Protein 4C8H (pdb70)

InterPro domains:
  IPR015943 WD40/YVTN repeat-like-containing domain superfamily [G3DSA:2.130.10.10] (7-188)
  IPR015943 WD40/YVTN repeat-like-containing domain superfamily [G3DSA:2.130.10.10] (211-361)
  IPR022100 WDHD1/CFT4, second beta-propeller [PF12341] (478-780)
  IPR036322 WD40-repeat-containing domain superfamily [SSF50978] (16-347)
  IPR048591 WDHD1/CFT4, helical bundle [PF20946] (821-924)

B-factor: mean 73.45, std 23.68, range [26.35, 170.52]

Foldseek 3Di:
DDAADEALWDFCQPHQKTWLYFQFFTWMWGDDPQWIKIWTDGPPVVQAPIDIDIGNQDWNAWEDDPFWIKTADFPFQKIKIGGRDVVDPIDIDRDDADVPKTWQYWEDEQFKTWTFIQQQWIWMDTSVRHTDDIDGAAHWNYWYDYHFKIKTWHDDPVLHTFIWIAGPHDTLGHRHHDDDFDDPDPVCVASQVSGCVVRCWWSRWYAAPLGWTWTATPQRWIWTWAPSVPSVPIDIDRFARPCLVCLCVNDRDQFWEWRFHHHYLFKTWTFIGGGRYRRADPPGDDIDMGTWPDDDSVVQNVVQVVVVVVNRDDDLCVLVGQLVNLVRSLRRLVVSCVPPNDVPCSVVVSVVSLVSNLVSLLSPLLVCLLVVNLVSNLVSLLVRDDLVSLVVSLVSCVVSPNVVSNVSSVVSSVVVVVVD/DDAADEALWDFCQPHQKTWLYFQFFTWMWGHDPQWIKIKTDGPPCPQAPIDIDIGNQDWSAWEDDPFWIKTADFPQQKIKIGTRDVVDPIDIDHDDADVPKTFQYWEDEQFKTWTFIQQQWIWMATNNRHTDDIDGAAHWNYWYDYHFKIKTWHDDPVLHTFIWIAGPHDTLDHRHHDDDQDDASQPSVCVVPVWWSRWYAAPLGWTWTATNQRWIWTWPPSVPSVPIDIDGFARPCVVCCCVNDDDQFWEWRFHHHYLFKTWTFTGGGRYNRDDPPGDDIDMGTWPPDDSVVLCVVCVPHNRDDDLLVLVGLLVNLVRSLRRLVVSCVPVNDVPCSVVVSVVSLVSNLVSLLSPLLVCLVVVNLVVNLVSLLVRDDPVSLVVSLVSCVVSPNVVSNVSSVVVVVVVVD/DDAADEFLWDFCQPHQKTWLYFQFFTWMWGHDPQWIKIWTDGPCVPQAPIDIDIGNQDWSAWEDDPFWIKTADFPQQKIKTGGRDVVQPIDIDRDDADVPKTWQYWYDAQFWTWTFIQQQWIWIATSNRHTDDIDGHAGWNYWEDDHQKIKTWHDDPVLHTFIWIWGDHPPDTDTQGDGDHDDDQDDAPQPSVCVVPCWWSRWYAAPLGWTWTATNQRWIWTWPPSVPNVPIDIDRFARPCLVCCCVNDNDQFWEWRFHHHYLFKTWTATGGGRYNRDDPPGDDIDMGTWPPDDSVVQNVVQVVPVGDDDLCSLVGQLVNLVRSLRRLVVSCVPVNDVPCSVVVNVVSLVSNLVSLLSPLLVCLVVVNLVVNLVSLVPRDDLVSLVVSLVSCVVSVNVVSNVSSVVVSVVVVVVD

Solvent-accessible surface area: 53730 Å² total

Nearest PDB structures (foldseek):
  4c93-assembly1_A  TM=9.615E-01  e=9.319E-72  Saccharomyces cerevisiae
  5hog-assembly1_A  TM=9.640E-01  e=2.823E-71  Saccharomyces cerevisiae
  8kg8-assembly1_G  TM=9.527E-01  e=2.607E-59  Saccharomyces cerevisiae S288C
  8kg8-assembly1_H  TM=9.425E-01  e=2.225E-59  Saccharomyces cerevisiae S288C
  5nxq-assembly1_C  TM=9.713E-01  e=2.555E-52  Saccharomyces cerevisiae

Radius of gyration: 33.62 Å; Cα contacts (8 Å, |Δi|>4): 2725; chains: 3; bounding box: 98×76×91 Å

Structure (mmCIF, N/CA/C/O backbone):
data_4C8H
#
_entry.id   4C8H
#
_cell.length_a   107.294
_cell.length_b   118.428
_cell.length_c   155.697
_cell.angle_alpha   90.00
_cell.angle_beta   90.00
_cell.angle_gamma   90.00
#
_symmetry.space_group_name_H-M   'P 2 21 21'
#
loop_
_entity.id
_entity.type
_entity.pdbx_description
1 polymer CTF4
2 water water
#
loop_
_atom_site.group_PDB
_atom_site.id
_atom_site.type_symbol
_atom_site.label_atom_id
_atom_site.label_alt_id
_atom_site.label_comp_id
_atom_site.label_asym_id
_atom_site.label_entity_id
_atom_site.label_seq_id
_atom_site.pdbx_PDB_ins_code
_atom_site.Cartn_x
_atom_site.Cartn_y
_atom_site.Cartn_z
_atom_site.occupancy
_atom_site.B_iso_or_equiv
_atom_site.auth_seq_id
_atom_site.auth_comp_id
_atom_site.auth_asym_id
_atom_site.auth_atom_id
_atom_site.pdbx_PDB_model_num
ATOM 1 N N . PHE A 1 25 ? 87.860 46.667 37.661 1.00 94.07 474 PHE A N 1
ATOM 2 C CA . PHE A 1 25 ? 88.500 45.494 37.073 1.00 100.77 474 PHE A CA 1
ATOM 3 C C . PHE A 1 25 ? 87.901 45.154 35.713 1.00 94.02 474 PHE A C 1
ATOM 4 O O . PHE A 1 25 ? 86.680 45.141 35.552 1.00 103.18 474 PHE A O 1
ATOM 12 N N . ARG A 1 26 ? 88.763 44.871 34.740 1.00 79.19 475 ARG A N 1
ATOM 13 C CA . ARG A 1 26 ? 88.308 44.538 33.394 1.00 80.58 475 ARG A CA 1
ATOM 14 C C . ARG A 1 26 ? 88.432 43.043 33.121 1.00 74.13 475 ARG A C 1
ATOM 15 O O . ARG A 1 26 ? 89.516 42.470 33.229 1.00 65.27 475 ARG A O 1
ATOM 23 N N . TYR A 1 27 ? 87.314 42.414 32.776 1.00 68.69 476 TYR A N 1
ATOM 24 C CA . TYR A 1 27 ? 87.325 41.019 32.357 1.00 50.60 476 TYR A CA 1
ATOM 25 C C . TYR A 1 27 ? 87.806 40.926 30.915 1.00 55.06 476 TYR A C 1
ATOM 26 O O . TYR A 1 27 ? 87.202 41.500 30.009 1.00 71.75 476 TYR A O 1
ATOM 43 N N . PRO A 1 29 ? 89.074 38.568 27.508 1.00 45.81 478 PRO A N 1
ATOM 44 C CA . PRO A 1 29 ? 88.891 37.261 26.872 1.00 50.74 478 PRO A CA 1
ATOM 45 C C . PRO A 1 29 ? 90.098 36.358 27.098 1.00 46.18 478 PRO A C 1
ATOM 46 O O . PRO A 1 29 ? 91.226 36.745 26.787 1.00 46.08 478 PRO A O 1
ATOM 50 N N . PHE A 1 30 ? 89.860 35.169 27.640 1.00 38.89 479 PHE A N 1
ATOM 51 C CA . PHE A 1 30 ? 90.943 34.241 27.930 1.00 37.69 479 PHE A CA 1
ATOM 52 C C . PHE A 1 30 ? 90.934 33.030 27.005 1.00 39.38 479 PHE A C 1
ATOM 53 O O . PHE A 1 30 ? 89.878 32.521 26.630 1.00 49.60 479 PHE A O 1
ATOM 61 N N . SER A 1 31 ? 92.129 32.574 26.651 1.00 30.48 480 SER A N 1
ATOM 62 C CA . SER A 1 31 ? 92.313 31.323 25.930 1.00 38.76 480 SER A CA 1
ATOM 63 C C . SER A 1 31 ? 93.620 30.697 26.391 1.00 43.49 480 SER A C 1
ATOM 64 O O . SER A 1 31 ? 94.571 31.416 26.700 1.00 41.59 480 SER A O 1
ATOM 67 N N . PRO A 1 32 ? 93.666 29.357 26.462 1.00 36.30 481 PRO A N 1
ATOM 68 C CA . PRO A 1 32 ? 94.853 28.660 26.969 1.00 38.91 481 PRO A CA 1
ATOM 69 C C . PRO A 1 32 ? 96.123 29.004 26.193 1.00 47.07 481 PRO A C 1
ATOM 70 O O . PRO A 1 32 ? 96.148 28.875 24.970 1.00 51.22 481 PRO A O 1
ATOM 74 N N . ALA A 1 33 ? 97.147 29.458 26.912 1.00 40.58 482 ALA A N 1
ATOM 75 C CA . ALA A 1 33 ? 98.457 29.774 26.344 1.00 41.02 482 ALA A CA 1
ATOM 76 C C . ALA A 1 33 ? 98.404 30.857 25.268 1.00 43.57 482 ALA A C 1
ATOM 77 O O . ALA A 1 33 ? 99.335 30.995 24.477 1.00 46.74 482 ALA A O 1
ATOM 79 N N . GLY A 1 34 ? 97.332 31.640 25.262 1.00 34.27 483 GLY A N 1
ATOM 80 C CA . GLY A 1 34 ? 97.198 32.743 24.328 1.00 43.87 483 GLY A CA 1
ATOM 81 C C . GLY A 1 34 ? 98.206 33.848 24.592 1.00 58.21 483 GLY A C 1
ATOM 82 O O . GLY A 1 34 ? 98.658 34.034 25.725 1.00 55.60 483 GLY A O 1
ATOM 83 N N . THR A 1 35 ? 98.574 34.572 23.539 1.00 41.76 484 THR A N 1
ATOM 84 C CA . THR A 1 35 ? 99.553 35.648 23.649 1.00 44.09 484 THR A CA 1
ATOM 85 C C . THR A 1 35 ? 98.940 36.981 23.220 1.00 49.74 484 THR A C 1
ATOM 86 O O . THR A 1 35 ? 97.970 37.001 22.463 1.00 45.25 484 THR A O 1
ATOM 90 N N . PRO A 1 36 ? 99.483 38.100 23.730 1.00 44.22 485 PRO A N 1
ATOM 91 C CA . PRO A 1 36 ? 98.982 39.420 23.333 1.00 45.25 485 PRO A CA 1
ATOM 92 C C . PRO A 1 36 ? 99.600 39.917 22.029 1.00 48.06 485 PRO A C 1
ATOM 93 O O . PRO A 1 36 ? 100.659 39.437 21.628 1.00 52.13 485 PRO A O 1
ATOM 97 N N . PHE A 1 37 ? 98.945 40.878 21.386 1.00 44.08 486 PHE A N 1
ATOM 98 C CA . PHE A 1 37 ? 99.489 41.510 20.188 1.00 43.22 486 PHE A CA 1
ATOM 99 C C . PHE A 1 37 ? 100.768 42.280 20.496 1.00 49.28 486 PHE A C 1
ATOM 100 O O . PHE A 1 37 ? 101.752 42.190 19.763 1.00 46.29 486 PHE A O 1
ATOM 108 N N . GLY A 1 38 ? 100.749 43.024 21.598 1.00 52.98 487 GLY A N 1
ATOM 109 C CA . GLY A 1 38 ? 101.858 43.889 21.951 1.00 41.60 487 GLY A CA 1
ATOM 110 C C . GLY A 1 38 ? 101.924 45.034 20.961 1.00 51.49 487 GLY A C 1
ATOM 111 O O . GLY A 1 38 ? 100.910 45.673 20.680 1.00 45.98 487 GLY A O 1
ATOM 112 N N . PHE A 1 39 ? 103.112 45.295 20.425 1.00 41.23 488 PHE A N 1
ATOM 113 C CA . PHE A 1 39 ? 103.252 46.313 19.393 1.00 51.33 488 PHE A CA 1
ATOM 114 C C . PHE A 1 39 ? 103.341 45.693 18.001 1.00 52.70 488 PHE A C 1
ATOM 115 O O . PHE A 1 39 ? 103.612 46.390 17.023 1.00 53.69 488 PHE A O 1
ATOM 123 N N . THR A 1 40 ? 103.106 44.387 17.915 1.00 52.16 489 THR A N 1
ATOM 124 C CA . THR A 1 40 ? 103.140 43.689 16.632 1.00 52.49 489 THR A CA 1
ATOM 125 C C . THR A 1 40 ? 101.740 43.549 16.040 1.00 49.57 489 THR A C 1
ATOM 126 O O . THR A 1 40 ? 100.761 44.032 16.610 1.00 60.36 489 THR A O 1
ATOM 130 N N . ASP A 1 41 ? 101.651 42.878 14.897 1.00 57.06 490 ASP A N 1
ATOM 131 C CA . ASP A 1 41 ? 100.381 42.718 14.199 1.00 59.16 490 ASP A CA 1
ATOM 132 C C . ASP A 1 41 ? 99.879 41.284 14.274 1.00 58.59 490 ASP A C 1
ATOM 133 O O . ASP A 1 41 ? 98.890 40.928 13.631 1.00 58.97 490 ASP A O 1
ATOM 138 N N . ARG A 1 42 ? 100.553 40.464 15.072 1.00 50.18 491 ARG A N 1
ATOM 139 C CA . ARG A 1 42 ? 100.196 39.058 15.168 1.00 56.97 491 ARG A CA 1
ATOM 140 C C . ARG A 1 42 ? 100.329 38.514 16.590 1.00 52.79 491 ARG A C 1
ATOM 141 O O . ARG A 1 42 ? 101.136 39.002 17.384 1.00 49.86 491 ARG A O 1
ATOM 149 N N . ARG A 1 43 ? 99.535 37.495 16.899 1.00 50.96 492 ARG A N 1
ATOM 150 C CA . ARG A 1 43 ? 99.583 36.849 18.206 1.00 51.04 492 ARG A CA 1
ATOM 151 C C . ARG A 1 43 ? 99.007 35.445 18.106 1.00 54.91 492 ARG A C 1
ATOM 152 O O . ARG A 1 43 ? 98.395 35.087 17.099 1.00 59.63 492 ARG A O 1
ATOM 160 N N . TYR A 1 44 ? 99.199 34.653 19.153 1.00 59.20 493 TYR A N 1
ATOM 161 C CA . TYR A 1 44 ? 98.628 33.316 19.198 1.00 46.19 493 TYR A CA 1
ATOM 162 C C . TYR A 1 44 ? 97.315 33.339 19.969 1.00 37.93 493 TYR A C 1
ATOM 163 O O . TYR A 1 44 ? 97.275 33.779 21.117 1.00 53.18 493 TYR A O 1
ATOM 172 N N . LEU A 1 45 ? 96.241 32.886 19.332 1.00 44.82 494 LEU A N 1
ATOM 173 C CA . LEU A 1 45 ? 94.942 32.814 19.991 1.00 42.88 494 LEU A CA 1
ATOM 174 C C . LEU A 1 45 ? 94.966 31.783 21.118 1.00 50.88 494 LEU A C 1
ATOM 175 O O . LEU A 1 45 ? 94.485 32.050 22.218 1.00 53.26 494 LEU A O 1
ATOM 180 N N . THR A 1 46 ? 95.527 30.609 20.839 1.00 45.84 495 THR A N 1
ATOM 181 C CA . THR A 1 46 ? 95.661 29.566 21.851 1.00 45.40 495 THR A CA 1
ATOM 182 C C . THR A 1 46 ? 96.678 28.507 21.428 1.00 44.87 495 THR A C 1
ATOM 183 O O . THR A 1 46 ? 96.987 28.365 20.246 1.00 51.82 495 THR A O 1
ATOM 195 N N . ASN A 1 48 ? 98.257 24.332 22.629 1.00 53.41 497 ASN A N 1
ATOM 196 C CA . ASN A 1 48 ? 98.343 23.146 23.477 1.00 54.52 497 ASN A CA 1
ATOM 197 C C . ASN A 1 48 ? 99.150 22.056 22.778 1.00 59.88 497 ASN A C 1
ATOM 198 O O . ASN A 1 48 ? 99.897 22.340 21.841 1.00 49.59 497 ASN A O 1
ATOM 203 N N . GLU A 1 49 ? 99.011 20.815 23.238 1.00 62.45 498 GLU A N 1
ATOM 204 C CA . GLU A 1 49 ? 99.805 19.711 22.700 1.00 66.11 498 GLU A CA 1
ATOM 205 C C . GLU A 1 49 ? 99.411 19.378 21.259 1.00 55.73 498 GLU A C 1
ATOM 206 O O . GLU A 1 49 ? 100.197 18.794 20.514 1.00 57.40 498 GLU A O 1
ATOM 212 N N . VAL A 1 50 ? 98.203 19.774 20.871 1.00 43.38 499 VAL A N 1
ATOM 213 C CA . VAL A 1 50 ? 97.681 19.496 19.537 1.00 46.77 499 VAL A CA 1
ATOM 214 C C . VAL A 1 50 ? 98.306 20.421 18.497 1.00 63.33 499 VAL A C 1
ATOM 215 O O . VAL A 1 50 ? 98.771 19.976 17.445 1.00 60.87 499 VAL A O 1
ATOM 219 N N . GLY A 1 51 ? 98.309 21.714 18.794 1.00 68.25 500 GLY A N 1
ATOM 220 C CA . GLY A 1 51 ? 98.869 22.692 17.886 1.00 55.61 500 GLY A CA 1
ATOM 221 C C . GLY A 1 51 ? 98.763 24.100 18.425 1.00 58.28 500 GLY A C 1
ATOM 222 O O . GLY A 1 51 ? 98.753 24.316 19.637 1.00 60.72 500 GLY A O 1
ATOM 223 N N . TYR A 1 52 ? 98.672 25.061 17.515 1.00 62.98 501 TYR A N 1
ATOM 224 C CA . TYR A 1 52 ? 98.565 26.464 17.886 1.00 62.32 501 TYR A CA 1
ATOM 225 C C . TYR A 1 52 ? 97.782 27.241 16.841 1.00 46.33 501 TYR A C 1
ATOM 226 O O . TYR A 1 52 ? 97.847 26.937 15.654 1.00 54.47 501 TYR A O 1
ATOM 235 N N . VAL A 1 53 ? 97.043 28.246 17.293 1.00 42.14 502 VAL A N 1
ATOM 236 C CA . VAL A 1 53 ? 96.228 29.062 16.403 1.00 40.08 502 VAL A CA 1
ATOM 237 C C . VAL A 1 53 ? 96.691 30.513 16.449 1.00 51.69 502 VAL A C 1
ATOM 238 O O . VAL A 1 53 ? 96.769 31.119 17.518 1.00 59.01 502 VAL A O 1
ATOM 242 N N . SER A 1 54 ? 96.991 31.073 15.283 1.00 51.45 503 SER A N 1
ATOM 243 C CA . SER A 1 54 ? 97.491 32.437 15.215 1.00 49.04 503 SER A CA 1
ATOM 244 C C . SER A 1 54 ? 96.569 33.312 14.391 1.00 49.79 503 SER A C 1
ATOM 245 O O . SER A 1 54 ? 95.904 32.836 13.476 1.00 54.06 503 SER A O 1
ATOM 248 N N . THR A 1 55 ? 96.516 34.593 14.738 1.00 53.99 504 THR A N 1
ATOM 249 C CA . THR A 1 55 ? 95.745 35.558 13.969 1.00 42.73 504 THR A CA 1
ATOM 250 C C . THR A 1 55 ? 96.618 36.767 13.656 1.00 52.26 504 THR A C 1
ATOM 251 O O . THR A 1 55 ? 97.401 37.214 14.495 1.00 60.66 504 THR A O 1
ATOM 255 N N . VAL A 1 56 ? 96.498 37.282 12.439 1.00 64.28 505 VAL A N 1
ATOM 256 C CA . VAL A 1 56 ? 97.303 38.417 12.013 1.00 56.00 505 VAL A CA 1
ATOM 257 C C . VAL A 1 56 ? 96.395 39.543 11.542 1.00 63.09 505 VAL A C 1
ATOM 258 O O . VAL A 1 56 ? 95.464 39.308 10.769 1.00 56.20 505 VAL A O 1
ATOM 262 N N . LYS A 1 57 ? 96.660 40.757 12.021 1.00 60.51 506 LYS A N 1
ATOM 263 C CA . LYS A 1 57 ? 95.879 41.927 11.631 1.00 62.44 506 LYS A CA 1
ATOM 264 C C . LYS A 1 57 ? 96.009 42.202 10.140 1.00 61.16 506 LYS A C 1
ATOM 265 O O . LYS A 1 57 ? 97.103 42.463 9.642 1.00 60.02 506 LYS A O 1
ATOM 271 N N . ASN A 1 58 ? 94.886 42.144 9.433 1.00 60.85 507 ASN A N 1
ATOM 272 C CA . ASN A 1 58 ? 94.871 42.359 7.993 1.00 64.04 507 ASN A CA 1
ATOM 273 C C . ASN A 1 58 ? 93.886 43.454 7.612 1.00 72.66 507 ASN A C 1
ATOM 274 O O . ASN A 1 58 ? 92.754 43.170 7.217 1.00 60.19 507 ASN A O 1
ATOM 279 N N . SER A 1 59 ? 94.331 44.703 7.735 1.00 68.18 508 SER A N 1
ATOM 280 C CA . SER A 1 59 ? 93.471 45.867 7.544 1.00 71.96 508 SER A CA 1
ATOM 281 C C . SER A 1 59 ? 92.274 45.808 8.485 1.00 81.35 508 SER A C 1
ATOM 282 O O . SER A 1 59 ? 92.431 45.868 9.704 1.00 87.65 508 SER A O 1
ATOM 285 N N . GLU A 1 60 ? 91.079 45.676 7.917 1.00 82.39 509 GLU A N 1
ATOM 286 C CA . GLU A 1 60 ? 89.861 45.677 8.718 1.00 86.61 509 GLU A CA 1
ATOM 287 C C . GLU A 1 60 ? 89.433 44.261 9.098 1.00 82.84 509 GLU A C 1
ATOM 288 O O . GLU A 1 60 ? 88.402 44.065 9.743 1.00 75.06 509 GLU A O 1
ATOM 294 N N . GLN A 1 61 ? 90.233 43.276 8.698 1.00 65.84 510 GLN A N 1
ATOM 295 C CA . GLN A 1 61 ? 89.944 41.879 9.006 1.00 57.55 510 GLN A CA 1
ATOM 296 C C . GLN A 1 61 ? 91.174 41.180 9.586 1.00 53.72 510 GLN A C 1
ATOM 297 O O . GLN A 1 61 ? 92.203 41.813 9.814 1.00 61.15 510 GLN A O 1
ATOM 303 N N . TYR A 1 62 ? 91.065 39.879 9.835 1.00 49.44 511 TYR A N 1
ATOM 304 C CA . TYR A 1 62 ? 92.176 39.123 10.404 1.00 50.07 511 TYR A CA 1
ATOM 305 C C . TYR A 1 62 ? 92.447 37.845 9.613 1.00 58.90 511 TYR A C 1
ATOM 306 O O . TYR A 1 62 ? 91.547 37.306 8.966 1.00 58.13 511 TYR A O 1
ATOM 315 N N . SER A 1 63 ? 93.690 37.372 9.658 1.00 45.29 512 SER A N 1
ATOM 316 C CA . SER A 1 63 ? 94.064 36.138 8.972 1.00 55.54 512 SER A CA 1
ATOM 317 C C . SER A 1 63 ? 94.415 35.048 9.979 1.00 58.64 512 SER A C 1
ATOM 318 O O . SER A 1 63 ? 95.488 35.064 10.585 1.00 54.53 512 SER A O 1
ATOM 321 N N . ILE A 1 64 ? 93.507 34.094 10.144 1.00 53.89 513 ILE A N 1
ATOM 322 C CA . ILE A 1 64 ? 93.679 33.036 11.131 1.00 54.40 513 ILE A CA 1
ATOM 323 C C . ILE A 1 64 ? 94.307 31.791 10.514 1.00 44.39 513 ILE A C 1
ATOM 324 O O . ILE A 1 64 ? 93.889 31.333 9.452 1.00 52.68 513 ILE A O 1
ATOM 329 N N . THR A 1 65 ? 95.325 31.262 11.184 1.00 54.03 514 THR A N 1
ATOM 330 C CA . THR A 1 65 ? 96.002 30.047 10.751 1.00 51.91 514 THR A CA 1
ATOM 331 C C . THR A 1 65 ? 95.992 28.989 11.850 1.00 60.11 514 THR A C 1
ATOM 332 O O . THR A 1 65 ? 96.515 29.215 12.941 1.00 50.60 514 THR A O 1
ATOM 336 N N . VAL A 1 66 ? 95.402 27.835 11.558 1.00 53.93 515 VAL A N 1
ATOM 337 C CA . VAL A 1 66 ? 95.396 26.732 12.508 1.00 45.89 515 VAL A CA 1
ATOM 338 C C . VAL A 1 66 ? 96.483 25.729 12.152 1.00 45.40 515 VAL A C 1
ATOM 339 O O . VAL A 1 66 ? 96.441 25.110 11.092 1.00 59.00 515 VAL A O 1
ATOM 343 N N . SER A 1 67 ? 97.450 25.565 13.048 1.00 45.12 516 SER A N 1
ATOM 344 C CA . SER A 1 67 ? 98.597 24.699 12.795 1.00 52.38 516 SER A CA 1
ATOM 345 C C . SER A 1 67 ? 98.659 23.543 13.789 1.00 56.39 516 SER A C 1
ATOM 346 O O . SER A 1 67 ? 98.141 23.639 14.900 1.00 57.57 516 SER A O 1
ATOM 349 N N . PHE A 1 68 ? 99.296 22.451 13.380 1.00 57.13 517 PHE A N 1
ATOM 350 C CA . PHE A 1 68 ? 99.373 21.257 14.206 1.00 37.86 517 PHE A CA 1
ATOM 351 C C . PHE A 1 68 ? 100.812 20.776 14.334 1.00 49.19 517 PHE A C 1
ATOM 352 O O . PHE A 1 68 ? 101.633 21.022 13.452 1.00 68.24 517 PHE A O 1
ATOM 360 N N . PHE A 1 69 ? 101.111 20.082 15.428 1.00 62.89 518 PHE A N 1
ATOM 361 C CA . PHE A 1 69 ? 102.453 19.554 15.655 1.00 63.42 518 PHE A CA 1
ATOM 362 C C . PHE A 1 69 ? 102.654 18.203 14.978 1.00 62.38 518 PHE A C 1
ATOM 363 O O . PHE A 1 69 ? 103.765 17.861 14.577 1.00 73.92 518 PHE A O 1
ATOM 371 N N . ASP A 1 70 ? 101.577 17.434 14.870 1.00 68.04 519 ASP A N 1
ATOM 372 C CA . ASP A 1 70 ? 101.616 16.154 14.175 1.00 76.05 519 ASP A CA 1
ATOM 373 C C . ASP A 1 70 ? 101.103 16.361 12.751 1.00 72.16 519 ASP A C 1
ATOM 374 O O . ASP A 1 70 ? 99.913 16.193 12.481 1.00 66.89 519 ASP A O 1
ATOM 379 N N . VAL A 1 71 ? 102.007 16.738 11.849 1.00 82.01 520 VAL A N 1
ATOM 380 C CA . VAL A 1 71 ? 101.643 17.097 10.477 1.00 75.67 520 VAL A CA 1
ATOM 381 C C . VAL A 1 71 ? 101.115 15.928 9.647 1.00 70.94 520 VAL A C 1
ATOM 382 O O . VAL A 1 71 ? 100.467 16.132 8.621 1.00 72.18 520 VAL A O 1
ATOM 386 N N . GLY A 1 72 ? 101.386 14.708 10.098 1.00 65.28 521 GLY A N 1
ATOM 387 C CA . GLY A 1 72 ? 100.913 13.517 9.419 1.00 66.71 521 GLY A CA 1
ATOM 388 C C . GLY A 1 72 ? 99.435 13.259 9.647 1.00 69.57 521 GLY A C 1
ATOM 389 O O . GLY A 1 72 ? 98.744 12.715 8.786 1.00 81.03 521 GLY A O 1
ATOM 390 N N . ARG A 1 73 ? 98.950 13.655 10.818 1.00 66.12 522 ARG A N 1
ATOM 391 C CA . ARG A 1 73 ? 97.581 13.369 11.230 1.00 60.89 522 ARG A CA 1
ATOM 392 C C . ARG A 1 73 ? 96.608 14.492 10.885 1.00 65.92 522 ARG A C 1
ATOM 393 O O . ARG A 1 73 ? 95.454 14.238 10.537 1.00 74.69 522 ARG A O 1
ATOM 401 N N . PHE A 1 74 ? 97.074 15.732 10.986 1.00 67.77 523 PHE A N 1
ATOM 402 C CA . PHE A 1 74 ? 96.208 16.885 10.765 1.00 60.81 523 PHE A CA 1
ATOM 403 C C . PHE A 1 74 ? 96.714 17.790 9.649 1.00 66.89 523 PHE A C 1
ATOM 404 O O . PHE A 1 74 ? 97.901 17.797 9.321 1.00 61.88 523 PHE A O 1
ATOM 412 N N . ARG A 1 75 ? 95.798 18.576 9.093 1.00 62.80 524 ARG A N 1
ATOM 413 C CA . ARG A 1 75 ? 96.098 19.435 7.957 1.00 71.31 524 ARG A CA 1
ATOM 414 C C . ARG A 1 75 ? 95.973 20.912 8.309 1.00 63.29 524 ARG A C 1
ATOM 415 O O . ARG A 1 75 ? 94.868 21.419 8.507 1.00 59.66 524 ARG A O 1
ATOM 423 N N . GLU A 1 76 ? 97.113 21.593 8.382 1.00 44.31 525 GLU A N 1
ATOM 424 C CA . GLU A 1 76 ? 97.141 23.023 8.656 1.00 53.01 525 GLU A CA 1
ATOM 425 C C . GLU A 1 76 ? 96.315 23.782 7.623 1.00 56.66 525 GLU A C 1
ATOM 426 O O . GLU A 1 76 ? 96.416 23.514 6.427 1.00 74.10 525 GLU A O 1
ATOM 432 N N . TYR A 1 77 ? 95.498 24.725 8.079 1.00 50.48 526 TYR A N 1
ATOM 433 C CA . TYR A 1 77 ? 94.671 25.492 7.159 1.00 52.07 526 TYR A CA 1
ATOM 434 C C . TYR A 1 77 ? 94.564 26.952 7.564 1.00 56.78 526 TYR A C 1
ATOM 435 O O . TYR A 1 77 ? 95.003 27.343 8.643 1.00 63.18 526 TYR A O 1
ATOM 444 N N . HIS A 1 78 ? 93.983 27.753 6.675 1.00 62.81 527 HIS A N 1
ATOM 445 C CA . HIS A 1 78 ? 93.854 29.188 6.887 1.00 49.08 527 HIS A CA 1
ATOM 446 C C . HIS A 1 78 ? 92.464 29.661 6.492 1.00 50.10 527 HIS A C 1
ATOM 447 O O . HIS A 1 78 ? 91.777 28.997 5.717 1.00 67.81 527 HIS A O 1
ATOM 454 N N . PHE A 1 79 ? 92.053 30.807 7.023 1.00 35.54 528 PHE A N 1
ATOM 455 C CA . PHE A 1 79 ? 90.846 31.472 6.548 1.00 41.06 528 PHE A CA 1
ATOM 456 C C . PHE A 1 79 ? 90.858 32.924 6.995 1.00 57.41 528 PHE A C 1
ATOM 457 O O . PHE A 1 79 ? 91.630 33.304 7.875 1.00 69.88 528 PHE A O 1
ATOM 465 N N . GLU A 1 80 ? 90.009 33.738 6.382 1.00 55.37 529 GLU A N 1
ATOM 466 C CA . GLU A 1 80 ? 89.963 35.149 6.719 1.00 54.29 529 GLU A CA 1
ATOM 467 C C . GLU A 1 80 ? 88.864 35.404 7.737 1.00 58.14 529 GLU A C 1
ATOM 468 O O . GLU A 1 80 ? 87.727 34.960 7.572 1.00 57.23 529 GLU A O 1
ATOM 474 N N . ASP A 1 81 ? 89.218 36.131 8.788 1.00 60.66 530 ASP A N 1
ATOM 475 C CA . ASP A 1 81 ? 88.298 36.423 9.875 1.00 54.99 530 ASP A CA 1
ATOM 476 C C . ASP A 1 81 ? 87.749 37.832 9.719 1.00 58.05 530 ASP A C 1
ATOM 477 O O . ASP A 1 81 ? 88.493 38.810 9.785 1.00 62.88 530 ASP A O 1
ATOM 482 N N . LEU A 1 82 ? 86.441 37.923 9.502 1.00 57.01 531 LEU A N 1
ATOM 483 C CA . LEU A 1 82 ? 85.781 39.207 9.301 1.00 53.89 531 LEU A CA 1
ATOM 484 C C . LEU A 1 82 ? 85.079 39.687 10.565 1.00 67.25 531 LEU A C 1
ATOM 485 O O . LEU A 1 82 ? 84.452 40.745 10.568 1.00 71.85 531 LEU A O 1
ATOM 490 N N . PHE A 1 83 ? 85.193 38.913 11.640 1.00 64.53 532 PHE A N 1
ATOM 491 C CA . PHE A 1 83 ? 84.468 39.211 12.870 1.00 55.30 532 PHE A CA 1
ATOM 492 C C . PHE A 1 83 ? 85.404 39.668 13.982 1.00 61.38 532 PHE A C 1
ATOM 493 O O . PHE A 1 83 ? 85.012 40.446 14.848 1.00 69.10 532 PHE A O 1
ATOM 501 N N . GLY A 1 84 ? 86.638 39.177 13.957 1.00 60.91 533 GLY A N 1
ATOM 502 C CA . GLY A 1 84 ? 87.629 39.564 14.945 1.00 49.37 533 GLY A CA 1
ATOM 503 C C . GLY A 1 84 ? 87.623 38.669 16.169 1.00 62.39 533 GLY A C 1
ATOM 504 O O . GLY A 1 84 ? 87.516 39.147 17.299 1.00 66.68 533 GLY A O 1
ATOM 505 N N . TYR A 1 85 ? 87.737 37.365 15.941 1.00 52.47 534 TYR A N 1
ATOM 506 C CA . TYR A 1 85 ? 87.756 36.387 17.022 1.00 48.87 534 TYR A CA 1
ATOM 507 C C . TYR A 1 85 ? 88.942 36.605 17.959 1.00 52.91 534 TYR A C 1
ATOM 508 O O . TYR A 1 85 ? 90.094 36.607 17.526 1.00 48.28 534 TYR A O 1
ATOM 517 N N . ASP A 1 86 ? 88.655 36.789 19.243 1.00 50.54 535 ASP A N 1
ATOM 518 C CA . ASP A 1 86 ? 89.707 36.931 20.244 1.00 51.62 535 ASP A CA 1
ATOM 519 C C . ASP A 1 86 ? 89.689 35.779 21.245 1.00 45.55 535 ASP A C 1
ATOM 520 O O . ASP A 1 86 ? 90.462 35.767 22.201 1.00 53.21 535 ASP A O 1
ATOM 525 N N . LEU A 1 87 ? 88.808 34.812 21.007 1.00 54.98 536 LEU A N 1
ATOM 526 C CA . LEU A 1 87 ? 88.691 33.629 21.855 1.00 46.49 536 LEU A CA 1
ATOM 527 C C . LEU A 1 87 ? 88.869 32.374 21.020 1.00 50.02 536 LEU A C 1
ATOM 528 O O . LEU A 1 87 ? 88.366 32.295 19.899 1.00 51.60 536 LEU A O 1
ATOM 533 N N . CYS A 1 88 ? 89.579 31.391 21.562 1.00 42.92 537 CYS A N 1
ATOM 534 C CA . CYS A 1 88 ? 89.812 30.159 20.825 1.00 43.46 537 CYS A CA 1
ATOM 535 C C . CYS A 1 88 ? 90.103 28.981 21.746 1.00 45.59 537 CYS A C 1
ATOM 536 O O . CYS A 1 88 ? 90.698 29.145 22.809 1.00 59.86 537 CYS A O 1
ATOM 539 N N . PHE A 1 89 ? 89.676 27.795 21.325 1.00 41.55 538 PHE A N 1
ATOM 540 C CA . PHE A 1 89 ? 90.010 26.559 22.022 1.00 43.35 538 PHE A CA 1
ATOM 541 C C . PHE A 1 89 ? 90.255 25.456 20.998 1.00 48.57 538 PHE A C 1
ATOM 542 O O . PHE A 1 89 ? 89.483 25.290 20.055 1.00 52.54 538 PHE A O 1
ATOM 550 N N . LEU A 1 90 ? 91.327 24.698 21.192 1.00 52.02 539 LEU A N 1
ATOM 551 C CA . LEU A 1 90 ? 91.756 23.714 20.207 1.00 50.10 539 LEU A CA 1
ATOM 552 C C . LEU A 1 90 ? 91.888 22.314 20.799 1.00 51.73 539 LEU A C 1
ATOM 553 O O . LEU A 1 90 ? 92.576 22.123 21.800 1.00 50.54 539 LEU A O 1
ATOM 558 N N . ASN A 1 91 ? 91.226 21.339 20.179 1.00 58.09 540 ASN A N 1
ATOM 559 C CA . ASN A 1 91 ? 91.389 19.939 20.566 1.00 64.62 540 ASN A CA 1
ATOM 560 C C . ASN A 1 91 ? 91.684 19.059 19.353 1.00 59.42 540 ASN A C 1
ATOM 561 O O . ASN A 1 91 ? 91.976 19.567 18.272 1.00 55.68 540 ASN A O 1
ATOM 566 N N . GLU A 1 92 ? 91.589 17.743 19.532 1.00 62.08 541 GLU A N 1
ATOM 567 C CA . GLU A 1 92 ? 91.935 16.797 18.470 1.00 59.50 541 GLU A CA 1
ATOM 568 C C . GLU A 1 92 ? 90.816 16.575 17.453 1.00 64.35 541 GLU A C 1
ATOM 569 O O . GLU A 1 92 ? 91.019 15.895 16.449 1.00 72.99 541 GLU A O 1
ATOM 575 N N . LYS A 1 93 ? 89.644 17.145 17.706 1.00 65.57 542 LYS A N 1
ATOM 576 C CA . LYS A 1 93 ? 88.499 16.932 16.824 1.00 51.88 542 LYS A CA 1
ATOM 577 C C . LYS A 1 93 ? 88.108 18.194 16.059 1.00 59.81 542 LYS A C 1
ATOM 578 O O . LYS A 1 93 ? 87.595 18.114 14.943 1.00 63.47 542 LYS A O 1
ATOM 584 N N . GLY A 1 94 ? 88.346 19.356 16.658 1.00 69.49 543 GLY A N 1
ATOM 585 C CA . GLY A 1 94 ? 87.977 20.610 16.028 1.00 63.00 543 GLY A CA 1
ATOM 586 C C . GLY A 1 94 ? 88.548 21.842 16.703 1.00 57.92 543 GLY A C 1
ATOM 587 O O . GLY A 1 94 ? 89.347 21.741 17.634 1.00 54.55 543 GLY A O 1
ATOM 588 N N . THR A 1 95 ? 88.135 23.009 16.218 1.00 47.48 544 THR A N 1
ATOM 589 C CA . THR A 1 95 ? 88.579 24.286 16.765 1.00 45.96 544 THR A CA 1
ATOM 590 C C . THR A 1 95 ? 87.387 25.194 17.025 1.00 52.31 544 THR A C 1
ATOM 591 O O . THR A 1 95 ? 86.496 25.320 16.186 1.00 47.27 544 THR A O 1
ATOM 595 N N . LEU A 1 96 ? 87.373 25.820 18.195 1.00 51.08 545 LEU A N 1
ATOM 596 C CA . LEU A 1 96 ? 86.274 26.691 18.578 1.00 42.48 545 LEU A CA 1
ATOM 597 C C . LEU A 1 96 ? 86.744 28.140 18.587 1.00 48.37 545 LEU A C 1
ATOM 598 O O . LEU A 1 96 ? 87.792 28.456 19.141 1.00 54.04 545 LEU A O 1
ATOM 603 N N . PHE A 1 97 ? 85.967 29.017 17.965 1.00 46.43 546 PHE A N 1
ATOM 604 C CA . PHE A 1 97 ? 86.326 30.425 17.889 1.00 45.91 546 PHE A CA 1
ATOM 605 C C . PHE A 1 97 ? 85.236 31.252 18.538 1.00 54.10 546 PHE A C 1
ATOM 606 O O . PHE A 1 97 ? 84.070 30.868 18.520 1.00 54.20 546 PHE A O 1
ATOM 614 N N . GLY A 1 98 ? 85.618 32.384 19.117 1.00 48.49 547 GLY A N 1
ATOM 615 C CA . GLY A 1 98 ? 84.663 33.233 19.798 1.00 28.75 547 GLY A CA 1
ATOM 616 C C . GLY A 1 98 ? 85.007 34.701 19.693 1.00 37.79 547 GLY A C 1
ATOM 617 O O . GLY A 1 98 ? 86.179 35.079 19.658 1.00 39.98 547 GLY A O 1
ATOM 618 N N . GLN A 1 99 ? 83.968 35.525 19.638 1.00 27.28 548 GLN A N 1
ATOM 619 C CA . GLN A 1 99 ? 84.112 36.971 19.614 1.00 41.12 548 GLN A CA 1
ATOM 620 C C . GLN A 1 99 ? 83.509 37.522 20.897 1.00 51.01 548 GLN A C 1
ATOM 621 O O . GLN A 1 99 ? 82.297 37.455 21.110 1.00 54.19 548 GLN A O 1
ATOM 627 N N . SER A 1 100 ? 84.370 38.068 21.748 1.00 48.73 549 SER A N 1
ATOM 628 C CA . SER A 1 100 ? 84.001 38.400 23.120 1.00 48.12 549 SER A CA 1
ATOM 629 C C . SER A 1 100 ? 82.953 39.502 23.234 1.00 50.68 549 SER A C 1
ATOM 630 O O . SER A 1 100 ? 82.259 39.590 24.245 1.00 54.80 549 SER A O 1
ATOM 633 N N . LYS A 1 101 ? 82.826 40.331 22.203 1.00 65.30 550 LYS A N 1
ATOM 634 C CA . LYS A 1 101 ? 81.923 41.477 22.276 1.00 64.09 550 LYS A CA 1
ATOM 635 C C . LYS A 1 101 ? 80.552 41.197 21.662 1.00 54.64 550 LYS A C 1
ATOM 636 O O . LYS A 1 101 ? 79.530 41.617 22.203 1.00 54.06 550 LYS A O 1
ATOM 642 N N . THR A 1 102 ? 80.525 40.483 20.542 1.00 57.66 551 THR A N 1
ATOM 643 C CA . THR A 1 102 ? 79.263 40.207 19.857 1.00 56.89 551 THR A CA 1
ATOM 644 C C . THR A 1 102 ? 78.604 38.924 20.344 1.00 57.64 551 THR A C 1
ATOM 645 O O . THR A 1 102 ? 77.396 38.740 20.189 1.00 58.33 551 THR A O 1
ATOM 649 N N . GLY A 1 103 ? 79.404 38.029 20.913 1.00 54.35 552 GLY A N 1
ATOM 650 C CA . GLY A 1 103 ? 78.886 36.778 21.431 1.00 45.39 552 GLY A CA 1
ATOM 651 C C . GLY A 1 103 ? 78.800 35.710 20.359 1.00 60.78 552 GLY A C 1
ATOM 652 O O . GLY A 1 103 ? 78.136 34.688 20.537 1.00 47.26 552 GLY A O 1
ATOM 653 N N . GLN A 1 104 ? 79.477 35.945 19.240 1.00 54.73 553 GLN A N 1
ATOM 654 C CA . GLN A 1 104 ? 79.463 34.988 18.145 1.00 52.90 553 GLN A CA 1
ATOM 655 C C . GLN A 1 104 ? 80.532 33.924 18.336 1.00 55.64 553 GLN A C 1
ATOM 656 O O . GLN A 1 104 ? 81.703 34.231 18.561 1.00 60.12 553 GLN A O 1
ATOM 662 N N . ILE A 1 105 ? 80.121 32.667 18.246 1.00 52.22 554 ILE A N 1
ATOM 663 C CA . ILE A 1 105 ? 81.066 31.565 18.280 1.00 44.99 554 ILE A CA 1
ATOM 664 C C . ILE A 1 105 ? 80.959 30.738 17.002 1.00 61.08 554 ILE A C 1
ATOM 665 O O . ILE A 1 105 ? 79.941 30.770 16.308 1.00 48.73 554 ILE A O 1
ATOM 670 N N . GLN A 1 106 ? 82.020 30.002 16.695 1.00 54.36 555 GLN A N 1
ATOM 671 C CA . GLN A 1 106 ? 82.031 29.125 15.534 1.00 49.41 555 GLN A CA 1
ATOM 672 C C . GLN A 1 106 ? 82.861 27.886 15.817 1.00 52.82 555 GLN A C 1
ATOM 673 O O . GLN A 1 106 ? 84.023 27.983 16.209 1.00 59.93 555 GLN A O 1
ATOM 679 N N . TYR A 1 107 ? 82.259 26.720 15.613 1.00 57.04 556 TYR A N 1
ATOM 680 C CA . TYR A 1 107 ? 82.973 25.464 15.773 1.00 53.81 556 TYR A CA 1
ATOM 681 C C . TYR A 1 107 ? 83.360 24.924 14.401 1.00 59.02 556 TYR A C 1
ATOM 682 O O . TYR A 1 107 ? 82.515 24.798 13.516 1.00 60.09 556 TYR A O 1
ATOM 691 N N . ARG A 1 108 ? 84.642 24.620 14.228 1.00 60.18 557 ARG A N 1
ATOM 692 C CA . ARG A 1 108 ? 85.150 24.124 12.953 1.00 51.80 557 ARG A CA 1
ATOM 693 C C . ARG A 1 108 ? 85.804 22.756 13.098 1.00 59.44 557 ARG A C 1
ATOM 694 O O . ARG A 1 108 ? 86.974 22.668 13.473 1.00 53.08 557 ARG A O 1
ATOM 702 N N . PRO A 1 109 ? 85.056 21.683 12.791 1.00 67.23 558 PRO A N 1
ATOM 703 C CA . PRO A 1 109 ? 85.621 20.330 12.814 1.00 52.45 558 PRO A CA 1
ATOM 704 C C . PRO A 1 109 ? 86.812 20.210 11.873 1.00 60.72 558 PRO A C 1
ATOM 705 O O . PRO A 1 109 ? 86.773 20.757 10.771 1.00 74.57 558 PRO A O 1
ATOM 709 N N . HIS A 1 110 ? 87.857 19.516 12.313 1.00 58.53 559 HIS A N 1
ATOM 710 C CA . HIS A 1 110 ? 89.054 19.326 11.501 1.00 71.43 559 HIS A CA 1
ATOM 711 C C . HIS A 1 110 ? 88.724 18.605 10.199 1.00 75.90 559 HIS A C 1
ATOM 712 O O . HIS A 1 110 ? 89.189 18.990 9.127 1.00 87.56 559 HIS A O 1
ATOM 719 N N . ASP A 1 111 ? 87.922 17.552 10.307 1.00 76.09 560 ASP A N 1
ATOM 720 C CA . ASP A 1 111 ? 87.467 16.806 9.142 1.00 97.08 560 ASP A CA 1
ATOM 721 C C . ASP A 1 111 ? 86.284 17.529 8.502 1.00 90.16 560 ASP A C 1
ATOM 722 O O . ASP A 1 111 ? 85.252 17.730 9.143 1.00 83.06 560 ASP A O 1
ATOM 727 N N . SER A 1 112 ? 86.439 17.920 7.240 1.00 95.41 561 SER A N 1
ATOM 728 C CA . SER A 1 112 ? 85.413 18.693 6.542 1.00 89.77 561 SER A CA 1
ATOM 729 C C . SER A 1 112 ? 84.131 17.892 6.289 1.00 90.04 561 SER A C 1
ATOM 730 O O . SER A 1 112 ? 83.129 18.451 5.841 1.00 82.60 561 SER A O 1
ATOM 733 N N . ILE A 1 113 ? 84.170 16.591 6.572 1.00 88.15 562 ILE A N 1
ATOM 734 C CA . ILE A 1 113 ? 82.979 15.745 6.502 1.00 90.62 562 ILE A CA 1
ATOM 735 C C . ILE A 1 113 ? 81.884 16.296 7.412 1.00 90.57 562 ILE A C 1
ATOM 736 O O . ILE A 1 113 ? 80.709 16.337 7.042 1.00 87.57 562 ILE A O 1
ATOM 741 N N . HIS A 1 114 ? 82.287 16.726 8.603 1.00 101.01 563 HIS A N 1
ATOM 742 C CA . HIS A 1 114 ? 81.378 17.372 9.539 1.00 90.37 563 HIS A CA 1
ATOM 743 C C . HIS A 1 114 ? 81.355 18.871 9.266 1.00 72.01 563 HIS A C 1
ATOM 744 O O . HIS A 1 114 ? 82.403 19.496 9.102 1.00 74.53 563 HIS A O 1
ATOM 751 N N . SER A 1 115 ? 80.159 19.444 9.216 1.00 58.39 564 SER A N 1
ATOM 752 C CA . SER A 1 115 ? 80.002 20.844 8.844 1.00 64.62 564 SER A CA 1
ATOM 753 C C . SER A 1 115 ? 80.257 21.797 10.012 1.00 73.40 564 SER A C 1
ATOM 754 O O . SER A 1 115 ? 80.037 21.453 11.174 1.00 71.39 564 SER A O 1
ATOM 757 N N . ASN A 1 116 ? 80.740 22.992 9.686 1.00 66.92 565 ASN A N 1
ATOM 758 C CA . ASN A 1 116 ? 80.915 24.052 10.667 1.00 56.54 565 ASN A CA 1
ATOM 759 C C . ASN A 1 116 ? 79.567 24.564 11.147 1.00 74.46 565 ASN A C 1
ATOM 760 O O . ASN A 1 116 ? 78.585 24.508 10.410 1.00 84.53 565 ASN A O 1
ATOM 765 N N . TRP A 1 117 ? 79.513 25.068 12.375 1.00 64.38 566 TRP A N 1
ATOM 766 C CA . TRP A 1 117 ? 78.319 25.776 12.815 1.00 68.25 566 TRP A CA 1
ATOM 767 C C . TRP A 1 117 ? 78.689 27.035 13.586 1.00 64.54 566 TRP A C 1
ATOM 768 O O . TRP A 1 117 ? 79.699 27.077 14.287 1.00 73.57 566 TRP A O 1
ATOM 779 N N . THR A 1 118 ? 77.864 28.065 13.431 1.00 50.65 567 THR A N 1
ATOM 780 C CA . THR A 1 118 ? 78.079 29.336 14.099 1.00 50.77 567 THR A CA 1
ATOM 781 C C . THR A 1 118 ? 76.837 29.678 14.900 1.00 65.36 567 THR A C 1
ATOM 782 O O . THR A 1 118 ? 75.715 29.474 14.437 1.00 63.36 567 THR A O 1
ATOM 786 N N . LYS A 1 119 ? 77.043 30.188 16.108 1.00 57.08 568 LYS A N 1
ATOM 787 C CA . LYS A 1 119 ? 75.940 30.555 16.980 1.00 44.25 568 LYS A CA 1
ATOM 788 C C . LYS A 1 119 ? 76.231 31.918 17.587 1.00 61.17 568 LYS A C 1
ATOM 789 O O . LYS A 1 119 ? 77.389 32.333 17.668 1.00 60.74 568 LYS A O 1
ATOM 795 N N . ILE A 1 120 ? 75.186 32.623 17.999 1.00 54.01 569 ILE A N 1
ATOM 796 C CA . ILE A 1 120 ? 75.377 33.890 18.688 1.00 54.60 569 ILE A CA 1
ATOM 797 C C . ILE A 1 120 ? 74.903 33.781 20.134 1.00 70.93 569 ILE A C 1
ATOM 798 O O . ILE A 1 120 ? 73.724 33.540 20.400 1.00 69.22 569 ILE A O 1
ATOM 803 N N . ILE A 1 121 ? 75.842 33.950 21.060 1.00 67.37 570 ILE A N 1
ATOM 804 C CA . ILE A 1 121 ? 75.560 33.867 22.487 1.00 52.15 570 ILE A CA 1
ATOM 805 C C . ILE A 1 121 ? 74.879 35.139 22.979 1.00 54.79 570 ILE A C 1
ATOM 806 O O . ILE A 1 121 ? 75.373 36.243 22.742 1.00 50.11 570 ILE A O 1
ATOM 811 N N . PRO A 1 122 ? 73.733 34.986 23.662 1.00 60.66 571 PRO A N 1
ATOM 812 C CA . PRO A 1 122 ? 73.006 36.130 24.226 1.00 47.40 571 PRO A CA 1
ATOM 813 C C . PRO A 1 122 ? 73.869 36.901 25.221 1.00 58.85 571 PRO A C 1
ATOM 814 O O . PRO A 1 122 ? 74.428 36.307 26.143 1.00 68.05 571 PRO A O 1
ATOM 818 N N . LEU A 1 123 ? 73.986 38.208 25.023 1.00 58.54 572 LEU A N 1
ATOM 819 C CA . LEU A 1 123 ? 74.795 39.040 25.901 1.00 55.69 572 LEU A CA 1
ATOM 820 C C . LEU A 1 123 ? 74.049 40.288 26.343 1.00 69.70 572 LEU A C 1
ATOM 821 O O . LEU A 1 123 ? 73.484 41.010 25.521 1.00 73.07 572 LEU A O 1
ATOM 826 N N . GLN A 1 124 ? 74.054 40.536 27.649 1.00 66.45 573 GLN A N 1
ATOM 827 C CA . GLN A 1 124 ? 73.494 41.763 28.198 1.00 64.87 573 GLN A CA 1
ATOM 828 C C . GLN A 1 124 ? 74.443 42.922 27.925 1.00 64.39 573 GLN A C 1
ATOM 829 O O . GLN A 1 124 ? 75.545 42.721 27.414 1.00 65.97 573 GLN A O 1
ATOM 835 N N . ALA A 1 125 ? 74.020 44.133 28.271 1.00 66.05 574 ALA A N 1
ATOM 836 C CA . ALA A 1 125 ? 74.865 45.306 28.091 1.00 62.89 574 ALA A CA 1
ATOM 837 C C . ALA A 1 125 ? 76.111 45.217 28.966 1.00 66.65 574 ALA A C 1
ATOM 838 O O . ALA A 1 125 ? 76.011 45.096 30.188 1.00 71.29 574 ALA A O 1
ATOM 840 N N . GLY A 1 126 ? 77.281 45.264 28.337 1.00 64.48 575 GLY A N 1
ATOM 841 C CA . GLY A 1 126 ? 78.538 45.224 29.063 1.00 65.85 575 GLY A CA 1
ATOM 842 C C . GLY A 1 126 ? 79.053 43.815 29.287 1.00 66.45 575 GLY A C 1
ATOM 843 O O . GLY A 1 126 ? 80.191 43.618 29.713 1.00 72.43 575 GLY A O 1
ATOM 844 N N . GLU A 1 127 ? 78.210 42.831 28.998 1.00 53.66 576 GLU A N 1
ATOM 845 C CA . GLU A 1 127 ? 78.576 41.432 29.174 1.00 51.08 576 GLU A CA 1
ATOM 846 C C . GLU A 1 127 ? 79.492 40.971 28.045 1.00 54.73 576 GLU A C 1
ATOM 847 O O . GLU A 1 127 ? 79.223 41.218 26.870 1.00 68.58 576 GLU A O 1
ATOM 853 N N . ARG A 1 128 ? 80.582 40.310 28.414 1.00 49.74 577 ARG A N 1
ATOM 854 C CA . ARG A 1 128 ? 81.543 39.806 27.446 1.00 45.34 577 ARG A CA 1
ATOM 855 C C . ARG A 1 128 ? 81.777 38.319 27.661 1.00 49.13 577 ARG A C 1
ATOM 856 O O . ARG A 1 128 ? 81.739 37.841 28.792 1.00 56.38 577 ARG A O 1
ATOM 864 N N . ILE A 1 129 ? 82.010 37.585 26.577 1.00 46.52 578 ILE A N 1
ATOM 865 C CA . ILE A 1 129 ? 82.475 36.212 26.697 1.00 40.36 578 ILE A CA 1
ATOM 866 C C . ILE A 1 129 ? 83.914 36.254 27.193 1.00 49.49 578 ILE A C 1
ATOM 867 O O . ILE A 1 129 ? 84.752 36.950 26.617 1.00 54.18 578 ILE A O 1
ATOM 872 N N . THR A 1 130 ? 84.203 35.525 28.265 1.00 41.22 579 THR A N 1
ATOM 873 C CA . THR A 1 130 ? 85.526 35.590 28.875 1.00 32.04 579 THR A CA 1
ATOM 874 C C . THR A 1 130 ? 86.365 34.364 28.543 1.00 37.35 579 THR A C 1
ATOM 875 O O . THR A 1 130 ? 87.596 34.420 28.571 1.00 45.50 579 THR A O 1
ATOM 879 N N . SER A 1 131 ? 85.697 33.263 28.214 1.00 34.65 580 SER A N 1
ATOM 880 C CA . SER A 1 131 ? 86.390 32.012 27.932 1.00 38.86 580 SER A CA 1
ATOM 881 C C . SER A 1 131 ? 85.471 30.993 27.263 1.00 50.24 580 SER A C 1
ATOM 882 O O . SER A 1 131 ? 84.278 30.924 27.564 1.00 43.48 580 SER A O 1
ATOM 885 N N . VAL A 1 132 ? 86.033 30.208 26.349 1.00 36.25 581 VAL A N 1
ATOM 886 C CA . VAL A 1 132 ? 85.296 29.118 25.718 1.00 36.94 581 VAL A CA 1
ATOM 887 C C . VAL A 1 132 ? 86.154 27.858 25.689 1.00 37.33 581 VAL A C 1
ATOM 888 O O . VAL A 1 132 ? 87.382 27.927 25.738 1.00 40.42 581 VAL A O 1
ATOM 892 N N . ALA A 1 133 ? 85.502 26.706 25.607 1.00 35.13 582 ALA A N 1
ATOM 893 C CA . ALA A 1 133 ? 86.216 25.443 25.494 1.00 46.66 582 ALA A CA 1
ATOM 894 C C . ALA A 1 133 ? 85.339 24.431 24.776 1.00 44.34 582 ALA A C 1
ATOM 895 O O . ALA A 1 133 ? 84.132 24.641 24.631 1.00 44.19 582 ALA A O 1
ATOM 897 N N . ALA A 1 134 ? 85.941 23.334 24.329 1.00 34.73 583 ALA A N 1
ATOM 898 C CA . ALA A 1 134 ? 85.196 22.334 23.573 1.00 43.48 583 ALA A CA 1
ATOM 899 C C . ALA A 1 134 ? 85.765 20.934 23.744 1.00 42.14 583 ALA A C 1
ATOM 900 O O . ALA A 1 134 ? 86.979 20.742 23.829 1.00 47.80 583 ALA A O 1
ATOM 902 N N . THR A 1 135 ? 84.866 19.961 23.799 1.00 50.36 584 THR A N 1
ATOM 903 C CA . THR A 1 135 ? 85.231 18.552 23.837 1.00 57.43 584 THR A CA 1
ATOM 904 C C . THR A 1 135 ? 84.577 17.854 22.652 1.00 63.21 584 THR A C 1
ATOM 905 O O . THR A 1 135 ? 83.783 18.474 21.944 1.00 56.09 584 THR A O 1
ATOM 909 N N . PRO A 1 136 ? 84.896 16.566 22.426 1.00 72.43 585 PRO A N 1
ATOM 910 C CA . PRO A 1 136 ? 84.170 15.857 21.366 1.00 61.62 585 PRO A CA 1
ATOM 911 C C . PRO A 1 136 ? 82.655 15.795 21.583 1.00 59.13 585 PRO A C 1
ATOM 912 O O . PRO A 1 136 ? 81.923 15.506 20.638 1.00 68.83 585 PRO A O 1
ATOM 916 N N . VAL A 1 137 ? 82.191 16.083 22.795 1.00 61.43 586 VAL A N 1
ATOM 917 C CA . VAL A 1 137 ? 80.768 15.978 23.096 1.00 52.66 586 VAL A CA 1
ATOM 918 C C . VAL A 1 137 ? 80.157 17.255 23.671 1.00 60.25 586 VAL A C 1
ATOM 919 O O . VAL A 1 137 ? 78.937 17.350 23.807 1.00 51.96 586 VAL A O 1
ATOM 923 N N . ARG A 1 138 ? 80.993 18.234 24.010 1.00 71.37 587 ARG A N 1
ATOM 924 C CA . ARG A 1 138 ? 80.493 19.455 24.639 1.00 52.77 587 ARG A CA 1
ATOM 925 C C . ARG A 1 138 ? 81.150 20.731 24.118 1.00 54.82 587 ARG A C 1
ATOM 926 O O . ARG A 1 138 ? 82.330 20.739 23.765 1.00 54.90 587 ARG A O 1
ATOM 934 N N . VAL A 1 139 ? 80.368 21.806 24.073 1.00 46.45 588 VAL A N 1
ATOM 935 C CA . VAL A 1 139 ? 80.884 23.143 23.795 1.00 52.28 588 VAL A CA 1
ATOM 936 C C . VAL A 1 139 ? 80.453 24.105 24.901 1.00 51.20 588 VAL A C 1
ATOM 937 O O . VAL A 1 139 ? 79.268 24.210 25.214 1.00 62.27 588 VAL A O 1
ATOM 941 N N . ILE A 1 140 ? 81.417 24.809 25.485 1.00 50.27 589 ILE A N 1
ATOM 942 C CA . ILE A 1 140 ? 81.178 25.573 26.706 1.00 50.25 589 ILE A CA 1
ATOM 943 C C . ILE A 1 140 ? 81.496 27.056 26.552 1.00 41.47 589 ILE A C 1
ATOM 944 O O . ILE A 1 140 ? 82.539 27.416 26.007 1.00 61.69 589 ILE A O 1
ATOM 949 N N . VAL A 1 141 ? 80.606 27.916 27.041 1.00 51.84 590 VAL A N 1
ATOM 950 C CA . VAL A 1 141 ? 80.827 29.359 26.981 1.00 47.58 590 VAL A CA 1
ATOM 951 C C . VAL A 1 141 ? 80.638 29.996 28.360 1.00 50.46 590 VAL A C 1
ATOM 952 O O . VAL A 1 141 ? 79.634 29.753 29.029 1.00 47.00 590 VAL A O 1
ATOM 956 N N . GLY A 1 142 ? 81.605 30.813 28.776 1.00 47.07 591 GLY A N 1
ATOM 957 C CA . GLY A 1 142 ? 81.524 31.532 30.038 1.00 32.22 591 GLY A CA 1
ATOM 958 C C . GLY A 1 142 ? 81.615 33.036 29.849 1.00 48.79 591 GLY A C 1
ATOM 959 O O . GLY A 1 142 ? 82.391 33.515 29.020 1.00 48.69 591 GLY A O 1
ATOM 960 N N . THR A 1 143 ? 80.830 33.785 30.621 1.00 42.18 592 THR A N 1
ATOM 961 C CA . THR A 1 143 ? 80.781 35.238 30.469 1.00 42.38 592 THR A CA 1
ATOM 962 C C . THR A 1 143 ? 81.218 35.998 31.723 1.00 48.25 592 THR A C 1
ATOM 963 O O . THR A 1 143 ? 81.382 35.418 32.796 1.00 57.34 592 THR A O 1
ATOM 967 N N . SER A 1 144 ? 81.391 37.307 31.570 1.00 48.41 593 SER A N 1
ATOM 968 C CA . SER A 1 144 ? 81.861 38.165 32.649 1.00 42.69 593 SER A CA 1
ATOM 969 C C . SER A 1 144 ? 80.779 38.422 33.697 1.00 50.27 593 SER A C 1
ATOM 970 O O . SER A 1 144 ? 81.064 38.940 34.776 1.00 50.06 593 SER A O 1
ATOM 973 N N . LEU A 1 145 ? 79.537 38.078 33.370 1.00 44.71 594 LEU A N 1
ATOM 974 C CA . LEU A 1 145 ? 78.434 38.230 34.312 1.00 42.35 594 LEU A CA 1
ATOM 975 C C . LEU A 1 145 ? 78.183 36.910 35.033 1.00 52.65 594 LEU A C 1
ATOM 976 O O . LEU A 1 145 ? 77.284 36.802 35.868 1.00 54.84 594 LEU A O 1
ATOM 981 N N . GLY A 1 146 ? 78.976 35.902 34.691 1.00 47.16 595 GLY A N 1
ATOM 982 C CA . GLY A 1 146 ? 78.896 34.620 35.358 1.00 52.02 595 GLY A CA 1
ATOM 983 C C . GLY A 1 146 ? 77.902 33.671 34.725 1.00 57.46 595 GLY A C 1
ATOM 984 O O . GLY A 1 146 ? 77.437 32.728 35.366 1.00 52.95 595 GLY A O 1
ATOM 985 N N . TYR A 1 147 ? 77.578 33.903 33.459 1.00 56.40 596 TYR A N 1
ATOM 986 C CA . TYR A 1 147 ? 76.683 32.993 32.767 1.00 44.83 596 TYR A CA 1
ATOM 987 C C . TYR A 1 147 ? 77.491 31.839 32.201 1.00 51.58 596 TYR A C 1
ATOM 988 O O . TYR A 1 147 ? 78.556 32.032 31.615 1.00 50.40 596 TYR A O 1
ATOM 997 N N . PHE A 1 148 ? 76.978 30.634 32.408 1.00 53.39 597 PHE A N 1
ATOM 998 C CA . PHE A 1 148 ? 77.657 29.421 31.994 1.00 47.58 597 PHE A CA 1
ATOM 999 C C . PHE A 1 148 ? 76.739 28.653 31.056 1.00 48.88 597 PHE A C 1
ATOM 1000 O O . PHE A 1 148 ? 75.723 28.102 31.481 1.00 56.08 597 PHE A O 1
ATOM 1008 N N . ARG A 1 149 ? 77.103 28.615 29.780 1.00 58.07 598 ARG A N 1
ATOM 1009 C CA . ARG A 1 149 ? 76.258 28.009 28.761 1.00 52.75 598 ARG A CA 1
ATOM 1010 C C . ARG A 1 149 ? 76.935 26.802 28.130 1.00 54.67 598 ARG A C 1
ATOM 1011 O O . ARG A 1 149 ? 78.052 26.900 27.619 1.00 51.78 598 ARG A O 1
ATOM 1019 N N . SER A 1 150 ? 76.246 25.667 28.149 1.00 54.58 599 SER A N 1
ATOM 1020 C CA . SER A 1 150 ? 76.802 24.440 27.598 1.00 67.29 599 SER A CA 1
ATOM 1021 C C . SER A 1 150 ? 75.995 23.947 26.401 1.00 64.31 599 SER A C 1
ATOM 1022 O O . SER A 1 150 ? 74.781 24.139 26.326 1.00 63.93 599 SER A O 1
ATOM 1025 N N . PHE A 1 151 ? 76.692 23.325 25.457 1.00 56.76 600 PHE A N 1
ATOM 1026 C CA . PHE A 1 151 ? 76.075 22.806 24.246 1.00 60.64 600 PHE A CA 1
ATOM 1027 C C . PHE A 1 151 ? 76.686 21.451 23.917 1.00 68.41 600 PHE A C 1
ATOM 1028 O O . PHE A 1 151 ? 77.741 21.107 24.448 1.00 64.61 600 PHE A O 1
ATOM 1036 N N . ASN A 1 152 ? 76.036 20.680 23.048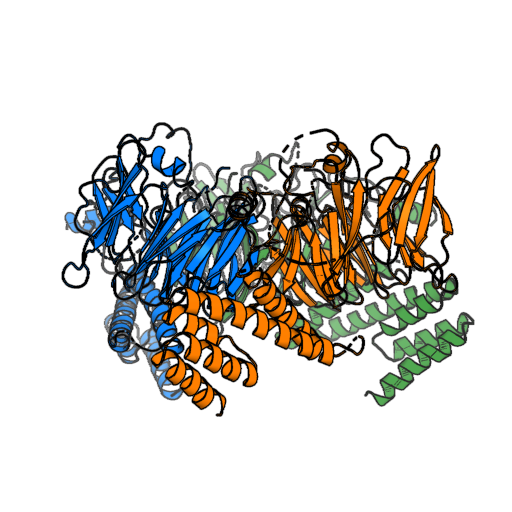 1.00 64.31 601 ASN A N 1
ATOM 1037 C CA . ASN A 1 152 ? 76.682 19.492 22.500 1.00 60.76 601 ASN A CA 1
ATOM 1038 C C . ASN A 1 152 ? 77.582 19.919 21.347 1.00 58.27 601 ASN A C 1
ATOM 1039 O O . ASN A 1 152 ? 77.661 21.107 21.031 1.00 57.84 601 ASN A O 1
ATOM 1044 N N . GLN A 1 153 ? 78.249 18.963 20.709 1.00 62.81 602 GLN A N 1
ATOM 1045 C CA . GLN A 1 153 ? 79.202 19.300 19.655 1.00 67.98 602 GLN A CA 1
ATOM 1046 C C . GLN A 1 153 ? 78.524 19.825 18.386 1.00 54.30 602 GLN A C 1
ATOM 1047 O O . GLN A 1 153 ? 79.203 20.176 17.423 1.00 66.26 60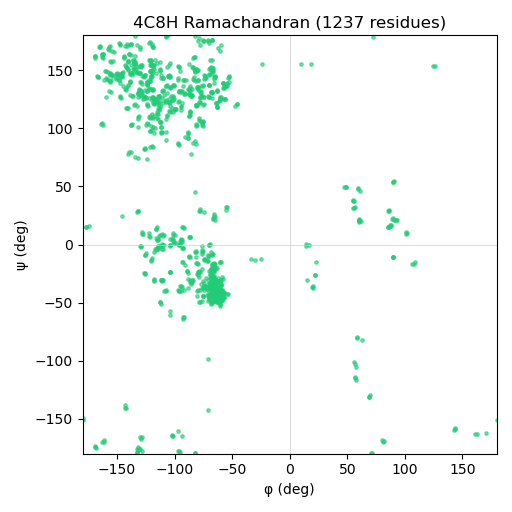2 GLN A O 1
ATOM 1053 N N . PHE A 1 154 ? 77.195 19.902 18.395 1.00 59.76 603 PHE A N 1
ATOM 1054 C CA . PHE A 1 154 ? 76.451 20.335 17.214 1.00 58.66 603 PHE A CA 1
ATOM 1055 C C . PHE A 1 154 ? 75.739 21.663 17.443 1.00 71.34 603 PHE A C 1
ATOM 1056 O O . PHE A 1 154 ? 75.112 22.204 16.531 1.00 69.11 603 PHE A O 1
ATOM 1064 N N . GLY A 1 155 ? 75.832 22.183 18.663 1.00 77.70 604 GLY A N 1
ATOM 1065 C CA . GLY A 1 155 ? 75.291 23.497 18.961 1.00 60.57 604 GLY A CA 1
ATOM 1066 C C . GLY A 1 155 ? 73.951 23.471 19.668 1.00 66.20 604 GLY A C 1
ATOM 1067 O O . GLY A 1 155 ? 73.292 24.503 19.803 1.00 71.95 604 GLY A O 1
ATOM 1068 N N . VAL A 1 156 ? 73.539 22.293 20.120 1.00 67.86 605 VAL A N 1
ATOM 1069 C CA . VAL A 1 156 ? 72.282 22.168 20.845 1.00 71.46 605 VAL A CA 1
ATOM 1070 C C . VAL A 1 156 ? 72.460 22.572 22.302 1.00 72.01 605 VAL A C 1
ATOM 1071 O O . VAL A 1 156 ? 73.253 21.966 23.019 1.00 76.68 605 VAL A O 1
ATOM 1075 N N . PRO A 1 157 ? 71.720 23.602 22.742 1.00 77.10 606 PRO A N 1
ATOM 1076 C CA . PRO A 1 157 ? 71.762 24.070 24.134 1.00 67.05 606 PRO A CA 1
ATOM 1077 C C . PRO A 1 157 ? 71.282 23.007 25.110 1.00 65.12 606 PRO A C 1
ATOM 1078 O O . PRO A 1 157 ? 70.241 22.393 24.883 1.00 71.00 606 PRO A O 1
ATOM 1082 N N . PHE A 1 158 ? 72.037 22.796 26.183 1.00 71.77 607 PHE A N 1
ATOM 1083 C CA . PHE A 1 158 ? 71.704 21.760 27.150 1.00 76.74 607 PHE A CA 1
ATOM 1084 C C . PHE A 1 158 ? 71.421 22.348 28.524 1.00 77.39 607 PHE A C 1
ATOM 1085 O O . PHE A 1 158 ? 70.601 21.820 29.275 1.00 88.05 607 PHE A O 1
ATOM 1093 N N . ALA A 1 159 ? 72.089 23.451 28.845 1.00 77.38 608 ALA A N 1
ATOM 1094 C CA . ALA A 1 159 ? 71.933 24.075 30.154 1.00 70.55 608 ALA A CA 1
ATOM 1095 C C . ALA A 1 159 ? 72.378 25.532 30.158 1.00 72.53 608 ALA A C 1
ATOM 1096 O O . ALA A 1 159 ? 73.285 25.923 29.421 1.00 68.47 608 ALA A O 1
ATOM 1098 N N . VAL A 1 160 ? 71.732 26.328 31.002 1.00 57.71 609 VAL A N 1
ATOM 1099 C CA . VAL A 1 160 ? 72.144 27.703 31.246 1.00 55.27 609 VAL A CA 1
ATOM 1100 C C . VAL A 1 160 ? 72.218 27.943 32.749 1.00 69.45 609 VAL A C 1
ATOM 1101 O O . VAL A 1 160 ? 71.198 27.952 33.441 1.00 65.34 609 VAL A O 1
ATOM 1105 N N . GLU A 1 161 ? 73.434 28.115 33.250 1.00 59.11 610 GLU A N 1
ATOM 1106 C CA . GLU A 1 161 ? 73.655 28.254 34.681 1.00 55.95 610 GLU A CA 1
ATOM 1107 C C . GLU A 1 161 ? 74.192 29.639 35.047 1.00 53.53 610 GLU A C 1
ATOM 1108 O O . GLU A 1 161 ? 74.807 30.319 34.226 1.00 56.68 610 GLU A O 1
ATOM 1114 N N . LYS A 1 162 ? 73.965 30.041 36.292 1.00 52.79 611 LYS A N 1
ATOM 1115 C CA . LYS A 1 162 ? 74.524 31.275 36.827 1.00 43.43 611 LYS A CA 1
ATOM 1116 C C . LYS A 1 162 ? 75.620 30.950 37.831 1.00 52.72 611 LYS A C 1
ATOM 1117 O O . LYS A 1 162 ? 75.398 30.209 38.788 1.00 58.06 611 LYS A O 1
ATOM 1123 N N . THR A 1 163 ? 76.813 31.482 37.593 1.00 55.87 612 THR A N 1
ATOM 1124 C CA . THR A 1 163 ? 77.939 31.255 38.491 1.00 56.09 612 THR A CA 1
ATOM 1125 C C . THR A 1 163 ? 78.651 32.567 38.803 1.00 44.83 612 THR A C 1
ATOM 1126 O O . THR A 1 163 ? 78.244 33.636 38.349 1.00 51.37 612 THR A O 1
ATOM 1130 N N . SER A 1 164 ? 79.708 32.476 39.596 1.00 50.65 613 SER A N 1
ATOM 1131 C CA . SER A 1 164 ? 80.612 33.596 39.801 1.00 51.98 613 SER A CA 1
ATOM 1132 C C . SER A 1 164 ? 81.290 33.913 38.470 1.00 60.83 613 SER A C 1
ATOM 1133 O O . SER A 1 164 ? 81.539 33.001 37.677 1.00 49.24 613 SER A O 1
ATOM 1136 N N . PRO A 1 165 ? 81.548 35.204 38.200 1.00 52.61 614 PRO A N 1
ATOM 1137 C CA . PRO A 1 165 ? 82.134 35.636 36.924 1.00 46.38 614 PRO A CA 1
ATOM 1138 C C . PRO A 1 165 ? 83.316 34.771 36.491 1.00 47.75 614 PRO A C 1
ATOM 1139 O O . PRO A 1 165 ? 84.305 34.645 37.212 1.00 51.11 614 PRO A O 1
ATOM 1143 N N . ILE A 1 166 ? 83.186 34.160 35.319 1.00 55.22 615 ILE A N 1
ATOM 1144 C CA . ILE A 1 166 ? 84.196 33.250 34.797 1.00 44.28 615 ILE A CA 1
ATOM 1145 C C . ILE A 1 166 ? 85.361 34.008 34.168 1.00 41.83 615 ILE A C 1
ATOM 1146 O O . ILE A 1 166 ? 85.153 34.992 33.461 1.00 39.79 615 ILE A O 1
ATOM 1151 N N . VAL A 1 167 ? 86.585 33.579 34.464 1.00 38.90 616 VAL A N 1
ATOM 1152 C CA . VAL A 1 167 ? 87.768 34.211 33.890 1.00 39.91 616 VAL A CA 1
ATOM 1153 C C . VAL A 1 167 ? 88.591 33.212 33.088 1.00 43.98 616 VAL A C 1
ATOM 1154 O O . VAL A 1 167 ? 89.476 33.602 32.330 1.00 52.15 616 VAL A O 1
ATOM 1158 N N . ALA A 1 168 ? 88.304 31.924 33.259 1.00 32.75 617 ALA A N 1
ATOM 1159 C CA . ALA A 1 168 ? 89.022 30.886 32.524 1.00 39.91 617 ALA A CA 1
ATOM 1160 C C . ALA A 1 168 ? 88.243 29.573 32.485 1.00 50.24 617 ALA A C 1
ATOM 1161 O O . ALA A 1 168 ? 87.585 29.201 33.455 1.00 57.56 617 ALA A O 1
ATOM 1163 N N . LEU A 1 169 ? 88.326 28.878 31.353 1.00 55.19 618 LEU A N 1
ATOM 1164 C CA . LEU A 1 169 ? 87.646 27.599 31.165 1.00 43.54 618 LEU A CA 1
ATOM 1165 C C . LEU A 1 169 ? 88.532 26.601 30.441 1.00 42.24 618 LEU A C 1
ATOM 1166 O O . LEU A 1 169 ? 89.263 26.960 29.521 1.00 51.04 618 LEU A O 1
ATOM 1171 N N . THR A 1 170 ? 88.474 25.346 30.865 1.00 44.11 619 THR A N 1
ATOM 1172 C CA . THR A 1 170 ? 89.036 24.262 30.076 1.00 37.01 619 THR A CA 1
ATOM 1173 C C . THR A 1 170 ? 88.142 23.046 30.247 1.00 46.46 619 THR A C 1
ATOM 1174 O O . THR A 1 170 ? 87.366 22.963 31.201 1.00 46.93 619 THR A O 1
ATOM 1178 N N . ALA A 1 171 ? 88.254 22.101 29.323 1.00 51.75 620 ALA A N 1
ATOM 1179 C CA . ALA A 1 171 ? 87.371 20.947 29.324 1.00 42.82 620 ALA A CA 1
ATOM 1180 C C . ALA A 1 171 ? 88.013 19.755 28.637 1.00 41.27 620 ALA A C 1
ATOM 1181 O O . ALA A 1 171 ? 88.785 19.907 27.693 1.00 48.58 620 ALA A O 1
ATOM 1183 N N . GLN A 1 172 ? 87.700 18.568 29.142 1.00 44.81 621 GLN A N 1
ATOM 1184 C CA . GLN A 1 172 ? 88.169 17.322 28.557 1.00 34.25 621 GLN A CA 1
ATOM 1185 C C . GLN A 1 172 ? 87.061 16.281 28.661 1.00 56.93 621 GLN A C 1
ATOM 1186 O O . GLN A 1 172 ? 86.632 15.936 29.764 1.00 55.07 621 GLN A O 1
ATOM 1192 N N . ASN A 1 173 ? 86.586 15.809 27.509 1.00 64.73 622 ASN A N 1
ATOM 1193 C CA . ASN A 1 173 ? 85.460 14.875 27.438 1.00 56.60 622 ASN A CA 1
ATOM 1194 C C . ASN A 1 173 ? 84.207 15.419 28.132 1.00 56.17 622 ASN A C 1
ATOM 1195 O O . ASN A 1 173 ? 83.507 16.259 27.571 1.00 60.76 622 ASN A O 1
ATOM 1200 N N . TYR A 1 174 ? 83.911 14.947 29.339 1.00 63.75 623 TYR A N 1
ATOM 1201 C CA . TYR A 1 174 ? 82.724 15.427 30.045 1.00 60.00 623 TYR A CA 1
ATOM 1202 C C . TYR A 1 174 ? 83.071 16.276 31.266 1.00 55.09 623 TYR A C 1
ATOM 1203 O O . TYR A 1 174 ? 82.183 16.824 31.920 1.00 54.17 623 TYR A O 1
ATOM 1212 N N . ARG A 1 175 ? 84.359 16.401 31.565 1.00 50.25 624 ARG A N 1
ATOM 1213 C CA . ARG A 1 175 ? 84.786 17.162 32.737 1.00 57.08 624 ARG A CA 1
ATOM 1214 C C . ARG A 1 175 ? 85.070 18.623 32.390 1.00 50.25 624 ARG A C 1
ATOM 1215 O O . ARG A 1 175 ? 85.612 18.932 31.326 1.00 51.25 624 ARG A O 1
ATOM 1223 N N . VAL A 1 176 ? 84.698 19.519 33.299 1.00 53.02 625 VAL A N 1
ATOM 1224 C CA . VAL A 1 176 ? 84.879 20.950 33.090 1.00 50.77 625 VAL A CA 1
ATOM 1225 C C . VAL A 1 176 ? 85.583 21.587 34.282 1.00 54.56 625 VAL A C 1
ATOM 1226 O O . VAL A 1 176 ? 85.178 21.398 35.429 1.00 53.61 625 VAL A O 1
ATOM 1230 N N . PHE A 1 177 ? 86.640 22.338 33.998 1.00 56.55 626 PHE A N 1
ATOM 1231 C CA . PHE A 1 177 ? 87.421 23.007 35.029 1.00 36.71 626 PHE A CA 1
ATOM 1232 C C . PHE A 1 177 ? 87.355 24.514 34.791 1.00 35.83 626 PHE A C 1
ATOM 1233 O O . PHE A 1 177 ? 87.935 25.026 33.833 1.00 50.52 626 PHE A O 1
ATOM 1241 N N . SER A 1 178 ? 86.641 25.220 35.662 1.00 40.74 627 SER A N 1
ATOM 1242 C CA . SER A 1 178 ? 86.459 26.661 35.511 1.00 43.80 627 SER A CA 1
ATOM 1243 C C . SER A 1 178 ? 87.150 27.449 36.621 1.00 50.94 627 SER A C 1
ATOM 1244 O O . SER A 1 178 ? 87.256 26.976 37.750 1.00 45.79 627 SER A O 1
ATOM 1247 N N . VAL A 1 179 ? 87.603 28.658 36.299 1.00 44.73 628 VAL A N 1
ATOM 1248 C CA . VAL A 1 179 ? 88.181 29.550 37.299 1.00 40.24 628 VAL A CA 1
ATOM 1249 C C . VAL A 1 179 ? 87.348 30.825 37.370 1.00 39.60 628 VAL A C 1
ATOM 1250 O O . VAL A 1 179 ? 86.994 31.399 36.345 1.00 38.31 628 VAL A O 1
ATOM 1254 N N . HIS A 1 180 ? 87.023 31.256 38.584 1.00 48.57 629 HIS A N 1
ATOM 1255 C CA . HIS A 1 180 ? 86.159 32.414 38.774 1.00 49.59 629 HIS A CA 1
ATOM 1256 C C . HIS A 1 180 ? 86.840 33.522 39.569 1.00 40.31 629 HIS A C 1
ATOM 1257 O O . HIS A 1 180 ? 87.637 33.254 40.467 1.00 47.05 629 HIS A O 1
ATOM 1264 N N . TYR A 1 181 ? 86.534 34.770 39.227 1.00 47.20 630 TYR A N 1
ATOM 1265 C CA . TYR A 1 181 ? 86.986 35.896 40.035 1.00 51.18 630 TYR A CA 1
ATOM 1266 C C . TYR A 1 181 ? 86.004 37.059 40.030 1.00 45.76 630 TYR A C 1
ATOM 1267 O O . TYR A 1 181 ? 85.435 37.422 39.002 1.00 50.32 630 TYR A O 1
ATOM 1276 N N . SER A 1 182 ? 85.839 37.646 41.207 1.00 58.87 631 SER A N 1
ATOM 1277 C CA . SER A 1 182 ? 85.054 38.850 41.406 1.00 49.80 631 SER A CA 1
ATOM 1278 C C . SER A 1 182 ? 85.583 39.518 42.665 1.00 54.38 631 SER A C 1
ATOM 1279 O O . SER A 1 182 ? 86.197 38.857 43.503 1.00 55.43 631 SER A O 1
ATOM 1282 N N . GLN A 1 183 ? 85.363 40.818 42.810 1.00 55.03 632 GLN A N 1
ATOM 1283 C CA . GLN A 1 183 ? 85.818 41.503 44.013 1.00 53.67 632 GLN A CA 1
ATOM 1284 C C . GLN A 1 183 ? 84.897 41.189 45.182 1.00 48.31 632 GLN A C 1
ATOM 1285 O O . GLN A 1 183 ? 85.178 41.558 46.319 1.00 57.39 632 GLN A O 1
ATOM 1291 N N . PHE A 1 184 ? 83.806 40.485 44.894 1.00 50.35 633 PHE A N 1
ATOM 1292 C CA . PHE A 1 184 ? 82.835 40.108 45.913 1.00 45.43 633 PHE A CA 1
ATOM 1293 C C . PHE A 1 184 ? 82.782 38.602 46.128 1.00 58.97 633 PHE A C 1
ATOM 1294 O O . PHE A 1 184 ? 82.038 38.117 46.980 1.00 63.79 633 PHE A O 1
ATOM 1302 N N . HIS A 1 185 ? 83.568 37.864 45.351 1.00 58.79 634 HIS A N 1
ATOM 1303 C CA . HIS A 1 185 ? 83.572 36.409 45.434 1.00 49.59 634 HIS A CA 1
ATOM 1304 C C . HIS A 1 185 ? 84.978 35.881 45.664 1.00 39.60 634 HIS A C 1
ATOM 1305 O O . HIS A 1 185 ? 85.162 34.774 46.168 1.00 64.53 634 HIS A O 1
ATOM 1312 N N . GLY A 1 186 ? 85.970 36.668 45.268 1.00 46.02 635 GLY A N 1
ATOM 1313 C CA . GLY A 1 186 ? 87.351 36.251 45.393 1.00 41.47 635 GLY A CA 1
ATOM 1314 C C . GLY A 1 186 ? 87.758 35.313 44.275 1.00 49.17 635 GLY A C 1
ATOM 1315 O O . GLY A 1 186 ? 87.041 35.154 43.286 1.00 48.82 635 GLY A O 1
ATOM 1316 N N . LEU A 1 187 ? 88.921 34.694 44.435 1.00 51.10 636 LEU A N 1
ATOM 1317 C CA . LEU A 1 187 ? 89.453 33.784 43.434 1.00 37.52 636 LEU A CA 1
ATOM 1318 C C . LEU A 1 187 ? 89.070 32.343 43.751 1.00 38.72 636 LEU A C 1
ATOM 1319 O O . LEU A 1 187 ? 89.492 31.789 44.764 1.00 46.23 636 LEU A O 1
ATOM 1324 N N . SER A 1 188 ? 88.282 31.735 42.869 1.00 44.67 637 SER A N 1
ATOM 1325 C CA . SER A 1 188 ? 87.799 30.376 43.092 1.00 38.49 637 SER A CA 1
ATOM 1326 C C . SER A 1 188 ? 87.832 29.532 41.824 1.00 41.29 637 SER A C 1
ATOM 1327 O O . SER A 1 188 ? 88.072 30.041 40.729 1.00 46.75 637 SER A O 1
ATOM 1330 N N . TYR A 1 189 ? 87.575 28.237 41.986 1.00 40.74 638 TYR A N 1
ATOM 1331 C CA . TYR A 1 189 ? 87.513 27.308 40.863 1.00 41.05 638 TYR A CA 1
ATOM 1332 C C . TYR A 1 189 ? 86.385 26.306 41.054 1.00 40.14 638 TYR A C 1
ATOM 1333 O O . TYR A 1 189 ? 85.951 26.053 42.176 1.00 46.82 638 TYR A O 1
ATOM 1342 N N . SER A 1 190 ? 85.928 25.722 39.954 1.00 40.86 639 SER A N 1
ATOM 1343 C CA . SER A 1 190 ? 84.925 24.671 40.018 1.00 38.96 639 SER A CA 1
ATOM 1344 C C . SER A 1 190 ? 85.339 23.497 39.146 1.00 47.34 639 SER A C 1
ATOM 1345 O O . SER A 1 190 ? 85.995 23.678 38.121 1.00 46.82 639 SER A O 1
ATOM 1348 N N . LEU A 1 191 ? 84.945 22.296 39.556 1.00 53.99 640 LEU A N 1
ATOM 1349 C CA . LEU A 1 191 ? 85.238 21.087 38.796 1.00 42.44 640 LEU A CA 1
ATOM 1350 C C . LEU A 1 191 ? 83.960 20.271 38.683 1.00 47.63 640 LEU A C 1
ATOM 1351 O O . LEU A 1 191 ? 83.387 19.855 39.688 1.00 56.20 640 LEU A O 1
ATOM 1356 N N . SER A 1 192 ? 83.521 20.044 37.450 1.00 58.13 641 SER A N 1
ATOM 1357 C CA . SER A 1 192 ? 82.252 19.373 37.198 1.00 54.09 641 SER A CA 1
ATOM 1358 C C . SER A 1 192 ? 82.368 18.326 36.109 1.00 46.43 641 SER A C 1
ATOM 1359 O O . SER A 1 192 ? 83.254 18.396 35.263 1.00 60.34 641 SER A O 1
ATOM 1362 N N . GLU A 1 193 ? 81.475 17.343 36.144 1.00 67.27 642 GLU A N 1
ATOM 1363 C CA . GLU A 1 193 ? 81.426 16.336 35.097 1.00 68.51 642 GLU A CA 1
ATOM 1364 C C . GLU A 1 193 ? 79.996 16.140 34.610 1.00 73.94 642 GLU A C 1
ATOM 1365 O O . GLU A 1 193 ? 79.088 15.900 35.405 1.00 77.57 642 GLU A O 1
ATOM 1371 N N . LEU A 1 194 ? 79.807 16.246 33.298 1.00 78.10 643 LEU A N 1
ATOM 1372 C CA . LEU A 1 194 ? 78.503 16.035 32.680 1.00 78.93 643 LEU A CA 1
ATOM 1373 C C . LEU A 1 194 ? 78.482 14.737 31.874 1.00 76.14 643 LEU A C 1
ATOM 1374 O O . LEU A 1 194 ? 77.506 13.986 31.908 1.00 80.49 643 LEU A O 1
ATOM 1379 N N . LYS A 1 199 ? 74.460 15.821 35.727 1.00 83.06 648 LYS A N 1
ATOM 1380 C CA . LYS A 1 199 ? 75.463 16.813 36.098 1.00 87.90 648 LYS A CA 1
ATOM 1381 C C . LYS A 1 199 ? 75.935 16.592 37.533 1.00 98.88 648 LYS A C 1
ATOM 1382 O O . LYS A 1 199 ? 75.168 16.149 38.387 1.00 102.60 648 LYS A O 1
ATOM 1388 N N . ARG A 1 200 ? 77.202 16.903 37.790 1.00 86.45 649 ARG A N 1
ATOM 1389 C CA . ARG A 1 200 ? 77.795 16.710 39.109 1.00 64.60 649 ARG A CA 1
ATOM 1390 C C . ARG A 1 200 ? 79.005 17.611 39.330 1.00 62.10 649 ARG A C 1
ATOM 1391 O O . ARG A 1 200 ? 79.894 17.690 38.487 1.00 69.14 649 ARG A O 1
ATOM 1399 N N . TYR A 1 201 ? 79.038 18.278 40.477 1.00 58.78 650 TYR A N 1
ATOM 1400 C CA . TYR A 1 201 ? 80.114 19.204 40.801 1.00 58.11 650 TYR A CA 1
ATOM 1401 C C . TYR A 1 201 ? 80.993 18.705 41.945 1.00 59.03 650 TYR A C 1
ATOM 1402 O O . TYR A 1 201 ? 80.624 18.806 43.114 1.00 62.94 650 TYR A O 1
ATOM 1411 N N . TYR A 1 202 ? 82.156 18.162 41.591 1.00 52.19 651 TYR A N 1
ATOM 1412 C CA . TYR A 1 202 ? 83.123 17.678 42.572 1.00 48.61 651 TYR A CA 1
ATOM 1413 C C . TYR A 1 202 ? 83.572 18.853 43.431 1.00 52.78 651 TYR A C 1
ATOM 1414 O O . TYR A 1 202 ? 83.793 18.717 44.633 1.00 54.42 651 TYR A O 1
ATOM 1423 N N . LYS A 1 203 ? 83.727 20.003 42.786 1.00 55.38 652 LYS A N 1
ATOM 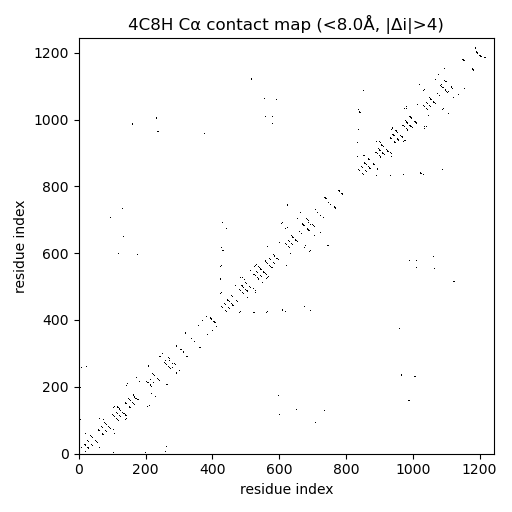1424 C CA . LYS A 1 203 ? 84.131 21.230 43.455 1.00 48.41 652 LYS A CA 1
ATOM 1425 C C . LYS A 1 203 ? 83.299 22.400 42.948 1.00 47.40 652 LYS A C 1
ATOM 1426 O O . LYS A 1 203 ? 83.185 22.619 41.744 1.00 59.06 652 LYS A O 1
ATOM 1432 N N . ARG A 1 204 ? 82.710 23.137 43.882 1.00 46.83 653 ARG A N 1
ATOM 1433 C CA . ARG A 1 204 ? 81.889 24.297 43.565 1.00 44.29 653 ARG A CA 1
ATOM 1434 C C . ARG A 1 204 ? 82.461 25.576 44.162 1.00 56.61 653 ARG A C 1
ATOM 1435 O O . ARG A 1 204 ? 82.317 25.832 45.359 1.00 53.65 653 ARG A O 1
ATOM 1443 N N . GLU A 1 205 ? 83.124 26.356 43.313 1.00 46.94 654 GLU A N 1
ATOM 1444 C CA . GLU A 1 205 ? 83.698 27.648 43.680 1.00 45.90 654 GLU A CA 1
ATOM 1445 C C . GLU A 1 205 ? 84.493 27.585 44.983 1.00 47.94 654 GLU A C 1
ATOM 1446 O O . GLU A 1 205 ? 84.310 28.400 45.887 1.00 50.04 654 GLU A O 1
ATOM 1452 N N . CYS A 1 206 ? 85.373 26.596 45.062 1.00 44.77 655 CYS A N 1
ATOM 1453 C CA . CYS A 1 206 ? 86.305 26.477 46.167 1.00 37.59 655 CYS A CA 1
ATOM 1454 C C . CYS A 1 206 ? 87.488 27.394 45.911 1.00 41.47 655 CYS A C 1
ATOM 1455 O O . CYS A 1 206 ? 87.807 27.672 44.760 1.00 53.23 655 CYS A O 1
ATOM 1458 N N . PRO A 1 207 ? 88.126 27.886 46.984 1.00 54.64 656 PRO A N 1
ATOM 1459 C CA . PRO A 1 207 ? 89.270 28.791 46.835 1.00 52.94 656 PRO A CA 1
ATOM 1460 C C . PRO A 1 207 ? 90.382 28.198 45.976 1.00 42.05 656 PRO A C 1
ATOM 1461 O O . PRO A 1 207 ? 90.723 27.027 46.131 1.00 47.42 656 PRO A O 1
ATOM 1465 N N . LEU A 1 208 ? 90.932 29.005 45.076 1.00 45.47 657 LEU A N 1
ATOM 1466 C CA . LEU A 1 208 ? 92.031 28.565 44.228 1.00 43.20 657 LEU A CA 1
ATOM 1467 C C . LEU A 1 208 ? 93.328 29.163 44.743 1.00 40.69 657 LEU A C 1
ATOM 1468 O O . LEU A 1 208 ? 93.516 30.376 44.692 1.00 50.42 657 LEU A O 1
ATOM 1473 N N . PRO A 1 209 ? 94.234 28.309 45.236 1.00 40.05 658 PRO A N 1
ATOM 1474 C CA . PRO A 1 209 ? 95.479 28.757 45.866 1.00 37.96 658 PRO A CA 1
ATOM 1475 C C . PRO A 1 209 ? 96.535 29.153 44.840 1.00 40.28 658 PRO A C 1
ATOM 1476 O O . PRO A 1 209 ? 97.666 28.671 44.894 1.00 39.80 658 PRO A O 1
ATOM 1488 N N . SER A 1 211 ? 98.739 32.241 43.006 1.00 42.66 660 SER A N 1
ATOM 1489 C CA . SER A 1 211 ? 99.197 33.618 43.116 1.00 51.14 660 SER A CA 1
ATOM 1490 C C . SER A 1 211 ? 98.671 34.459 41.955 1.00 45.10 660 SER A C 1
ATOM 1491 O O . SER A 1 211 ? 98.549 33.980 40.829 1.00 51.73 660 SER A O 1
ATOM 1494 N N . LEU A 1 212 ? 98.365 35.715 42.246 1.00 49.04 661 LEU A N 1
ATOM 1495 C CA . LEU A 1 212 ? 97.924 36.663 41.238 1.00 42.42 661 LEU A CA 1
ATOM 1496 C C . LEU A 1 212 ? 99.095 37.581 40.940 1.00 52.38 661 LEU A C 1
ATOM 1497 O O . LEU A 1 212 ? 99.999 37.710 41.767 1.00 50.65 661 LEU A O 1
ATOM 1502 N N . PRO A 1 213 ? 99.109 38.201 39.751 1.00 56.16 662 PRO A N 1
ATOM 1503 C CA . PRO A 1 213 ? 100.295 39.008 39.456 1.00 58.92 662 PRO A CA 1
ATOM 1504 C C . PRO A 1 213 ? 100.401 40.231 40.356 1.00 58.26 662 PRO A C 1
ATOM 1505 O O . PRO A 1 213 ? 99.390 40.749 40.836 1.00 60.36 662 PRO A O 1
ATOM 1509 N N . ASN A 1 214 ? 101.633 40.675 40.582 1.00 64.13 663 ASN A N 1
ATOM 1510 C CA . ASN A 1 214 ? 101.903 41.845 41.407 1.00 71.82 663 ASN A CA 1
ATOM 1511 C C . ASN A 1 214 ? 102.336 43.023 40.543 1.00 70.49 663 ASN A C 1
ATOM 1512 O O . ASN A 1 214 ? 103.525 43.202 40.282 1.00 78.22 663 ASN A O 1
ATOM 1517 N N . ILE A 1 215 ? 101.372 43.821 40.094 1.00 62.97 664 ILE A N 1
ATOM 1518 C CA . ILE A 1 215 ? 101.662 44.920 39.174 1.00 81.63 664 ILE A CA 1
ATOM 1519 C C . ILE A 1 215 ? 102.086 46.175 39.931 1.00 84.01 664 ILE A C 1
ATOM 1520 O O . ILE A 1 215 ? 101.300 47.107 40.110 1.00 69.47 664 ILE A O 1
ATOM 1525 N N . ASN A 1 216 ? 103.338 46.185 40.374 1.00 87.95 665 ASN A N 1
ATOM 1526 C CA . ASN A 1 216 ? 103.891 47.318 41.101 1.00 87.76 665 ASN A CA 1
ATOM 1527 C C . ASN A 1 216 ? 104.685 48.242 40.183 1.00 92.27 665 ASN A C 1
ATOM 1528 O O . ASN A 1 216 ? 104.518 48.209 38.964 1.00 89.51 665 ASN A O 1
ATOM 1533 N N . SER A 1 217 ? 105.552 49.059 40.773 1.00 93.47 666 SER A N 1
ATOM 1534 C CA . SER A 1 217 ? 106.332 50.032 40.016 1.00 84.44 666 SER A CA 1
ATOM 1535 C C . SER A 1 217 ? 107.310 49.373 39.044 1.00 85.84 666 SER A C 1
ATOM 1536 O O . SER A 1 217 ? 107.570 49.901 37.963 1.00 93.53 666 SER A O 1
ATOM 1539 N N . ASP A 1 218 ? 107.848 48.220 39.430 1.00 84.98 667 ASP A N 1
ATOM 1540 C CA . ASP A 1 218 ? 108.813 47.508 38.596 1.00 92.02 667 ASP A CA 1
ATOM 1541 C C . ASP A 1 218 ? 108.144 46.818 37.410 1.00 90.82 667 ASP A C 1
ATOM 1542 O O . ASP A 1 218 ? 108.736 46.697 36.337 1.00 90.11 667 ASP A O 1
ATOM 1555 N N . LYS A 1 220 ? 105.343 47.925 36.036 1.00 74.31 669 LYS A N 1
ATOM 1556 C CA . LYS A 1 220 ? 104.848 48.995 35.177 1.00 72.12 669 LYS A CA 1
ATOM 1557 C C . LYS A 1 220 ? 105.969 49.577 34.315 1.00 82.03 669 LYS A C 1
ATOM 1558 O O . LYS A 1 220 ? 105.711 50.278 33.335 1.00 73.77 669 LYS A O 1
ATOM 1564 N N . LYS A 1 221 ? 107.212 49.280 34.683 1.00 83.94 670 LYS A N 1
ATOM 1565 C CA . LYS A 1 221 ? 108.369 49.678 33.888 1.00 74.52 670 LYS A CA 1
ATOM 1566 C C . LYS A 1 221 ? 108.923 48.476 33.131 1.00 84.09 670 LYS A C 1
ATOM 1567 O O . LYS A 1 221 ? 109.954 48.568 32.465 1.00 91.01 670 LYS A O 1
ATOM 1573 N N . ASP A 1 222 ? 108.222 47.351 33.242 1.00 78.88 671 ASP A N 1
ATOM 1574 C CA . ASP A 1 222 ? 108.648 46.094 32.636 1.00 73.51 671 ASP A CA 1
ATOM 1575 C C . ASP A 1 222 ? 108.148 45.962 31.196 1.00 72.69 671 ASP A C 1
ATOM 1576 O O . ASP A 1 222 ? 107.141 46.563 30.817 1.00 69.47 671 ASP A O 1
ATOM 1581 N N . ALA A 1 223 ? 108.853 45.163 30.403 1.00 52.59 672 ALA A N 1
ATOM 1582 C CA . ALA A 1 223 ? 108.505 44.962 29.002 1.00 61.82 672 ALA A CA 1
ATOM 1583 C C . ALA A 1 223 ? 107.303 44.035 28.840 1.00 60.65 672 ALA A C 1
ATOM 1584 O O . ALA A 1 223 ? 106.647 44.039 27.799 1.00 53.11 672 ALA A O 1
ATOM 1586 N N . ASN A 1 224 ? 107.024 43.233 29.864 1.00 60.34 673 ASN A N 1
ATOM 1587 C CA . ASN A 1 224 ? 105.937 42.263 29.794 1.00 51.72 673 ASN A CA 1
ATOM 1588 C C . ASN A 1 224 ? 104.606 42.783 30.319 1.00 47.22 673 ASN A C 1
ATOM 1589 O O . ASN A 1 224 ? 103.684 42.004 30.552 1.00 63.85 673 ASN A O 1
ATOM 1594 N N . LEU A 1 225 ? 104.502 44.096 30.490 1.00 53.63 674 LEU A N 1
ATOM 1595 C CA . LEU A 1 225 ? 103.270 44.704 30.984 1.00 49.60 674 LEU A CA 1
ATOM 1596 C C . LEU A 1 225 ? 102.083 44.437 30.056 1.00 54.51 674 LEU A C 1
ATOM 1597 O O . LEU A 1 225 ? 100.945 44.331 30.518 1.00 57.49 674 LEU A O 1
ATOM 1602 N N . ASP A 1 226 ? 102.351 44.307 28.757 1.00 50.84 675 ASP A N 1
ATOM 1603 C CA . ASP A 1 226 ? 101.292 44.045 27.781 1.00 51.25 675 ASP A CA 1
ATOM 1604 C C . ASP A 1 226 ? 100.597 42.721 28.053 1.00 52.92 675 ASP A C 1
ATOM 1605 O O . ASP A 1 226 ? 99.413 42.564 27.756 1.00 54.59 675 ASP A O 1
ATOM 1610 N N . TYR A 1 227 ? 101.322 41.773 28.639 1.00 46.79 676 TYR A N 1
ATOM 1611 C CA . TYR A 1 227 ? 100.734 40.469 28.899 1.00 50.94 676 TYR A CA 1
ATOM 1612 C C . TYR A 1 227 ? 99.722 40.530 30.031 1.00 58.11 676 TYR A C 1
ATOM 1613 O O . TYR A 1 227 ? 98.676 39.883 29.972 1.00 51.93 676 TYR A O 1
ATOM 1622 N N . TYR A 1 228 ? 100.030 41.315 31.058 1.00 49.60 677 TYR A N 1
ATOM 1623 C CA . TYR A 1 228 ? 99.183 41.370 32.238 1.00 43.16 677 TYR A CA 1
ATOM 1624 C C . TYR A 1 228 ? 97.988 42.291 32.018 1.00 47.11 677 TYR A C 1
ATOM 1625 O O . TYR A 1 228 ? 97.002 42.224 32.751 1.00 54.65 677 TYR A O 1
ATOM 1634 N N . ASN A 1 229 ? 98.065 43.129 30.988 1.00 46.56 678 ASN A N 1
ATOM 1635 C CA . ASN A 1 229 ? 96.901 43.900 30.561 1.00 53.52 678 ASN A CA 1
ATOM 1636 C C . ASN A 1 229 ? 95.977 43.021 29.735 1.00 53.11 678 ASN A C 1
ATOM 1637 O O . ASN A 1 229 ? 94.764 43.226 29.702 1.00 54.65 678 ASN A O 1
ATOM 1642 N N . PHE A 1 230 ? 96.577 42.026 29.089 1.00 54.64 679 PHE A N 1
ATOM 1643 C CA . PHE A 1 230 ? 95.869 41.075 28.240 1.00 47.53 679 PHE A CA 1
ATOM 1644 C C . PHE A 1 230 ? 95.315 39.917 29.064 1.00 52.95 679 PHE A C 1
ATOM 1645 O O . PHE A 1 230 ? 94.269 39.354 28.739 1.00 60.09 679 PHE A O 1
ATOM 1653 N N . ASN A 1 231 ? 96.027 39.576 30.134 1.00 47.57 680 ASN A N 1
ATOM 1654 C CA . ASN A 1 231 ? 95.633 38.497 31.034 1.00 46.13 680 ASN A CA 1
ATOM 1655 C C . ASN A 1 231 ? 95.855 38.890 32.497 1.00 55.01 680 ASN A C 1
ATOM 1656 O O . ASN A 1 231 ? 96.844 38.487 33.112 1.00 45.66 680 ASN A O 1
ATOM 1661 N N . PRO A 1 232 ? 94.921 39.676 33.057 1.00 51.00 681 PRO A N 1
ATOM 1662 C CA . PRO A 1 232 ? 95.011 40.226 34.417 1.00 44.01 681 PRO A CA 1
ATOM 1663 C C . PRO A 1 232 ? 95.242 39.161 35.487 1.00 49.45 681 PRO A C 1
ATOM 1664 O O . PRO A 1 232 ? 95.995 39.397 36.433 1.00 51.45 681 PRO A O 1
ATOM 1676 N N . GLY A 1 234 ? 96.845 36.520 35.135 1.00 41.19 683 GLY A N 1
ATOM 1677 C CA . GLY A 1 234 ? 98.161 35.938 34.942 1.00 37.50 683 GLY A CA 1
ATOM 1678 C C . GLY A 1 234 ? 98.136 34.437 34.714 1.00 42.22 683 GLY A C 1
ATOM 1679 O O . GLY A 1 234 ? 99.163 33.768 34.824 1.00 47.90 683 GLY A O 1
ATOM 1680 N N . ILE A 1 235 ? 96.962 33.902 34.396 1.00 32.46 684 ILE A N 1
ATOM 1681 C CA . ILE A 1 235 ? 96.837 32.485 34.088 1.00 45.77 684 ILE A CA 1
ATOM 1682 C C . ILE A 1 235 ? 97.386 32.210 32.694 1.00 51.56 684 ILE A C 1
ATOM 1683 O O . ILE A 1 235 ? 96.714 32.467 31.696 1.00 43.18 684 ILE A O 1
ATOM 1688 N N . LYS A 1 236 ? 98.601 31.674 32.627 1.00 39.59 685 LYS A N 1
ATOM 1689 C CA . LYS A 1 236 ? 99.239 31.437 31.337 1.00 42.62 685 LYS A CA 1
ATOM 1690 C C . LYS A 1 236 ? 98.525 30.320 30.587 1.00 49.59 685 LYS A C 1
ATOM 1691 O O . LYS A 1 236 ? 98.254 30.447 29.394 1.00 54.05 685 LYS A O 1
ATOM 1697 N N . SER A 1 237 ? 98.206 29.238 31.289 1.00 48.86 686 SER A N 1
ATOM 1698 C CA . SER A 1 237 ? 97.352 28.202 30.720 1.00 36.60 686 SER A CA 1
ATOM 1699 C C . SER A 1 237 ? 96.780 27.299 31.805 1.00 42.17 686 SER A C 1
ATOM 1700 O O . SER A 1 237 ? 97.307 27.228 32.913 1.00 41.55 686 SER A O 1
ATOM 1703 N N . LEU A 1 238 ? 95.703 26.601 31.469 1.00 50.49 687 LEU A N 1
ATOM 1704 C CA . LEU A 1 238 ? 95.126 25.604 32.360 1.00 52.28 687 LEU A CA 1
ATOM 1705 C C . LEU A 1 238 ? 94.582 24.470 31.507 1.00 56.52 687 LEU A C 1
ATOM 1706 O O . LEU A 1 238 ? 94.149 24.687 30.373 1.00 54.73 687 LEU A O 1
ATOM 1711 N N . PHE A 1 239 ? 94.617 23.260 32.048 1.00 50.32 688 PHE A N 1
ATOM 1712 C CA . PHE A 1 239 ? 94.238 22.086 31.282 1.00 41.77 688 PHE A CA 1
ATOM 1713 C C . PHE A 1 239 ? 94.087 20.849 32.146 1.00 51.73 688 PHE A C 1
ATOM 1714 O O . PHE A 1 239 ? 94.621 20.779 33.254 1.00 37.74 688 PHE A O 1
ATOM 1722 N N . PHE A 1 240 ? 93.378 19.860 31.617 1.00 49.26 689 PHE A N 1
ATOM 1723 C CA . PHE A 1 240 ? 93.380 18.543 32.221 1.00 40.80 689 PHE A CA 1
ATOM 1724 C C . PHE A 1 240 ? 94.624 17.827 31.720 1.00 49.37 689 PHE A C 1
ATOM 1725 O O . PHE A 1 240 ? 95.008 17.976 30.559 1.00 49.60 689 PHE A O 1
ATOM 1733 N N . SER A 1 241 ? 95.257 17.056 32.593 1.00 39.51 690 SER A N 1
ATOM 1734 C CA . SER A 1 241 ? 96.408 16.263 32.199 1.00 35.27 690 SER A CA 1
ATOM 1735 C C . SER A 1 241 ? 95.960 15.116 31.303 1.00 46.79 690 SER A C 1
ATOM 1736 O O . SER A 1 241 ? 94.764 14.917 31.084 1.00 47.62 690 SER A O 1
ATOM 1739 N N . SER A 1 242 ? 96.923 14.365 30.784 1.00 49.02 691 SER A N 1
ATOM 1740 C CA . SER A 1 242 ? 96.619 13.227 29.927 1.00 43.85 691 SER A CA 1
ATOM 1741 C C . SER A 1 242 ? 95.860 12.133 30.682 1.00 53.08 691 SER A C 1
ATOM 1742 O O . SER A 1 242 ? 95.193 11.301 30.068 1.00 66.00 691 SER A O 1
ATOM 1745 N N . TYR A 1 243 ? 95.949 12.140 32.011 1.00 48.32 692 TYR A N 1
ATOM 1746 C CA . TYR A 1 243 ? 95.233 11.154 32.817 1.00 38.11 692 TYR A CA 1
ATOM 1747 C C . TYR A 1 243 ? 93.964 11.747 33.430 1.00 44.10 692 TYR A C 1
ATOM 1748 O O . TYR A 1 243 ? 93.261 11.076 34.185 1.00 48.27 692 TYR A O 1
ATOM 1757 N N . GLY A 1 244 ? 93.671 13.001 33.097 1.00 43.66 693 GLY A N 1
ATOM 1758 C CA . GLY A 1 244 ? 92.415 13.620 33.486 1.00 51.20 693 GLY A CA 1
ATOM 1759 C C . GLY A 1 244 ? 92.401 14.404 34.791 1.00 54.35 693 GLY A C 1
ATOM 1760 O O . GLY A 1 244 ? 91.336 14.624 35.371 1.00 54.71 693 GLY A O 1
ATOM 1761 N N . ASP A 1 245 ? 93.570 14.834 35.255 1.00 43.84 694 ASP A N 1
ATOM 1762 C CA . ASP A 1 245 ? 93.651 15.640 36.470 1.00 40.84 694 ASP A CA 1
ATOM 1763 C C . ASP A 1 245 ? 93.825 17.123 36.136 1.00 46.83 694 ASP A C 1
ATOM 1764 O O . ASP A 1 245 ? 94.603 17.477 35.252 1.00 52.21 694 ASP A O 1
ATOM 1769 N N . PRO A 1 246 ? 93.099 17.996 36.850 1.00 51.81 695 PRO A N 1
ATOM 1770 C CA . PRO A 1 246 ? 93.096 19.439 36.575 1.00 42.42 695 PRO A CA 1
ATOM 1771 C C . PRO A 1 246 ? 94.432 20.115 36.874 1.00 38.31 695 PRO A C 1
ATOM 1772 O O . PRO A 1 246 ? 94.996 19.915 37.946 1.00 40.44 695 PRO A O 1
ATOM 1776 N N . CYS A 1 247 ? 94.922 20.911 35.929 1.00 46.43 696 CYS A N 1
ATOM 1777 C CA . CYS A 1 247 ? 96.170 21.644 36.107 1.00 34.43 696 CYS A CA 1
ATOM 1778 C C . CYS A 1 247 ? 95.998 23.112 35.752 1.00 38.95 696 CYS A C 1
ATOM 1779 O O . CYS A 1 247 ? 95.204 23.459 34.876 1.00 44.39 696 CYS A O 1
ATOM 1782 N N . ILE A 1 248 ? 96.736 23.972 36.444 1.00 36.05 697 ILE A N 1
ATOM 1783 C CA . ILE A 1 248 ? 96.757 25.390 36.116 1.00 33.74 697 ILE A CA 1
ATOM 1784 C C . ILE A 1 248 ? 98.178 25.928 36.293 1.00 31.80 697 ILE A C 1
ATOM 1785 O O . ILE A 1 248 ? 98.963 25.393 37.079 1.00 40.49 697 ILE A O 1
ATOM 1790 N N . PHE A 1 249 ? 98.507 26.963 35.525 1.00 33.05 698 PHE A N 1
ATOM 1791 C CA . PHE A 1 249 ? 99.860 27.508 35.459 1.00 36.16 698 PHE A CA 1
ATOM 1792 C C . PHE A 1 249 ? 99.811 29.033 35.457 1.00 47.05 698 PHE A C 1
ATOM 1793 O O . PHE A 1 249 ? 99.513 29.647 34.429 1.00 42.89 698 PHE A O 1
ATOM 1801 N N . GLY A 1 250 ? 100.117 29.644 36.600 1.00 41.14 699 GLY A N 1
ATOM 1802 C CA . GLY A 1 250 ? 99.960 31.082 36.755 1.00 33.94 699 GLY A CA 1
ATOM 1803 C C . GLY A 1 250 ? 101.239 31.893 36.648 1.00 46.04 699 GLY A C 1
ATOM 1804 O O . GLY A 1 250 ? 102.273 31.398 36.194 1.00 38.81 699 GLY A O 1
ATOM 1805 N N . SER A 1 251 ? 101.170 33.146 37.091 1.00 43.46 700 SER A N 1
ATOM 1806 C CA . SER A 1 251 ? 102.274 34.087 36.929 1.00 46.89 700 SER A CA 1
ATOM 1807 C C . SER A 1 251 ? 103.530 33.729 37.728 1.00 53.62 700 SER A C 1
ATOM 1808 O O . SER A 1 251 ? 104.609 34.253 37.449 1.00 53.45 700 SER A O 1
ATOM 1811 N N . ASP A 1 252 ? 103.405 32.845 38.716 1.00 46.21 701 ASP A N 1
ATOM 1812 C CA . ASP A 1 252 ? 104.577 32.430 39.485 1.00 48.76 701 ASP A CA 1
ATOM 1813 C C . ASP A 1 252 ? 105.286 31.264 38.801 1.00 54.28 701 ASP A C 1
ATOM 1814 O O . ASP A 1 252 ? 106.227 30.686 39.351 1.00 52.82 701 ASP A O 1
ATOM 1819 N N . ASN A 1 253 ? 104.820 30.932 37.599 1.00 51.80 702 ASN A N 1
ATOM 1820 C CA . ASN A 1 253 ? 105.423 29.891 36.769 1.00 42.33 702 ASN A CA 1
ATOM 1821 C C . ASN A 1 253 ? 105.509 28.537 37.468 1.00 47.75 702 ASN A C 1
ATOM 1822 O O . ASN A 1 253 ? 106.432 27.756 37.231 1.00 48.91 702 ASN A O 1
ATOM 1827 N N . THR A 1 254 ? 104.538 28.269 38.333 1.00 50.34 703 THR A N 1
ATOM 1828 C CA . THR A 1 254 ? 104.487 27.007 39.051 1.00 47.83 703 THR A CA 1
ATOM 1829 C C . THR A 1 254 ? 103.273 26.209 38.603 1.00 43.98 703 THR A C 1
ATOM 1830 O O . THR A 1 254 ? 102.151 26.712 38.604 1.00 50.51 703 THR A O 1
ATOM 1834 N N . LEU A 1 255 ? 103.505 24.962 38.214 1.00 50.02 704 LEU A N 1
ATOM 1835 C CA . LEU A 1 255 ? 102.421 24.092 37.792 1.00 45.49 704 LEU A CA 1
ATOM 1836 C C . LEU A 1 255 ? 101.681 23.560 39.012 1.00 39.97 704 LEU A C 1
ATOM 1837 O O . LEU A 1 255 ? 102.281 22.935 39.884 1.00 39.12 704 LEU A O 1
ATOM 1842 N N . LEU A 1 256 ? 100.380 23.824 39.076 1.00 40.98 705 LEU A N 1
ATOM 1843 C CA . LEU A 1 256 ? 99.559 23.344 40.181 1.00 36.63 705 LEU A CA 1
ATOM 1844 C C . LEU A 1 256 ? 98.647 22.222 39.712 1.00 42.97 705 LEU A C 1
ATOM 1845 O O . LEU A 1 256 ? 98.046 22.307 38.645 1.00 47.49 705 LEU A O 1
ATOM 1850 N N . LEU A 1 257 ? 98.544 21.175 40.520 1.00 49.50 706 LEU A N 1
ATOM 1851 C CA . LEU A 1 257 ? 97.750 20.008 40.163 1.00 44.28 706 LEU A CA 1
ATOM 1852 C C . LEU A 1 257 ? 96.804 19.618 41.300 1.00 44.08 706 LEU A C 1
ATOM 1853 O O . LEU A 1 257 ? 97.217 19.518 42.455 1.00 42.19 706 LEU A O 1
ATOM 1858 N N . LEU A 1 258 ? 95.530 19.423 40.970 1.00 38.78 707 LEU A N 1
ATOM 1859 C CA . LEU A 1 258 ? 94.533 19.044 41.964 1.00 36.46 707 LEU A CA 1
ATOM 1860 C C . LEU A 1 258 ? 94.480 17.528 42.141 1.00 48.96 707 LEU A C 1
ATOM 1861 O O . LEU A 1 258 ? 94.050 16.801 41.245 1.00 44.19 707 LEU A O 1
ATOM 1866 N N . SER A 1 259 ? 94.926 17.057 43.301 1.00 48.79 708 SER A N 1
ATOM 1867 C CA . SER A 1 259 ? 94.935 15.629 43.596 1.00 38.96 708 SER A CA 1
ATOM 1868 C C . SER A 1 259 ? 93.715 15.223 44.408 1.00 45.46 708 SER A C 1
ATOM 1869 O O . SER A 1 259 ? 93.156 16.037 45.145 1.00 55.37 708 SER A O 1
ATOM 1872 N N . LYS A 1 260 ? 93.319 13.959 44.276 1.00 36.32 709 LYS A N 1
ATOM 1873 C CA . LYS A 1 260 ? 92.182 13.404 45.011 1.00 51.40 709 LYS A CA 1
ATOM 1874 C C . LYS A 1 260 ? 90.902 14.203 44.787 1.00 55.34 709 LYS A C 1
ATOM 1875 O O . LYS A 1 260 ? 90.104 14.375 45.706 1.00 52.76 709 LYS A O 1
ATOM 1881 N N . TRP A 1 261 ? 90.705 14.689 43.566 1.00 47.99 710 TRP A N 1
ATOM 1882 C CA . TRP A 1 261 ? 89.537 15.510 43.263 1.00 49.78 710 TRP A CA 1
ATOM 1883 C C . TRP A 1 261 ? 88.248 14.686 43.231 1.00 62.08 710 TRP A C 1
ATOM 1884 O O . TRP A 1 261 ? 87.150 15.241 43.239 1.00 62.82 710 TRP A O 1
ATOM 1895 N N . ARG A 1 262 ? 88.386 13.364 43.198 1.00 67.06 711 ARG A N 1
ATOM 1896 C CA . ARG A 1 262 ? 87.228 12.475 43.215 1.00 63.42 711 ARG A CA 1
ATOM 1897 C C . ARG A 1 262 ? 86.669 12.344 44.625 1.00 58.65 711 ARG A C 1
ATOM 1898 O O . ARG A 1 262 ? 85.500 12.009 44.810 1.00 66.59 711 ARG A O 1
ATOM 1906 N N . SER A 1 263 ? 87.515 12.596 45.618 1.00 60.67 712 SER A N 1
ATOM 1907 C CA . SER A 1 263 ? 87.075 12.605 47.005 1.00 65.83 712 SER A CA 1
ATOM 1908 C C . SER A 1 263 ? 87.043 14.046 47.494 1.00 68.80 712 SER A C 1
ATOM 1909 O O . SER A 1 263 ? 88.090 14.649 47.719 1.00 74.39 712 SER A O 1
ATOM 1912 N N . PRO A 1 264 ? 85.834 14.597 47.677 1.00 74.84 713 PRO A N 1
ATOM 1913 C CA . PRO A 1 264 ? 85.634 16.010 48.017 1.00 73.96 713 PRO A CA 1
ATOM 1914 C C . PRO A 1 264 ? 86.327 16.408 49.317 1.00 76.82 713 PRO A C 1
ATOM 1915 O O . PRO A 1 264 ? 86.701 17.569 49.491 1.00 87.26 713 PRO A O 1
ATOM 1919 N N . GLU A 1 265 ? 86.500 15.447 50.216 1.00 72.82 714 GLU A N 1
ATOM 1920 C CA . GLU A 1 265 ? 87.098 15.723 51.512 1.00 75.58 714 GLU A CA 1
ATOM 1921 C C . GLU A 1 265 ? 88.614 15.540 51.511 1.00 70.72 714 GLU A C 1
ATOM 1922 O O . GLU A 1 265 ? 89.303 16.051 52.390 1.00 76.71 714 GLU A O 1
ATOM 1928 N N . GLU A 1 266 ? 89.137 14.842 50.509 1.00 66.42 715 GLU A N 1
ATOM 1929 C CA . GLU A 1 266 ? 90.563 14.532 50.475 1.00 57.53 715 GLU A CA 1
ATOM 1930 C C . GLU A 1 266 ? 91.340 15.391 49.480 1.00 50.56 715 GLU A C 1
ATOM 1931 O O . GLU A 1 266 ? 92.555 15.246 49.352 1.00 59.40 715 GLU A O 1
ATOM 1937 N N . SER A 1 267 ? 90.642 16.285 48.785 1.00 54.35 716 SER A N 1
ATOM 1938 C CA . SER A 1 267 ? 91.250 17.069 47.711 1.00 52.41 716 SER A CA 1
ATOM 1939 C C . SER A 1 267 ? 92.333 18.017 48.208 1.00 38.57 716 SER A C 1
ATOM 1940 O O . SER A 1 267 ? 92.237 18.578 49.295 1.00 67.38 716 SER A O 1
ATOM 1943 N N . LYS A 1 268 ? 93.361 18.192 47.386 1.00 54.11 717 LYS A N 1
ATOM 1944 C CA . LYS A 1 268 ? 94.506 19.019 47.733 1.00 49.68 717 LYS A CA 1
ATOM 1945 C C . LYS A 1 268 ? 95.202 19.525 46.468 1.00 47.41 717 LYS A C 1
ATOM 1946 O O . LYS A 1 268 ? 95.312 18.799 45.482 1.00 50.37 717 LYS A O 1
ATOM 1952 N N . TRP A 1 269 ? 95.659 20.772 46.493 1.00 45.70 718 TRP A N 1
ATOM 1953 C CA . TRP A 1 269 ? 96.426 21.320 45.378 1.00 39.88 718 TRP A CA 1
ATOM 1954 C C . TRP A 1 269 ? 97.920 21.093 45.568 1.00 42.81 718 TRP A C 1
ATOM 1955 O O . TRP A 1 269 ? 98.476 21.401 46.622 1.00 49.63 718 TRP A O 1
ATOM 1966 N N . LEU A 1 270 ? 98.569 20.559 44.539 1.00 36.63 719 LEU A N 1
ATOM 1967 C CA . LEU A 1 270 ? 99.982 20.218 44.630 1.00 35.99 719 LEU A CA 1
ATOM 1968 C C . LEU A 1 270 ? 100.846 21.028 43.676 1.00 42.94 719 LEU A C 1
ATOM 1969 O O . LEU A 1 270 ? 100.626 21.019 42.466 1.00 50.44 719 LEU A O 1
ATOM 1974 N N . PRO A 1 271 ? 101.841 21.735 44.225 1.00 42.52 720 PRO A N 1
ATOM 1975 C CA . PRO A 1 271 ? 102.865 22.371 43.394 1.00 33.20 720 PRO A CA 1
ATOM 1976 C C . PRO A 1 271 ? 103.845 21.317 42.892 1.00 43.54 720 PRO A C 1
ATOM 1977 O O . PRO A 1 271 ? 104.692 20.852 43.655 1.00 57.60 720 PRO A O 1
ATOM 1981 N N . ILE A 1 272 ? 103.747 20.950 41.621 1.00 41.57 721 ILE A N 1
ATOM 1982 C CA . ILE A 1 272 ? 104.525 19.824 41.125 1.00 38.74 721 ILE A CA 1
ATOM 1983 C C . ILE A 1 272 ? 105.642 20.257 40.184 1.00 48.03 721 ILE A C 1
ATOM 1984 O O . ILE A 1 272 ? 106.404 19.424 39.694 1.00 57.30 721 ILE A O 1
ATOM 1989 N N . LEU A 1 273 ? 105.749 21.558 39.945 1.00 47.98 722 LEU A N 1
ATOM 1990 C CA . LEU A 1 273 ? 106.827 22.080 39.116 1.00 46.86 722 LEU A CA 1
ATOM 1991 C C . LEU A 1 273 ? 107.005 23.582 39.291 1.00 49.46 722 LEU A C 1
ATOM 1992 O O . LEU A 1 273 ? 106.214 24.368 38.775 1.00 57.91 722 LEU A O 1
ATOM 1997 N N . ASP A 1 274 ? 108.040 23.975 40.028 1.00 44.68 723 ASP A N 1
ATOM 1998 C CA . ASP A 1 274 ? 108.446 25.375 40.080 1.00 54.75 723 ASP A CA 1
ATOM 1999 C C . ASP A 1 274 ? 109.437 25.616 38.948 1.00 48.14 723 ASP A C 1
ATOM 2000 O O . ASP A 1 274 ? 110.635 25.376 39.101 1.00 51.80 723 ASP A O 1
ATOM 2005 N N . SER A 1 275 ? 108.934 26.101 37.816 1.00 46.05 724 SER A N 1
ATOM 2006 C CA . SER A 1 275 ? 109.747 26.221 36.610 1.00 49.44 724 SER A CA 1
ATOM 2007 C C . SER A 1 275 ? 110.863 27.249 36.787 1.00 55.71 724 SER A C 1
ATOM 2008 O O . SER A 1 275 ? 111.910 27.152 36.150 1.00 57.71 724 SER A O 1
ATOM 2011 N N . ASN A 1 276 ? 110.642 28.225 37.661 1.00 46.64 725 ASN A N 1
ATOM 2012 C CA . ASN A 1 276 ? 111.685 29.191 37.975 1.00 43.26 725 ASN A CA 1
ATOM 2013 C C . ASN A 1 276 ? 112.851 28.494 38.660 1.00 52.57 725 ASN A C 1
ATOM 2014 O O . ASN A 1 276 ? 114.014 28.756 38.354 1.00 57.67 725 ASN A O 1
ATOM 2027 N N . GLU A 1 278 ? 113.662 25.209 38.563 1.00 55.37 727 GLU A N 1
ATOM 2028 C CA . GLU A 1 278 ? 114.305 24.171 37.768 1.00 65.19 727 GLU A CA 1
ATOM 2029 C C . GLU A 1 278 ? 115.234 24.780 36.723 1.00 68.04 727 GLU A C 1
ATOM 2030 O O . GLU A 1 278 ? 116.298 24.234 36.432 1.00 72.63 727 GLU A O 1
ATOM 2036 N N . ILE A 1 279 ? 114.825 25.916 36.168 1.00 72.56 728 ILE A N 1
ATOM 2037 C CA . ILE A 1 279 ? 115.659 26.661 35.233 1.00 66.57 728 ILE A CA 1
ATOM 2038 C C . ILE A 1 279 ? 116.896 27.171 35.968 1.00 65.14 728 ILE A C 1
ATOM 2039 O O . ILE A 1 279 ? 118.009 27.139 35.443 1.00 70.19 728 ILE A O 1
ATOM 2044 N N . TRP A 1 280 ? 116.683 27.627 37.198 1.00 58.58 729 TRP A N 1
ATOM 2045 C CA . TRP A 1 280 ? 117.761 28.074 38.072 1.00 67.09 729 TRP A CA 1
ATOM 2046 C C . TRP A 1 280 ? 118.773 26.961 38.332 1.00 72.17 729 TRP A C 1
ATOM 2047 O O . TRP A 1 280 ? 119.969 27.219 38.450 1.00 76.83 729 TRP A O 1
ATOM 2058 N N . LYS A 1 281 ? 118.290 25.725 38.418 1.00 75.00 730 LYS A N 1
ATOM 2059 C CA . LYS A 1 281 ? 119.171 24.583 38.641 1.00 73.40 730 LYS A CA 1
ATOM 2060 C C . LYS A 1 281 ? 119.876 24.178 37.352 1.00 73.24 730 LYS A C 1
ATOM 2061 O O . LYS A 1 281 ? 121.028 23.745 37.373 1.00 80.35 730 LYS A O 1
ATOM 2075 N N . SER A 1 283 ? 120.650 26.291 34.967 1.00 65.55 732 SER A N 1
ATOM 2076 C CA . SER A 1 283 ? 121.581 27.364 34.638 1.00 74.19 732 SER A CA 1
ATOM 2077 C C . SER A 1 283 ? 122.802 27.393 35.558 1.00 82.27 732 SER A C 1
ATOM 2078 O O . SER A 1 283 ? 123.683 28.239 35.403 1.00 91.38 732 SER A O 1
ATOM 2081 N N . GLY A 1 284 ? 122.851 26.473 36.515 1.00 78.25 733 GLY A N 1
ATOM 2082 C CA . GLY A 1 284 ? 124.002 26.363 37.391 1.00 83.44 733 GLY A CA 1
ATOM 2083 C C . GLY A 1 284 ? 123.937 27.271 38.603 1.00 88.95 733 GLY A C 1
ATOM 2084 O O . GLY A 1 284 ? 124.966 27.715 39.111 1.00 104.77 733 GLY A O 1
ATOM 2085 N N . GLY A 1 285 ? 122.725 27.553 39.068 1.00 86.96 734 GLY A N 1
ATOM 2086 C CA . GLY A 1 285 ? 122.540 28.328 40.282 1.00 79.83 734 GLY A CA 1
ATOM 2087 C C . GLY A 1 285 ? 122.502 29.827 40.052 1.00 88.79 734 GLY A C 1
ATOM 2088 O O . GLY A 1 285 ? 122.666 30.610 40.989 1.00 75.93 734 GLY A O 1
ATOM 2089 N N . LYS A 1 286 ? 122.292 30.228 38.802 1.00 84.19 735 LYS A N 1
ATOM 2090 C CA . LYS A 1 286 ? 122.245 31.642 38.445 1.00 85.73 735 LYS A CA 1
ATOM 2091 C C . LYS A 1 286 ? 120.816 32.110 38.160 1.00 87.29 735 LYS A C 1
ATOM 2092 O O . LYS A 1 286 ? 119.997 31.356 37.634 1.00 84.75 735 LYS A O 1
ATOM 2098 N N . GLU A 1 287 ? 120.522 33.353 38.527 1.00 90.76 736 GLU A N 1
ATOM 2099 C CA . GLU A 1 287 ? 119.197 33.933 38.319 1.00 91.04 736 GLU A CA 1
ATOM 2100 C C . GLU A 1 287 ? 119.026 34.514 36.913 1.00 98.64 736 GLU A C 1
ATOM 2101 O O . GLU A 1 287 ? 119.265 35.703 36.699 1.00 110.03 736 GLU A O 1
ATOM 2107 N N . THR A 1 288 ? 118.606 33.687 35.960 1.00 100.36 737 THR A N 1
ATOM 2108 C CA . THR A 1 288 ? 118.405 34.157 34.590 1.00 92.49 737 THR A CA 1
ATOM 2109 C C . THR A 1 288 ? 117.071 34.880 34.445 1.00 92.16 737 THR A C 1
ATOM 2110 O O . THR A 1 288 ? 116.107 34.567 35.144 1.00 113.01 737 THR A O 1
ATOM 2114 N N . THR A 1 289 ? 117.020 35.843 33.530 1.00 94.85 738 THR A N 1
ATOM 2115 C CA . THR A 1 289 ? 115.787 36.572 33.245 1.00 105.70 738 THR A CA 1
ATOM 2116 C C . THR A 1 289 ? 115.537 36.648 31.742 1.00 95.25 738 THR A C 1
ATOM 2117 O O . THR A 1 289 ? 114.912 37.589 31.250 1.00 86.96 738 THR A O 1
ATOM 2121 N N . ASP A 1 290 ? 116.029 35.648 31.018 1.00 85.35 739 ASP A N 1
ATOM 2122 C CA . ASP A 1 290 ? 115.892 35.610 29.568 1.00 84.45 739 ASP A CA 1
ATOM 2123 C C . ASP A 1 290 ? 115.325 34.275 29.084 1.00 82.05 739 ASP A C 1
ATOM 2124 O O . ASP A 1 290 ? 115.122 34.078 27.885 1.00 75.54 739 ASP A O 1
ATOM 2129 N N . ILE A 1 291 ? 115.067 33.367 30.022 1.00 87.75 740 ILE A N 1
ATOM 2130 C CA . ILE A 1 291 ? 114.472 32.071 29.703 1.00 70.58 740 ILE A CA 1
ATOM 2131 C C . ILE A 1 291 ? 113.125 31.922 30.398 1.00 65.92 740 ILE A C 1
ATOM 2132 O O . ILE A 1 291 ? 113.030 32.059 31.617 1.00 67.09 740 ILE A O 1
ATOM 2137 N N . HIS A 1 292 ? 112.087 31.629 29.623 1.00 57.65 741 HIS A N 1
ATOM 2138 C CA . HIS A 1 292 ? 110.736 31.569 30.165 1.00 53.23 741 HIS A CA 1
ATOM 2139 C C . HIS A 1 292 ? 109.998 30.334 29.671 1.00 60.85 741 HIS A C 1
ATOM 2140 O O . HIS A 1 292 ? 110.260 29.836 28.577 1.00 62.69 741 HIS A O 1
ATOM 2147 N N . VAL A 1 293 ? 109.075 29.845 30.490 1.00 60.02 742 VAL A N 1
ATOM 2148 C CA . VAL A 1 293 ? 108.315 28.648 30.167 1.00 45.10 742 VAL A CA 1
ATOM 2149 C C . VAL A 1 293 ? 106.899 29.003 29.732 1.00 43.18 742 VAL A C 1
ATOM 2150 O O . VAL A 1 293 ? 106.240 29.836 30.349 1.00 59.47 742 VAL A O 1
ATOM 2154 N N . TRP A 1 294 ? 106.441 28.371 28.658 1.00 50.26 743 TRP A N 1
ATOM 2155 C CA . TRP A 1 294 ? 105.079 28.557 28.179 1.00 44.51 743 TRP A CA 1
ATOM 2156 C C . TRP A 1 294 ? 104.393 27.197 28.109 1.00 48.05 743 TRP A C 1
ATOM 2157 O O . TRP A 1 294 ? 104.675 26.404 27.213 1.00 62.12 743 TRP A O 1
ATOM 2168 N N . PRO A 1 295 ? 103.499 26.919 29.071 1.00 54.57 744 PRO A N 1
ATOM 2169 C CA . PRO A 1 295 ? 102.900 25.591 29.261 1.00 48.92 744 PRO A CA 1
ATOM 2170 C C . PRO A 1 295 ? 101.927 25.182 28.157 1.00 47.26 744 PRO A C 1
ATOM 2171 O O . PRO A 1 295 ? 101.104 25.990 27.723 1.00 49.07 744 PRO A O 1
ATOM 2175 N N . LEU A 1 296 ? 102.017 23.928 27.721 1.00 46.40 745 LEU A N 1
ATOM 2176 C CA . LEU A 1 296 ? 101.102 23.403 26.714 1.00 51.56 745 LEU A CA 1
ATOM 2177 C C . LEU A 1 296 ? 100.188 22.342 27.307 1.00 52.31 745 LEU A C 1
ATOM 2178 O O . LEU A 1 296 ? 98.965 22.408 27.160 1.00 51.97 745 LEU A O 1
ATOM 2183 N N . ALA A 1 297 ? 100.791 21.372 27.986 1.00 49.06 746 ALA A N 1
ATOM 2184 C CA . ALA A 1 297 ? 100.046 20.267 28.572 1.00 50.35 746 ALA A CA 1
ATOM 2185 C C . ALA A 1 297 ? 100.901 19.496 29.565 1.00 46.16 746 ALA A C 1
ATOM 2186 O O . ALA A 1 297 ? 102.113 19.702 29.650 1.00 48.20 746 ALA A O 1
ATOM 2188 N N . LEU A 1 298 ? 100.264 18.598 30.310 1.00 44.19 747 LEU A N 1
ATOM 2189 C CA . LEU A 1 298 ? 100.989 17.698 31.196 1.00 43.28 747 LEU A CA 1
ATOM 2190 C C . LEU A 1 298 ? 100.756 16.257 30.768 1.00 42.50 747 LEU A C 1
ATOM 2191 O O . LEU A 1 298 ? 99.619 15.787 30.728 1.00 47.85 747 LEU A O 1
ATOM 2196 N N . ALA A 1 299 ? 101.835 15.558 30.440 1.00 48.48 748 ALA A N 1
ATOM 2197 C CA . ALA A 1 299 ? 101.736 14.151 30.090 1.00 51.06 748 ALA A CA 1
ATOM 2198 C C . ALA A 1 299 ? 102.406 13.318 31.172 1.00 51.69 748 ALA A C 1
ATOM 2199 O O . ALA A 1 299 ? 103.627 13.145 31.167 1.00 51.27 748 ALA A O 1
ATOM 2201 N N . TYR A 1 300 ? 101.591 12.829 32.103 1.00 46.71 749 TYR A N 1
ATOM 2202 C CA . TYR A 1 300 ? 102.050 11.992 33.206 1.00 57.06 749 TYR A CA 1
ATOM 2203 C C . TYR A 1 300 ? 103.034 12.722 34.124 1.00 45.89 749 TYR A C 1
ATOM 2204 O O . TYR A 1 300 ? 102.636 13.246 35.163 1.00 58.08 749 TYR A O 1
ATOM 2213 N N . ASP A 1 301 ? 104.307 12.767 33.748 1.00 53.29 750 ASP A N 1
ATOM 2214 C CA . ASP A 1 301 ? 105.321 13.368 34.611 1.00 50.51 750 ASP A CA 1
ATOM 2215 C C . ASP A 1 301 ? 106.146 14.418 33.883 1.00 53.41 750 ASP A C 1
ATOM 2216 O O . ASP A 1 301 ? 107.148 14.908 34.406 1.00 45.59 750 ASP A O 1
ATOM 2221 N N . THR A 1 302 ? 105.718 14.757 32.674 1.00 59.25 751 THR A N 1
ATOM 2222 C CA . THR A 1 302 ? 106.483 15.651 31.820 1.00 49.45 751 THR A CA 1
ATOM 2223 C C . THR A 1 302 ? 105.626 16.808 31.333 1.00 47.24 751 THR A C 1
ATOM 2224 O O . THR A 1 302 ? 104.566 16.597 30.744 1.00 50.37 751 THR A O 1
ATOM 2228 N N . LEU A 1 303 ? 106.091 18.029 31.572 1.00 53.17 752 LEU A N 1
ATOM 2229 C CA . LEU A 1 303 ? 105.379 19.213 31.106 1.00 53.71 752 LEU A CA 1
ATOM 2230 C C . LEU A 1 303 ? 105.772 19.570 29.681 1.00 47.79 752 LEU A C 1
ATOM 2231 O O . LEU A 1 303 ? 106.922 19.914 29.415 1.00 48.49 752 LEU A O 1
ATOM 2236 N N . ASN A 1 304 ? 104.818 19.469 28.763 1.00 46.31 753 ASN A N 1
ATOM 2237 C CA A ASN A 1 304 ? 105.030 19.896 27.388 0.52 52.97 753 ASN A CA 1
ATOM 2238 C CA B ASN A 1 304 ? 105.043 19.895 27.388 0.48 53.47 753 ASN A CA 1
ATOM 2239 C C . ASN A 1 304 ? 104.978 21.415 27.308 1.00 54.54 753 ASN A C 1
ATOM 2240 O O . ASN A 1 304 ? 103.969 22.021 27.664 1.00 61.06 753 ASN A O 1
ATOM 2249 N N . CYS A 1 305 ? 106.062 22.034 26.854 1.00 55.42 754 CYS A N 1
ATOM 2250 C CA . CYS A 1 305 ? 106.126 23.492 26.855 1.00 51.73 754 CYS A CA 1
ATOM 2251 C C . CYS A 1 305 ? 106.942 24.101 25.719 1.00 55.70 754 CYS A C 1
ATOM 2252 O O . CYS A 1 305 ? 107.589 23.397 24.944 1.00 58.09 754 CYS A O 1
ATOM 2255 N N . ILE A 1 306 ? 106.892 25.428 25.645 1.00 57.36 755 ILE A N 1
ATOM 2256 C CA . ILE A 1 306 ? 107.715 26.209 24.731 1.00 52.69 755 ILE A CA 1
ATOM 2257 C C . ILE A 1 306 ? 108.725 27.033 25.526 1.00 60.82 755 ILE A C 1
ATOM 2258 O O . ILE A 1 306 ? 108.346 27.872 26.342 1.00 54.83 755 ILE A O 1
ATOM 2263 N N . LEU A 1 307 ? 110.010 26.787 25.294 1.00 55.91 756 LEU A N 1
ATOM 2264 C CA . LEU A 1 307 ? 111.057 27.561 25.949 1.00 50.48 756 LEU A CA 1
ATOM 2265 C C . LEU A 1 307 ? 111.286 28.881 25.218 1.00 51.54 756 LEU A C 1
ATOM 2266 O O . LEU A 1 307 ? 111.891 28.915 24.148 1.00 60.49 756 LEU A O 1
ATOM 2271 N N . VAL A 1 308 ? 110.778 29.962 25.802 1.00 58.73 757 VAL A N 1
ATOM 2272 C CA . VAL A 1 308 ? 110.893 31.294 25.218 1.00 61.26 757 VAL A CA 1
ATOM 2273 C C . VAL A 1 308 ? 112.211 31.969 25.588 1.00 62.65 757 VAL A C 1
ATOM 2274 O O . VAL A 1 308 ? 112.573 32.035 26.763 1.00 63.07 757 VAL A O 1
ATOM 2278 N N . LYS A 1 309 ? 112.921 32.470 24.582 1.00 59.99 758 LYS A N 1
ATOM 2279 C CA . LYS A 1 309 ? 114.184 33.167 24.805 1.00 58.14 758 LYS A CA 1
ATOM 2280 C C . LYS A 1 309 ? 114.051 34.642 24.452 1.00 55.81 758 LYS A C 1
ATOM 2281 O O . LYS A 1 309 ? 113.685 34.988 23.330 1.00 77.04 758 LYS A O 1
ATOM 2287 N N . GLY A 1 310 ? 114.338 35.510 25.416 1.00 61.75 759 GLY A N 1
ATOM 2288 C CA . GLY A 1 310 ? 114.274 36.941 25.188 1.00 63.51 759 GLY A CA 1
ATOM 2289 C C . GLY A 1 310 ? 113.748 37.719 26.377 1.00 67.41 759 GLY A C 1
ATOM 2290 O O . GLY A 1 310 ? 113.769 37.235 27.508 1.00 64.10 759 GLY A O 1
ATOM 2291 N N . LYS A 1 311 ? 113.278 38.935 26.115 1.00 52.90 760 LYS A N 1
ATOM 2292 C CA . LYS A 1 311 ? 112.765 39.804 27.165 1.00 61.87 760 LYS A CA 1
ATOM 2293 C C . LYS A 1 311 ? 111.275 39.563 27.397 1.00 62.24 760 LYS A C 1
ATOM 2294 O O . LYS A 1 311 ? 110.774 39.747 28.507 1.00 75.85 760 LYS A O 1
ATOM 2300 N N . HIS A 1 312 ? 110.567 39.164 26.346 1.00 61.39 761 HIS A N 1
ATOM 2301 C CA . HIS A 1 312 ? 109.156 38.821 26.477 1.00 55.72 761 HIS A CA 1
ATOM 2302 C C . HIS A 1 312 ? 109.001 37.414 27.037 1.00 55.66 761 HIS A C 1
ATOM 2303 O O . HIS A 1 312 ? 109.765 36.510 26.696 1.00 63.91 761 HIS A O 1
ATOM 2310 N N . ILE A 1 313 ? 108.011 37.237 27.905 1.00 52.21 762 ILE A N 1
ATOM 2311 C CA . ILE A 1 313 ? 107.764 35.940 28.520 1.00 62.10 762 ILE A CA 1
ATOM 2312 C C . ILE A 1 313 ? 106.841 35.078 27.664 1.00 54.14 762 ILE A C 1
ATOM 2313 O O . ILE A 1 313 ? 106.689 33.884 27.917 1.00 59.15 762 ILE A O 1
ATOM 2318 N N . TRP A 1 314 ? 106.237 35.676 26.644 1.00 46.76 763 TRP A N 1
ATOM 2319 C CA . TRP A 1 314 ? 105.345 34.931 25.764 1.00 48.55 763 TRP A CA 1
ATOM 2320 C C . TRP A 1 314 ? 106.025 34.613 24.433 1.00 49.85 763 TRP A C 1
ATOM 2321 O O . TRP A 1 314 ? 106.829 35.400 23.935 1.00 44.08 763 TRP A O 1
ATOM 2332 N N . PRO A 1 315 ? 105.719 33.438 23.862 1.00 58.07 764 PRO A N 1
ATOM 2333 C CA . PRO A 1 315 ? 106.335 33.017 22.600 1.00 54.72 764 PRO A CA 1
ATOM 2334 C C . PRO A 1 315 ? 105.906 33.890 21.430 1.00 52.23 764 PRO A C 1
ATOM 2335 O O . PRO A 1 315 ? 104.784 34.398 21.406 1.00 50.40 764 PRO A O 1
ATOM 2339 N N . GLU A 1 316 ? 106.803 34.059 20.467 1.00 62.65 765 GLU A N 1
ATOM 2340 C CA . GLU A 1 316 ? 106.526 34.882 19.299 1.00 60.83 765 GLU A CA 1
ATOM 2341 C C . GLU A 1 316 ? 106.917 34.179 18.002 1.00 61.59 765 GLU A C 1
ATOM 2342 O O . GLU A 1 316 ? 107.519 33.109 18.019 1.00 60.95 765 GLU A O 1
ATOM 2348 N N . PHE A 1 317 ? 106.550 34.783 16.878 1.00 67.57 766 PHE A N 1
ATOM 2349 C CA . PHE A 1 317 ? 106.788 34.195 15.566 1.00 60.53 766 PHE A CA 1
ATOM 2350 C C . PHE A 1 317 ? 108.223 34.414 15.096 1.00 62.86 766 PHE A C 1
ATOM 2351 O O . PHE A 1 317 ? 108.752 35.520 15.202 1.00 74.69 766 PHE A O 1
ATOM 2359 N N . PRO A 1 318 ? 108.860 33.353 14.573 1.00 57.18 767 PRO A N 1
ATOM 2360 C CA . PRO A 1 318 ? 108.279 32.014 14.423 1.00 68.15 767 PRO A CA 1
ATOM 2361 C C . PRO A 1 318 ? 108.379 31.175 15.698 1.00 64.23 767 PRO A C 1
ATOM 2362 O O . PRO A 1 318 ? 109.312 31.341 16.485 1.00 47.49 767 PRO A O 1
ATOM 2366 N N . LEU A 1 319 ? 107.434 30.258 15.874 1.00 69.21 768 LEU A N 1
ATOM 2367 C CA . LEU A 1 319 ? 107.369 29.448 17.084 1.00 59.90 768 LEU A CA 1
ATOM 2368 C C . LEU A 1 319 ? 108.450 28.378 17.082 1.00 53.01 768 LEU A C 1
ATOM 2369 O O . LEU A 1 319 ? 108.566 27.609 16.128 1.00 67.42 768 LEU A O 1
ATOM 2374 N N . PRO A 1 320 ? 109.248 28.322 18.157 1.00 59.03 769 PRO A N 1
ATOM 2375 C CA . PRO A 1 320 ? 110.275 27.283 18.280 1.00 68.13 769 PRO A CA 1
ATOM 2376 C C . PRO A 1 320 ? 109.675 25.893 18.447 1.00 75.53 769 PRO A C 1
ATOM 2377 O O . PRO A 1 320 ? 108.456 25.746 18.536 1.00 80.75 769 PRO A O 1
ATOM 2381 N N . LEU A 1 321 ? 110.533 24.881 18.476 1.00 77.04 770 LEU A N 1
ATOM 2382 C CA . LEU A 1 321 ? 110.085 23.510 18.668 1.00 67.87 770 LEU A CA 1
ATOM 2383 C C . LEU A 1 321 ? 109.755 23.274 20.136 1.00 67.38 770 LEU A C 1
ATOM 2384 O O . LEU A 1 321 ? 110.494 23.715 21.016 1.00 71.02 770 LEU A O 1
ATOM 2389 N N . PRO A 1 322 ? 108.630 22.594 20.403 1.00 66.20 771 PRO A N 1
ATOM 2390 C CA . PRO A 1 322 ? 108.206 22.264 21.768 1.00 61.57 771 PRO A CA 1
ATOM 2391 C C . PRO A 1 322 ? 109.272 21.516 22.552 1.00 55.00 771 PRO A C 1
ATOM 2392 O O . PRO A 1 322 ? 109.944 20.642 22.003 1.00 59.28 771 PRO A O 1
ATOM 2396 N N . SER A 1 323 ? 109.434 21.876 23.819 1.00 48.94 772 SER A N 1
ATOM 2397 C CA . SER A 1 323 ? 110.386 21.199 24.685 1.00 51.31 772 SER A CA 1
ATOM 2398 C C . SER A 1 323 ? 109.640 20.339 25.696 1.00 59.13 772 SER A C 1
ATOM 2399 O O . SER A 1 323 ? 108.409 20.299 25.710 1.00 58.93 772 SER A O 1
ATOM 2402 N N . GLU A 1 324 ? 110.392 19.649 26.542 1.00 52.84 773 GLU A N 1
ATOM 2403 C CA . GLU A 1 324 ? 109.801 18.837 27.592 1.00 50.01 773 GLU A CA 1
ATOM 2404 C C . GLU A 1 324 ? 110.483 19.128 28.918 1.00 51.64 773 GLU A C 1
ATOM 2405 O O . GLU A 1 324 ? 111.707 19.064 29.022 1.00 53.53 773 GLU A O 1
ATOM 2419 N N . GLU A 1 326 ? 110.545 17.992 32.932 1.00 52.27 775 GLU A N 1
ATOM 2420 C CA . GLU A 1 326 ? 110.135 16.973 33.889 1.00 58.47 775 GLU A CA 1
ATOM 2421 C C . GLU A 1 326 ? 109.770 17.611 35.223 1.00 53.69 775 GLU A C 1
ATOM 2422 O O . GLU A 1 326 ? 110.478 18.491 35.711 1.00 61.42 775 GLU A O 1
ATOM 2428 N N . ILE A 1 327 ? 108.667 17.160 35.814 1.00 54.01 776 ILE A N 1
ATOM 2429 C CA . ILE A 1 327 ? 108.177 17.752 37.052 1.00 53.90 776 ILE A CA 1
ATOM 2430 C C . ILE A 1 327 ? 109.090 17.429 38.232 1.00 48.10 776 ILE A C 1
ATOM 2431 O O . ILE A 1 327 ? 109.706 16.366 38.288 1.00 52.80 776 ILE A O 1
ATOM 2436 N N . ARG A 1 328 ? 109.192 18.372 39.161 1.00 53.51 777 ARG A N 1
ATOM 2437 C CA . ARG A 1 328 ? 109.997 18.197 40.363 1.00 50.41 777 ARG A CA 1
ATOM 2438 C C . ARG A 1 328 ? 109.316 18.861 41.555 1.00 58.49 777 ARG A C 1
ATOM 2439 O O . ARG A 1 328 ? 108.750 19.948 41.434 1.00 59.98 777 ARG A O 1
ATOM 2455 N N . PRO A 1 330 ? 109.116 21.007 44.870 1.00 53.61 779 PRO A N 1
ATOM 2456 C CA . PRO A 1 330 ? 109.838 22.164 45.416 1.00 50.22 779 PRO A CA 1
ATOM 2457 C C . PRO A 1 330 ? 110.228 21.990 46.883 1.00 48.78 779 PRO A C 1
ATOM 2458 O O . PRO A 1 330 ? 109.604 22.594 47.755 1.00 46.27 779 PRO A O 1
ATOM 2462 N N . VAL A 1 331 ? 111.249 21.182 47.151 1.00 55.09 780 VAL A N 1
ATOM 2463 C CA . VAL A 1 331 ? 111.662 20.922 48.527 1.00 58.17 780 VAL A CA 1
ATOM 2464 C C . VAL A 1 331 ? 113.116 21.312 48.787 1.00 53.73 780 VAL A C 1
ATOM 2465 O O . VAL A 1 331 ? 113.655 21.062 49.866 1.00 56.50 780 VAL A O 1
ATOM 2469 N N . PHE A 1 332 ? 113.742 21.936 47.796 1.00 60.32 781 PHE A N 1
ATOM 2470 C CA . PHE A 1 332 ? 115.142 22.335 47.892 1.00 49.99 781 PHE A CA 1
ATOM 2471 C C . PHE A 1 332 ? 115.336 23.789 48.307 1.00 63.22 781 PHE A C 1
ATOM 2472 O O . PHE A 1 332 ? 114.561 24.673 47.935 1.00 59.72 781 PHE A O 1
ATOM 2480 N N . VAL A 1 333 ? 116.378 24.012 49.098 1.00 64.80 782 VAL A N 1
ATOM 2481 C CA . VAL A 1 333 ? 116.783 25.343 49.528 1.00 56.86 782 VAL A CA 1
ATOM 2482 C C . VAL A 1 333 ? 117.962 25.797 48.670 1.00 65.04 782 VAL A C 1
ATOM 2483 O O . VAL A 1 333 ? 118.966 25.090 48.568 1.00 69.68 782 VAL A O 1
ATOM 2487 N N . LYS A 1 334 ? 117.824 26.960 48.036 1.00 61.41 783 LYS A N 1
ATOM 2488 C CA . LYS A 1 334 ? 118.833 27.470 47.104 1.00 55.46 783 LYS A CA 1
ATOM 2489 C C . LYS A 1 334 ? 120.233 27.537 47.712 1.00 68.82 783 LYS A C 1
ATOM 2490 O O . LYS A 1 334 ? 121.216 27.181 47.060 1.00 55.48 783 LYS A O 1
ATOM 2496 N N . SER A 1 335 ? 120.319 28.000 48.956 1.00 70.77 784 SER A N 1
ATOM 2497 C CA . SER A 1 335 ? 121.600 28.113 49.646 1.00 62.19 784 SER A CA 1
ATOM 2498 C C . SER A 1 335 ? 122.239 26.739 49.847 1.00 69.09 784 SER A C 1
ATOM 2499 O O . SER A 1 335 ? 123.423 26.549 49.571 1.00 79.85 784 SER A O 1
ATOM 2502 N N . LYS A 1 336 ? 121.447 25.790 50.334 1.00 78.23 785 LYS A N 1
ATOM 2503 C CA . LYS A 1 336 ? 121.919 24.429 50.571 1.00 73.43 785 LYS A CA 1
ATOM 2504 C C . LYS A 1 336 ? 122.411 23.765 49.286 1.00 63.39 785 LYS A C 1
ATOM 2505 O O . LYS A 1 336 ? 123.394 23.027 49.299 1.00 74.28 785 LYS A O 1
ATOM 2511 N N . LEU A 1 337 ? 121.721 24.030 48.180 1.00 69.35 786 LEU A N 1
ATOM 2512 C CA . LEU A 1 337 ? 122.105 23.478 46.882 1.00 77.67 786 LEU A CA 1
ATOM 2513 C C . LEU A 1 337 ? 123.458 24.001 46.413 1.00 75.77 786 LEU A C 1
ATOM 2514 O O . LEU A 1 337 ? 124.224 23.280 45.775 1.00 79.12 786 LEU A O 1
ATOM 2519 N N . LEU A 1 338 ? 123.747 25.257 46.737 1.00 74.86 787 LEU A N 1
ATOM 2520 C CA . LEU A 1 338 ? 125.011 25.878 46.360 1.00 72.98 787 LEU A CA 1
ATOM 2521 C C . LEU A 1 338 ? 126.190 25.278 47.120 1.00 85.47 787 LEU A C 1
ATOM 2522 O O . LEU A 1 338 ? 127.229 24.976 46.529 1.00 88.95 787 LEU A O 1
ATOM 2527 N N . GLU A 1 339 ? 126.018 25.107 48.428 1.00 77.28 788 GLU A N 1
ATOM 2528 C CA . GLU A 1 339 ? 127.048 24.519 49.280 1.00 80.45 788 GLU A CA 1
ATOM 2529 C C . GLU A 1 339 ? 127.423 23.120 48.814 1.00 86.92 788 GLU A C 1
ATOM 2530 O O . GLU A 1 339 ? 128.601 22.790 48.677 1.00 102.19 788 GLU A O 1
ATOM 2536 N N . GLU A 1 340 ? 126.403 22.307 48.566 1.00 79.85 789 GLU A N 1
ATOM 2537 C CA . GLU A 1 340 ? 126.593 20.929 48.144 1.00 87.01 789 GLU A CA 1
ATOM 2538 C C . GLU A 1 340 ? 127.243 20.843 46.769 1.00 96.75 789 GLU A C 1
ATOM 2539 O O . GLU A 1 340 ? 128.146 20.033 46.560 1.00 100.15 789 GLU A O 1
ATOM 2545 N N . ASN A 1 341 ? 126.795 21.674 45.832 1.00 97.20 790 ASN A N 1
ATOM 2546 C CA . ASN A 1 341 ? 127.362 21.633 44.491 1.00 89.92 790 ASN A CA 1
ATOM 2547 C C . ASN A 1 341 ? 128.733 22.300 44.432 1.00 103.75 790 ASN A C 1
ATOM 2548 O O . ASN A 1 341 ? 129.383 22.309 43.389 1.00 113.12 790 ASN A O 1
ATOM 2553 N N . LYS A 1 342 ? 129.190 22.829 45.562 1.00 100.93 791 LYS A N 1
ATOM 2554 C CA . LYS A 1 342 ? 130.540 23.368 45.638 1.00 102.00 791 LYS A CA 1
ATOM 2555 C C . LYS A 1 342 ? 131.467 22.282 46.170 1.00 114.92 791 LYS A C 1
ATOM 2556 O O . LYS A 1 342 ? 132.593 22.121 45.703 1.00 130.38 791 LYS A O 1
ATOM 2562 N N . ALA A 1 343 ? 130.963 21.537 47.150 1.00 104.78 792 ALA A N 1
ATOM 2563 C CA . ALA A 1 343 ? 131.708 20.453 47.781 1.00 108.50 792 ALA A CA 1
ATOM 2564 C C . ALA A 1 343 ? 131.962 19.311 46.806 1.00 120.37 792 ALA A C 1
ATOM 2565 O O . ALA A 1 343 ? 133.019 18.681 46.834 1.00 134.09 792 ALA A O 1
ATOM 2567 N N . ILE A 1 344 ? 130.981 19.040 45.953 1.00 110.00 793 ILE A N 1
ATOM 2568 C CA . ILE A 1 344 ? 131.100 17.975 44.966 1.00 110.89 793 ILE A CA 1
ATOM 2569 C C . ILE A 1 344 ? 132.112 18.340 43.881 1.00 127.05 793 ILE A C 1
ATOM 2570 O O . ILE A 1 344 ? 132.893 17.495 43.440 1.00 138.43 793 ILE A O 1
ATOM 2575 N N . LEU A 1 345 ? 132.109 19.603 43.465 1.00 118.33 794 LEU A N 1
ATOM 2576 C CA . LEU A 1 345 ? 133.007 20.051 42.404 1.00 119.95 794 LEU A CA 1
ATOM 2577 C C . LEU A 1 345 ? 134.467 20.112 42.853 1.00 132.16 794 LEU A C 1
ATOM 2578 O O . LEU A 1 345 ? 135.368 19.793 42.077 1.00 144.14 794 LEU A O 1
ATOM 2583 N N . ASN A 1 346 ? 134.706 20.517 44.098 1.00 130.29 795 ASN A N 1
ATOM 2584 C CA . ASN A 1 346 ? 136.077 20.607 44.597 1.00 135.33 795 ASN A CA 1
ATOM 2585 C C . ASN A 1 346 ? 136.609 19.250 45.052 1.00 135.58 795 ASN A C 1
ATOM 2586 O O . ASN A 1 346 ? 137.803 19.096 45.312 1.00 139.48 795 ASN A O 1
ATOM 2591 N N . LYS A 1 347 ? 135.718 18.268 45.143 1.00 132.38 796 LYS A N 1
ATOM 2592 C CA . LYS A 1 347 ? 136.107 16.919 45.537 1.00 135.68 796 LYS A CA 1
ATOM 2593 C C . LYS A 1 347 ? 136.703 16.160 44.356 1.00 139.64 796 LYS A C 1
ATOM 2594 O O . LYS A 1 347 ? 137.860 15.742 44.395 1.00 143.51 796 LYS A O 1
ATOM 2600 N N . GLU A 1 365 ? 124.674 21.998 35.178 1.00 64.84 814 GLU A N 1
ATOM 2601 C CA . GLU A 1 365 ? 123.565 21.863 36.115 1.00 87.33 814 GLU A CA 1
ATOM 2602 C C . GLU A 1 365 ? 124.053 21.709 37.550 1.00 84.88 814 GLU A C 1
ATOM 2603 O O . GLU A 1 365 ? 125.176 21.266 37.789 1.00 94.24 814 GLU A O 1
ATOM 2609 N N . ILE A 1 366 ? 123.202 22.078 38.501 1.00 72.14 815 ILE A N 1
ATOM 2610 C CA . ILE A 1 366 ? 123.507 21.893 39.915 1.00 78.51 815 ILE A CA 1
ATOM 2611 C C . ILE A 1 366 ? 123.532 20.410 40.252 1.00 79.65 815 ILE A C 1
ATOM 2612 O O . ILE A 1 366 ? 122.570 19.694 39.982 1.00 87.81 815 ILE A O 1
ATOM 2617 N N . GLN A 1 367 ? 124.631 19.947 40.836 1.00 79.10 816 GLN A N 1
ATOM 2618 C CA . GLN A 1 367 ? 124.715 18.553 41.252 1.00 88.27 816 GLN A CA 1
ATOM 2619 C C . GLN A 1 367 ? 124.127 18.407 42.650 1.00 87.69 816 GLN A C 1
ATOM 2620 O O . GLN A 1 367 ? 124.491 19.142 43.569 1.00 86.96 816 GLN A O 1
ATOM 2626 N N . ILE A 1 368 ? 123.212 17.458 42.803 1.00 79.29 817 ILE A N 1
ATOM 2627 C CA . ILE A 1 368 ? 122.537 17.249 44.076 1.00 74.75 817 ILE A CA 1
ATOM 2628 C C . ILE A 1 368 ? 122.918 15.907 44.681 1.00 61.20 817 ILE A C 1
ATOM 2629 O O . ILE A 1 368 ? 122.807 14.876 44.018 1.00 69.64 817 ILE A O 1
ATOM 2634 N N . PRO A 1 369 ? 123.380 15.919 45.941 1.00 67.02 818 PRO A N 1
ATOM 2635 C CA . PRO A 1 369 ? 123.718 14.692 46.671 1.00 60.85 818 PRO A CA 1
ATOM 2636 C C . PRO A 1 369 ? 122.563 13.695 46.658 1.00 70.84 818 PRO A C 1
ATOM 2637 O O . PRO A 1 369 ? 121.403 14.105 46.721 1.00 78.83 818 PRO A O 1
ATOM 2641 N N . VAL A 1 370 ? 122.887 12.408 46.582 1.00 73.79 819 VAL A N 1
ATOM 2642 C CA . VAL A 1 370 ? 121.888 11.348 46.462 1.00 75.90 819 VAL A CA 1
ATOM 2643 C C . VAL A 1 370 ? 120.869 11.362 47.598 1.00 71.67 819 VAL A C 1
ATOM 2644 O O . VAL A 1 370 ? 119.663 11.253 47.362 1.00 75.89 819 VAL A O 1
ATOM 2648 N N . SER A 1 371 ? 121.355 11.510 48.825 1.00 62.00 820 SER A N 1
ATOM 2649 C CA . SER A 1 371 ? 120.487 11.501 49.996 1.00 70.19 820 SER A CA 1
ATOM 2650 C C . SER A 1 371 ? 119.529 12.692 50.004 1.00 70.80 820 SER A C 1
ATOM 2651 O O . SER A 1 371 ? 118.382 12.574 50.434 1.00 74.86 820 SER A O 1
ATOM 2662 N N . ALA A 1 373 ? 118.562 14.424 47.213 1.00 68.46 822 ALA A N 1
ATOM 2663 C CA . ALA A 1 373 ? 117.685 14.272 46.057 1.00 54.91 822 ALA A CA 1
ATOM 2664 C C . ALA A 1 373 ? 116.580 13.249 46.305 1.00 66.96 822 ALA A C 1
ATOM 2665 O O . ALA A 1 373 ? 115.507 13.325 45.706 1.00 64.04 822 ALA A O 1
ATOM 2667 N N . ALA A 1 374 ? 116.847 12.300 47.196 1.00 67.80 823 ALA A N 1
ATOM 2668 C CA . ALA A 1 374 ? 115.904 11.225 47.484 1.00 62.13 823 ALA A CA 1
ATOM 2669 C C . ALA A 1 374 ? 114.618 11.751 48.117 1.00 70.34 823 ALA A C 1
ATOM 2670 O O . ALA A 1 374 ? 113.548 11.172 47.923 1.00 64.34 823 ALA A O 1
ATOM 2672 N N . GLU A 1 375 ? 114.725 12.836 48.879 1.00 66.56 824 GLU A N 1
ATOM 2673 C CA . GLU A 1 375 ? 113.553 13.458 49.489 1.00 56.88 824 GLU A CA 1
ATOM 2674 C C . GLU A 1 375 ? 112.582 13.961 48.421 1.00 57.94 824 GLU A C 1
ATOM 2675 O O . GLU A 1 375 ? 111.370 13.780 48.537 1.00 62.03 824 GLU A O 1
ATOM 2681 N N . GLU A 1 376 ? 113.120 14.596 47.384 1.00 61.15 825 GLU A N 1
ATOM 2682 C CA . GLU A 1 376 ? 112.307 15.060 46.264 1.00 51.76 825 GLU A CA 1
ATOM 2683 C C . GLU A 1 376 ? 111.743 13.878 45.479 1.00 57.26 825 GLU A C 1
ATOM 2684 O O . GLU A 1 376 ? 110.574 13.879 45.089 1.00 64.78 825 GLU A O 1
ATOM 2690 N N . GLU A 1 377 ? 112.584 12.876 45.246 1.00 57.05 826 GLU A N 1
ATOM 2691 C CA . GLU A 1 377 ? 112.186 11.701 44.478 1.00 62.35 826 GLU A CA 1
ATOM 2692 C C . GLU A 1 377 ? 111.131 10.871 45.208 1.00 60.06 826 GLU A C 1
ATOM 2693 O O . GLU A 1 377 ? 110.226 10.316 44.586 1.00 54.05 826 GLU A O 1
ATOM 2699 N N . TYR A 1 378 ? 111.241 10.800 46.530 1.00 52.17 827 TYR A N 1
ATOM 2700 C CA . TYR A 1 378 ? 110.252 10.090 47.331 1.00 53.58 827 TYR A CA 1
ATOM 2701 C C . TYR A 1 378 ? 108.893 10.776 47.248 1.00 57.11 827 TYR A C 1
ATOM 2702 O O . TYR A 1 378 ? 107.878 10.122 47.003 1.00 53.54 827 TYR A O 1
ATOM 2711 N N . LEU A 1 379 ? 108.878 12.093 47.429 1.00 47.21 828 LEU A N 1
ATOM 2712 C CA . LEU A 1 379 ? 107.627 12.841 47.409 1.00 52.47 828 LEU A CA 1
ATOM 2713 C C . LEU A 1 379 ? 106.987 12.841 46.025 1.00 51.03 828 LEU A C 1
ATOM 2714 O O . LEU A 1 379 ? 105.770 12.711 45.904 1.00 57.56 828 LEU A O 1
ATOM 2719 N N . ARG A 1 380 ? 107.799 12.993 44.984 1.00 47.66 829 ARG A N 1
ATOM 2720 C CA . ARG A 1 380 ? 107.273 12.999 43.624 1.00 52.69 829 ARG A CA 1
ATOM 2721 C C . ARG A 1 380 ? 106.638 11.654 43.261 1.00 52.79 829 ARG A C 1
ATOM 2722 O O . ARG A 1 380 ? 105.552 11.613 42.679 1.00 44.56 829 ARG A O 1
ATOM 2730 N N . SER A 1 381 ? 107.308 10.560 43.617 1.00 54.11 830 SER A N 1
ATOM 2731 C CA . SER A 1 381 ? 106.780 9.220 43.357 1.00 51.71 830 SER A CA 1
ATOM 2732 C C . SER A 1 381 ? 105.532 8.959 44.192 1.00 55.81 830 SER A C 1
ATOM 2733 O O . SER A 1 381 ? 104.575 8.349 43.718 1.00 52.08 830 SER A O 1
ATOM 2736 N N . LYS A 1 382 ? 105.555 9.417 45.439 1.00 41.19 831 LYS A N 1
ATOM 2737 C CA . LYS A 1 382 ? 104.404 9.293 46.322 1.00 37.92 831 LYS A CA 1
ATOM 2738 C C . LYS A 1 382 ? 103.186 9.971 45.708 1.00 44.60 831 LYS A C 1
ATOM 2739 O O . LYS A 1 382 ? 102.089 9.414 45.694 1.00 53.01 831 LYS A O 1
ATOM 2745 N N . VAL A 1 383 ? 103.402 11.167 45.174 1.00 49.47 832 VAL A N 1
ATOM 2746 C CA . VAL A 1 383 ? 102.335 11.961 44.580 1.00 45.31 832 VAL A CA 1
ATOM 2747 C C . VAL A 1 383 ? 101.806 11.334 43.291 1.00 56.92 832 VAL A C 1
ATOM 2748 O O . VAL A 1 383 ? 100.595 11.181 43.120 1.00 56.07 832 VAL A O 1
ATOM 2752 N N . LEU A 1 384 ? 102.712 10.975 42.386 1.00 47.19 833 LEU A N 1
ATOM 2753 C CA . LEU A 1 384 ? 102.316 10.387 41.112 1.00 57.57 833 LEU A CA 1
ATOM 2754 C C . LEU A 1 384 ? 101.631 9.033 41.298 1.00 59.08 833 LEU A C 1
ATOM 2755 O O . LEU A 1 384 ? 100.677 8.710 40.587 1.00 50.32 833 LEU A O 1
ATOM 2760 N N . SER A 1 385 ? 102.105 8.253 42.264 1.00 54.00 834 SER A N 1
ATOM 2761 C CA . SER A 1 385 ? 101.518 6.946 42.538 1.00 46.49 834 SER A CA 1
ATOM 2762 C C . SER A 1 385 ? 100.071 7.079 42.999 1.00 53.32 834 SER A C 1
ATOM 2763 O O . SER A 1 385 ? 99.201 6.340 42.540 1.00 41.99 834 SER A O 1
ATOM 2766 N N . GLU A 1 386 ? 99.821 8.023 43.904 1.00 46.90 835 GLU A N 1
ATOM 2767 C CA . GLU A 1 386 ? 98.471 8.250 44.411 1.00 46.26 835 GLU A CA 1
ATOM 2768 C C . GLU A 1 386 ? 97.534 8.646 43.279 1.00 46.30 835 GLU A C 1
ATOM 2769 O O . GLU A 1 386 ? 96.423 8.128 43.171 1.00 49.43 835 GLU A O 1
ATOM 2775 N N . LEU A 1 387 ? 97.991 9.569 42.439 1.00 51.40 836 LEU A N 1
ATOM 2776 C CA . LEU A 1 387 ? 97.203 10.041 41.310 1.00 46.38 836 LEU A CA 1
ATOM 2777 C C . LEU A 1 387 ? 96.875 8.908 40.343 1.00 45.41 836 LEU A C 1
ATOM 2778 O O . LEU A 1 387 ? 95.712 8.685 40.006 1.00 46.10 836 LEU A O 1
ATOM 2783 N N . LEU A 1 388 ? 97.905 8.188 39.911 1.00 44.61 837 LEU A N 1
ATOM 2784 C CA . LEU A 1 388 ? 97.733 7.122 38.929 1.00 54.05 837 LEU A CA 1
ATOM 2785 C C . LEU A 1 388 ? 96.898 5.961 39.460 1.00 50.91 837 LEU A C 1
ATOM 2786 O O . LEU A 1 388 ? 96.060 5.417 38.736 1.00 51.78 837 LEU A O 1
ATOM 2791 N N . THR A 1 389 ? 97.124 5.588 40.718 1.00 52.82 838 THR A N 1
ATOM 2792 C CA . THR A 1 389 ? 96.340 4.534 41.362 1.00 45.09 838 THR A CA 1
ATOM 2793 C C . THR A 1 389 ? 94.859 4.898 41.386 1.00 44.05 838 THR A C 1
ATOM 2794 O O . THR A 1 389 ? 94.000 4.056 41.123 1.00 61.35 838 THR A O 1
ATOM 2798 N N . ASP A 1 390 ? 94.569 6.159 41.686 1.00 49.79 839 ASP A N 1
ATOM 2799 C CA . ASP A 1 390 ? 93.198 6.653 41.679 1.00 50.08 839 ASP A CA 1
ATOM 2800 C C . ASP A 1 390 ? 92.609 6.579 40.274 1.00 51.32 839 ASP A C 1
ATOM 2801 O O . ASP A 1 390 ? 91.464 6.165 40.094 1.00 57.12 839 ASP A O 1
ATOM 2806 N N . THR A 1 391 ? 93.405 6.972 39.284 1.00 51.87 840 THR A N 1
ATOM 2807 C CA . THR A 1 391 ? 92.966 6.976 37.892 1.00 59.48 840 THR A CA 1
ATOM 2808 C C . THR A 1 391 ? 92.601 5.571 37.419 1.00 62.99 840 THR A C 1
ATOM 2809 O O . THR A 1 391 ? 91.588 5.371 36.749 1.00 63.14 840 THR A O 1
ATOM 2813 N N . LEU A 1 392 ? 93.428 4.600 37.785 1.00 51.30 841 LEU A N 1
ATOM 2814 C CA . LEU A 1 392 ? 93.212 3.212 37.398 1.00 47.80 841 LEU A CA 1
ATOM 2815 C C . LEU A 1 392 ? 91.959 2.612 38.024 1.00 60.85 841 LEU A C 1
ATOM 2816 O O . LEU A 1 392 ? 91.165 1.967 37.344 1.00 68.54 841 LEU A O 1
ATOM 2821 N N . GLU A 1 393 ? 91.784 2.831 39.322 1.00 54.70 842 GLU A N 1
ATOM 2822 C CA . GLU A 1 393 ? 90.667 2.243 40.051 1.00 59.14 842 GLU A CA 1
ATOM 2823 C C . GLU A 1 393 ? 89.323 2.816 39.621 1.00 62.51 842 GLU A C 1
ATOM 2824 O O . GLU A 1 393 ? 88.283 2.193 39.828 1.00 75.69 842 GLU A O 1
ATOM 2830 N N . ASN A 1 394 ? 89.346 4.001 39.020 1.00 62.24 843 ASN A N 1
ATOM 2831 C CA . ASN A 1 394 ? 88.112 4.687 38.657 1.00 57.21 843 ASN A CA 1
ATOM 2832 C C . ASN A 1 394 ? 87.847 4.689 37.152 1.00 64.18 843 ASN A C 1
ATOM 2833 O O . 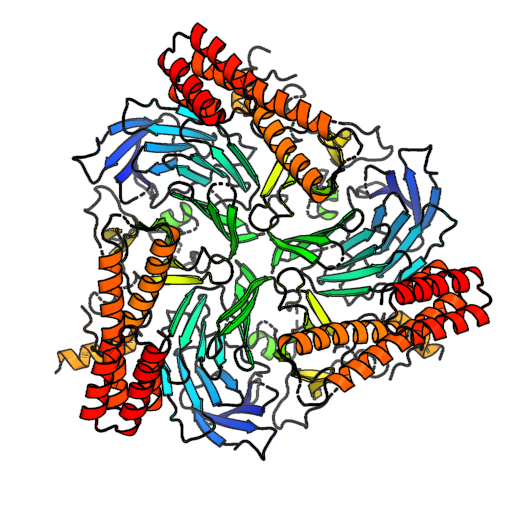ASN A 1 394 ? 86.704 4.544 36.718 1.00 77.12 843 ASN A O 1
ATOM 2838 N N . ASP A 1 395 ? 88.898 4.863 36.357 1.00 52.61 844 ASP A N 1
ATOM 2839 C CA . ASP A 1 395 ? 88.733 4.982 34.912 1.00 57.94 844 ASP A CA 1
ATOM 2840 C C . ASP A 1 395 ? 89.431 3.883 34.120 1.00 60.84 844 ASP A C 1
ATOM 2841 O O . ASP A 1 395 ? 89.274 3.799 32.902 1.00 72.14 844 ASP A O 1
ATOM 2846 N N . GLY A 1 396 ? 90.198 3.042 34.803 1.00 53.86 845 GLY A N 1
ATOM 2847 C CA . GLY A 1 396 ? 90.873 1.945 34.137 1.00 60.19 845 GLY A CA 1
ATOM 2848 C C . GLY A 1 396 ? 92.003 2.432 33.251 1.00 65.98 845 GLY A C 1
ATOM 2849 O O . GLY A 1 396 ? 92.275 3.633 33.181 1.00 74.18 845 GLY A O 1
ATOM 2850 N N . GLU A 1 397 ? 92.677 1.496 32.590 1.00 68.52 846 GLU A N 1
ATOM 2851 C CA . GLU A 1 397 ? 93.734 1.835 31.645 1.00 76.65 846 GLU A CA 1
ATOM 2852 C C . GLU A 1 397 ? 93.175 2.704 30.527 1.00 72.51 846 GLU A C 1
ATOM 2853 O O . GLU A 1 397 ? 92.120 2.408 29.966 1.00 82.03 846 GLU A O 1
ATOM 2867 N N . TYR A 1 399 ? 95.496 4.244 28.087 1.00 72.65 848 TYR A N 1
ATOM 2868 C CA . TYR A 1 399 ? 96.411 4.150 26.957 1.00 61.32 848 TYR A CA 1
ATOM 2869 C C . TYR A 1 399 ? 97.015 2.750 26.846 1.00 72.51 848 TYR A C 1
ATOM 2870 O O . TYR A 1 399 ? 97.627 2.412 25.835 1.00 86.93 848 TYR A O 1
ATOM 2879 N N . GLY A 1 400 ? 96.846 1.943 27.891 1.00 80.32 849 GLY A N 1
ATOM 2880 C CA . GLY A 1 400 ? 97.244 0.546 27.846 1.00 72.80 849 GLY A CA 1
ATOM 2881 C C . GLY A 1 400 ? 98.471 0.134 28.643 1.00 89.25 849 GLY A C 1
ATOM 2882 O O . GLY A 1 400 ? 98.674 -1.054 28.895 1.00 100.10 849 GLY A O 1
ATOM 2883 N N . ASN A 1 401 ? 99.291 1.099 29.044 1.00 82.84 850 ASN A N 1
ATOM 2884 C CA . ASN A 1 401 ? 100.531 0.786 29.752 1.00 78.01 850 ASN A CA 1
ATOM 2885 C C . ASN A 1 401 ? 100.547 1.250 31.205 1.00 79.34 850 ASN A C 1
ATOM 2886 O O . ASN A 1 401 ? 101.584 1.185 31.868 1.00 71.50 850 ASN A O 1
ATOM 2891 N N . GLU A 1 402 ? 99.402 1.715 31.695 1.00 77.38 851 GLU A N 1
ATOM 2892 C CA . GLU A 1 402 ? 99.325 2.339 33.014 1.00 76.05 851 GLU A CA 1
ATOM 2893 C C . GLU A 1 402 ? 99.779 1.433 34.158 1.00 68.11 851 GLU A C 1
ATOM 2894 O O . GLU A 1 402 ? 100.432 1.900 35.091 1.00 70.19 851 GLU A O 1
ATOM 2900 N N . ASN A 1 403 ? 99.434 0.150 34.095 1.00 62.29 852 ASN A N 1
ATOM 2901 C CA . ASN A 1 403 ? 99.841 -0.784 35.141 1.00 56.08 852 ASN A CA 1
ATOM 2902 C C . ASN A 1 403 ? 101.352 -0.977 35.193 1.00 62.29 852 ASN A C 1
ATOM 2903 O O . ASN A 1 403 ? 101.916 -1.213 36.261 1.00 73.88 852 ASN A O 1
ATOM 2908 N N . GLU A 1 404 ? 102.007 -0.867 34.043 1.00 64.21 853 GLU A N 1
ATOM 2909 C CA . GLU A 1 404 ? 103.457 -0.996 33.992 1.00 67.32 853 GLU A CA 1
ATOM 2910 C C . GLU A 1 404 ? 104.097 0.301 34.470 1.00 69.55 853 GLU A C 1
ATOM 2911 O O . GLU A 1 404 ? 105.110 0.284 35.173 1.00 64.57 853 GLU A O 1
ATOM 2917 N N . VAL A 1 405 ? 103.499 1.423 34.082 1.00 68.19 854 VAL A N 1
ATOM 2918 C CA . VAL A 1 405 ? 103.943 2.731 34.548 1.00 60.75 854 VAL A CA 1
ATOM 2919 C C . VAL A 1 405 ? 103.837 2.820 36.066 1.00 56.11 854 VAL A C 1
ATOM 2920 O O . VAL A 1 405 ? 104.779 3.239 36.738 1.00 60.92 854 VAL A O 1
ATOM 2924 N N . LEU A 1 406 ? 102.692 2.404 36.598 1.00 55.77 855 LEU A N 1
ATOM 2925 C CA . LEU A 1 406 ? 102.458 2.422 38.038 1.00 60.53 855 LEU A CA 1
ATOM 2926 C C . LEU A 1 406 ? 103.423 1.495 38.766 1.00 60.24 855 LEU A C 1
ATOM 2927 O O . LEU A 1 406 ? 103.891 1.809 39.862 1.00 63.10 855 LEU A O 1
ATOM 2932 N N . ALA A 1 407 ? 103.716 0.355 38.153 1.00 60.51 856 ALA A N 1
ATOM 2933 C CA . ALA A 1 407 ? 104.634 -0.611 38.740 1.00 63.55 856 ALA A CA 1
ATOM 2934 C C . ALA A 1 407 ? 106.034 -0.020 38.845 1.00 63.24 856 ALA A C 1
ATOM 2935 O O . ALA A 1 407 ? 106.681 -0.114 39.890 1.00 63.40 856 ALA A O 1
ATOM 2937 N N . ALA A 1 408 ? 106.495 0.592 37.758 1.00 53.99 857 ALA A N 1
ATOM 2938 C CA . ALA A 1 408 ? 107.804 1.232 37.740 1.00 65.52 857 ALA A CA 1
ATOM 2939 C C . ALA A 1 408 ? 107.840 2.401 38.718 1.00 61.26 857 ALA A C 1
ATOM 2940 O O . ALA A 1 408 ? 108.866 2.684 39.336 1.00 60.37 857 ALA A O 1
ATOM 2942 N N . LEU A 1 409 ? 106.695 3.058 38.861 1.00 60.00 858 LEU A N 1
ATOM 2943 C CA . LEU A 1 409 ? 106.553 4.206 39.746 1.00 54.65 858 LEU A CA 1
ATOM 2944 C C . LEU A 1 409 ? 106.722 3.818 41.208 1.00 64.51 858 LEU A C 1
ATOM 2945 O O . LEU A 1 409 ? 107.465 4.457 41.953 1.00 56.40 858 LEU A O 1
ATOM 2950 N N . ASN A 1 410 ? 106.026 2.761 41.610 1.00 64.42 859 ASN A N 1
ATOM 2951 C CA . ASN A 1 410 ? 106.107 2.273 42.977 1.00 60.24 859 ASN A CA 1
ATOM 2952 C C . ASN A 1 410 ? 107.487 1.703 43.286 1.00 59.37 859 ASN A C 1
ATOM 2953 O O . ASN A 1 410 ? 107.880 1.604 44.448 1.00 55.83 859 ASN A O 1
ATOM 2958 N N . GLY A 1 411 ? 108.225 1.346 42.239 1.00 51.71 860 GLY A N 1
ATOM 2959 C CA . GLY A 1 411 ? 109.582 0.857 42.400 1.00 38.24 860 GLY A CA 1
ATOM 2960 C C . GLY A 1 411 ? 110.537 1.989 42.722 1.00 57.40 860 GLY A C 1
ATOM 2961 O O . GLY A 1 411 ? 111.388 1.870 43.606 1.00 50.44 860 GLY A O 1
ATOM 2962 N N . ALA A 1 412 ? 110.394 3.098 42.005 1.00 53.42 861 ALA A N 1
ATOM 2963 C CA . ALA A 1 412 ? 111.202 4.281 42.270 1.00 57.68 861 ALA A CA 1
ATOM 2964 C C . ALA A 1 412 ? 110.861 4.862 43.642 1.00 55.04 861 ALA A C 1
ATOM 2965 O O . ALA A 1 412 ? 111.705 5.466 44.304 1.00 57.08 861 ALA A O 1
ATOM 2967 N N . TYR A 1 413 ? 109.615 4.667 44.059 1.00 48.74 862 TYR A N 1
ATOM 2968 C CA . TYR A 1 413 ? 109.144 5.108 45.365 1.00 44.61 862 TYR A CA 1
ATOM 2969 C C . TYR A 1 413 ? 109.877 4.386 46.498 1.00 61.27 862 TYR A C 1
ATOM 2970 O O . TYR A 1 413 ? 110.289 5.011 47.475 1.00 53.09 862 TYR A O 1
ATOM 2979 N N . ASP A 1 414 ? 110.052 3.073 46.355 1.00 61.61 863 ASP A N 1
ATOM 2980 C CA . ASP A 1 414 ? 110.710 2.275 47.388 1.00 54.53 863 ASP A CA 1
ATOM 2981 C C . ASP A 1 414 ? 112.216 2.524 47.414 1.00 50.48 863 ASP A C 1
ATOM 2982 O O . ASP A 1 414 ? 112.834 2.535 48.480 1.00 59.05 863 ASP A O 1
ATOM 2987 N N . LYS A 1 415 ? 112.799 2.728 46.237 1.00 55.21 864 LYS A N 1
ATOM 2988 C CA . LYS A 1 415 ? 114.231 2.982 46.113 1.00 48.33 864 LYS A CA 1
ATOM 2989 C C . LYS A 1 415 ? 114.623 4.278 46.814 1.00 60.05 864 LYS A C 1
ATOM 2990 O O . LYS A 1 415 ? 115.605 4.321 47.556 1.00 59.18 864 LYS A O 1
ATOM 2996 N N . ALA A 1 416 ? 113.848 5.332 46.570 1.00 56.94 865 ALA A N 1
ATOM 2997 C CA . ALA A 1 416 ? 114.094 6.630 47.186 1.00 46.75 865 ALA A CA 1
ATOM 2998 C C . ALA A 1 416 ? 113.983 6.535 48.703 1.00 57.15 865 ALA A C 1
ATOM 2999 O O . ALA A 1 416 ? 114.771 7.135 49.435 1.00 64.68 865 ALA A O 1
ATOM 3001 N N . LEU A 1 417 ? 112.999 5.771 49.164 1.00 56.90 866 LEU A N 1
ATOM 3002 C CA . LEU A 1 417 ? 112.792 5.552 50.589 1.00 49.31 866 LEU A CA 1
ATOM 3003 C C . LEU A 1 417 ? 113.970 4.813 51.209 1.00 57.14 866 LEU A C 1
ATOM 3004 O O . LEU A 1 417 ? 114.365 5.094 52.340 1.00 56.90 866 LEU A O 1
ATOM 3009 N N . LEU A 1 418 ? 114.527 3.863 50.465 1.00 48.37 867 LEU A N 1
ATOM 3010 C CA . LEU A 1 418 ? 115.669 3.101 50.953 1.00 49.73 867 LEU A CA 1
ATOM 3011 C C . LEU A 1 418 ? 116.906 3.983 51.073 1.00 53.33 867 LEU A C 1
ATOM 3012 O O . LEU A 1 418 ? 117.692 3.832 52.010 1.00 60.50 867 LEU A O 1
ATOM 3017 N N . ARG A 1 419 ? 117.075 4.905 50.129 1.00 51.50 868 ARG A N 1
ATOM 3018 C CA . ARG A 1 419 ? 118.180 5.858 50.186 1.00 50.75 868 ARG A CA 1
ATOM 3019 C C . ARG A 1 419 ? 118.051 6.754 51.412 1.00 58.32 868 ARG A C 1
ATOM 3020 O O . ARG A 1 419 ? 119.043 7.059 52.075 1.00 66.63 868 ARG A O 1
ATOM 3028 N N . LEU A 1 420 ? 116.824 7.171 51.711 1.00 48.67 869 LEU A N 1
ATOM 3029 C CA . LEU A 1 420 ? 116.563 7.940 52.920 1.00 59.44 869 LEU A CA 1
ATOM 3030 C C . LEU A 1 420 ? 116.784 7.060 54.143 1.00 62.89 869 LEU A C 1
ATOM 3031 O O . LEU A 1 420 ? 117.256 7.524 55.179 1.00 68.15 869 LEU A O 1
ATOM 3036 N N . PHE A 1 421 ? 116.436 5.784 54.007 1.00 62.51 870 PHE A N 1
ATOM 3037 C CA . PHE A 1 421 ? 116.601 4.811 55.080 1.00 63.28 870 PHE A CA 1
ATOM 3038 C C . PHE A 1 421 ? 118.074 4.569 55.393 1.00 66.94 870 PHE A C 1
ATOM 3039 O O . PHE A 1 421 ? 118.456 4.407 56.553 1.00 55.24 870 PHE A O 1
ATOM 3047 N N . ALA A 1 422 ? 118.898 4.554 54.351 1.00 63.09 871 ALA A N 1
ATOM 3048 C CA . ALA A 1 422 ? 120.329 4.337 54.516 1.00 62.76 871 ALA A CA 1
ATOM 3049 C C . ALA A 1 422 ? 120.967 5.509 55.255 1.00 78.31 871 ALA A C 1
ATOM 3050 O O . ALA A 1 422 ? 121.797 5.314 56.144 1.00 75.61 871 ALA A O 1
ATOM 3052 N N . SER A 1 423 ? 120.576 6.725 54.880 1.00 71.51 872 SER A N 1
ATOM 3053 C CA . SER A 1 423 ? 121.076 7.930 55.534 1.00 67.48 872 SER A CA 1
ATOM 3054 C C . SER A 1 423 ? 120.696 7.957 57.008 1.00 68.25 872 SER A C 1
ATOM 3055 O O . SER A 1 423 ? 121.482 8.381 57.854 1.00 77.11 872 SER A O 1
ATOM 3058 N N . ALA A 1 424 ? 119.484 7.503 57.309 1.00 58.58 873 ALA A N 1
ATOM 3059 C CA . ALA A 1 424 ? 119.018 7.430 58.685 1.00 61.48 873 ALA A CA 1
ATOM 3060 C C . ALA A 1 424 ? 119.859 6.436 59.478 1.00 77.54 873 ALA A C 1
ATOM 3061 O O . ALA A 1 424 ? 120.290 6.727 60.594 1.00 70.36 873 ALA A O 1
ATOM 3063 N N . CYS A 1 425 ? 120.085 5.262 58.892 1.00 73.82 874 CYS A N 1
ATOM 3064 C CA . CYS A 1 425 ? 120.915 4.234 59.513 1.00 72.37 874 CYS A CA 1
ATOM 3065 C C . CYS A 1 425 ? 122.366 4.684 59.653 1.00 74.90 874 CYS A C 1
ATOM 3066 O O . CYS A 1 425 ? 123.043 4.336 60.619 1.00 78.17 874 CYS A O 1
ATOM 3069 N N . SER A 1 426 ? 122.837 5.461 58.684 1.00 78.21 875 SER A N 1
ATOM 3070 C CA . SER A 1 426 ? 124.211 5.949 58.694 1.00 78.32 875 SER A CA 1
ATOM 3071 C C . SER A 1 426 ? 124.435 7.000 59.780 1.00 86.80 875 SER A C 1
ATOM 3072 O O . SER A 1 426 ? 125.573 7.380 60.056 1.00 95.16 875 SER A O 1
ATOM 3075 N N . ASP A 1 427 ? 123.350 7.459 60.397 1.00 92.51 876 ASP A N 1
ATOM 3076 C CA . ASP A 1 427 ? 123.434 8.467 61.449 1.00 82.24 876 ASP A CA 1
ATOM 3077 C C . ASP A 1 427 ? 122.955 7.916 62.786 1.00 79.46 876 ASP A C 1
ATOM 3078 O O . ASP A 1 427 ? 122.714 8.676 63.726 1.00 90.87 876 ASP A O 1
ATOM 3083 N N . GLN A 1 428 ? 122.805 6.595 62.856 1.00 70.11 877 GLN A N 1
ATOM 3084 C CA . GLN A 1 428 ? 122.371 5.911 64.074 1.00 78.65 877 GLN A CA 1
ATOM 3085 C C . GLN A 1 428 ? 120.992 6.375 64.549 1.00 82.97 877 GLN A C 1
ATOM 3086 O O . GLN A 1 428 ? 120.653 6.242 65.725 1.00 86.60 877 GLN A O 1
ATOM 3092 N N . ASN A 1 429 ? 120.207 6.930 63.631 1.00 79.84 878 ASN A N 1
ATOM 3093 C CA . ASN A 1 429 ? 118.853 7.369 63.945 1.00 63.39 878 ASN A CA 1
ATOM 3094 C C . ASN A 1 429 ? 117.867 6.227 63.738 1.00 62.42 878 ASN A C 1
ATOM 3095 O O . ASN A 1 429 ? 117.337 6.044 62.644 1.00 62.66 878 ASN A O 1
ATOM 3100 N N . VAL A 1 430 ? 117.615 5.469 64.798 1.00 66.42 879 VAL A N 1
ATOM 3101 C CA . VAL A 1 430 ? 116.799 4.264 64.697 1.00 66.92 879 VAL A CA 1
ATOM 3102 C C . VAL A 1 430 ? 115.328 4.575 64.451 1.00 64.79 879 VAL A C 1
ATOM 3103 O O . VAL A 1 430 ? 114.702 3.976 63.575 1.00 64.93 879 VAL A O 1
ATOM 3107 N N . GLU A 1 431 ? 114.781 5.512 65.219 1.00 57.20 880 GLU A N 1
ATOM 3108 C CA . GLU A 1 431 ? 113.363 5.831 65.123 1.00 47.28 880 GLU A CA 1
ATOM 3109 C C . GLU A 1 431 ? 113.004 6.394 63.752 1.00 59.89 880 GLU A C 1
ATOM 3110 O O . GLU A 1 431 ? 111.977 6.033 63.175 1.00 53.89 880 GLU A O 1
ATOM 3116 N N . LYS A 1 432 ? 113.861 7.264 63.226 1.00 51.31 881 LYS A N 1
ATOM 3117 C CA . LYS A 1 432 ? 113.631 7.854 61.913 1.00 60.71 881 LYS A CA 1
ATOM 3118 C C . LYS A 1 432 ? 113.704 6.798 60.816 1.00 64.30 881 LYS A C 1
ATOM 3119 O O . LYS A 1 432 ? 112.943 6.843 59.847 1.00 66.98 881 LYS A O 1
ATOM 3125 N N . ALA A 1 433 ? 114.615 5.844 60.980 1.00 63.39 882 ALA A N 1
ATOM 3126 C CA . ALA A 1 433 ? 114.780 4.765 60.014 1.00 59.76 882 ALA A CA 1
ATOM 3127 C C . ALA A 1 433 ? 113.565 3.849 60.008 1.00 56.58 882 ALA A C 1
ATOM 3128 O O . ALA A 1 433 ? 113.074 3.464 58.946 1.00 58.94 882 ALA A O 1
ATOM 3130 N N . LEU A 1 434 ? 113.089 3.497 61.198 1.00 51.56 883 LEU A N 1
ATOM 3131 C CA . LEU A 1 434 ? 111.921 2.634 61.336 1.00 49.90 883 LEU A CA 1
ATOM 3132 C C . LEU A 1 434 ? 110.677 3.289 60.738 1.00 57.16 883 LEU A C 1
ATOM 3133 O O . LEU A 1 434 ? 109.844 2.616 60.131 1.00 65.36 883 LEU A O 1
ATOM 3138 N N . SER A 1 435 ? 110.558 4.604 60.906 1.00 56.05 884 SER A N 1
ATOM 3139 C CA . SER A 1 435 ? 109.430 5.348 60.350 1.00 58.65 884 SER A CA 1
ATOM 3140 C C . SER A 1 435 ? 109.428 5.292 58.827 1.00 51.42 884 SER A C 1
ATOM 3141 O O . SER A 1 435 ? 108.372 5.197 58.201 1.00 54.39 884 SER A O 1
ATOM 3144 N N . LEU A 1 436 ? 110.616 5.356 58.236 1.00 45.13 885 LEU A N 1
ATOM 3145 C CA . LEU A 1 436 ? 110.758 5.266 56.787 1.00 56.78 885 LEU A CA 1
ATOM 3146 C C . LEU A 1 436 ? 110.403 3.871 56.284 1.00 54.83 885 LEU A C 1
ATOM 3147 O O . LEU A 1 436 ? 109.857 3.714 55.191 1.00 54.39 885 LEU A O 1
ATOM 3152 N N . ALA A 1 437 ? 110.704 2.864 57.098 1.00 58.59 886 ALA A N 1
ATOM 3153 C CA . ALA A 1 437 ? 110.458 1.475 56.727 1.00 60.76 886 ALA A CA 1
ATOM 3154 C C . ALA A 1 437 ? 108.967 1.199 56.586 1.00 61.11 886 ALA A C 1
ATOM 3155 O O . ALA A 1 437 ? 108.547 0.464 55.690 1.00 51.20 886 ALA A O 1
ATOM 3157 N N . HIS A 1 438 ? 108.172 1.806 57.465 1.00 45.33 887 HIS A N 1
ATOM 3158 C CA . HIS A 1 438 ? 106.725 1.625 57.452 1.00 47.26 887 HIS A CA 1
ATOM 3159 C C . HIS A 1 438 ? 106.078 2.189 56.190 1.00 51.44 887 HIS A C 1
ATOM 3160 O O . HIS A 1 438 ? 104.931 1.868 55.882 1.00 51.46 887 HIS A O 1
ATOM 3167 N N . GLU A 1 439 ? 106.811 3.034 55.470 1.00 50.66 888 GLU A N 1
ATOM 3168 C CA . GLU A 1 439 ? 106.274 3.681 54.278 1.00 49.75 888 GLU A CA 1
ATOM 3169 C C . GLU A 1 439 ? 106.597 2.898 53.008 1.00 59.97 888 GLU A C 1
ATOM 3170 O O . GLU A 1 439 ? 106.164 3.266 51.916 1.00 57.46 888 GLU A O 1
ATOM 3176 N N . LEU A 1 440 ? 107.344 1.809 53.159 1.00 55.95 889 LEU A N 1
ATOM 3177 C CA . LEU A 1 440 ? 107.716 0.970 52.025 1.00 45.63 889 LEU A CA 1
ATOM 3178 C C . LEU A 1 440 ? 106.519 0.167 51.529 1.00 52.36 889 LEU A C 1
ATOM 3179 O O . LEU A 1 440 ? 105.688 -0.272 52.323 1.00 49.27 889 LEU A O 1
ATOM 3184 N N . LYS A 1 441 ? 106.429 -0.013 50.214 1.00 41.55 890 LYS A N 1
ATOM 3185 C CA . LYS A 1 441 ? 105.299 -0.717 49.615 1.00 39.49 890 LYS A CA 1
ATOM 3186 C C . LYS A 1 441 ? 105.578 -2.209 49.455 1.00 49.66 890 LYS A C 1
ATOM 3187 O O . LYS A 1 441 ? 104.892 -3.044 50.048 1.00 51.70 890 LYS A O 1
ATOM 3193 N N . GLN A 1 442 ? 106.585 -2.536 48.650 1.00 53.82 891 GLN A N 1
ATOM 3194 C CA . GLN A 1 442 ? 106.913 -3.925 48.340 1.00 58.42 891 GLN A CA 1
ATOM 3195 C C . GLN A 1 442 ? 107.590 -4.628 49.516 1.00 57.62 891 GLN A C 1
ATOM 3196 O O . GLN A 1 442 ? 108.362 -4.018 50.256 1.00 53.23 891 GLN A O 1
ATOM 3202 N N . ASP A 1 443 ? 107.310 -5.919 49.676 1.00 53.38 892 ASP A N 1
ATOM 3203 C CA . ASP A 1 443 ? 107.908 -6.694 50.757 1.00 56.51 892 ASP A CA 1
ATOM 3204 C C . ASP A 1 443 ? 109.405 -6.900 50.558 1.00 58.66 892 ASP A C 1
ATOM 3205 O O . ASP A 1 443 ? 110.155 -7.015 51.529 1.00 56.82 892 ASP A O 1
ATOM 3210 N N . ARG A 1 444 ? 109.840 -6.936 49.300 1.00 56.68 893 ARG A N 1
ATOM 3211 C CA . ARG A 1 444 ? 111.259 -7.086 48.992 1.00 49.85 893 ARG A CA 1
ATOM 3212 C C . ARG A 1 444 ? 112.057 -5.846 49.390 1.00 55.94 893 ARG A C 1
ATOM 3213 O O . ARG A 1 444 ? 113.260 -5.928 49.639 1.00 59.06 893 ARG A O 1
ATOM 3221 N N . ALA A 1 445 ? 111.384 -4.701 49.456 1.00 58.21 894 ALA A N 1
ATOM 3222 C CA . ALA A 1 445 ? 112.029 -3.464 49.883 1.00 45.95 894 ALA A CA 1
ATOM 3223 C C . ALA A 1 445 ? 112.273 -3.506 51.383 1.00 52.63 894 ALA A C 1
ATOM 3224 O O . ALA A 1 445 ? 113.291 -3.013 51.871 1.00 46.80 894 ALA A O 1
ATOM 3226 N N . LEU A 1 446 ? 111.336 -4.109 52.109 1.00 53.02 895 LEU A N 1
ATOM 3227 C CA . LEU A 1 446 ? 111.490 -4.297 53.543 1.00 54.00 895 LEU A CA 1
ATOM 3228 C C . LEU A 1 446 ? 112.670 -5.217 53.827 1.00 59.82 895 LEU A C 1
ATOM 3229 O O . LEU A 1 446 ? 113.416 -5.010 54.784 1.00 58.42 895 LEU A O 1
ATOM 3234 N N . THR A 1 447 ? 112.837 -6.224 52.974 1.00 58.57 896 THR A N 1
ATOM 3235 C CA . THR A 1 447 ? 113.955 -7.152 53.083 1.00 56.39 896 THR A CA 1
ATOM 3236 C C . THR A 1 447 ? 115.284 -6.431 52.876 1.00 60.69 896 THR A C 1
ATOM 3237 O O . THR A 1 447 ? 116.241 -6.647 53.621 1.00 56.73 896 THR A O 1
ATOM 3241 N N . ALA A 1 448 ? 115.337 -5.577 51.857 1.00 45.61 897 ALA A N 1
ATOM 3242 C CA . ALA A 1 448 ? 116.538 -4.798 51.575 1.00 53.21 897 ALA A CA 1
ATOM 3243 C C . ALA A 1 448 ? 116.853 -3.844 52.725 1.00 60.92 897 ALA A C 1
ATOM 3244 O O . ALA A 1 448 ? 118.016 -3.545 52.997 1.00 61.46 897 ALA A O 1
ATOM 3246 N N . ALA A 1 449 ? 115.809 -3.373 53.399 1.00 50.41 898 ALA A N 1
ATOM 3247 C CA . ALA A 1 449 ? 115.977 -2.482 54.538 1.00 64.57 898 ALA A CA 1
ATOM 3248 C C . ALA A 1 449 ? 116.666 -3.220 55.681 1.00 71.06 898 ALA A C 1
ATOM 3249 O O . ALA A 1 449 ? 117.472 -2.641 56.409 1.00 68.31 898 ALA A O 1
ATOM 3251 N N . VAL A 1 450 ? 116.349 -4.504 55.823 1.00 61.51 899 VAL A N 1
ATOM 3252 C CA . VAL A 1 450 ? 116.970 -5.337 56.845 1.00 63.13 899 VAL A CA 1
ATOM 3253 C C . VAL A 1 450 ? 118.479 -5.429 56.639 1.00 68.97 899 VAL A C 1
ATOM 3254 O O . VAL A 1 450 ? 119.248 -5.249 57.585 1.00 78.21 899 VAL A O 1
ATOM 3258 N N . LYS A 1 451 ? 118.900 -5.695 55.404 1.00 60.05 900 LYS A N 1
ATOM 3259 C CA . LYS A 1 451 ? 120.324 -5.772 55.088 1.00 71.76 900 LYS A CA 1
ATOM 3260 C C . LYS A 1 451 ? 121.041 -4.466 55.412 1.00 80.20 900 LYS A C 1
ATOM 3261 O O . LYS A 1 451 ? 122.147 -4.478 55.956 1.00 80.42 900 LYS A O 1
ATOM 3267 N N . ILE A 1 452 ? 120.405 -3.344 55.093 1.00 67.74 901 ILE A N 1
ATOM 3268 C CA . ILE A 1 452 ? 120.983 -2.043 55.397 1.00 66.79 901 ILE A CA 1
ATOM 3269 C C . ILE A 1 452 ? 121.085 -1.865 56.908 1.00 66.33 901 ILE A C 1
ATOM 3270 O O . ILE A 1 452 ? 122.033 -1.259 57.407 1.00 65.48 901 ILE A O 1
ATOM 3275 N N . SER A 1 453 ? 120.120 -2.415 57.635 1.00 62.29 902 SER A N 1
ATOM 3276 C CA . SER A 1 453 ? 120.137 -2.337 59.087 1.00 69.28 902 SER A CA 1
ATOM 3277 C C . SER A 1 453 ? 121.249 -3.214 59.658 1.00 81.96 902 SER A C 1
ATOM 3278 O O . SER A 1 453 ? 121.876 -2.863 60.658 1.00 81.15 902 SER A O 1
ATOM 3281 N N . GLU A 1 454 ? 121.495 -4.350 59.013 1.00 83.74 903 GLU A N 1
ATOM 3282 C CA . GLU A 1 454 ? 122.541 -5.269 59.451 1.00 76.24 903 GLU A CA 1
ATOM 3283 C C . GLU A 1 454 ? 123.935 -4.722 59.162 1.00 74.33 903 GLU A C 1
ATOM 3284 O O . GLU A 1 454 ? 124.827 -4.803 60.006 1.00 76.03 903 GLU A O 1
ATOM 3290 N N . ARG A 1 455 ? 124.119 -4.162 57.969 1.00 66.63 904 ARG A N 1
ATOM 3291 C CA . ARG A 1 455 ? 125.412 -3.607 57.583 1.00 66.83 904 ARG A CA 1
ATOM 3292 C C . ARG A 1 455 ? 125.752 -2.388 58.434 1.00 74.59 904 ARG A C 1
ATOM 3293 O O . ARG A 1 455 ? 126.917 -2.015 58.562 1.00 89.03 904 ARG A O 1
ATOM 3301 N N . ALA A 1 456 ? 124.727 -1.766 59.008 1.00 76.48 905 ALA A N 1
ATOM 3302 C CA . ALA A 1 456 ? 124.926 -0.609 59.870 1.00 79.82 905 ALA A CA 1
ATOM 3303 C C . ALA A 1 456 ? 124.964 -1.062 61.329 1.00 79.92 905 ALA A C 1
ATOM 3304 O O . ALA A 1 456 ? 125.057 -0.240 62.241 1.00 86.33 905 ALA A O 1
ATOM 3306 N N . GLU A 1 457 ? 124.877 -2.377 61.526 1.00 76.00 906 GLU A N 1
ATOM 3307 C CA . GLU A 1 457 ? 124.946 -3.008 62.848 1.00 82.50 906 GLU A CA 1
ATOM 3308 C C . GLU A 1 457 ? 123.856 -2.529 63.805 1.00 77.32 906 GLU A C 1
ATOM 3309 O O . GLU A 1 457 ? 124.137 -2.180 64.951 1.00 82.73 906 GLU A O 1
ATOM 3315 N N . LEU A 1 458 ? 122.614 -2.521 63.332 1.00 74.52 907 LEU A N 1
ATOM 3316 C CA . LEU A 1 458 ? 121.480 -2.124 64.160 1.00 70.09 907 LEU A CA 1
ATOM 3317 C C . LEU A 1 458 ? 120.488 -3.277 64.298 1.00 67.71 907 LEU A C 1
ATOM 3318 O O . LEU A 1 458 ? 119.501 -3.340 63.567 1.00 75.32 907 LEU A O 1
ATOM 3323 N N . PRO A 1 459 ? 120.745 -4.186 65.253 1.00 71.63 908 PRO A N 1
ATOM 3324 C CA . PRO A 1 459 ? 119.983 -5.428 65.445 1.00 67.51 908 PRO A CA 1
ATOM 3325 C C . PRO A 1 459 ? 118.538 -5.212 65.896 1.00 61.88 908 PRO A C 1
ATOM 3326 O O . PRO A 1 459 ? 117.651 -5.935 65.442 1.00 71.72 908 PRO A O 1
ATOM 3330 N N . SER A 1 460 ? 118.309 -4.256 66.790 1.00 71.95 909 SER A N 1
ATOM 3331 C CA . SER A 1 460 ? 116.957 -3.952 67.253 1.00 77.43 909 SER A CA 1
ATOM 3332 C C . SER A 1 460 ? 116.082 -3.503 66.086 1.00 67.95 909 SER A C 1
ATOM 3333 O O . SER A 1 460 ? 114.902 -3.846 66.006 1.00 59.97 909 SER A O 1
ATOM 3336 N N . LEU A 1 461 ? 116.682 -2.737 65.183 1.00 55.96 910 LEU A N 1
ATOM 3337 C CA . LEU A 1 461 ? 116.012 -2.271 63.976 1.00 54.15 910 LEU A CA 1
ATOM 3338 C C . LEU A 1 461 ? 115.611 -3.452 63.092 1.00 69.75 910 LEU A C 1
ATOM 3339 O O . LEU A 1 461 ? 114.521 -3.473 62.517 1.00 56.46 910 LEU A O 1
ATOM 3344 N N . VAL A 1 462 ? 116.506 -4.431 62.989 1.00 61.95 911 VAL A N 1
ATOM 3345 C CA . VAL A 1 462 ? 116.263 -5.630 62.195 1.00 55.46 911 VAL A CA 1
ATOM 3346 C C . VAL A 1 462 ? 115.030 -6.394 62.675 1.00 61.70 911 VAL A C 1
ATOM 3347 O O . VAL A 1 462 ? 114.207 -6.831 61.867 1.00 57.78 911 VAL A O 1
ATOM 3351 N N . LYS A 1 463 ? 114.899 -6.543 63.991 1.00 51.76 912 LYS A N 1
ATOM 3352 C CA . LYS A 1 463 ? 113.763 -7.255 64.566 1.00 60.72 912 LYS A CA 1
ATOM 3353 C C . LYS A 1 463 ? 112.441 -6.573 64.225 1.00 59.46 912 LYS A C 1
ATOM 3354 O O . LYS A 1 463 ? 111.490 -7.224 63.793 1.00 54.53 912 LYS A O 1
ATOM 3360 N N . LYS A 1 464 ? 112.391 -5.260 64.414 1.00 67.15 913 LYS A N 1
ATOM 3361 C CA . LYS A 1 464 ? 111.164 -4.503 64.193 1.00 71.22 913 LYS A CA 1
ATOM 3362 C C . LYS A 1 464 ? 110.750 -4.506 62.723 1.00 57.95 913 LYS A C 1
ATOM 3363 O O . LYS A 1 464 ? 109.567 -4.631 62.406 1.00 51.59 913 LYS A O 1
ATOM 3369 N N . ILE A 1 465 ? 111.725 -4.374 61.829 1.00 48.06 914 ILE A N 1
ATOM 3370 C CA . ILE A 1 465 ? 111.443 -4.400 60.398 1.00 52.92 914 ILE A CA 1
ATOM 3371 C C . ILE A 1 465 ? 110.933 -5.778 59.960 1.00 52.11 914 ILE A C 1
ATOM 3372 O O . ILE A 1 465 ? 110.051 -5.875 59.106 1.00 58.07 914 ILE A O 1
ATOM 3377 N N . ASN A 1 466 ? 111.470 -6.839 60.556 1.00 48.61 915 ASN A N 1
ATOM 3378 C CA . ASN A 1 466 ? 110.972 -8.185 60.278 1.00 49.56 915 ASN A CA 1
ATOM 3379 C C . ASN A 1 466 ? 109.557 -8.393 60.808 1.00 50.62 915 ASN A C 1
ATOM 3380 O O . ASN A 1 466 ? 108.768 -9.129 60.215 1.00 60.91 915 ASN A O 1
ATOM 3385 N N . ASN A 1 467 ? 109.236 -7.746 61.923 1.00 50.22 916 ASN A N 1
ATOM 3386 C CA . ASN A 1 467 ? 107.885 -7.818 62.464 1.00 51.18 916 ASN A CA 1
ATOM 3387 C C . ASN A 1 467 ? 106.886 -7.148 61.529 1.00 51.10 916 ASN A C 1
ATOM 3388 O O . ASN A 1 467 ? 105.725 -7.554 61.452 1.00 49.53 916 ASN A O 1
ATOM 3393 N N . ILE A 1 468 ? 107.345 -6.127 60.810 1.00 49.98 917 ILE A N 1
ATOM 3394 C CA . ILE A 1 468 ? 106.509 -5.486 59.805 1.00 41.93 917 ILE A CA 1
ATOM 3395 C C . ILE A 1 468 ? 106.188 -6.477 58.695 1.00 46.15 917 ILE A C 1
ATOM 3396 O O . ILE A 1 468 ? 105.030 -6.611 58.293 1.00 50.03 917 ILE A O 1
ATOM 3401 N N . ARG A 1 469 ? 107.209 -7.185 58.215 1.00 45.36 918 ARG A N 1
ATOM 3402 C CA . ARG A 1 469 ? 107.002 -8.183 57.169 1.00 53.77 918 ARG A CA 1
ATOM 3403 C C . ARG A 1 469 ? 106.086 -9.306 57.626 1.00 53.07 918 ARG A C 1
ATOM 3404 O O . ARG A 1 469 ? 105.234 -9.772 56.867 1.00 53.94 918 ARG A O 1
ATOM 3412 N N . GLU A 1 470 ? 106.266 -9.730 58.872 1.00 49.14 919 GLU A N 1
ATOM 3413 C CA . GLU A 1 470 ? 105.447 -10.789 59.447 1.00 53.88 919 GLU A CA 1
ATOM 3414 C C . GLU A 1 470 ? 104.003 -10.329 59.552 1.00 53.01 919 GLU A C 1
ATOM 3415 O O . GLU A 1 470 ? 103.078 -11.068 59.212 1.00 59.56 919 GLU A O 1
ATOM 3421 N N . ALA A 1 471 ? 103.820 -9.097 60.013 1.00 51.09 920 ALA A N 1
ATOM 3422 C CA . ALA A 1 471 ? 102.487 -8.534 60.169 1.00 50.15 920 ALA A CA 1
ATOM 3423 C C . ALA A 1 471 ? 101.782 -8.396 58.823 1.00 53.33 920 ALA A C 1
ATOM 3424 O O . ALA A 1 471 ? 100.606 -8.730 58.705 1.00 64.36 920 ALA A O 1
ATOM 3426 N N . ARG A 1 472 ? 102.498 -7.915 57.809 1.00 52.45 921 ARG A N 1
ATOM 3427 C CA . ARG A 1 472 ? 101.897 -7.741 56.487 1.00 64.07 921 ARG A CA 1
ATOM 3428 C C . ARG A 1 472 ? 101.635 -9.078 55.803 1.00 60.80 921 ARG A C 1
ATOM 3429 O O . ARG A 1 472 ? 100.693 -9.209 55.023 1.00 66.44 921 ARG A O 1
ATOM 3437 N N . TYR A 1 473 ? 102.470 -10.068 56.105 1.00 56.78 922 TYR A N 1
ATOM 3438 C CA . TYR A 1 473 ? 102.284 -11.414 55.578 1.00 54.36 922 TYR A CA 1
ATOM 3439 C C . TYR A 1 473 ? 101.016 -12.031 56.150 1.00 61.25 922 TYR A C 1
ATOM 3440 O O . TYR A 1 473 ? 100.239 -12.664 55.436 1.00 68.63 922 TYR A O 1
ATOM 3449 N N . GLU A 1 474 ? 100.811 -11.822 57.445 1.00 69.47 923 GLU A N 1
ATOM 3450 C CA . GLU A 1 474 ? 99.649 -12.357 58.141 1.00 66.25 923 GLU A CA 1
ATOM 3451 C C . GLU A 1 474 ? 98.349 -11.688 57.705 1.00 70.91 923 GLU A C 1
ATOM 3452 O O . GLU A 1 474 ? 97.306 -12.338 57.662 1.00 75.10 923 GLU A O 1
ATOM 3458 N N . GLN A 1 475 ? 98.401 -10.398 57.382 1.00 72.21 924 GLN A N 1
ATOM 3459 C CA . GLN A 1 475 ? 97.181 -9.686 57.013 1.00 74.07 924 GLN A CA 1
ATOM 3460 C C . GLN A 1 475 ? 96.604 -10.182 55.692 1.00 87.92 924 GLN A C 1
ATOM 3461 O O . GLN A 1 475 ? 95.419 -9.993 55.416 1.00 101.16 924 GLN A O 1
ATOM 3467 N N . GLN A 1 476 ? 97.439 -10.822 54.880 1.00 84.43 925 GLN A N 1
ATOM 3468 C CA . GLN A 1 476 ? 96.980 -11.393 53.618 1.00 96.11 925 GLN A CA 1
ATOM 3469 C C . GLN A 1 476 ? 96.216 -12.696 53.841 1.00 95.33 925 GLN A C 1
ATOM 3470 O O . GLN A 1 476 ? 95.200 -12.950 53.195 1.00 106.58 925 GLN A O 1
ATOM 3476 N N . PHE B 1 25 ? 82.090 49.911 54.841 1.00 115.91 474 PHE B N 1
ATOM 3477 C CA . PHE B 1 25 ? 80.827 49.457 54.266 1.00 127.32 474 PHE B CA 1
ATOM 3478 C C . PHE B 1 25 ? 79.704 49.545 55.290 1.00 122.27 474 PHE B C 1
ATOM 3479 O O . PHE B 1 25 ? 79.890 49.175 56.446 1.00 123.87 474 PHE B O 1
ATOM 3487 N N . ARG B 1 26 ? 78.544 50.038 54.863 1.00 114.23 475 ARG B N 1
ATOM 3488 C CA . ARG B 1 26 ? 77.406 50.178 55.768 1.00 109.54 475 ARG B CA 1
ATOM 3489 C C . ARG B 1 26 ? 76.346 49.105 55.549 1.00 92.99 475 ARG B C 1
ATOM 3490 O O . ARG B 1 26 ? 75.808 48.949 54.453 1.00 81.66 475 ARG B O 1
ATOM 3498 N N . TYR B 1 27 ? 76.060 48.366 56.614 1.00 78.14 476 TYR B N 1
ATOM 3499 C CA . TYR B 1 27 ? 74.967 47.408 56.624 1.00 64.63 476 TYR B CA 1
ATOM 3500 C C . TYR B 1 27 ? 73.645 48.134 56.848 1.00 65.38 476 TYR B C 1
ATOM 3501 O O . TYR B 1 27 ? 73.464 48.818 57.854 1.00 80.68 476 TYR B O 1
ATOM 3518 N N . PRO B 1 29 ? 69.332 47.975 57.107 1.00 65.48 478 PRO B N 1
ATOM 3519 C CA . PRO B 1 29 ? 68.235 47.060 57.432 1.00 68.55 478 PRO B CA 1
ATOM 3520 C C . PRO B 1 29 ? 67.478 46.637 56.180 1.00 60.34 478 PRO B C 1
ATOM 3521 O O . PRO B 1 29 ? 66.988 47.487 55.436 1.00 68.60 478 PRO B O 1
ATOM 3525 N N . PHE B 1 30 ? 67.383 45.330 55.964 1.00 63.78 479 PHE B N 1
ATOM 3526 C CA . PHE B 1 30 ? 66.723 44.784 54.786 1.00 50.39 479 PHE B CA 1
ATOM 3527 C C . PHE B 1 30 ? 65.413 44.088 55.132 1.00 70.69 479 PHE B C 1
ATOM 3528 O O . PHE B 1 30 ? 65.293 43.422 56.161 1.00 76.43 479 PHE B O 1
ATOM 3536 N N . SER B 1 31 ? 64.439 44.244 54.243 1.00 70.87 480 SER B N 1
ATOM 3537 C CA . SER B 1 31 ? 63.186 43.507 54.305 1.00 59.84 480 SER B CA 1
ATOM 3538 C C . SER B 1 31 ? 62.745 43.253 52.868 1.00 62.74 480 SER B C 1
ATOM 3539 O O . SER B 1 31 ? 62.975 44.091 51.996 1.00 67.50 480 SER B O 1
ATOM 3542 N N . PRO B 1 32 ? 62.123 42.091 52.612 1.00 65.44 481 PRO B N 1
ATOM 3543 C CA . PRO B 1 32 ? 61.753 41.703 51.245 1.00 67.43 481 PRO B CA 1
ATOM 3544 C C . PRO B 1 32 ? 60.862 42.727 50.543 1.00 72.08 481 PRO B C 1
ATOM 3545 O O . PRO B 1 32 ? 59.813 43.099 51.070 1.00 67.50 481 PRO B O 1
ATOM 3549 N N . ALA B 1 33 ? 61.304 43.180 49.372 1.00 78.96 482 ALA B N 1
ATOM 3550 C CA . ALA B 1 33 ? 60.555 44.115 48.533 1.00 67.64 482 ALA B CA 1
ATOM 3551 C C . ALA B 1 33 ? 60.260 45.448 49.224 1.00 70.64 482 ALA B C 1
ATOM 3552 O O . ALA B 1 33 ? 59.343 46.165 48.824 1.00 64.69 482 ALA B O 1
ATOM 3554 N N . GLY B 1 34 ? 61.035 45.778 50.254 1.00 68.34 483 GLY B N 1
ATOM 3555 C CA . GLY B 1 34 ? 60.879 47.046 50.948 1.00 55.71 483 GLY B CA 1
ATOM 3556 C C . GLY B 1 34 ? 61.262 48.230 50.079 1.00 72.57 483 GLY B C 1
ATOM 3557 O O . GLY B 1 34 ? 62.116 48.115 49.201 1.00 89.89 483 GLY B O 1
ATOM 3558 N N . THR B 1 35 ? 60.631 49.374 50.325 1.00 79.77 484 THR B N 1
ATOM 3559 C CA . THR B 1 35 ? 60.886 50.575 49.534 1.00 77.89 484 THR B CA 1
ATOM 3560 C C . THR B 1 35 ? 61.395 51.708 50.421 1.00 76.28 484 THR B C 1
ATOM 3561 O O . THR B 1 35 ? 61.122 51.723 51.620 1.00 79.22 484 THR B O 1
ATOM 3565 N N . PRO B 1 36 ? 62.144 52.658 49.838 1.00 70.07 485 PRO B N 1
ATOM 3566 C CA . PRO B 1 36 ? 62.646 53.796 50.615 1.00 73.72 485 PRO B CA 1
ATOM 3567 C C . PRO B 1 36 ? 61.617 54.909 50.763 1.00 88.15 485 PRO B C 1
ATOM 3568 O O . PRO B 1 36 ? 60.642 54.958 50.011 1.00 87.66 485 PRO B O 1
ATOM 3572 N N . PHE B 1 37 ? 61.834 55.785 51.738 1.00 89.49 486 PHE B N 1
ATOM 3573 C CA . PHE B 1 37 ? 60.984 56.953 51.918 1.00 92.79 486 PHE B CA 1
ATOM 3574 C C . PHE B 1 37 ? 61.094 57.880 50.715 1.00 102.46 486 PHE B C 1
ATOM 3575 O O . PHE B 1 37 ? 60.090 58.395 50.224 1.00 106.13 486 PHE B O 1
ATOM 3583 N N . GLY B 1 38 ? 62.319 58.081 50.239 1.00 99.26 487 GLY B N 1
ATOM 3584 C CA . GLY B 1 38 ? 62.563 59.015 49.158 1.00 100.27 487 GLY B CA 1
ATOM 3585 C C . GLY B 1 38 ? 62.346 60.440 49.625 1.00 112.91 487 GLY B C 1
ATOM 3586 O O . GLY B 1 38 ? 62.887 60.855 50.651 1.00 91.32 487 GLY B O 1
ATOM 3587 N N . PHE B 1 39 ? 61.552 61.192 48.870 1.00 122.79 488 PHE B N 1
ATOM 3588 C CA . PHE B 1 39 ? 61.202 62.551 49.261 1.00 121.54 488 PHE B CA 1
ATOM 3589 C C . PHE B 1 39 ? 59.816 62.585 49.901 1.00 110.40 488 PHE B C 1
ATOM 3590 O O . PHE B 1 39 ? 59.271 63.655 50.172 1.00 116.39 488 PHE B O 1
ATOM 3598 N N . THR B 1 40 ? 59.256 61.404 50.145 1.00 102.78 489 THR B N 1
ATOM 3599 C CA . THR B 1 40 ? 57.946 61.287 50.774 1.00 101.95 489 THR B CA 1
ATOM 3600 C C . THR B 1 40 ? 58.068 61.039 52.274 1.00 94.71 489 THR B C 1
ATOM 3601 O O . THR B 1 40 ? 59.169 61.005 52.824 1.00 90.70 489 THR B O 1
ATOM 3605 N N . ASP B 1 41 ? 56.923 60.876 52.930 1.00 100.62 490 ASP B N 1
ATOM 3606 C CA . ASP B 1 41 ? 56.879 60.627 54.367 1.00 102.51 490 ASP B CA 1
ATOM 3607 C C . ASP B 1 41 ? 56.402 59.209 54.641 1.00 98.31 490 ASP B C 1
ATOM 3608 O O . ASP B 1 41 ? 56.121 58.846 55.784 1.00 105.79 490 ASP B O 1
ATOM 3613 N N . ARG B 1 42 ? 56.294 58.420 53.577 1.00 91.09 491 ARG B N 1
ATOM 3614 C CA . ARG B 1 42 ? 55.828 57.041 53.676 1.00 101.99 491 ARG B CA 1
ATOM 3615 C C . ARG B 1 42 ? 56.567 56.093 52.734 1.00 95.15 491 ARG B C 1
ATOM 3616 O O . ARG B 1 42 ? 57.068 56.497 51.683 1.00 87.39 491 ARG B O 1
ATOM 3624 N N . ARG B 1 43 ? 56.617 54.823 53.128 1.00 89.98 492 ARG B N 1
ATOM 3625 C CA . ARG B 1 43 ? 57.276 53.779 52.350 1.00 85.88 492 ARG B CA 1
ATOM 3626 C C . ARG B 1 43 ? 56.727 52.394 52.701 1.00 83.80 492 ARG B C 1
ATOM 3627 O O . ARG B 1 43 ? 55.989 52.239 53.674 1.00 85.54 492 ARG B O 1
ATOM 3635 N N . TYR B 1 44 ? 57.102 51.393 51.906 1.00 76.57 493 TYR B N 1
ATOM 3636 C CA . TYR B 1 44 ? 56.709 50.005 52.153 1.00 80.19 493 TYR B CA 1
ATOM 3637 C C . TYR B 1 44 ? 57.772 49.266 52.959 1.00 81.71 493 TYR B C 1
ATOM 3638 O O . TYR B 1 44 ? 58.926 49.169 52.538 1.00 72.34 493 TYR B O 1
ATOM 3647 N N . LEU B 1 45 ? 57.377 48.748 54.119 1.00 75.58 494 LEU B N 1
ATOM 3648 C CA . LEU B 1 45 ? 58.281 47.966 54.953 1.00 64.03 494 LEU B CA 1
ATOM 3649 C C . LEU B 1 45 ? 58.621 46.634 54.288 1.00 72.02 494 LEU B C 1
ATOM 3650 O O . LEU B 1 45 ? 59.782 46.231 54.255 1.00 76.25 494 LEU B O 1
ATOM 3655 N N . THR B 1 46 ? 57.607 45.960 53.750 1.00 68.74 495 THR B N 1
ATOM 3656 C CA . THR B 1 46 ? 57.807 44.687 53.061 1.00 75.16 495 THR B CA 1
ATOM 3657 C C . THR B 1 46 ? 56.622 44.338 52.160 1.00 71.49 495 THR B C 1
ATOM 3658 O O . THR B 1 46 ? 55.516 44.839 52.357 1.00 80.26 495 THR B O 1
ATOM 3670 N N . ASN B 1 48 ? 54.896 40.901 49.637 1.00 66.02 497 ASN B N 1
ATOM 3671 C CA . ASN B 1 48 ? 54.911 39.559 49.061 1.00 70.15 497 ASN B CA 1
ATOM 3672 C C . ASN B 1 48 ? 53.524 39.110 48.610 1.00 75.97 497 ASN B C 1
ATOM 3673 O O . ASN B 1 48 ? 52.618 39.928 48.458 1.00 81.84 497 ASN B O 1
ATOM 3678 N N . GLU B 1 49 ? 53.363 37.806 48.401 1.00 76.49 498 GLU B N 1
ATOM 3679 C CA . GLU B 1 49 ? 52.110 37.258 47.886 1.00 76.89 498 GLU B CA 1
ATOM 3680 C C . GLU B 1 49 ? 50.979 37.375 48.906 1.00 88.06 498 GLU B C 1
ATOM 3681 O O . GLU B 1 49 ? 49.802 37.351 48.547 1.00 90.69 498 GLU B O 1
ATOM 3687 N N . VAL B 1 50 ? 51.344 37.503 50.177 1.00 87.02 499 VAL B N 1
ATOM 3688 C CA . VAL B 1 50 ? 50.361 37.604 51.249 1.00 79.27 499 VAL B CA 1
ATOM 3689 C C . VAL B 1 50 ? 49.761 39.005 51.309 1.00 87.23 499 VAL B C 1
ATOM 3690 O O . VAL B 1 50 ? 48.542 39.165 51.351 1.00 98.26 499 VAL B O 1
ATOM 3694 N N . GLY B 1 51 ? 50.624 40.016 51.304 1.00 86.20 500 GLY B N 1
ATOM 3695 C CA . GLY B 1 51 ? 50.181 41.397 51.362 1.00 78.74 500 GLY B CA 1
ATOM 3696 C C . GLY B 1 51 ? 51.335 42.379 51.335 1.00 81.83 500 GLY B C 1
ATOM 3697 O O . GLY B 1 51 ? 52.387 42.098 50.757 1.00 83.59 500 GLY B O 1
ATOM 3698 N N . TYR B 1 52 ? 51.136 43.538 51.953 1.00 81.67 501 TYR B N 1
ATOM 3699 C CA . TYR B 1 52 ? 52.176 44.560 52.015 1.00 80.90 501 TYR B CA 1
ATOM 3700 C C . TYR B 1 52 ? 52.037 45.411 53.273 1.00 90.57 501 TYR B C 1
ATOM 3701 O O . TYR B 1 52 ? 50.929 45.657 53.750 1.00 99.07 501 TYR B O 1
ATOM 3710 N N . VAL B 1 53 ? 53.169 45.861 53.803 1.00 81.04 502 VAL B N 1
ATOM 3711 C CA . VAL B 1 53 ? 53.178 46.664 55.019 1.00 79.29 502 VAL B CA 1
ATOM 3712 C C . VAL B 1 53 ? 53.782 48.037 54.764 1.00 79.29 502 VAL B C 1
ATOM 3713 O O . VAL B 1 53 ? 54.884 48.151 54.229 1.00 85.37 502 VAL B O 1
ATOM 3717 N N . SER B 1 54 ? 53.049 49.077 55.143 1.00 81.90 503 SER B N 1
ATOM 3718 C CA . SER B 1 54 ? 53.493 50.446 54.926 1.00 68.35 503 SER B CA 1
ATOM 3719 C C . SER B 1 54 ? 53.618 51.220 56.231 1.00 89.87 503 SER B C 1
ATOM 3720 O O . SER B 1 54 ? 52.886 50.970 57.187 1.00 91.43 503 SER B O 1
ATOM 3723 N N . THR B 1 55 ? 54.546 52.170 56.258 1.00 88.12 504 THR B N 1
ATOM 3724 C CA . THR B 1 55 ? 54.716 53.039 57.414 1.00 77.22 504 THR B CA 1
ATOM 3725 C C . THR B 1 55 ? 54.721 54.500 56.977 1.00 97.64 504 THR B C 1
ATOM 3726 O O . THR B 1 55 ? 55.283 54.842 55.937 1.00 97.63 504 THR B O 1
ATOM 3730 N N . VAL B 1 56 ? 54.080 55.355 57.768 1.00 103.41 505 VAL B N 1
ATOM 3731 C CA . VAL B 1 56 ? 53.971 56.772 57.438 1.00 93.94 505 VAL B CA 1
ATOM 3732 C C . VAL B 1 56 ? 54.522 57.637 58.565 1.00 97.49 505 VAL B C 1
ATOM 3733 O O . VAL B 1 56 ? 54.190 57.430 59.732 1.00 99.83 505 VAL B O 1
ATOM 3737 N N . LYS B 1 57 ? 55.365 58.604 58.211 1.00 95.16 506 LYS B N 1
ATOM 3738 C CA . LYS B 1 57 ? 55.940 59.515 59.196 1.00 100.62 506 LYS B CA 1
ATOM 3739 C C . LYS B 1 57 ? 54.858 60.354 59.871 1.00 116.94 506 LYS B C 1
ATOM 3740 O O . LYS B 1 57 ? 54.147 61.118 59.217 1.00 125.19 506 LYS B O 1
ATOM 3746 N N . ASN B 1 58 ? 54.739 60.198 61.186 1.00 115.42 507 ASN B N 1
ATOM 3747 C CA . ASN B 1 58 ? 53.737 60.916 61.965 1.00 112.65 507 ASN B CA 1
ATOM 3748 C C . ASN B 1 58 ? 54.355 61.675 63.136 1.00 110.93 507 ASN B C 1
ATOM 3749 O O . ASN B 1 58 ? 54.348 61.187 64.267 1.00 119.72 507 ASN B O 1
ATOM 3754 N N . SER B 1 59 ? 54.886 62.863 62.853 1.00 103.59 508 SER B N 1
ATOM 3755 C CA . SER B 1 59 ? 55.635 63.648 63.836 1.00 107.69 508 SER B CA 1
ATOM 3756 C C . SER B 1 59 ? 56.801 62.857 64.407 1.00 117.41 508 SER B C 1
ATOM 3757 O O . SER B 1 59 ? 57.750 62.518 63.700 1.00 124.26 508 SER B O 1
ATOM 3760 N N . GLU B 1 60 ? 56.713 62.569 65.700 1.00 124.79 509 GLU B N 1
ATOM 3761 C CA . GLU B 1 60 ? 57.764 61.863 66.414 1.00 120.48 509 GLU B CA 1
ATOM 3762 C C . GLU B 1 60 ? 57.477 60.366 66.425 1.00 113.21 509 GLU B C 1
ATOM 3763 O O . GLU B 1 60 ? 58.199 59.587 67.046 1.00 120.48 509 GLU B O 1
ATOM 3769 N N . GLN B 1 61 ? 56.412 59.973 65.731 1.00 112.98 510 GLN B N 1
ATOM 3770 C CA . GLN B 1 61 ? 56.018 58.571 65.643 1.00 101.66 510 GLN B CA 1
ATOM 3771 C C . GLN B 1 61 ? 55.816 58.148 64.192 1.00 100.83 510 GLN B C 1
ATOM 3772 O O . GLN B 1 61 ? 56.039 58.931 63.269 1.00 96.86 510 GLN B O 1
ATOM 3778 N N . TYR B 1 62 ? 55.401 56.900 64.000 1.00 83.44 511 TYR B N 1
ATOM 3779 C CA . TYR B 1 62 ? 55.145 56.373 62.664 1.00 101.24 511 TYR B CA 1
ATOM 3780 C C . TYR B 1 62 ? 53.787 55.678 62.629 1.00 102.84 511 TYR B C 1
ATOM 3781 O O . TYR B 1 62 ? 53.313 55.178 63.650 1.00 92.01 511 TYR B O 1
ATOM 3790 N N . SER B 1 63 ? 53.163 55.650 61.456 1.00 98.50 512 SER B N 1
ATOM 3791 C CA . SER B 1 63 ? 51.863 55.006 61.301 1.00 96.46 512 SER B CA 1
ATOM 3792 C C . SER B 1 63 ? 51.951 53.767 60.415 1.00 100.20 512 SER B C 1
ATOM 3793 O O . SER B 1 63 ? 52.073 53.874 59.194 1.00 108.41 512 SER B O 1
ATOM 3796 N N . ILE B 1 64 ? 51.883 52.594 61.035 1.00 85.87 513 ILE B N 1
ATOM 3797 C CA . ILE B 1 64 ? 52.025 51.334 60.312 1.00 92.16 513 ILE B CA 1
ATOM 3798 C C . ILE B 1 64 ? 50.671 50.753 59.911 1.00 93.64 513 ILE B C 1
ATOM 3799 O O . ILE B 1 64 ? 49.756 50.656 60.728 1.00 94.58 513 ILE B O 1
ATOM 3804 N N . THR B 1 65 ? 50.559 50.368 58.643 1.00 98.47 514 THR B N 1
ATOM 3805 C CA . THR B 1 65 ? 49.346 49.757 58.116 1.00 93.72 514 THR B CA 1
ATOM 3806 C C . THR B 1 65 ? 49.657 48.403 57.487 1.00 89.40 514 THR B C 1
ATOM 3807 O O . THR B 1 65 ? 50.457 48.314 56.556 1.00 94.38 514 THR B O 1
ATOM 3811 N N . VAL B 1 66 ? 49.029 47.352 58.001 1.00 85.56 515 VAL B N 1
ATOM 3812 C CA . VAL B 1 66 ? 49.202 46.012 57.446 1.00 95.65 515 VAL B CA 1
ATOM 3813 C C . VAL B 1 66 ? 48.041 45.639 56.527 1.00 106.78 515 VAL B C 1
ATOM 3814 O O . VAL B 1 66 ? 46.896 45.547 56.968 1.00 110.16 515 VAL B O 1
ATOM 3818 N N . SER B 1 67 ? 48.343 45.424 55.248 1.00 105.65 516 SER B N 1
ATOM 3819 C CA . SER B 1 67 ? 47.313 45.137 54.252 1.00 92.13 516 SER B CA 1
ATOM 3820 C C . SER B 1 67 ? 47.494 43.761 53.613 1.00 94.63 516 SER B C 1
ATOM 3821 O O . SER B 1 67 ? 48.602 43.231 53.561 1.00 106.19 516 SER B O 1
ATOM 3824 N N . PHE B 1 68 ? 46.395 43.191 53.126 1.00 99.19 517 PHE B N 1
ATOM 3825 C CA . PHE B 1 68 ? 46.413 41.865 52.513 1.00 100.87 517 PHE B CA 1
ATOM 3826 C C . PHE B 1 68 ? 45.733 41.879 51.144 1.00 105.12 517 PHE B C 1
ATOM 3827 O O . PHE B 1 68 ? 44.880 42.724 50.877 1.00 104.20 517 PHE B O 1
ATOM 3835 N N . PHE B 1 69 ? 46.122 40.946 50.279 1.00 103.93 518 PHE B N 1
ATOM 3836 C CA . PHE B 1 69 ? 45.521 40.835 48.951 1.00 108.95 518 PHE B CA 1
ATOM 3837 C C . PHE B 1 69 ? 44.249 39.988 48.962 1.00 108.95 518 PHE B C 1
ATOM 3838 O O . PHE B 1 69 ? 43.330 40.229 48.181 1.00 117.68 518 PHE B O 1
ATOM 3846 N N . ASP B 1 70 ? 44.200 38.997 49.846 1.00 106.83 519 ASP B N 1
ATOM 3847 C CA . ASP B 1 70 ? 43.011 38.163 49.987 1.00 110.23 519 ASP B CA 1
ATOM 3848 C C . ASP B 1 70 ? 42.148 38.654 51.145 1.00 120.62 519 ASP B C 1
ATOM 3849 O O . ASP B 1 70 ? 42.289 38.190 52.277 1.00 122.18 519 ASP B O 1
ATOM 3854 N N . VAL B 1 71 ? 41.257 39.595 50.851 1.00 116.41 520 VAL B N 1
ATOM 3855 C CA . VAL B 1 71 ? 40.435 40.241 51.871 1.00 116.67 520 VAL B CA 1
ATOM 3856 C C . VAL B 1 71 ? 39.442 39.288 52.538 1.00 121.04 520 VAL B C 1
ATOM 3857 O O . VAL B 1 71 ? 38.893 39.598 53.596 1.00 116.53 520 VAL B O 1
ATOM 3861 N N . GLY B 1 72 ? 39.212 38.134 51.920 1.00 122.37 521 GLY B N 1
ATOM 3862 C CA . GLY B 1 72 ? 38.297 37.155 52.477 1.00 117.98 521 GLY B CA 1
ATOM 3863 C C . GLY B 1 72 ? 38.874 36.416 53.670 1.00 122.62 521 GLY B C 1
ATOM 3864 O O . GLY B 1 72 ? 38.145 36.056 54.593 1.00 127.70 521 GLY B O 1
ATOM 3865 N N . ARG B 1 73 ? 40.184 36.189 53.655 1.00 120.25 522 ARG B N 1
ATOM 3866 C CA . ARG B 1 73 ? 40.830 35.421 54.714 1.00 118.14 522 ARG B CA 1
ATOM 3867 C C . ARG B 1 73 ? 41.414 36.324 55.801 1.00 110.76 522 ARG B C 1
ATOM 3868 O O . ARG B 1 73 ? 41.383 35.980 56.983 1.00 118.16 522 ARG B O 1
ATOM 3876 N N . PHE B 1 74 ? 41.936 37.481 55.403 1.00 111.44 523 PHE B N 1
ATOM 3877 C CA . PHE B 1 74 ? 42.609 38.368 56.348 1.00 106.30 523 PHE B CA 1
ATOM 3878 C C . PHE B 1 74 ? 41.943 39.739 56.415 1.00 101.37 523 PHE B C 1
ATOM 3879 O O . PHE B 1 74 ? 41.291 40.169 55.464 1.00 113.21 523 PHE B O 1
ATOM 3887 N N . ARG B 1 75 ? 42.112 40.424 57.543 1.00 86.76 524 ARG B N 1
ATOM 3888 C CA . ARG B 1 75 ? 41.493 41.732 57.740 1.00 94.39 524 ARG B CA 1
ATOM 3889 C C . ARG B 1 75 ? 42.548 42.812 57.984 1.00 91.40 524 ARG B C 1
ATOM 3890 O O . ARG B 1 75 ? 43.219 42.811 59.015 1.00 105.85 524 ARG B O 1
ATOM 3898 N N . GLU B 1 76 ? 42.689 43.725 57.027 1.00 90.46 525 GLU B N 1
ATOM 3899 C CA . GLU B 1 76 ? 43.640 44.832 57.122 1.00 89.41 525 GLU B CA 1
ATOM 3900 C C . GLU B 1 76 ? 43.454 45.665 58.392 1.00 99.98 525 GLU B C 1
ATOM 3901 O O . GLU B 1 76 ? 42.327 45.974 58.779 1.00 112.95 525 GLU B O 1
ATOM 3907 N N . TYR B 1 77 ? 44.564 46.015 59.040 1.00 97.04 526 TYR B N 1
ATOM 3908 C CA . TYR B 1 77 ? 44.516 46.797 60.274 1.00 101.43 526 TYR B CA 1
ATOM 3909 C C . TYR B 1 77 ? 45.633 47.838 60.357 1.00 101.64 526 TYR B C 1
ATOM 3910 O O . TYR B 1 77 ? 46.538 47.864 59.524 1.00 110.16 526 TYR B O 1
ATOM 3919 N N . HIS B 1 78 ? 45.558 48.693 61.375 1.00 102.86 527 HIS B N 1
ATOM 3920 C CA . HIS B 1 78 ? 46.529 49.765 61.573 1.00 99.33 527 HIS B CA 1
ATOM 3921 C C . HIS B 1 78 ? 46.959 49.833 63.036 1.00 109.77 527 HIS B C 1
ATOM 3922 O O . HIS B 1 78 ? 46.249 49.347 63.917 1.00 115.62 527 HIS B O 1
ATOM 3929 N N . PHE B 1 79 ? 48.122 50.429 63.288 1.00 101.55 528 PHE B N 1
ATOM 3930 C CA . PHE B 1 79 ? 48.543 50.765 64.649 1.00 98.86 528 PHE B CA 1
ATOM 3931 C C . PHE B 1 79 ? 49.673 51.794 64.631 1.00 97.50 528 PHE B C 1
ATOM 3932 O O . PHE B 1 79 ? 50.301 52.023 63.597 1.00 107.54 528 PHE B O 1
ATOM 3940 N N . GLU B 1 80 ? 49.921 52.415 65.780 1.00 87.62 529 GLU B N 1
ATOM 3941 C CA . GLU B 1 80 ? 50.952 53.443 65.892 1.00 98.77 529 GLU B CA 1
ATOM 3942 C C . GLU B 1 80 ? 52.272 52.875 66.404 1.00 101.17 529 GLU B C 1
ATOM 3943 O O . GLU B 1 80 ? 52.309 52.128 67.382 1.00 99.25 529 GLU B O 1
ATOM 3949 N N . ASP B 1 81 ? 53.353 53.233 65.719 1.00 90.44 530 ASP B N 1
ATOM 3950 C CA . ASP B 1 81 ? 54.688 52.756 66.050 1.00 82.67 530 ASP B CA 1
ATOM 3951 C C . ASP B 1 81 ? 55.464 53.841 66.797 1.00 85.00 530 ASP B C 1
ATOM 3952 O O . ASP B 1 81 ? 55.721 54.914 66.254 1.00 77.63 530 ASP B O 1
ATOM 3957 N N . LEU B 1 82 ? 55.835 53.557 68.042 1.00 93.48 531 LEU B N 1
ATOM 3958 C CA . LEU B 1 82 ? 56.534 54.535 68.871 1.00 90.00 531 LEU B CA 1
ATOM 3959 C C . LEU B 1 82 ? 58.042 54.313 68.882 1.00 92.74 531 LEU B C 1
ATOM 3960 O O . LEU B 1 82 ? 58.779 55.045 69.545 1.00 86.73 531 LEU B O 1
ATOM 3965 N N . PHE B 1 83 ? 58.499 53.306 68.145 1.00 99.91 532 PHE B N 1
ATOM 3966 C CA . PHE B 1 83 ? 59.911 52.936 68.157 1.00 93.67 532 PHE B CA 1
ATOM 3967 C C . PHE B 1 83 ? 60.601 53.228 66.827 1.00 84.52 532 PHE B C 1
ATOM 3968 O O . PHE B 1 83 ? 61.796 53.520 66.792 1.00 76.50 532 PHE B O 1
ATOM 3976 N N . GLY B 1 84 ? 59.842 53.156 65.738 1.00 75.58 533 GLY B N 1
ATOM 3977 C CA . GLY B 1 84 ? 60.385 53.420 64.418 1.00 71.14 533 GLY B CA 1
ATOM 3978 C C . GLY B 1 84 ? 60.911 52.170 63.738 1.00 70.38 533 GLY B C 1
ATOM 3979 O O . GLY B 1 84 ? 62.068 52.123 63.321 1.00 68.22 533 GLY B O 1
ATOM 3980 N N . TYR B 1 85 ? 60.059 51.154 63.629 1.00 64.63 534 TYR B N 1
ATOM 3981 C CA . TYR B 1 85 ? 60.432 49.892 62.998 1.00 69.66 534 TYR B CA 1
ATOM 3982 C C . TYR B 1 85 ? 60.831 50.084 61.537 1.00 72.29 534 TYR B C 1
ATOM 3983 O O . TYR B 1 85 ? 60.060 50.622 60.744 1.00 88.31 534 TYR B O 1
ATOM 3992 N N . ASP B 1 86 ? 62.034 49.639 61.186 1.00 73.89 535 ASP B N 1
ATOM 3993 C CA . ASP B 1 86 ? 62.492 49.693 59.801 1.00 72.70 535 ASP B CA 1
ATOM 3994 C C . ASP B 1 86 ? 62.685 48.289 59.234 1.00 71.44 535 ASP B C 1
ATOM 3995 O O . ASP B 1 86 ? 63.156 48.125 58.107 1.00 74.31 535 ASP B O 1
ATOM 4000 N N . LEU B 1 87 ? 62.322 47.283 60.023 1.00 52.28 536 LEU B N 1
ATOM 4001 C CA . LEU B 1 87 ? 62.410 45.891 59.593 1.00 58.07 536 LEU B CA 1
ATOM 4002 C C . LEU B 1 87 ? 61.055 45.207 59.711 1.00 64.00 536 LEU B C 1
ATOM 4003 O O . LEU B 1 87 ? 60.333 45.416 60.685 1.00 71.75 536 LEU B O 1
ATOM 4008 N N . CYS B 1 88 ? 60.714 44.385 58.724 1.00 66.10 537 CYS B N 1
ATOM 4009 C CA . CYS B 1 88 ? 59.430 43.697 58.735 1.00 54.65 537 CYS B CA 1
ATOM 4010 C C . CYS B 1 88 ? 59.435 42.417 57.902 1.00 63.91 537 CYS B C 1
ATOM 4011 O O . CYS B 1 88 ? 60.132 42.324 56.893 1.00 77.16 537 CYS B O 1
ATOM 4014 N N . PHE B 1 89 ? 58.663 41.427 58.343 1.00 56.22 538 PHE B N 1
ATOM 4015 C CA . PHE B 1 89 ? 58.447 40.211 57.566 1.00 61.54 538 PHE B CA 1
ATOM 4016 C C . PHE B 1 89 ? 57.008 39.724 57.737 1.00 66.44 538 PHE B C 1
ATOM 4017 O O . PHE B 1 89 ? 56.496 39.662 58.853 1.00 77.22 538 PHE B O 1
ATOM 4025 N N . LEU B 1 90 ? 56.366 39.369 56.629 1.00 74.87 539 LEU B N 1
ATOM 4026 C CA . LEU B 1 90 ? 54.950 39.013 56.639 1.00 69.85 539 LEU B CA 1
ATOM 4027 C C . LEU B 1 90 ? 54.667 37.645 56.028 1.00 73.29 539 LEU B C 1
ATOM 4028 O O . LEU B 1 90 ? 55.072 37.366 54.900 1.00 80.87 539 LEU B O 1
ATOM 4033 N N . ASN B 1 91 ? 53.959 36.801 56.773 1.00 75.15 540 ASN B N 1
ATOM 4034 C CA . ASN B 1 91 ? 53.514 35.512 56.255 1.00 71.98 540 ASN B CA 1
ATOM 4035 C C . ASN B 1 91 ? 52.016 35.306 56.466 1.00 83.33 540 ASN B C 1
ATOM 4036 O O . ASN B 1 91 ? 51.289 36.251 56.771 1.00 85.42 540 ASN B O 1
ATOM 4041 N N . GLU B 1 92 ? 51.559 34.069 56.302 1.00 91.31 541 GLU B N 1
ATOM 4042 C CA . GLU B 1 92 ? 50.134 33.765 56.377 1.00 95.13 541 GLU B CA 1
ATOM 4043 C C . GLU B 1 92 ? 49.624 33.616 57.810 1.00 103.49 541 GLU B C 1
ATOM 4044 O O . GLU B 1 92 ? 48.421 33.477 58.029 1.00 111.68 541 GLU B O 1
ATOM 4050 N N . LYS B 1 93 ? 50.532 33.645 58.780 1.00 102.00 542 LYS B N 1
ATOM 4051 C CA . LYS B 1 93 ? 50.152 33.444 60.177 1.00 91.61 542 LYS B CA 1
ATOM 4052 C C . LYS B 1 93 ? 50.313 34.691 61.042 1.00 91.46 542 LYS B C 1
ATOM 4053 O O . LYS B 1 93 ? 49.579 34.871 62.014 1.00 104.03 542 LYS B O 1
ATOM 4059 N N . GLY B 1 94 ? 51.272 35.545 60.700 1.00 90.20 543 GLY B N 1
ATOM 4060 C CA . GLY B 1 94 ? 51.519 36.743 61.484 1.00 86.90 543 GLY B CA 1
ATOM 4061 C C . GLY B 1 94 ? 52.448 37.742 60.822 1.00 82.09 543 GLY B C 1
ATOM 4062 O O . GLY B 1 94 ? 52.859 37.562 59.676 1.00 87.05 543 GLY B O 1
ATOM 4063 N N . THR B 1 95 ? 52.784 38.801 61.552 1.00 74.57 544 THR B N 1
ATOM 4064 C CA . THR B 1 95 ? 53.676 39.832 61.036 1.00 73.72 544 THR B CA 1
ATOM 4065 C C . THR B 1 95 ? 54.782 40.131 62.040 1.00 81.35 544 THR B C 1
ATOM 4066 O O . THR B 1 95 ? 54.519 40.318 63.227 1.00 86.09 544 THR B O 1
ATOM 4070 N N . LEU B 1 96 ? 56.018 40.190 61.557 1.00 75.64 545 LEU B N 1
ATOM 4071 C CA . LEU B 1 96 ? 57.164 40.417 62.429 1.00 78.38 545 LEU B CA 1
ATOM 4072 C C . LEU B 1 96 ? 57.765 41.798 62.199 1.00 74.30 545 LEU B C 1
ATOM 4073 O O . LEU B 1 96 ? 57.986 42.203 61.063 1.00 77.89 545 LEU B O 1
ATOM 4078 N N . PHE B 1 97 ? 58.023 42.519 63.284 1.00 82.02 546 PHE B N 1
ATOM 4079 C CA . PHE B 1 97 ? 58.570 43.868 63.194 1.00 74.51 546 PHE B CA 1
ATOM 4080 C C . PHE B 1 97 ? 59.895 43.966 63.940 1.00 74.89 546 PHE B C 1
ATOM 4081 O O . PHE B 1 97 ? 60.113 43.256 64.919 1.00 76.34 546 PHE B O 1
ATOM 4089 N N . GLY B 1 98 ? 60.782 44.837 63.469 1.00 63.02 547 GLY B N 1
ATOM 4090 C CA . GLY B 1 98 ? 62.082 45.003 64.092 1.00 53.84 547 GLY B CA 1
ATOM 4091 C C . GLY B 1 98 ? 62.641 46.407 63.980 1.00 59.59 547 GLY B C 1
ATOM 4092 O O . GLY B 1 98 ? 62.403 47.103 62.995 1.00 62.57 547 GLY B O 1
ATOM 4093 N N . GLN B 1 99 ? 63.383 46.826 64.999 1.00 72.25 548 GLN B N 1
ATOM 4094 C CA . GLN B 1 99 ? 64.064 48.117 64.980 1.00 75.24 548 GLN B CA 1
ATOM 4095 C C . GLN B 1 99 ? 65.574 47.892 65.003 1.00 78.73 548 GLN B C 1
ATOM 4096 O O . GLN B 1 99 ? 66.124 47.385 65.982 1.00 78.44 548 GLN B O 1
ATOM 4102 N N . SER B 1 100 ? 66.235 48.263 63.911 1.00 68.69 549 SER B N 1
ATOM 4103 C CA . SER B 1 100 ? 67.630 47.893 63.687 1.00 72.80 549 SER B CA 1
ATOM 4104 C C . SER B 1 100 ? 68.628 48.510 64.667 1.00 76.71 549 SER B C 1
ATOM 4105 O O . SER B 1 100 ? 69.715 47.967 64.863 1.00 76.22 549 SER B O 1
ATOM 4108 N N . LYS B 1 101 ? 68.272 49.633 65.285 1.00 80.65 550 LYS B N 1
ATOM 4109 C CA . LYS B 1 101 ? 69.216 50.331 66.158 1.00 83.06 550 LYS B CA 1
ATOM 4110 C C . LYS B 1 101 ? 69.036 49.997 67.636 1.00 77.07 550 LYS B C 1
ATOM 4111 O O . LYS B 1 101 ? 70.019 49.871 68.367 1.00 69.23 550 LYS B O 1
ATOM 4117 N N . THR B 1 102 ? 67.791 49.859 68.080 1.00 81.86 551 THR B N 1
ATOM 4118 C CA . THR B 1 102 ? 67.532 49.574 69.487 1.00 71.60 551 THR B CA 1
ATOM 4119 C C . THR B 1 102 ? 67.524 48.073 69.736 1.00 67.16 551 THR B C 1
ATOM 4120 O O . THR B 1 102 ? 67.769 47.615 70.851 1.00 77.74 551 THR B O 1
ATOM 4124 N N . GLY B 1 103 ? 67.247 47.311 68.685 1.00 73.30 552 GLY B N 1
ATOM 4125 C CA . GLY B 1 103 ? 67.240 45.864 68.777 1.00 75.44 552 GLY B CA 1
ATOM 4126 C C . GLY B 1 103 ? 65.918 45.300 69.253 1.00 68.10 552 GLY B C 1
ATOM 4127 O O . GLY B 1 103 ? 65.837 44.138 69.648 1.00 69.05 552 GLY B O 1
ATOM 4128 N N . GLN B 1 104 ? 64.876 46.122 69.225 1.00 72.64 553 GLN B N 1
ATOM 4129 C CA . GLN B 1 104 ? 63.561 45.672 69.655 1.00 73.84 553 GLN B CA 1
ATOM 4130 C C . GLN B 1 104 ? 62.800 45.027 68.504 1.00 65.44 553 GLN B C 1
ATOM 4131 O O . GLN B 1 104 ? 62.697 45.600 67.419 1.00 71.71 553 GLN B O 1
ATOM 4137 N N . ILE B 1 105 ? 62.274 43.831 68.741 1.00 63.44 554 ILE B N 1
ATOM 4138 C CA . ILE B 1 105 ? 61.428 43.172 67.756 1.00 73.70 554 ILE B CA 1
ATOM 4139 C C . ILE B 1 105 ? 60.047 42.903 68.344 1.00 83.25 554 ILE B C 1
ATOM 4140 O O . ILE B 1 105 ? 59.882 42.851 69.563 1.00 80.51 554 ILE B O 1
ATOM 4145 N N . GLN B 1 106 ? 59.057 42.735 67.473 1.00 79.31 555 GLN B N 1
ATOM 4146 C CA . GLN B 1 106 ? 57.699 42.435 67.911 1.00 77.26 555 GLN B CA 1
ATOM 4147 C C . GLN B 1 106 ? 56.982 41.542 66.909 1.00 80.58 555 GLN B C 1
ATOM 4148 O O . GLN B 1 106 ? 56.929 41.849 65.718 1.00 80.06 555 GLN B O 1
ATOM 4154 N N . TYR B 1 107 ? 56.443 40.427 67.393 1.00 77.51 556 TYR B N 1
ATOM 4155 C CA . TYR B 1 107 ? 55.667 39.529 66.547 1.00 71.43 556 TYR B CA 1
ATOM 4156 C C . TYR B 1 107 ? 54.172 39.695 66.794 1.00 86.55 556 TYR B C 1
ATOM 4157 O O . TYR B 1 107 ? 53.711 39.626 67.933 1.00 95.84 556 TYR B O 1
ATOM 4166 N N . ARG B 1 108 ? 53.423 39.914 65.719 1.00 89.17 557 ARG B N 1
ATOM 4167 C CA . ARG B 1 108 ? 51.980 40.105 65.808 1.00 79.97 557 ARG B CA 1
ATOM 4168 C C . ARG B 1 108 ? 51.232 39.060 64.988 1.00 82.64 557 ARG B C 1
ATOM 4169 O O . ARG B 1 108 ? 51.084 39.214 63.775 1.00 84.20 557 ARG B O 1
ATOM 4177 N N . PRO B 1 109 ? 50.760 37.991 65.649 1.00 93.17 558 PRO B N 1
ATOM 4178 C CA . PRO B 1 109 ? 49.938 36.968 64.993 1.00 89.68 558 PRO B CA 1
ATOM 4179 C C . PRO B 1 109 ? 48.673 37.564 64.383 1.00 98.19 558 PRO B C 1
ATOM 4180 O O . PRO B 1 109 ? 48.053 38.435 64.995 1.00 103.86 558 PRO B O 1
ATOM 4184 N N . HIS B 1 110 ? 48.307 37.106 63.190 1.00 103.05 559 HIS B N 1
ATOM 4185 C CA . HIS B 1 110 ? 47.114 37.598 62.508 1.00 104.74 559 HIS B CA 1
ATOM 4186 C C . HIS B 1 110 ? 45.855 37.352 63.334 1.00 112.44 559 HIS B C 1
ATOM 4187 O O . HIS B 1 110 ? 45.015 38.241 63.485 1.00 102.27 559 HIS B O 1
ATOM 4194 N N . ASP B 1 111 ? 45.737 36.144 63.876 1.00 119.00 560 ASP B N 1
ATOM 4195 C CA . ASP B 1 111 ? 44.610 35.794 64.732 1.00 126.79 560 ASP B CA 1
ATOM 4196 C C . ASP B 1 111 ? 44.836 36.301 66.153 1.00 128.73 560 ASP B C 1
ATOM 4197 O O . ASP B 1 111 ? 45.791 35.900 66.819 1.00 124.14 560 ASP B O 1
ATOM 4202 N N . SER B 1 112 ? 43.947 37.175 66.618 1.00 127.70 561 SER B N 1
ATOM 4203 C CA . SER B 1 112 ? 44.093 37.792 67.933 1.00 123.84 561 SER B CA 1
ATOM 4204 C C . SER B 1 112 ? 43.917 36.786 69.072 1.00 128.06 561 SER B C 1
ATOM 4205 O O . SER B 1 112 ? 44.159 37.113 70.235 1.00 105.78 561 SER B O 1
ATOM 4208 N N . ILE B 1 113 ? 43.487 35.571 68.736 1.00 131.43 562 ILE B N 1
ATOM 4209 C CA . ILE B 1 113 ? 43.418 34.481 69.705 1.00 127.52 562 ILE B CA 1
ATOM 4210 C C . ILE B 1 113 ? 44.805 34.240 70.293 1.00 134.74 562 ILE B C 1
ATOM 4211 O O . ILE B 1 113 ? 44.959 34.033 71.499 1.00 125.43 562 ILE B O 1
ATOM 4216 N N . HIS B 1 114 ? 45.813 34.285 69.427 1.00 132.56 563 HIS B N 1
ATOM 4217 C CA . HIS B 1 114 ? 47.203 34.182 69.851 1.00 121.67 563 HIS B CA 1
ATOM 4218 C C . HIS B 1 114 ? 47.725 35.575 70.197 1.00 112.39 563 HIS B C 1
ATOM 4219 O O . HIS B 1 114 ? 47.535 36.523 69.435 1.00 115.98 563 HIS B O 1
ATOM 4226 N N . SER B 1 115 ? 48.385 35.696 71.344 1.00 107.52 564 SER B N 1
ATOM 4227 C CA . SER B 1 115 ? 48.813 37.000 71.845 1.00 109.65 564 SER B CA 1
ATOM 4228 C C . SER B 1 115 ? 50.121 37.487 71.229 1.00 104.64 564 SER B C 1
ATOM 4229 O O . SER B 1 115 ? 50.993 36.690 70.882 1.00 101.10 564 SER B O 1
ATOM 4232 N N . ASN B 1 116 ? 50.247 38.806 71.103 1.00 104.86 565 ASN B N 1
ATOM 4233 C CA . ASN B 1 116 ? 51.484 39.429 70.645 1.00 90.54 565 ASN B CA 1
ATOM 4234 C C . ASN B 1 116 ? 52.589 39.312 71.685 1.00 81.41 565 ASN B C 1
ATOM 4235 O O . ASN B 1 116 ? 52.313 39.248 72.881 1.00 90.51 565 ASN B O 1
ATOM 4240 N N . TRP B 1 117 ? 53.839 39.283 71.232 1.00 87.04 566 TRP B N 1
ATOM 4241 C CA . TRP B 1 117 ? 54.970 39.387 72.148 1.00 85.78 566 TRP B CA 1
ATOM 4242 C C . TRP B 1 117 ? 56.066 40.293 71.594 1.00 82.42 566 TRP B C 1
ATOM 4243 O O . TRP B 1 117 ? 56.267 40.383 70.384 1.00 83.83 566 TRP B O 1
ATOM 4254 N N . THR B 1 118 ? 56.758 40.976 72.499 1.00 85.94 567 THR B N 1
ATOM 4255 C CA . THR B 1 118 ? 57.828 41.894 72.134 1.00 85.82 567 THR B CA 1
ATOM 4256 C C . THR B 1 118 ? 59.117 41.496 72.850 1.00 89.15 567 THR B C 1
ATOM 4257 O O . THR B 1 118 ? 59.097 41.152 74.031 1.00 100.72 567 THR B O 1
ATOM 4261 N N . LYS B 1 119 ? 60.234 41.535 72.130 1.00 81.18 568 LYS B N 1
ATOM 4262 C CA . LYS B 1 119 ? 61.524 41.160 72.696 1.00 67.96 568 LYS B CA 1
ATOM 4263 C C . LYS B 1 119 ? 62.600 42.163 72.300 1.00 68.85 568 LYS B C 1
ATOM 4264 O O . LYS B 1 119 ? 62.459 42.873 71.304 1.00 69.58 568 LYS B O 1
ATOM 4270 N N . ILE B 1 120 ? 63.667 42.236 73.089 1.00 67.22 569 ILE B N 1
ATOM 4271 C CA . ILE B 1 120 ? 64.794 43.101 72.755 1.00 71.50 569 ILE B CA 1
ATOM 4272 C C . ILE B 1 120 ? 66.057 42.295 72.458 1.00 76.84 569 ILE B C 1
ATOM 4273 O O . ILE B 1 120 ? 66.586 41.603 73.329 1.00 74.68 569 ILE B O 1
ATOM 4278 N N . ILE B 1 121 ? 66.533 42.392 71.220 1.00 77.08 570 ILE B N 1
ATOM 4279 C CA . ILE B 1 121 ? 67.728 41.676 70.788 1.00 63.60 570 ILE B CA 1
ATOM 4280 C C . ILE B 1 121 ? 68.994 42.366 71.287 1.00 61.03 570 ILE B C 1
ATOM 4281 O O . ILE B 1 121 ? 69.184 43.560 71.053 1.00 70.00 570 ILE B O 1
ATOM 4286 N N . PRO B 1 122 ? 69.867 41.612 71.975 1.00 53.17 571 PRO B N 1
ATOM 4287 C CA . PRO B 1 122 ? 71.140 42.140 72.483 1.00 60.95 571 PRO B CA 1
ATOM 4288 C C . PRO B 1 122 ? 72.038 42.654 71.363 1.00 61.94 571 PRO B C 1
ATOM 4289 O O . PRO B 1 122 ? 72.302 41.921 70.410 1.00 71.23 571 PRO B O 1
ATOM 4293 N N . LEU B 1 123 ? 72.499 43.896 71.475 1.00 49.62 572 LEU B N 1
ATOM 4294 C CA . LEU B 1 123 ? 73.358 44.477 70.449 1.00 59.02 572 LEU B CA 1
ATOM 4295 C C . LEU B 1 123 ? 74.587 45.154 71.045 1.00 59.22 572 LEU B C 1
ATOM 4296 O O . LEU B 1 123 ? 74.478 45.958 71.969 1.00 71.58 572 LEU B O 1
ATOM 4301 N N . GLN B 1 124 ? 75.757 44.822 70.511 1.00 67.69 573 GLN B N 1
ATOM 4302 C CA . GLN B 1 124 ? 76.989 45.503 70.891 1.00 62.27 573 GLN B CA 1
ATOM 4303 C C . GLN B 1 124 ? 77.033 46.878 70.238 1.00 64.32 573 GLN B C 1
ATOM 4304 O O . GLN B 1 124 ? 76.147 47.233 69.462 1.00 64.83 573 GLN B O 1
ATOM 4310 N N . ALA B 1 125 ? 78.062 47.654 70.558 1.00 69.70 574 ALA B N 1
ATOM 4311 C CA . ALA B 1 125 ? 78.228 48.974 69.962 1.00 70.25 574 ALA B CA 1
ATOM 4312 C C . ALA B 1 125 ? 78.444 48.861 68.455 1.00 77.92 574 ALA B C 1
ATOM 4313 O O . ALA B 1 125 ? 79.384 48.210 68.001 1.00 89.53 574 ALA B O 1
ATOM 4315 N N . GLY B 1 126 ? 77.566 49.497 67.685 1.00 85.23 575 GLY B N 1
ATOM 4316 C CA . GLY B 1 126 ? 77.670 49.492 66.236 1.00 78.83 575 GLY B CA 1
ATOM 4317 C C . GLY B 1 126 ? 76.935 48.340 65.575 1.00 75.62 575 GLY B C 1
ATOM 4318 O O . GLY B 1 126 ? 76.767 48.318 64.355 1.00 85.55 575 GLY B O 1
ATOM 4319 N N . GLU B 1 127 ? 76.493 47.380 66.380 1.00 67.94 576 GLU B N 1
ATOM 4320 C CA . GLU B 1 127 ? 75.766 46.226 65.866 1.00 68.21 576 GLU B CA 1
ATOM 4321 C C . GLU B 1 127 ? 74.320 46.594 65.546 1.00 74.64 576 GLU B C 1
ATOM 4322 O O . GLU B 1 127 ? 73.626 47.197 66.364 1.00 72.41 576 GLU B O 1
ATOM 4328 N N . ARG B 1 128 ? 73.873 46.225 64.350 1.00 77.86 577 ARG B N 1
ATOM 4329 C CA . ARG B 1 128 ? 72.510 46.507 63.913 1.00 71.53 577 ARG B CA 1
ATOM 4330 C C . ARG B 1 128 ? 71.817 45.237 63.452 1.00 62.39 577 ARG B C 1
ATOM 4331 O O . ARG B 1 128 ? 72.452 44.361 62.871 1.00 65.00 577 ARG B O 1
ATOM 4339 N N . ILE B 1 129 ? 70.514 45.137 63.695 1.00 67.59 578 ILE B N 1
ATOM 4340 C CA . ILE B 1 129 ? 69.739 44.071 63.079 1.00 58.65 578 ILE B CA 1
ATOM 4341 C C . ILE B 1 129 ? 69.645 44.394 61.598 1.00 64.18 578 ILE B C 1
ATOM 4342 O O . ILE B 1 129 ? 69.256 45.500 61.222 1.00 69.23 578 ILE B O 1
ATOM 4347 N N . THR B 1 130 ? 70.018 43.435 60.759 1.00 60.70 579 THR B N 1
ATOM 4348 C CA . THR B 1 130 ? 70.094 43.675 59.324 1.00 53.68 579 THR B CA 1
ATOM 4349 C C . THR B 1 130 ? 68.931 43.055 58.567 1.00 62.53 579 THR B C 1
ATOM 4350 O O . THR B 1 130 ? 68.592 43.498 57.470 1.00 63.35 579 THR B O 1
ATOM 4354 N N . SER B 1 131 ? 68.326 42.029 59.155 1.00 60.28 580 SER B N 1
ATOM 4355 C CA . SER B 1 131 ? 67.226 41.325 58.512 1.00 63.83 580 SER B CA 1
ATOM 4356 C C . SER B 1 131 ? 66.509 40.414 59.500 1.00 61.61 580 SER B C 1
ATOM 4357 O O . SER B 1 131 ? 67.132 39.836 60.389 1.00 52.59 580 SER B O 1
ATOM 4360 N N . VAL B 1 132 ? 65.194 40.300 59.342 1.00 61.96 581 VAL B N 1
ATOM 4361 C CA . VAL B 1 132 ? 64.393 39.394 60.156 1.00 61.01 581 VAL B CA 1
ATOM 4362 C C . VAL B 1 132 ? 63.419 38.606 59.287 1.00 66.76 581 VAL B C 1
ATOM 4363 O O . VAL B 1 132 ? 63.067 39.035 58.185 1.00 70.38 581 VAL B O 1
ATOM 4367 N N . ALA B 1 133 ? 62.990 37.452 59.788 1.00 55.10 582 ALA B N 1
ATOM 4368 C CA . ALA B 1 133 ? 62.009 36.627 59.093 1.00 64.67 582 ALA B CA 1
ATOM 4369 C C . ALA B 1 133 ? 61.249 35.773 60.096 1.00 77.39 582 ALA B C 1
ATOM 4370 O O . ALA B 1 133 ? 61.665 35.645 61.248 1.00 81.22 582 ALA B O 1
ATOM 4372 N N . ALA B 1 134 ? 60.143 35.178 59.658 1.00 70.33 583 ALA B N 1
ATOM 4373 C CA . ALA B 1 134 ? 59.312 34.389 60.561 1.00 73.50 583 ALA B CA 1
ATOM 4374 C C . ALA B 1 134 ? 58.567 33.258 59.859 1.00 71.06 583 ALA B C 1
ATOM 4375 O O . ALA B 1 134 ? 58.120 33.394 58.720 1.00 82.94 583 ALA B O 1
ATOM 4377 N N . THR B 1 135 ? 58.448 32.138 60.561 1.00 70.20 584 THR B N 1
ATOM 4378 C CA . THR B 1 135 ? 57.669 30.995 60.107 1.00 77.77 584 THR B CA 1
ATOM 4379 C C . THR B 1 135 ? 56.594 30.687 61.146 1.00 90.77 584 THR B C 1
ATOM 4380 O O . THR B 1 135 ? 56.560 31.321 62.200 1.00 85.64 584 THR B O 1
ATOM 4384 N N . PRO B 1 136 ? 55.692 29.736 60.848 1.00 91.33 585 PRO B N 1
ATOM 4385 C CA . PRO B 1 136 ? 54.757 29.326 61.902 1.00 94.90 585 PRO B CA 1
ATOM 4386 C C . PRO B 1 136 ? 55.432 28.737 63.147 1.00 90.03 585 PRO B C 1
ATOM 4387 O O . PRO B 1 136 ? 54.778 28.631 64.184 1.00 107.06 585 PRO B O 1
ATOM 4391 N N . VAL B 1 137 ? 56.708 28.366 63.053 1.00 73.54 586 VAL B N 1
ATOM 4392 C CA . VAL B 1 137 ? 57.393 27.733 64.179 1.00 74.93 586 VAL B CA 1
ATOM 4393 C C . VAL B 1 137 ? 58.689 28.428 64.597 1.00 79.98 586 VAL B C 1
ATOM 4394 O O . VAL B 1 137 ? 59.267 28.091 65.631 1.00 82.54 586 VAL B O 1
ATOM 4398 N N . ARG B 1 138 ? 59.149 29.387 63.799 1.00 78.14 587 ARG B N 1
ATOM 4399 C CA . ARG B 1 138 ? 60.421 30.053 64.077 1.00 64.19 587 ARG B CA 1
ATOM 4400 C C . ARG B 1 138 ? 60.395 31.560 63.847 1.00 60.28 587 ARG B C 1
ATOM 4401 O O . ARG B 1 138 ? 59.686 32.058 62.975 1.00 77.81 587 ARG B O 1
ATOM 4409 N N . VAL B 1 139 ? 61.171 32.276 64.652 1.00 59.15 588 VAL B N 1
ATOM 4410 C CA . VAL B 1 139 ? 61.421 33.695 64.438 1.00 62.55 588 VAL B CA 1
ATOM 4411 C C . VAL B 1 139 ? 62.929 33.926 64.379 1.00 61.37 588 VAL B C 1
ATOM 4412 O O . VAL B 1 139 ? 63.661 33.518 65.278 1.00 58.90 588 VAL B O 1
ATOM 4416 N N . ILE B 1 140 ? 63.390 34.569 63.311 1.00 65.98 589 ILE B N 1
ATOM 4417 C CA . ILE B 1 140 ? 64.819 34.646 63.022 1.00 59.51 589 ILE B CA 1
ATOM 4418 C C . ILE B 1 140 ? 65.342 36.074 62.912 1.00 64.77 589 ILE B C 1
ATOM 4419 O O . ILE B 1 140 ? 64.741 36.915 62.246 1.00 72.12 589 ILE B O 1
ATOM 4424 N N . VAL B 1 141 ? 66.476 36.335 63.556 1.00 59.80 590 VAL B N 1
ATOM 4425 C CA . VAL B 1 141 ? 67.108 37.650 63.514 1.00 64.50 590 VAL B CA 1
ATOM 4426 C C . VAL B 1 141 ? 68.585 37.541 63.135 1.00 63.54 590 VAL B C 1
ATOM 4427 O O . VAL B 1 141 ? 69.316 36.719 63.687 1.00 57.98 590 VAL B O 1
ATOM 4431 N N . GLY B 1 142 ? 69.013 38.362 62.180 1.00 67.46 591 GLY B N 1
ATOM 4432 C CA . GLY B 1 142 ? 70.407 38.417 61.778 1.00 49.36 591 GLY B CA 1
ATOM 4433 C C . GLY B 1 142 ? 70.971 39.815 61.944 1.00 53.53 591 GLY B C 1
ATOM 4434 O O . GLY B 1 142 ? 70.282 40.800 61.682 1.00 64.27 591 GLY B O 1
ATOM 4435 N N . THR B 1 143 ? 72.222 39.909 62.384 1.00 51.26 592 THR B N 1
ATOM 4436 C CA . THR B 1 143 ? 72.843 41.207 62.638 1.00 58.92 592 THR B CA 1
ATOM 4437 C C . THR B 1 143 ? 74.081 41.450 61.777 1.00 49.56 592 THR B C 1
ATOM 4438 O O . THR B 1 143 ? 74.578 40.541 61.114 1.00 49.00 592 THR B O 1
ATOM 4442 N N . SER B 1 144 ? 74.582 42.682 61.815 1.00 49.41 593 SER B N 1
ATOM 4443 C CA . SER B 1 144 ? 75.721 43.096 60.999 1.00 54.26 593 SER B CA 1
ATOM 4444 C C . SER B 1 144 ? 77.045 42.530 61.506 1.00 57.69 593 SER B C 1
ATOM 4445 O O . SER B 1 144 ? 78.066 42.610 60.819 1.00 57.66 593 SER B O 1
ATOM 4448 N N . LEU B 1 145 ? 77.032 41.976 62.713 1.00 53.86 594 LEU B N 1
ATOM 4449 C CA . LEU B 1 145 ? 78.232 41.370 63.276 1.00 51.43 594 LEU B CA 1
ATOM 4450 C C . LEU B 1 145 ? 78.242 39.868 63.035 1.00 52.84 594 LEU B C 1
ATOM 4451 O O . LEU B 1 145 ? 79.178 39.171 63.428 1.00 61.70 594 LEU B O 1
ATOM 4456 N N . GLY B 1 146 ? 77.193 39.374 62.387 1.00 44.64 595 GLY B N 1
ATOM 4457 C CA . GLY B 1 146 ? 77.113 37.968 62.043 1.00 52.83 595 GLY B CA 1
ATOM 4458 C C . GLY B 1 146 ? 76.469 37.104 63.108 1.00 57.75 595 GLY B C 1
ATOM 4459 O O . GLY B 1 146 ? 76.702 35.897 63.155 1.00 70.30 595 GLY B O 1
ATOM 4460 N N . TYR B 1 147 ? 75.666 37.711 63.974 1.00 48.30 596 TYR B N 1
ATOM 4461 C CA . TYR B 1 147 ? 74.948 36.940 64.980 1.00 57.77 596 TYR B CA 1
ATOM 4462 C C . TYR B 1 147 ? 73.627 36.423 64.419 1.00 56.22 596 TYR B C 1
ATOM 4463 O O . TYR B 1 147 ? 72.883 37.153 63.766 1.00 62.61 596 TYR B O 1
ATOM 4472 N N . PHE B 1 148 ? 73.347 35.152 64.677 1.00 58.63 597 PHE B N 1
ATOM 4473 C CA . PHE B 1 148 ? 72.148 34.511 64.161 1.00 60.30 597 PHE B CA 1
ATOM 4474 C C . PHE B 1 148 ? 71.323 33.989 65.326 1.00 55.20 597 PHE B C 1
ATOM 4475 O O . PHE B 1 148 ? 71.696 33.014 65.978 1.00 61.60 597 PHE B O 1
ATOM 4483 N N . ARG B 1 149 ? 70.193 34.639 65.576 1.00 54.44 598 ARG B N 1
ATOM 4484 C CA . ARG B 1 149 ? 69.367 34.315 66.728 1.00 56.74 598 ARG B CA 1
ATOM 4485 C C . ARG B 1 149 ? 67.999 33.808 66.302 1.00 61.35 598 ARG B C 1
ATOM 4486 O O . ARG B 1 149 ? 67.286 34.476 65.555 1.00 67.76 598 ARG B O 1
ATOM 4494 N N . SER B 1 150 ? 67.636 32.623 66.783 1.00 59.11 599 SER B N 1
ATOM 4495 C CA . SER B 1 150 ? 66.347 32.038 66.446 1.00 60.35 599 SER B CA 1
ATOM 4496 C C . SER B 1 150 ? 65.471 31.839 67.687 1.00 79.88 599 SER B C 1
ATOM 4497 O O . SER B 1 150 ? 65.970 31.653 68.799 1.00 70.07 599 SER B O 1
ATOM 4500 N N . PHE B 1 151 ? 64.160 31.894 67.474 1.00 79.42 600 PHE B N 1
ATOM 4501 C CA . PHE B 1 151 ? 63.167 31.720 68.529 1.00 65.53 600 PHE B CA 1
ATOM 4502 C C . PHE B 1 151 ? 62.024 30.881 67.982 1.00 69.39 600 PHE B C 1
ATOM 4503 O O . PHE B 1 151 ? 61.901 30.729 66.771 1.00 72.80 600 PHE B O 1
ATOM 4511 N N . ASN B 1 152 ? 61.183 30.342 68.857 1.00 72.50 601 ASN B N 1
ATOM 4512 C CA . ASN B 1 152 ? 59.942 29.737 68.389 1.00 69.96 601 ASN B CA 1
ATOM 4513 C C . ASN B 1 152 ? 58.894 30.824 68.169 1.00 70.49 601 ASN B C 1
ATOM 4514 O O . ASN B 1 152 ? 59.172 32.008 68.366 1.00 64.96 601 ASN B O 1
ATOM 4519 N N . GLN B 1 153 ? 57.696 30.425 67.757 1.00 69.98 602 GLN B N 1
ATOM 4520 C CA . GLN B 1 153 ? 56.647 31.386 67.429 1.00 68.41 602 GLN B CA 1
ATOM 4521 C C . GLN B 1 153 ? 56.082 32.113 68.654 1.00 78.76 602 GLN B C 1
ATOM 4522 O O . GLN B 1 153 ? 55.193 32.958 68.528 1.00 73.05 602 GLN B O 1
ATOM 4528 N N . PHE B 1 154 ? 56.597 31.788 69.836 1.00 78.69 603 PHE B N 1
ATOM 4529 C CA . PHE B 1 154 ? 56.112 32.398 71.067 1.00 71.29 603 PHE B CA 1
ATOM 4530 C C . PHE B 1 154 ? 57.183 33.239 71.760 1.00 74.35 603 PHE B C 1
ATOM 4531 O O . PHE B 1 154 ? 56.919 33.873 72.782 1.00 94.18 603 PHE B O 1
ATOM 4539 N N . GLY B 1 155 ? 58.390 33.245 71.203 1.00 69.06 604 GLY B N 1
ATOM 4540 C CA . GLY B 1 155 ? 59.455 34.091 71.711 1.00 69.02 604 GLY B CA 1
ATOM 4541 C C . GLY B 1 155 ? 60.488 33.386 72.572 1.00 74.25 604 GLY B C 1
ATOM 4542 O O . GLY B 1 155 ? 61.325 34.033 73.204 1.00 66.55 604 GLY B O 1
ATOM 4543 N N . VAL B 1 156 ? 60.437 32.059 72.599 1.00 65.90 605 VAL B N 1
ATOM 4544 C CA . VAL B 1 156 ? 61.410 31.277 73.352 1.00 66.24 605 VAL B CA 1
ATOM 4545 C C . VAL B 1 156 ? 62.706 31.115 72.565 1.00 76.29 605 VAL B C 1
ATOM 4546 O O . VAL B 1 156 ? 62.701 30.568 71.464 1.00 75.98 605 VAL B O 1
ATOM 4550 N N . PRO B 1 157 ? 63.823 31.597 73.129 1.00 74.16 606 PRO B N 1
ATOM 4551 C CA . PRO B 1 157 ? 65.133 31.468 72.482 1.00 69.77 606 PRO B CA 1
ATOM 4552 C C . PRO B 1 157 ? 65.556 30.013 72.319 1.00 74.99 606 PRO B C 1
ATOM 4553 O O . PRO B 1 157 ? 65.473 29.243 73.276 1.00 76.19 606 PRO B O 1
ATOM 4557 N N . PHE B 1 158 ? 66.009 29.652 71.120 1.00 82.50 607 PHE B N 1
ATOM 4558 C CA . PHE B 1 158 ? 66.389 28.274 70.821 1.00 78.90 607 PHE B CA 1
ATOM 4559 C C . PHE B 1 158 ? 67.861 28.128 70.450 1.00 69.06 607 PHE B C 1
ATOM 4560 O O . PHE B 1 158 ? 68.468 27.089 70.712 1.00 74.25 607 PHE B O 1
ATOM 4568 N N . ALA B 1 159 ? 68.431 29.163 69.843 1.00 72.40 608 ALA B N 1
ATOM 4569 C CA . ALA B 1 159 ? 69.819 29.098 69.398 1.00 70.51 608 ALA B CA 1
ATOM 4570 C C . ALA B 1 159 ? 70.433 30.474 69.184 1.00 73.74 608 ALA B C 1
ATOM 4571 O O . ALA B 1 159 ? 69.741 31.438 68.851 1.00 72.97 608 ALA B O 1
ATOM 4573 N N . VAL B 1 160 ? 71.741 30.554 69.400 1.00 64.21 609 VAL B N 1
ATOM 4574 C CA . VAL B 1 160 ? 72.515 31.739 69.064 1.00 64.27 609 VAL B CA 1
ATOM 4575 C C . VAL B 1 160 ? 73.764 31.321 68.297 1.00 63.18 609 VAL B C 1
ATOM 4576 O O . VAL B 1 160 ? 74.679 30.732 68.868 1.00 54.44 609 VAL B O 1
ATOM 4580 N N . GLU B 1 161 ? 73.809 31.632 67.005 1.00 66.69 610 GLU B N 1
ATOM 4581 C CA . GLU B 1 161 ? 74.928 31.199 66.178 1.00 55.36 610 GLU B CA 1
ATOM 4582 C C . GLU B 1 161 ? 75.761 32.376 65.717 1.00 52.73 610 GLU B C 1
ATOM 4583 O O . GLU B 1 161 ? 75.284 33.507 65.647 1.00 58.05 610 GLU B O 1
ATOM 4589 N N . LYS B 1 162 ? 77.012 32.091 65.386 1.00 50.82 611 LYS B N 1
ATOM 4590 C CA . LYS B 1 162 ? 77.877 33.084 64.779 1.00 58.59 611 LYS B CA 1
ATOM 4591 C C . LYS B 1 162 ? 78.064 32.709 63.317 1.00 56.84 611 LYS B C 1
ATOM 4592 O O . LYS B 1 162 ? 78.490 31.597 63.000 1.00 54.63 611 LYS B O 1
ATOM 4598 N N . THR B 1 163 ? 77.714 33.632 62.428 1.00 56.91 612 THR B N 1
ATOM 4599 C CA . THR B 1 163 ? 77.849 33.409 60.995 1.00 54.11 612 THR B CA 1
ATOM 4600 C C . THR B 1 163 ? 78.513 34.614 60.353 1.00 54.46 612 THR B C 1
ATOM 4601 O O . THR B 1 163 ? 78.879 35.571 61.034 1.00 63.02 612 THR B O 1
ATOM 4605 N N . SER B 1 164 ? 78.693 34.551 59.041 1.00 53.08 613 SER B N 1
ATOM 4606 C CA . SER B 1 164 ? 79.101 35.720 58.286 1.00 53.66 613 SER B CA 1
ATOM 4607 C C . SER B 1 164 ? 77.954 36.720 58.360 1.00 62.59 613 SER B C 1
ATOM 4608 O O . SER B 1 164 ? 76.792 36.312 58.355 1.00 60.84 613 SER B O 1
ATOM 4611 N N . PRO B 1 165 ? 78.274 38.024 58.457 1.00 46.55 614 PRO B N 1
ATOM 4612 C CA . PRO B 1 165 ? 77.261 39.076 58.598 1.00 50.41 614 PRO B CA 1
ATOM 4613 C C . PRO B 1 165 ? 76.099 38.908 57.625 1.00 57.20 614 PRO B C 1
ATOM 4614 O O . PRO B 1 165 ? 76.292 38.883 56.410 1.00 68.84 614 PRO B O 1
ATOM 4618 N N . ILE B 1 166 ? 74.901 38.772 58.179 1.00 58.89 615 ILE B N 1
ATOM 4619 C CA . ILE B 1 166 ? 73.691 38.548 57.399 1.00 61.96 615 ILE B CA 1
ATOM 4620 C C . ILE B 1 166 ? 73.176 39.850 56.802 1.00 63.04 615 ILE B C 1
ATOM 4621 O O . ILE B 1 166 ? 73.164 40.878 57.472 1.00 60.97 615 ILE B O 1
ATOM 4626 N N . VAL B 1 167 ? 72.786 39.815 55.532 1.00 57.95 616 VAL B N 1
ATOM 4627 C CA . VAL B 1 167 ? 72.262 41.007 54.875 1.00 56.38 616 VAL B CA 1
ATOM 4628 C C . VAL B 1 167 ? 70.836 40.808 54.365 1.00 50.57 616 VAL B C 1
ATOM 4629 O O . VAL B 1 167 ? 70.164 41.775 54.014 1.00 76.96 616 VAL B O 1
ATOM 4633 N N . ALA B 1 168 ? 70.375 39.561 54.329 1.00 41.46 617 ALA B N 1
ATOM 4634 C CA . ALA B 1 168 ? 69.029 39.263 53.848 1.00 45.98 617 ALA B CA 1
ATOM 4635 C C . ALA B 1 168 ? 68.537 37.915 54.361 1.00 55.53 617 ALA B C 1
ATOM 4636 O O . ALA B 1 168 ? 69.306 36.959 54.447 1.00 58.48 617 ALA B O 1
ATOM 4638 N N . LEU B 1 169 ? 67.249 37.846 54.690 1.00 60.51 618 LEU B N 1
ATOM 4639 C CA . LEU B 1 169 ? 66.640 36.628 55.216 1.00 53.47 618 LEU B CA 1
ATOM 4640 C C . LEU B 1 169 ? 65.254 36.370 54.634 1.00 57.22 618 LEU B C 1
ATOM 4641 O O . LEU B 1 169 ? 64.457 37.292 54.470 1.00 73.95 618 LEU B O 1
ATOM 4646 N N . THR B 1 170 ? 64.969 35.108 54.335 1.00 52.67 619 THR B N 1
ATOM 4647 C CA . THR B 1 170 ? 63.608 34.677 54.031 1.00 62.24 619 THR B CA 1
ATOM 4648 C C . THR B 1 170 ? 63.393 33.276 54.585 1.00 65.22 619 THR B C 1
ATOM 4649 O O . THR B 1 170 ? 64.352 32.557 54.869 1.00 59.79 619 THR B O 1
ATOM 4653 N N . ALA B 1 171 ? 62.133 32.891 54.746 1.00 75.51 620 ALA B N 1
ATOM 4654 C CA . ALA B 1 171 ? 61.822 31.608 55.357 1.00 79.34 620 ALA B CA 1
ATOM 4655 C C . ALA B 1 171 ? 60.452 31.092 54.935 1.00 72.43 620 ALA B C 1
ATOM 4656 O O . ALA B 1 171 ? 59.518 31.868 54.733 1.00 81.71 620 ALA B O 1
ATOM 4658 N N . GLN B 1 172 ? 60.342 29.774 54.806 1.00 66.98 621 GLN B N 1
ATOM 4659 C CA . GLN B 1 172 ? 59.076 29.138 54.475 1.00 75.36 621 GLN B CA 1
ATOM 4660 C C . GLN B 1 172 ? 58.919 27.835 55.244 1.00 91.73 621 GLN B C 1
ATOM 4661 O O . GLN B 1 172 ? 59.711 26.909 55.066 1.00 80.66 621 GLN B O 1
ATOM 4667 N N . ASN B 1 173 ? 57.899 27.777 56.098 1.00 92.74 622 ASN B N 1
ATOM 4668 C CA . ASN B 1 173 ? 57.665 26.619 56.956 1.00 82.89 622 ASN B CA 1
ATOM 4669 C C . ASN B 1 173 ? 58.883 26.290 57.818 1.00 85.22 622 ASN B C 1
ATOM 4670 O O . ASN B 1 173 ? 59.114 26.927 58.842 1.00 86.84 622 ASN B O 1
ATOM 4675 N N . TYR B 1 174 ? 59.658 25.290 57.419 1.00 82.88 623 TYR B N 1
ATOM 4676 C CA . TYR B 1 174 ? 60.816 24.904 58.217 1.00 95.48 623 TYR B CA 1
ATOM 4677 C C . TYR B 1 174 ? 62.136 25.251 57.530 1.00 96.03 623 TYR B C 1
ATOM 4678 O O . TYR B 1 174 ? 63.208 25.072 58.107 1.00 87.98 623 TYR B O 1
ATOM 4687 N N . ARG B 1 175 ? 62.048 25.766 56.307 1.00 92.88 624 ARG B N 1
ATOM 4688 C CA . ARG B 1 175 ? 63.234 26.122 55.530 1.00 79.27 624 ARG B CA 1
ATOM 4689 C C . ARG B 1 175 ? 63.638 27.583 55.724 1.00 75.56 624 ARG B C 1
ATOM 4690 O O . ARG B 1 175 ? 62.787 28.467 55.830 1.00 68.61 624 ARG B O 1
ATOM 4698 N N . VAL B 1 176 ? 64.945 27.823 55.783 1.00 77.75 625 VAL B N 1
ATOM 4699 C CA . VAL B 1 176 ? 65.482 29.167 55.973 1.00 58.41 625 VAL B CA 1
ATOM 4700 C C . VAL B 1 176 ? 66.559 29.480 54.935 1.00 64.43 625 VAL B C 1
ATOM 4701 O O . VAL B 1 176 ? 67.512 28.718 54.770 1.00 64.27 625 VAL B O 1
ATOM 4705 N N . PHE B 1 177 ? 66.410 30.608 54.249 1.00 62.25 626 PHE B N 1
ATOM 4706 C CA . PHE B 1 177 ? 67.353 31.012 53.211 1.00 57.44 626 PHE B CA 1
ATOM 4707 C C . PHE B 1 177 ? 67.995 32.351 53.567 1.00 50.69 626 PHE B C 1
ATOM 4708 O O . PHE B 1 177 ? 67.341 33.391 53.530 1.00 69.89 626 PHE B O 1
ATOM 4716 N N . SER B 1 178 ? 69.281 32.321 53.902 1.00 50.44 627 SER B N 1
ATOM 4717 C CA . SER B 1 178 ? 69.990 33.529 54.315 1.00 54.64 627 SER B CA 1
ATOM 4718 C C . SER B 1 178 ? 71.053 33.950 53.311 1.00 56.76 627 SER B C 1
ATOM 4719 O O . SER B 1 178 ? 71.634 33.115 52.622 1.00 57.30 627 SER B O 1
ATOM 4722 N N . VAL B 1 179 ? 71.299 35.253 53.234 1.00 54.09 628 VAL B N 1
ATOM 4723 C CA . VAL B 1 179 ? 72.367 35.788 52.402 1.00 56.20 628 VAL B CA 1
ATOM 4724 C C . VAL B 1 179 ? 73.370 36.540 53.268 1.00 55.64 628 VAL B C 1
ATOM 4725 O O . VAL B 1 179 ? 72.991 37.357 54.106 1.00 58.21 628 VAL B O 1
ATOM 4729 N N . HIS B 1 180 ? 74.651 36.260 53.057 1.00 51.16 629 HIS B N 1
ATOM 4730 C CA . HIS B 1 180 ? 75.704 36.855 53.865 1.00 52.08 629 HIS B CA 1
ATOM 4731 C C . HIS B 1 180 ? 76.672 37.652 53.003 1.00 63.10 629 HIS B C 1
ATOM 4732 O O . HIS B 1 180 ? 76.947 37.285 51.860 1.00 57.05 629 HIS B O 1
ATOM 4739 N N . TYR B 1 181 ? 77.177 38.750 53.549 1.00 55.00 630 TYR B N 1
ATOM 4740 C CA . TYR B 1 181 ? 78.268 39.471 52.911 1.00 48.91 630 TYR B CA 1
ATOM 4741 C C . TYR B 1 181 ? 79.181 40.146 53.920 1.00 52.97 630 TYR B C 1
ATOM 4742 O O . TYR B 1 181 ? 78.741 40.683 54.936 1.00 54.89 630 TYR B O 1
ATOM 4751 N N . SER B 1 182 ? 80.467 40.105 53.607 1.00 52.14 631 SER B N 1
ATOM 4752 C CA . SER B 1 182 ? 81.490 40.819 54.344 1.00 53.92 631 SER B CA 1
ATOM 4753 C C . SER B 1 182 ? 82.649 41.051 53.395 1.00 59.39 631 SER B C 1
ATOM 4754 O O . SER B 1 182 ? 82.800 40.324 52.414 1.00 57.14 631 SER B O 1
ATOM 4757 N N . GLN B 1 183 ? 83.475 42.049 53.676 1.00 55.47 632 GLN B N 1
ATOM 4758 C CA . GLN B 1 183 ? 84.638 42.289 52.832 1.00 58.38 632 GLN B CA 1
ATOM 4759 C C . GLN B 1 183 ? 85.726 41.254 53.136 1.00 60.51 632 GLN B C 1
ATOM 4760 O O . GLN B 1 183 ? 86.768 41.223 52.483 1.00 67.97 632 GLN B O 1
ATOM 4766 N N . PHE B 1 184 ? 85.473 40.412 54.136 1.00 51.97 633 PHE B N 1
ATOM 4767 C CA . PHE B 1 184 ? 86.406 39.355 54.510 1.00 58.79 633 PHE B CA 1
ATOM 4768 C C . PHE B 1 184 ? 85.829 37.966 54.254 1.00 59.25 633 PHE B C 1
ATOM 4769 O O . PHE B 1 184 ? 86.489 36.963 54.514 1.00 59.81 633 PHE B O 1
ATOM 4777 N N . HIS B 1 185 ? 84.590 37.905 53.774 1.00 57.44 634 HIS B N 1
ATOM 4778 C CA . HIS B 1 185 ? 83.943 36.620 53.518 1.00 64.07 634 HIS B CA 1
ATOM 4779 C C . HIS B 1 185 ? 83.404 36.516 52.091 1.00 61.51 634 HIS B C 1
ATOM 4780 O O . HIS B 1 185 ? 83.240 35.421 51.556 1.00 68.90 634 HIS B O 1
ATOM 4787 N N . GLY B 1 186 ? 83.127 37.661 51.482 1.00 51.29 635 GLY B N 1
ATOM 4788 C CA . GLY B 1 186 ? 82.547 37.690 50.155 1.00 63.67 635 GLY B CA 1
ATOM 4789 C C . GLY B 1 186 ? 81.049 37.475 50.205 1.00 67.87 635 GLY B C 1
ATOM 4790 O O . GLY B 1 186 ? 80.452 37.485 51.282 1.00 75.02 635 GLY B O 1
ATOM 4791 N N . LEU B 1 187 ? 80.441 37.277 49.040 1.00 65.14 636 LEU B N 1
ATOM 4792 C CA . LEU B 1 187 ? 78.995 37.108 48.947 1.00 57.59 636 LEU B CA 1
ATOM 4793 C C . LEU B 1 187 ? 78.611 35.633 48.960 1.00 52.11 636 LEU B C 1
ATOM 4794 O O . LEU B 1 187 ? 78.987 34.874 48.069 1.00 63.78 636 LEU B O 1
ATOM 4799 N N . SER B 1 188 ? 77.850 35.237 49.973 1.00 55.52 637 SER B N 1
ATOM 4800 C CA . SER B 1 188 ? 77.471 33.842 50.136 1.00 51.71 637 SER B CA 1
ATOM 4801 C C . SER B 1 188 ? 76.012 33.691 50.536 1.00 50.89 637 SER B C 1
ATOM 4802 O O . SER B 1 188 ? 75.325 34.672 50.817 1.00 50.88 637 SER B O 1
ATOM 4805 N N . TYR B 1 189 ? 75.542 32.451 50.548 1.00 43.40 638 TYR B N 1
ATOM 4806 C CA . TYR B 1 189 ? 74.187 32.159 50.983 1.00 50.50 638 TYR B CA 1
ATOM 4807 C C . TYR B 1 189 ? 74.166 30.874 51.796 1.00 53.25 638 TYR B C 1
ATOM 4808 O O . TYR B 1 189 ? 75.044 30.022 51.651 1.00 41.45 638 TYR B O 1
ATOM 4817 N N . SER B 1 190 ? 73.150 30.733 52.639 1.00 58.77 639 SER B N 1
ATOM 4818 C CA . SER B 1 190 ? 72.966 29.512 53.409 1.00 50.28 639 SER B CA 1
ATOM 4819 C C . SER B 1 190 ? 71.526 29.046 53.322 1.00 53.13 639 SER B C 1
ATOM 4820 O O . SER B 1 190 ? 70.605 29.855 53.201 1.00 57.69 639 SER B O 1
ATOM 4823 N N . LEU B 1 191 ? 71.338 27.734 53.376 1.00 42.37 640 LEU B N 1
ATOM 4824 C CA . LEU B 1 191 ? 70.009 27.151 53.317 1.00 57.42 640 LEU B CA 1
ATOM 4825 C C . LEU B 1 191 ? 69.867 26.081 54.393 1.00 65.12 640 LEU B C 1
ATOM 4826 O O . LEU B 1 191 ? 70.625 25.111 54.412 1.00 60.95 640 LEU B O 1
ATOM 4831 N N . SER B 1 192 ? 68.903 26.255 55.292 1.00 75.13 641 SER B N 1
ATOM 4832 C CA . SER B 1 192 ? 68.742 25.318 56.400 1.00 76.27 641 SER B CA 1
ATOM 4833 C C . SER B 1 192 ? 67.289 24.922 56.628 1.00 65.22 641 SER B C 1
ATOM 4834 O O . SER B 1 192 ? 66.372 25.686 56.332 1.00 77.51 641 SER B O 1
ATOM 4837 N N . GLU B 1 193 ? 67.094 23.718 57.158 1.00 88.11 642 GLU B N 1
ATOM 4838 C CA . GLU B 1 193 ? 65.767 23.220 57.502 1.00 90.04 642 GLU B CA 1
ATOM 4839 C C . GLU B 1 193 ? 65.799 22.590 58.894 1.00 89.78 642 GLU B C 1
ATOM 4840 O O . GLU B 1 193 ? 66.870 22.264 59.403 1.00 95.48 642 GLU B O 1
ATOM 4846 N N . LEU B 1 194 ? 64.631 22.425 59.510 1.00 106.62 643 LEU B N 1
ATOM 4847 C CA . LEU B 1 194 ? 64.538 21.791 60.822 1.00 103.92 643 LEU B CA 1
ATOM 4848 C C . LEU B 1 194 ? 63.951 20.386 60.717 1.00 97.72 643 LEU B C 1
ATOM 4849 O O . LEU B 1 194 ? 63.774 19.699 61.724 1.00 105.11 643 LEU B O 1
ATOM 4854 N N . LYS B 1 199 ? 68.417 20.939 63.450 1.00 90.42 648 LYS B N 1
ATOM 4855 C CA . LYS B 1 199 ? 68.922 21.815 62.398 1.00 108.98 648 LYS B CA 1
ATOM 4856 C C . LYS B 1 199 ? 69.769 21.051 61.387 1.00 106.81 648 LYS B C 1
ATOM 4857 O O . LYS B 1 199 ? 70.419 20.061 61.719 1.00 120.47 648 LYS B O 1
ATOM 4863 N N . ARG B 1 200 ? 69.744 21.526 60.147 1.00 90.31 649 ARG B N 1
ATOM 4864 C CA . ARG B 1 200 ? 70.492 20.922 59.053 1.00 90.47 649 ARG B CA 1
ATOM 4865 C C . ARG B 1 200 ? 70.761 21.953 57.971 1.00 85.02 649 ARG B C 1
ATOM 4866 O O . ARG B 1 200 ? 69.852 22.648 57.529 1.00 84.99 649 ARG B O 1
ATOM 4874 N N . TYR B 1 201 ? 72.010 22.035 57.535 1.00 70.64 650 TYR B N 1
ATOM 4875 C CA . TYR B 1 201 ? 72.401 23.007 56.523 1.00 83.07 650 TYR B CA 1
ATOM 4876 C C . TYR B 1 201 ? 72.779 22.372 55.193 1.00 78.71 650 TYR B C 1
ATOM 4877 O O . TYR B 1 201 ? 73.878 21.843 55.028 1.00 70.19 650 TYR B O 1
ATOM 4886 N N . TYR B 1 202 ? 71.839 22.430 54.251 1.00 73.52 651 TYR B N 1
ATOM 4887 C CA . TYR B 1 202 ? 72.052 21.921 52.905 1.00 63.99 651 TYR B CA 1
ATOM 4888 C C . TYR B 1 202 ? 73.195 22.704 52.291 1.00 54.23 651 TYR B C 1
ATOM 4889 O O . TYR B 1 202 ? 74.022 22.157 51.566 1.00 59.85 651 TYR B O 1
ATOM 4898 N N . LYS B 1 203 ? 73.226 23.997 52.589 1.00 55.11 652 LYS B N 1
ATOM 4899 C CA . LYS B 1 203 ? 74.273 24.870 52.088 1.00 58.30 652 LYS B CA 1
ATOM 4900 C C . LYS B 1 203 ? 74.744 25.782 53.218 1.00 63.79 652 LYS B C 1
ATOM 4901 O O . LYS B 1 203 ? 73.936 26.451 53.862 1.00 66.99 652 LYS B O 1
ATOM 4907 N N . ARG B 1 204 ? 76.051 25.806 53.452 1.00 58.25 653 ARG B N 1
ATOM 4908 C CA . ARG B 1 204 ? 76.638 26.642 54.495 1.00 48.30 653 ARG B CA 1
ATOM 4909 C C . ARG B 1 204 ? 77.581 27.674 53.901 1.00 50.93 653 ARG B C 1
ATOM 4910 O O . ARG B 1 204 ? 78.732 27.373 53.582 1.00 54.96 653 ARG B O 1
ATOM 4918 N N . GLU B 1 205 ? 77.075 28.898 53.775 1.00 49.48 654 GLU B N 1
ATOM 4919 C CA . GLU B 1 205 ? 77.836 30.021 53.242 1.00 61.75 654 GLU B CA 1
ATOM 4920 C C . GLU B 1 205 ? 78.539 29.650 51.938 1.00 58.46 654 GLU B C 1
ATOM 4921 O O . GLU B 1 205 ? 79.737 29.885 51.770 1.00 50.88 654 GLU B O 1
ATOM 4927 N N . CYS B 1 206 ? 77.778 29.059 51.022 1.00 55.12 655 CYS B N 1
ATOM 4928 C CA . CYS B 1 206 ? 78.274 28.788 49.681 1.00 58.27 655 CYS B CA 1
ATOM 4929 C C . CYS B 1 206 ? 78.167 30.068 48.868 1.00 55.64 655 CYS B C 1
ATOM 4930 O O . CYS B 1 206 ? 77.273 30.875 49.110 1.00 52.13 655 CYS B O 1
ATOM 4933 N N . PRO B 1 207 ? 79.079 30.261 47.902 1.00 67.34 656 PRO B N 1
ATOM 4934 C CA . PRO B 1 207 ? 79.063 31.481 47.089 1.00 69.59 656 PRO B CA 1
ATOM 4935 C C . PRO B 1 207 ? 77.725 31.694 46.384 1.00 64.02 656 PRO B C 1
ATOM 4936 O O . PRO B 1 207 ? 77.150 30.742 45.853 1.00 48.95 656 PRO B O 1
ATOM 4940 N N . LEU B 1 208 ? 77.238 32.932 46.410 1.00 59.04 657 LEU B N 1
ATOM 4941 C CA . LEU B 1 208 ? 75.985 33.305 45.760 1.00 53.81 657 LEU B CA 1
ATOM 4942 C C . LEU B 1 208 ? 76.268 34.069 44.470 1.00 49.69 657 LEU B C 1
ATOM 4943 O O . LEU B 1 208 ? 76.811 35.172 44.512 1.00 53.93 657 LEU B O 1
ATOM 4948 N N . PRO B 1 209 ? 75.893 33.485 43.320 1.00 55.02 658 PRO B N 1
ATOM 4949 C CA . PRO B 1 209 ? 76.188 34.017 41.982 1.00 50.64 658 PRO B CA 1
ATOM 4950 C C . PRO B 1 209 ? 75.287 35.173 41.560 1.00 53.90 658 PRO B C 1
ATOM 4951 O O . PRO B 1 209 ? 74.944 35.282 40.383 1.00 68.67 658 PRO B O 1
ATOM 4963 N N . SER B 1 211 ? 74.502 39.114 40.813 1.00 62.86 660 SER B N 1
ATOM 4964 C CA . SER B 1 211 ? 75.234 40.294 40.381 1.00 69.78 660 SER B CA 1
ATOM 4965 C C . SER B 1 211 ? 74.994 41.462 41.330 1.00 59.77 660 SER B C 1
ATOM 4966 O O . SER B 1 211 ? 73.904 41.616 41.878 1.00 69.78 660 SER B O 1
ATOM 4969 N N . LEU B 1 212 ? 76.023 42.277 41.528 1.00 55.97 661 LEU B N 1
ATOM 4970 C CA . LEU B 1 212 ? 75.903 43.468 42.358 1.00 72.35 661 LEU B CA 1
ATOM 4971 C C . LEU B 1 212 ? 75.843 44.724 41.488 1.00 82.36 661 LEU B C 1
ATOM 4972 O O . LEU B 1 212 ? 76.345 44.724 40.364 1.00 82.17 661 LEU B O 1
ATOM 4977 N N . PRO B 1 213 ? 75.227 45.800 42.007 1.00 85.93 662 PRO B N 1
ATOM 4978 C CA . PRO B 1 213 ? 75.031 47.029 41.227 1.00 81.70 662 PRO B CA 1
ATOM 4979 C C . PRO B 1 213 ? 76.331 47.759 40.901 1.00 97.05 662 PRO B C 1
ATOM 4980 O O . PRO B 1 213 ? 77.345 47.552 41.569 1.00 95.28 662 PRO B O 1
ATOM 4984 N N . ASN B 1 214 ? 76.293 48.591 39.864 1.00 116.97 663 ASN B N 1
ATOM 4985 C CA . ASN B 1 214 ? 77.457 49.363 39.443 1.00 120.15 663 ASN B CA 1
ATOM 4986 C C . ASN B 1 214 ? 77.357 50.825 39.868 1.00 105.00 663 ASN B C 1
ATOM 4987 O O . ASN B 1 214 ? 76.891 51.672 39.106 1.00 108.36 663 ASN B O 1
ATOM 4992 N N . ASP B 1 222 ? 71.509 60.246 39.456 1.00 113.15 671 ASP B N 1
ATOM 4993 C CA . ASP B 1 222 ? 70.378 59.364 39.196 1.00 115.29 671 ASP B CA 1
ATOM 4994 C C . ASP B 1 222 ? 69.259 59.634 40.200 1.00 114.14 671 ASP B C 1
ATOM 4995 O O . ASP B 1 222 ? 69.509 60.092 41.315 1.00 106.08 671 ASP B O 1
ATOM 5000 N N . ALA B 1 223 ? 68.026 59.347 39.795 1.00 110.88 672 ALA B N 1
ATOM 5001 C CA . ALA B 1 223 ? 66.865 59.557 40.653 1.00 114.64 672 ALA B CA 1
ATOM 5002 C C . ALA B 1 223 ? 66.736 58.431 41.673 1.00 112.17 672 ALA B C 1
ATOM 5003 O O . ALA B 1 223 ? 66.120 58.597 42.727 1.00 109.65 672 ALA B O 1
ATOM 5005 N N . ASN B 1 224 ? 67.329 57.286 41.350 1.00 109.23 673 ASN B N 1
ATOM 5006 C CA . ASN B 1 224 ? 67.238 56.102 42.194 1.00 105.52 673 ASN B CA 1
ATOM 5007 C C . ASN B 1 224 ? 68.395 56.004 43.182 1.00 105.94 673 ASN B C 1
ATOM 5008 O O . ASN B 1 224 ? 68.639 54.946 43.761 1.00 104.03 673 ASN B O 1
ATOM 5013 N N . LEU B 1 225 ? 69.108 57.112 43.362 1.00 108.05 674 LEU B N 1
ATOM 5014 C CA . LEU B 1 225 ? 70.221 57.171 44.302 1.00 105.13 674 LEU B CA 1
ATOM 5015 C C . LEU B 1 225 ? 69.733 56.870 45.715 1.00 98.48 674 LEU B C 1
ATOM 5016 O O . LEU B 1 225 ? 70.456 56.297 46.530 1.00 97.31 674 LEU B O 1
ATOM 5021 N N . ASP B 1 226 ? 68.495 57.265 45.992 1.00 99.74 675 ASP B N 1
ATOM 5022 C CA . ASP B 1 226 ? 67.885 57.041 47.294 1.00 97.62 675 ASP B CA 1
ATOM 5023 C C . ASP B 1 226 ? 67.701 55.551 47.576 1.00 87.09 675 ASP B C 1
ATOM 5024 O O . ASP B 1 226 ? 67.736 55.122 48.728 1.00 87.35 675 ASP B O 1
ATOM 5029 N N . TYR B 1 227 ? 67.504 54.765 46.522 1.00 82.58 676 TYR B N 1
ATOM 5030 C CA . TYR B 1 227 ? 67.295 53.331 46.683 1.00 79.45 676 TYR B CA 1
ATOM 5031 C C . TYR B 1 227 ? 68.588 52.593 47.016 1.00 75.10 676 TYR B C 1
ATOM 5032 O O . TYR B 1 227 ? 68.591 51.669 47.828 1.00 77.81 676 TYR B O 1
ATOM 5041 N N . TYR B 1 228 ? 69.684 52.997 46.385 1.00 74.33 677 TYR B N 1
ATOM 5042 C CA . TYR B 1 228 ? 70.951 52.304 46.575 1.00 79.61 677 TYR B CA 1
ATOM 5043 C C . TYR B 1 228 ? 71.658 52.729 47.859 1.00 81.38 677 TYR B C 1
ATOM 5044 O O . TYR B 1 228 ? 72.576 52.052 48.321 1.00 84.06 677 TYR B O 1
ATOM 5053 N N . ASN B 1 229 ? 71.232 53.847 48.436 1.00 81.88 678 ASN B N 1
ATOM 5054 C CA . ASN B 1 229 ? 71.666 54.200 49.782 1.00 76.17 678 ASN B CA 1
ATOM 5055 C C . ASN B 1 229 ? 70.847 53.401 50.786 1.00 70.46 678 ASN B C 1
ATOM 5056 O O . ASN B 1 229 ? 71.292 53.127 51.900 1.00 80.77 678 ASN B O 1
ATOM 5061 N N . PHE B 1 230 ? 69.645 53.023 50.362 1.00 73.90 679 PHE B N 1
ATOM 5062 C CA . PHE B 1 230 ? 68.711 52.265 51.184 1.00 63.28 679 PHE B CA 1
ATOM 5063 C C . PHE B 1 230 ? 68.966 50.761 51.089 1.00 70.20 679 PHE B C 1
ATOM 5064 O O . PHE B 1 230 ? 68.787 50.028 52.064 1.00 76.17 679 PHE B O 1
ATOM 5072 N N . ASN B 1 231 ? 69.389 50.311 49.911 1.00 68.27 680 ASN B N 1
ATOM 5073 C CA . ASN B 1 231 ? 69.692 48.901 49.679 1.00 60.42 680 ASN B CA 1
ATOM 5074 C C . ASN B 1 231 ? 70.938 48.732 48.811 1.00 71.30 680 ASN B C 1
ATOM 5075 O O . ASN B 1 231 ? 70.829 48.453 47.615 1.00 76.82 680 ASN B O 1
ATOM 5080 N N . PRO B 1 232 ? 72.126 48.895 49.414 1.00 69.29 681 PRO B N 1
ATOM 5081 C CA . PRO B 1 232 ? 73.413 48.845 48.706 1.00 65.74 681 PRO B CA 1
ATOM 5082 C C . PRO B 1 232 ? 73.623 47.550 47.926 1.00 70.85 681 PRO B C 1
ATOM 5083 O O . PRO B 1 232 ? 74.166 47.580 46.822 1.00 78.39 681 PRO B O 1
ATOM 5095 N N . GLY B 1 234 ? 71.429 45.769 46.528 1.00 65.82 683 GLY B N 1
ATOM 5096 C CA . GLY B 1 234 ? 70.554 45.749 45.371 1.00 65.17 683 GLY B CA 1
ATOM 5097 C C . GLY B 1 234 ? 69.645 44.535 45.327 1.00 69.16 683 GLY B C 1
ATOM 5098 O O . GLY B 1 234 ? 69.063 44.222 44.287 1.00 71.79 683 GLY B O 1
ATOM 5099 N N . ILE B 1 235 ? 69.526 43.840 46.453 1.00 69.48 684 ILE B N 1
ATOM 5100 C CA . ILE B 1 235 ? 68.610 42.712 46.543 1.00 64.43 684 ILE B CA 1
ATOM 5101 C C . ILE B 1 235 ? 67.183 43.224 46.679 1.00 58.43 684 ILE B C 1
ATOM 5102 O O . ILE B 1 235 ? 66.774 43.670 47.750 1.00 73.11 684 ILE B O 1
ATOM 5107 N N . LYS B 1 236 ? 66.432 43.170 45.587 1.00 62.49 685 LYS B N 1
ATOM 5108 C CA . LYS B 1 236 ? 65.072 43.687 45.590 1.00 60.58 685 LYS B CA 1
ATOM 5109 C C . LYS B 1 236 ? 64.162 42.807 46.435 1.00 63.95 685 LYS B C 1
ATOM 5110 O O . LYS B 1 236 ? 63.379 43.308 47.238 1.00 71.37 685 LYS B O 1
ATOM 5116 N N . SER B 1 237 ? 64.279 41.495 46.265 1.00 71.54 686 SER B N 1
ATOM 5117 C CA . SER B 1 237 ? 63.570 40.558 47.126 1.00 64.16 686 SER B CA 1
ATOM 5118 C C . SER B 1 237 ? 64.161 39.158 47.022 1.00 63.38 686 SER B C 1
ATOM 5119 O O . SER B 1 237 ? 64.880 38.845 46.075 1.00 68.54 686 SER B O 1
ATOM 5122 N N . LEU B 1 238 ? 63.865 38.329 48.016 1.00 69.55 687 LEU B N 1
ATOM 5123 C CA . LEU B 1 238 ? 64.230 36.920 47.982 1.00 64.49 687 LEU B CA 1
ATOM 5124 C C . LEU B 1 238 ? 63.141 36.129 48.692 1.00 68.52 687 LEU B C 1
ATOM 5125 O O . LEU B 1 238 ? 62.527 36.622 49.640 1.00 74.20 687 LEU B O 1
ATOM 5130 N N . PHE B 1 239 ? 62.901 34.906 48.235 1.00 67.44 688 PHE B N 1
ATOM 5131 C CA . PHE B 1 239 ? 61.794 34.113 48.750 1.00 58.12 688 PHE B CA 1
ATOM 5132 C C . PHE B 1 239 ? 61.860 32.666 48.279 1.00 74.45 688 PHE B C 1
ATOM 5133 O O . PHE B 1 239 ? 62.560 32.347 47.316 1.00 75.43 688 PHE B O 1
ATOM 5141 N N . PHE B 1 240 ? 61.132 31.792 48.964 1.00 53.37 689 PHE B N 1
ATOM 5142 C CA . PHE B 1 240 ? 60.918 30.445 48.462 1.00 58.47 689 PHE B CA 1
ATOM 5143 C C . PHE B 1 240 ? 59.755 30.461 47.481 1.00 71.65 689 PHE B C 1
ATOM 5144 O O . PHE B 1 240 ? 58.780 31.187 47.680 1.00 67.25 689 PHE B O 1
ATOM 5152 N N . SER B 1 241 ? 59.860 29.666 46.421 1.00 77.42 690 SER B N 1
ATOM 5153 C CA . SER B 1 241 ? 58.769 29.531 45.463 1.00 74.55 690 SER B CA 1
ATOM 5154 C C . SER B 1 241 ? 57.624 28.759 46.107 1.00 90.59 690 SER B C 1
ATOM 5155 O O . SER B 1 241 ? 57.740 28.288 47.240 1.00 88.34 690 SER B O 1
ATOM 5158 N N . SER B 1 242 ? 56.518 28.629 45.384 1.00 90.29 691 SER B N 1
ATOM 5159 C CA . SER B 1 242 ? 55.359 27.910 45.896 1.00 86.03 691 SER B CA 1
ATOM 5160 C C . SER B 1 242 ? 55.664 26.431 46.140 1.00 97.50 691 SER B C 1
ATOM 5161 O O . SER B 1 242 ? 54.967 25.766 46.908 1.00 107.86 691 SER B O 1
ATOM 5164 N N . TYR B 1 243 ? 56.710 25.921 45.496 1.00 80.34 692 TYR B N 1
ATOM 5165 C CA . TYR B 1 243 ? 57.108 24.529 45.678 1.00 77.28 692 TYR B CA 1
ATOM 5166 C C . TYR B 1 243 ? 58.312 24.366 46.605 1.00 70.29 692 TYR B C 1
ATOM 5167 O O . TYR B 1 243 ? 58.827 23.261 46.775 1.00 77.52 692 TYR B O 1
ATOM 5176 N N . GLY B 1 244 ? 58.765 25.470 47.191 1.00 81.99 693 GLY B N 1
ATOM 5177 C CA . GLY B 1 244 ? 59.782 25.413 48.227 1.00 78.85 693 GLY B CA 1
ATOM 5178 C C . GLY B 1 244 ? 61.209 25.536 47.737 1.00 78.28 693 GLY B C 1
ATOM 5179 O O . GLY B 1 244 ? 62.144 25.133 48.428 1.00 73.12 693 GLY B O 1
ATOM 5180 N N . ASP B 1 245 ? 61.382 26.099 46.546 1.00 76.30 694 ASP B N 1
ATOM 5181 C CA . ASP B 1 245 ? 62.713 26.304 45.992 1.00 63.39 694 ASP B CA 1
ATOM 5182 C C . ASP B 1 245 ? 63.154 27.753 46.185 1.00 67.74 694 ASP B C 1
ATOM 5183 O O . ASP B 1 245 ? 62.370 28.677 45.976 1.00 73.89 694 ASP B O 1
ATOM 5188 N N . PRO B 1 246 ? 64.417 27.954 46.589 1.00 56.83 695 PRO B N 1
ATOM 5189 C CA . PRO B 1 246 ? 64.940 29.293 46.886 1.00 62.88 695 PRO B CA 1
ATOM 5190 C C . PRO B 1 246 ? 65.062 30.180 45.648 1.00 60.54 695 PRO B C 1
ATOM 5191 O O . PRO B 1 246 ? 65.628 29.757 44.643 1.00 61.57 695 PRO B O 1
ATOM 5195 N N . CYS B 1 247 ? 64.544 31.403 45.731 1.00 66.02 696 CYS B N 1
ATOM 5196 C CA . CYS B 1 247 ? 64.631 32.352 44.624 1.00 62.91 696 CYS B CA 1
ATOM 5197 C C . CYS B 1 247 ? 65.144 33.701 45.105 1.00 69.43 696 CYS B C 1
ATOM 5198 O O . CYS B 1 247 ? 64.862 34.114 46.231 1.00 61.27 696 CYS B O 1
ATOM 5201 N N . ILE B 1 248 ? 65.884 34.393 44.245 1.00 63.68 697 ILE B N 1
ATOM 5202 C CA . ILE B 1 248 ? 66.348 35.736 44.562 1.00 62.04 697 ILE B CA 1
ATOM 5203 C C . ILE B 1 248 ? 66.277 36.632 43.323 1.00 64.34 697 ILE B C 1
ATOM 5204 O O . ILE B 1 248 ? 66.391 36.160 42.189 1.00 63.61 697 ILE B O 1
ATOM 5209 N N . PHE B 1 249 ? 66.075 37.926 43.555 1.00 54.40 698 PHE B N 1
ATOM 5210 C CA . PHE B 1 249 ? 65.859 38.891 42.486 1.00 57.34 698 PHE B CA 1
ATOM 5211 C C . PHE B 1 249 ? 66.650 40.160 42.784 1.00 57.85 698 PHE B C 1
ATOM 5212 O O . PHE B 1 249 ? 66.243 40.974 43.613 1.00 53.34 698 PHE B O 1
ATOM 5220 N N . GLY B 1 250 ? 67.777 40.329 42.100 1.00 58.32 699 GLY B N 1
ATOM 5221 C CA . GLY B 1 250 ? 68.686 41.420 42.399 1.00 64.60 699 GLY B CA 1
ATOM 5222 C C . GLY B 1 250 ? 68.621 42.597 41.446 1.00 69.33 699 GLY B C 1
ATOM 5223 O O . GLY B 1 250 ? 67.676 42.738 40.670 1.00 68.68 699 GLY B O 1
ATOM 5224 N N . SER B 1 251 ? 69.649 43.439 41.506 1.00 73.37 700 SER B N 1
ATOM 5225 C CA . SER B 1 251 ? 69.693 44.687 40.750 1.00 67.95 700 SER B CA 1
ATOM 5226 C C . SER B 1 251 ? 69.771 44.478 39.237 1.00 76.25 700 SER B C 1
ATOM 5227 O O . SER B 1 251 ? 69.525 45.408 38.469 1.00 65.01 700 SER B O 1
ATOM 5230 N N . ASP B 1 252 ? 70.123 43.270 38.806 1.00 71.36 701 ASP B N 1
ATOM 5231 C CA . ASP B 1 252 ? 70.172 42.971 37.378 1.00 63.74 701 ASP B CA 1
ATOM 5232 C C . ASP B 1 252 ? 68.797 42.534 36.887 1.00 75.53 701 ASP B C 1
ATOM 5233 O O . ASP B 1 252 ? 68.641 42.115 35.738 1.00 77.75 701 ASP B O 1
ATOM 5238 N N . ASN B 1 253 ? 67.813 42.625 37.779 1.00 74.05 702 ASN B N 1
ATOM 5239 C CA . ASN B 1 253 ? 66.424 42.315 37.460 1.00 69.83 702 ASN B CA 1
ATOM 5240 C C . ASN B 1 253 ? 66.245 40.908 36.892 1.00 70.16 702 ASN B C 1
ATOM 5241 O O . ASN B 1 253 ? 65.354 40.661 36.081 1.00 74.36 702 ASN B O 1
ATOM 5246 N N . THR B 1 254 ? 67.095 39.988 37.336 1.00 64.10 703 THR B N 1
ATOM 5247 C CA . THR B 1 254 ? 67.033 38.605 36.885 1.00 60.09 703 THR B CA 1
ATOM 5248 C C . THR B 1 254 ? 66.637 37.681 38.022 1.00 63.78 703 THR B C 1
ATOM 5249 O O . THR B 1 254 ? 67.243 37.704 39.094 1.00 69.62 703 THR B O 1
ATOM 5253 N N . LEU B 1 255 ? 65.613 36.868 37.788 1.00 63.44 704 LEU B N 1
ATOM 5254 C CA . LEU B 1 255 ? 65.171 35.917 38.793 1.00 58.77 704 LEU B CA 1
ATOM 5255 C C . LEU B 1 255 ? 66.107 34.717 38.801 1.00 61.08 704 LEU B C 1
ATOM 5256 O O . LEU B 1 255 ? 66.297 34.061 37.778 1.00 61.92 704 LEU B O 1
ATOM 5261 N N . LEU B 1 256 ? 66.705 34.445 39.956 1.00 63.45 705 LEU B N 1
ATOM 5262 C CA . LEU B 1 256 ? 67.597 33.302 40.101 1.00 50.03 705 LEU B CA 1
ATOM 5263 C C . LEU B 1 256 ? 66.931 32.218 40.934 1.00 60.70 705 LEU B C 1
ATOM 5264 O O . LEU B 1 256 ? 66.310 32.503 41.955 1.00 63.27 705 LEU B O 1
ATOM 5269 N N . LEU B 1 257 ? 67.067 30.973 40.494 1.00 63.79 706 LEU B N 1
ATOM 5270 C CA . LEU B 1 257 ? 66.436 29.850 41.173 1.00 51.84 706 LEU B CA 1
ATOM 5271 C C . LEU B 1 257 ? 67.446 28.735 41.424 1.00 62.57 706 LEU B C 1
ATOM 5272 O O . LEU B 1 257 ? 68.145 28.298 40.511 1.00 65.70 706 LEU B O 1
ATOM 5277 N N . LEU B 1 258 ? 67.507 28.271 42.668 1.00 62.12 707 LEU B N 1
ATOM 5278 C CA . LEU B 1 258 ? 68.443 27.220 43.042 1.00 61.97 707 LEU B CA 1
ATOM 5279 C C . LEU B 1 258 ? 67.848 25.846 42.782 1.00 55.14 707 LEU B C 1
ATOM 5280 O O . LEU B 1 258 ? 66.898 25.437 43.447 1.00 61.65 707 LEU B O 1
ATOM 5285 N N . SER B 1 259 ? 68.411 25.139 41.810 1.00 63.24 708 SER B N 1
ATOM 5286 C CA . SER B 1 259 ? 67.935 23.807 41.456 1.00 62.32 708 SER B CA 1
ATOM 5287 C C . SER B 1 259 ? 68.758 22.738 42.156 1.00 56.32 708 SER B C 1
ATOM 5288 O O . SER B 1 259 ? 69.925 22.963 42.474 1.00 57.64 708 SER B O 1
ATOM 5291 N N . LYS B 1 260 ? 68.141 21.582 42.393 1.00 56.78 709 LYS B N 1
ATOM 5292 C CA . LYS B 1 260 ? 68.818 20.453 43.023 1.00 55.87 709 LYS B CA 1
ATOM 5293 C C . LYS B 1 260 ? 69.456 20.815 44.361 1.00 65.69 709 LYS B C 1
ATOM 5294 O O . LYS B 1 260 ? 70.546 20.343 44.680 1.00 70.07 709 LYS B O 1
ATOM 5300 N N . TRP B 1 261 ? 68.778 21.648 45.144 1.00 53.73 710 TRP B N 1
ATOM 5301 C CA . TRP B 1 261 ? 69.338 22.106 46.411 1.00 61.73 710 TRP B CA 1
ATOM 5302 C C . TRP B 1 261 ? 69.375 20.980 47.444 1.00 79.96 710 TRP B C 1
ATOM 5303 O O . TRP B 1 261 ? 70.041 21.095 48.474 1.00 78.03 710 TRP B O 1
ATOM 5314 N N . ARG B 1 262 ? 68.660 19.894 47.162 1.00 66.99 711 ARG B N 1
ATOM 5315 C CA . ARG B 1 262 ? 68.670 18.723 48.032 1.00 82.46 711 ARG B CA 1
ATOM 5316 C C . ARG B 1 262 ? 69.921 17.880 47.798 1.00 74.38 711 ARG B C 1
ATOM 5317 O O . ARG B 1 262 ? 70.344 17.121 48.670 1.00 101.44 711 ARG B O 1
ATOM 5325 N N . SER B 1 263 ? 70.506 18.019 46.613 1.00 78.18 712 SER B N 1
ATOM 5326 C CA . SER B 1 263 ? 71.732 17.308 46.268 1.00 71.21 712 SER B CA 1
ATOM 5327 C C . SER B 1 263 ? 72.916 18.260 46.267 1.00 69.00 712 SER B C 1
ATOM 5328 O O . SER B 1 263 ? 73.017 19.125 45.399 1.00 73.08 712 SER B O 1
ATOM 5331 N N . PRO B 1 264 ? 73.817 18.104 47.248 1.00 77.02 713 PRO B N 1
ATOM 5332 C CA . PRO B 1 264 ? 74.941 19.028 47.448 1.00 83.95 713 PRO B CA 1
ATOM 5333 C C . PRO B 1 264 ? 75.877 19.130 46.241 1.00 80.78 713 PRO B C 1
ATOM 5334 O O . PRO B 1 264 ? 76.463 20.189 46.011 1.00 79.75 713 PRO B O 1
ATOM 5338 N N . GLU B 1 265 ? 76.010 18.050 45.478 1.00 65.93 714 GLU B N 1
ATOM 5339 C CA . GLU B 1 265 ? 76.905 18.047 44.326 1.00 59.95 714 GLU B CA 1
ATOM 5340 C C . GLU B 1 265 ? 76.195 18.407 43.020 1.00 66.11 714 GLU B C 1
ATOM 5341 O O . GLU B 1 265 ? 76.845 18.718 42.023 1.00 61.17 714 GLU B O 1
ATOM 5347 N N . GLU B 1 266 ? 74.867 18.367 43.026 1.00 68.53 715 GLU B N 1
ATOM 5348 C CA . GLU B 1 266 ? 74.096 18.607 41.809 1.00 53.79 715 GLU B CA 1
ATOM 5349 C C . GLU B 1 266 ? 73.466 19.996 41.779 1.00 60.95 715 GLU B C 1
ATOM 5350 O O . GLU B 1 266 ? 72.803 20.360 40.807 1.00 69.70 715 GLU B O 1
ATOM 5356 N N . SER B 1 267 ? 73.676 20.768 42.841 1.00 58.54 716 SER B N 1
ATOM 5357 C CA . SER B 1 267 ? 73.038 22.074 42.974 1.00 55.97 716 SER B CA 1
ATOM 5358 C C . SER B 1 267 ? 73.526 23.057 41.919 1.00 58.21 716 SER B C 1
ATOM 5359 O O . SER B 1 267 ? 74.695 23.050 41.540 1.00 68.01 716 SER B O 1
ATOM 5362 N N . LYS B 1 268 ? 72.618 23.904 41.451 1.00 62.59 717 LYS B N 1
ATOM 5363 C CA . LYS B 1 268 ? 72.934 24.876 40.414 1.00 58.44 717 LYS B CA 1
ATOM 5364 C C . LYS B 1 268 ? 71.965 26.049 40.474 1.00 52.47 717 LYS B C 1
ATOM 5365 O O . LYS B 1 268 ? 70.774 25.871 40.729 1.00 61.00 717 LYS B O 1
ATOM 5371 N N . TRP B 1 269 ? 72.484 27.252 40.258 1.00 48.15 718 TRP B N 1
ATOM 5372 C CA . TRP B 1 269 ? 71.637 28.433 40.186 1.00 53.42 718 TRP B CA 1
ATOM 5373 C C . TRP B 1 269 ? 71.206 28.676 38.744 1.00 60.38 718 TRP B C 1
ATOM 5374 O O . TRP B 1 269 ? 72.033 28.688 37.831 1.00 54.63 718 TRP B O 1
ATOM 5385 N N . LEU B 1 270 ? 69.905 28.865 38.545 1.00 65.67 719 LEU B N 1
ATOM 5386 C CA . LEU B 1 270 ? 69.350 29.028 37.208 1.00 51.41 719 LEU B CA 1
ATOM 5387 C C . LEU B 1 270 ? 68.729 30.404 37.007 1.00 54.94 719 LEU B C 1
ATOM 5388 O O . LEU B 1 270 ? 67.831 30.796 37.751 1.00 62.47 719 LEU B O 1
ATOM 5393 N N . PRO B 1 271 ? 69.203 31.141 35.993 1.00 57.97 720 PRO B N 1
ATOM 5394 C CA . PRO B 1 271 ? 68.528 32.375 35.578 1.00 66.09 720 PRO B CA 1
ATOM 5395 C C . PRO B 1 271 ? 67.261 32.043 34.792 1.00 63.47 720 PRO B C 1
ATOM 5396 O O . PRO B 1 271 ? 67.352 31.595 33.655 1.00 69.41 720 PRO B O 1
ATOM 5400 N N . ILE B 1 272 ? 66.094 32.226 35.399 1.00 60.23 721 ILE B N 1
ATOM 5401 C CA . ILE B 1 272 ? 64.858 31.773 34.771 1.00 59.34 721 ILE B CA 1
ATOM 5402 C C . ILE B 1 272 ? 63.961 32.916 34.311 1.00 62.68 721 ILE B C 1
ATOM 5403 O O . ILE B 1 272 ? 62.887 32.677 33.763 1.00 74.05 721 ILE B O 1
ATOM 5408 N N . LEU B 1 273 ? 64.401 34.153 34.524 1.00 62.44 722 LEU B N 1
ATOM 5409 C CA . LEU B 1 273 ? 63.638 35.311 34.066 1.00 66.94 722 LEU B CA 1
ATOM 5410 C C . LEU B 1 273 ? 64.462 36.593 34.016 1.00 69.19 722 LEU B C 1
ATOM 5411 O O . LEU B 1 273 ? 64.761 37.189 35.050 1.00 61.60 722 LEU B O 1
ATOM 5416 N N . ASP B 1 274 ? 64.830 37.004 32.807 1.00 60.21 723 ASP B N 1
ATOM 5417 C CA . ASP B 1 274 ? 65.421 38.319 32.592 1.00 69.13 723 ASP B CA 1
ATOM 5418 C C . ASP B 1 274 ? 64.293 39.316 32.356 1.00 74.56 723 ASP B C 1
ATOM 5419 O O . ASP B 1 274 ? 63.805 39.454 31.234 1.00 80.83 723 ASP B O 1
ATOM 5424 N N . SER B 1 275 ? 63.881 40.005 33.417 1.00 71.24 724 SER B N 1
ATOM 5425 C CA . SER B 1 275 ? 62.717 40.882 33.356 1.00 74.87 724 SER B CA 1
ATOM 5426 C C . SER B 1 275 ? 62.961 42.080 32.443 1.00 73.26 724 SER B C 1
ATOM 5427 O O . SER B 1 275 ? 62.024 42.634 31.870 1.00 82.07 724 SER B O 1
ATOM 5430 N N . ASN B 1 276 ? 64.221 42.481 32.318 1.00 63.03 725 ASN B N 1
ATOM 5431 C CA . ASN B 1 276 ? 64.584 43.567 31.417 1.00 66.57 725 ASN B CA 1
ATOM 5432 C C . ASN B 1 276 ? 64.363 43.195 29.952 1.00 70.72 725 ASN B C 1
ATOM 5433 O O . ASN B 1 276 ? 63.925 44.019 29.152 1.00 66.16 725 ASN B O 1
ATOM 5446 N N . GLU B 1 278 ? 62.249 40.744 28.709 1.00 74.90 727 GLU B N 1
ATOM 5447 C CA . GLU B 1 278 ? 60.832 40.543 28.417 1.00 85.73 727 GLU B CA 1
ATOM 5448 C C . GLU B 1 278 ? 60.084 41.866 28.273 1.00 85.38 727 GLU B C 1
ATOM 5449 O O . GLU B 1 278 ? 59.192 41.988 27.437 1.00 90.71 727 GLU B O 1
ATOM 5455 N N . ILE B 1 279 ? 60.453 42.852 29.086 1.00 77.30 728 ILE B N 1
ATOM 5456 C CA . ILE B 1 279 ? 59.880 44.189 28.970 1.00 79.89 728 ILE B CA 1
ATOM 5457 C C . ILE B 1 279 ? 60.291 44.831 27.648 1.00 74.16 728 ILE B C 1
ATOM 5458 O O . ILE B 1 279 ? 59.480 45.466 26.973 1.00 89.29 728 ILE B O 1
ATOM 5463 N N . TRP B 1 280 ? 61.553 44.644 27.280 1.00 69.95 729 TRP B N 1
ATOM 5464 C CA . TRP B 1 280 ? 62.074 45.144 26.013 1.00 79.84 729 TRP B CA 1
ATOM 5465 C C . TRP B 1 280 ? 61.313 44.551 24.830 1.00 86.31 729 TRP B C 1
ATOM 5466 O O . TRP B 1 280 ? 61.115 45.214 23.812 1.00 83.15 729 TRP B O 1
ATOM 5477 N N . LYS B 1 281 ? 60.888 43.300 24.977 1.00 86.63 730 LYS B N 1
ATOM 5478 C CA . LYS B 1 281 ? 60.128 42.615 23.938 1.00 78.65 730 LYS B CA 1
ATOM 5479 C C . LYS B 1 281 ? 58.668 43.060 23.938 1.00 92.34 730 LYS B C 1
ATOM 5480 O O . LYS B 1 281 ? 58.035 43.143 22.885 1.00 93.67 730 LYS B O 1
ATOM 5494 N N . SER B 1 283 ? 57.629 46.096 24.947 1.00 83.31 732 SER B N 1
ATOM 5495 C CA . SER B 1 283 ? 57.571 47.500 24.551 1.00 92.44 732 SER B CA 1
ATOM 5496 C C . SER B 1 283 ? 57.880 47.715 23.071 1.00 101.85 732 SER B C 1
ATOM 5497 O O . SER B 1 283 ? 57.851 48.844 22.583 1.00 114.21 732 SER B O 1
ATOM 5500 N N . GLY B 1 284 ? 58.180 46.633 22.362 1.00 93.01 733 GLY B N 1
ATOM 5501 C CA . GLY B 1 284 ? 58.410 46.706 20.931 1.00 95.52 733 GLY B CA 1
ATOM 5502 C C . GLY B 1 284 ? 59.831 47.062 20.541 1.00 101.87 733 GLY B C 1
ATOM 5503 O O . GLY B 1 284 ? 60.059 47.658 19.487 1.00 106.02 733 GLY B O 1
ATOM 5504 N N . GLY B 1 285 ? 60.790 46.706 21.390 1.00 95.85 734 GLY B N 1
ATOM 5505 C CA . GLY B 1 285 ? 62.194 46.876 21.063 1.00 85.67 734 GLY B CA 1
ATOM 5506 C C . GLY B 1 285 ? 62.794 48.229 21.395 1.00 84.61 734 GLY B C 1
ATOM 5507 O O . GLY B 1 285 ? 63.867 48.570 20.897 1.00 88.66 734 GLY B O 1
ATOM 5508 N N . LYS B 1 286 ? 62.117 49.001 22.239 1.00 85.85 735 LYS B N 1
ATOM 5509 C CA . LYS B 1 286 ? 62.607 50.327 22.603 1.00 108.38 735 LYS B CA 1
ATOM 5510 C C . LYS B 1 286 ? 63.193 50.348 24.011 1.00 110.23 735 LYS B C 1
ATOM 5511 O O . LYS B 1 286 ? 62.729 49.633 24.898 1.00 106.23 735 LYS B O 1
ATOM 5517 N N . GLU B 1 287 ? 64.222 51.168 24.203 1.00 116.84 736 GLU B N 1
ATOM 5518 C CA . GLU B 1 287 ? 64.902 51.253 25.489 1.00 115.08 736 GLU B CA 1
ATOM 5519 C C . GLU B 1 287 ? 64.130 52.161 26.440 1.00 121.91 736 GLU B C 1
ATOM 5520 O O . GLU B 1 287 ? 64.409 53.357 26.544 1.00 101.54 736 GLU B O 1
ATOM 5526 N N . THR B 1 288 ? 63.159 51.578 27.136 1.00 136.40 737 THR B N 1
ATOM 5527 C CA . THR B 1 288 ? 62.330 52.318 28.080 1.00 128.58 737 THR B CA 1
ATOM 5528 C C . THR B 1 288 ? 63.028 52.497 29.421 1.00 132.61 737 THR B C 1
ATOM 5529 O O . THR B 1 288 ? 63.840 51.665 29.827 1.00 133.12 737 THR B O 1
ATOM 5533 N N . THR B 1 289 ? 62.702 53.588 30.105 1.00 133.92 738 THR B N 1
ATOM 5534 C CA . THR B 1 289 ? 63.234 53.854 31.436 1.00 131.36 738 THR B CA 1
ATOM 5535 C C . THR B 1 289 ? 62.097 54.237 32.373 1.00 126.98 738 THR B C 1
ATOM 5536 O O . THR B 1 289 ? 62.295 54.979 33.336 1.00 113.00 738 THR B O 1
ATOM 5540 N N . ASP B 1 290 ? 60.904 53.723 32.085 1.00 124.13 739 ASP B N 1
ATOM 5541 C CA . ASP B 1 290 ? 59.727 54.056 32.875 1.00 109.68 739 ASP B CA 1
ATOM 5542 C C . ASP B 1 290 ? 58.961 52.823 33.347 1.00 105.34 739 ASP B C 1
ATOM 5543 O O . ASP B 1 290 ? 57.964 52.948 34.052 1.00 106.78 739 ASP B O 1
ATOM 5548 N N . ILE B 1 291 ? 59.419 51.637 32.959 1.00 101.32 740 ILE B N 1
ATOM 5549 C CA . ILE B 1 291 ? 58.779 50.406 33.414 1.00 95.99 740 ILE B CA 1
ATOM 5550 C C . ILE B 1 291 ? 59.744 49.524 34.201 1.00 88.83 740 ILE B C 1
ATOM 5551 O O . ILE B 1 291 ? 60.818 49.171 33.715 1.00 81.16 740 ILE B O 1
ATOM 5556 N N . HIS B 1 292 ? 59.355 49.174 35.422 1.00 87.45 741 HIS B N 1
ATOM 5557 C CA . HIS B 1 292 ? 60.216 48.393 36.301 1.00 82.98 741 HIS B CA 1
ATOM 5558 C C . HIS B 1 292 ? 59.441 47.289 37.011 1.00 82.18 741 HIS B C 1
ATOM 5559 O O . HIS B 1 292 ? 58.246 47.425 37.275 1.00 89.07 741 HIS B O 1
ATOM 5566 N N . VAL B 1 293 ? 60.135 46.201 37.325 1.00 75.82 742 VAL B N 1
ATOM 5567 C CA . VAL B 1 293 ? 59.517 45.055 37.980 1.00 76.51 742 VAL B CA 1
ATOM 5568 C C . VAL B 1 293 ? 59.873 45.013 39.462 1.00 72.21 742 VAL B C 1
ATOM 5569 O O . VAL B 1 293 ? 61.024 45.224 39.840 1.00 78.06 742 VAL B O 1
ATOM 5573 N N . TRP B 1 294 ? 58.870 44.753 40.294 1.00 78.41 743 TRP B N 1
ATOM 5574 C CA . TRP B 1 294 ? 59.070 44.609 41.730 1.00 68.90 743 TRP B CA 1
ATOM 5575 C C . TRP B 1 294 ? 58.545 43.248 42.172 1.00 76.23 743 TRP B C 1
ATOM 5576 O O . TRP B 1 294 ? 57.336 43.060 42.299 1.00 82.49 743 TRP B O 1
ATOM 5587 N N . PRO B 1 295 ? 59.459 42.295 42.416 1.00 81.67 744 PRO B N 1
ATOM 5588 C CA . PRO B 1 295 ? 59.107 40.888 42.646 1.00 67.52 744 PRO B CA 1
ATOM 5589 C C . PRO B 1 295 ? 58.394 40.648 43.972 1.00 78.03 744 PRO B C 1
ATOM 5590 O O . PRO B 1 295 ? 58.792 41.199 44.999 1.00 77.05 744 PRO B O 1
ATOM 5594 N N . LEU B 1 296 ? 57.352 39.823 43.944 1.00 75.63 745 LEU B N 1
ATOM 5595 C CA . LEU B 1 296 ? 56.619 39.480 45.155 1.00 80.08 745 LEU B CA 1
ATOM 5596 C C . LEU B 1 296 ? 56.802 38.013 45.518 1.00 71.72 745 LEU B C 1
ATOM 5597 O O . LEU B 1 296 ? 57.130 37.685 46.658 1.00 74.83 745 LEU B O 1
ATOM 5602 N N . ALA B 1 297 ? 56.594 37.138 44.540 1.00 69.43 746 ALA B N 1
ATOM 5603 C CA . ALA B 1 297 ? 56.698 35.701 44.758 1.00 62.39 746 ALA B CA 1
ATOM 5604 C C . ALA B 1 297 ? 56.779 34.949 43.434 1.00 72.70 746 ALA B C 1
ATOM 5605 O O . ALA B 1 297 ? 56.573 35.526 42.366 1.00 73.18 746 ALA B O 1
ATOM 5607 N N . LEU B 1 298 ? 57.080 33.657 43.512 1.00 70.76 747 LEU B N 1
ATOM 5608 C CA . LEU B 1 298 ? 57.067 32.797 42.337 1.00 75.61 747 LEU B CA 1
ATOM 5609 C C . LEU B 1 298 ? 56.040 31.682 42.495 1.00 87.57 747 LEU B C 1
ATOM 5610 O O . LEU B 1 298 ? 56.112 30.887 43.433 1.00 93.84 747 LEU B O 1
ATOM 5615 N N . ALA B 1 299 ? 55.090 31.626 41.568 1.00 90.63 748 ALA B N 1
ATOM 5616 C CA . ALA B 1 299 ? 54.075 30.582 41.573 1.00 80.73 748 ALA B CA 1
ATOM 5617 C C . ALA B 1 299 ? 54.280 29.640 40.395 1.00 81.61 748 ALA B C 1
ATOM 5618 O O . ALA B 1 299 ? 53.852 29.931 39.277 1.00 82.84 748 ALA B O 1
ATOM 5620 N N . TYR B 1 300 ? 54.952 28.521 40.660 1.00 85.90 749 TYR B N 1
ATOM 5621 C CA . TYR B 1 300 ? 55.239 27.500 39.652 1.00 87.55 749 TYR B CA 1
ATOM 5622 C C . TYR B 1 300 ? 56.039 28.065 38.475 1.00 91.48 749 TYR B C 1
ATOM 5623 O O . TYR B 1 300 ? 57.255 27.884 38.406 1.00 95.23 749 TYR B O 1
ATOM 5632 N N . ASP B 1 301 ? 55.362 28.745 37.553 1.00 84.61 750 ASP B N 1
ATOM 5633 C CA . ASP B 1 301 ? 56.025 29.264 36.360 1.00 78.08 750 ASP B CA 1
ATOM 5634 C C . ASP B 1 301 ? 55.743 30.747 36.157 1.00 76.86 750 ASP B C 1
ATOM 5635 O O . ASP B 1 301 ? 56.081 31.317 35.120 1.00 90.90 750 ASP B O 1
ATOM 5640 N N . THR B 1 302 ? 55.126 31.368 37.153 1.00 82.18 751 THR B N 1
ATOM 5641 C CA . THR B 1 302 ? 54.682 32.747 37.020 1.00 86.96 751 THR B CA 1
ATOM 5642 C C . THR B 1 302 ? 55.203 33.613 38.157 1.00 86.62 751 THR B C 1
ATOM 5643 O O . THR B 1 302 ? 55.025 33.287 39.331 1.00 86.25 751 THR B O 1
ATOM 5647 N N . LEU B 1 303 ? 55.855 34.715 37.803 1.00 79.39 752 LEU B N 1
ATOM 5648 C CA . LEU B 1 303 ? 56.351 35.652 38.800 1.00 84.60 752 LEU B CA 1
ATOM 5649 C C . LEU B 1 303 ? 55.277 36.659 39.188 1.00 87.03 752 LEU B C 1
ATOM 5650 O O . LEU B 1 303 ? 54.857 37.476 38.369 1.00 98.49 752 LEU B O 1
ATOM 5655 N N . ASN B 1 304 ? 54.833 36.598 40.438 1.00 73.96 753 ASN B N 1
ATOM 5656 C CA . ASN B 1 304 ? 53.939 37.619 40.960 1.00 78.41 753 ASN B CA 1
ATOM 5657 C C . ASN B 1 304 ? 54.745 38.880 41.228 1.00 81.78 753 ASN B C 1
ATOM 5658 O O . ASN B 1 304 ? 55.700 38.860 42.004 1.00 87.55 753 ASN B O 1
ATOM 5663 N N . CYS B 1 305 ? 54.372 39.973 40.575 1.00 78.55 754 CYS B N 1
ATOM 5664 C CA . CYS B 1 305 ? 55.163 41.191 40.658 1.00 79.38 754 CYS B CA 1
ATOM 5665 C C . CYS B 1 305 ? 54.315 42.452 40.578 1.00 85.36 754 CYS B C 1
ATOM 5666 O O . CYS B 1 305 ? 53.112 42.398 40.323 1.00 92.71 754 CYS B O 1
ATOM 5669 N N . ILE B 1 306 ? 54.959 43.589 40.813 1.00 81.64 755 ILE B N 1
ATOM 5670 C CA . ILE B 1 306 ? 54.331 44.890 40.651 1.00 68.72 755 ILE B CA 1
ATOM 5671 C C . ILE B 1 306 ? 54.994 45.663 39.520 1.00 85.59 755 ILE B C 1
ATOM 5672 O O . ILE B 1 306 ? 56.192 45.936 39.571 1.00 90.50 755 ILE B O 1
ATOM 5677 N N . LEU B 1 307 ? 54.224 46.012 38.496 1.00 96.70 756 LEU B N 1
ATOM 5678 C CA . LEU B 1 307 ? 54.765 46.810 37.404 1.00 83.58 756 LEU B CA 1
ATOM 5679 C C . LEU B 1 307 ? 54.792 48.283 37.788 1.00 87.08 756 LEU B C 1
ATOM 5680 O O . LEU B 1 307 ? 53.766 48.961 37.771 1.00 97.78 756 LEU B O 1
ATOM 5685 N N . VAL B 1 308 ? 55.977 48.771 38.137 1.00 80.01 757 VAL B N 1
ATOM 5686 C CA . VAL B 1 308 ? 56.137 50.160 38.540 1.00 77.91 757 VAL B CA 1
ATOM 5687 C C . VAL B 1 308 ? 56.322 51.036 37.311 1.00 88.96 757 VAL B C 1
ATOM 5688 O O . VAL B 1 308 ? 57.177 50.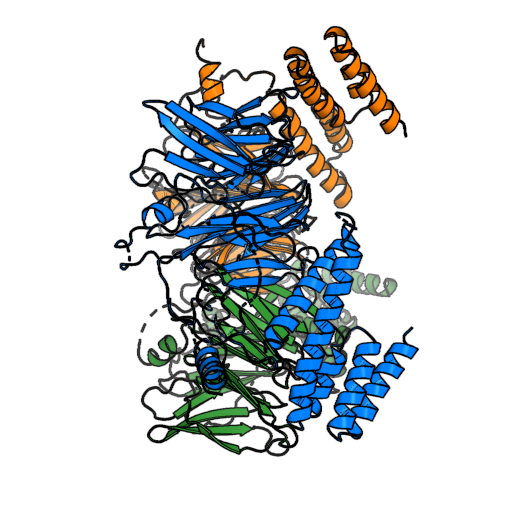766 36.466 1.00 90.15 757 VAL B O 1
ATOM 5692 N N . LYS B 1 309 ? 55.511 52.083 37.210 1.00 94.58 758 LYS B N 1
ATOM 5693 C CA . LYS B 1 309 ? 55.597 53.001 36.083 1.00 93.31 758 LYS B CA 1
ATOM 5694 C C . LYS B 1 309 ? 56.032 54.394 36.539 1.00 85.65 758 LYS B C 1
ATOM 5695 O O . LYS B 1 309 ? 55.379 55.017 37.376 1.00 94.60 758 LYS B O 1
ATOM 5701 N N . GLY B 1 310 ? 57.139 54.877 35.981 1.00 76.25 759 GLY B N 1
ATOM 5702 C CA . GLY B 1 310 ? 57.666 56.184 36.332 1.00 83.70 759 GLY B CA 1
ATOM 5703 C C . GLY B 1 310 ? 59.184 56.230 36.359 1.00 91.27 759 GLY B C 1
ATOM 5704 O O . GLY B 1 310 ? 59.848 55.387 35.757 1.00 87.35 759 GLY B O 1
ATOM 5705 N N . LYS B 1 311 ? 59.737 57.211 37.065 1.00 95.89 760 LYS B N 1
ATOM 5706 C CA . LYS B 1 311 ? 61.186 57.383 37.130 1.00 95.12 760 LYS B CA 1
ATOM 5707 C C . LYS B 1 311 ? 61.802 56.546 38.245 1.00 97.33 760 LYS B C 1
ATOM 5708 O O . LYS B 1 311 ? 62.948 56.109 38.145 1.00 92.35 760 LYS B O 1
ATOM 5714 N N . HIS B 1 312 ? 61.034 56.325 39.307 1.00 98.82 761 HIS B N 1
ATOM 5715 C CA . HIS B 1 312 ? 61.482 55.490 40.415 1.00 93.79 761 HIS B CA 1
ATOM 5716 C C . HIS B 1 312 ? 61.322 54.010 40.073 1.00 86.59 761 HIS B C 1
ATOM 5717 O O . HIS B 1 312 ? 60.340 53.615 39.446 1.00 87.76 761 HIS B O 1
ATOM 5724 N N . ILE B 1 313 ? 62.286 53.194 40.491 1.00 80.16 762 ILE B N 1
ATOM 5725 C CA . ILE B 1 313 ? 62.235 51.763 40.215 1.00 75.95 762 ILE B CA 1
ATOM 5726 C C . ILE B 1 313 ? 61.440 51.041 41.291 1.00 76.39 762 ILE B C 1
ATOM 5727 O O . ILE B 1 313 ? 61.106 49.865 41.148 1.00 79.16 762 ILE B O 1
ATOM 5732 N N . TRP B 1 314 ? 61.139 51.753 42.371 1.00 79.60 763 TRP B N 1
ATOM 5733 C CA . TRP B 1 314 ? 60.371 51.177 43.463 1.00 76.19 763 TRP B CA 1
ATOM 5734 C C . TRP B 1 314 ? 58.940 51.696 43.450 1.00 75.00 763 TRP B C 1
ATOM 5735 O O . TRP B 1 314 ? 58.702 52.860 43.126 1.00 88.15 763 TRP B O 1
ATOM 5746 N N . PRO B 1 315 ? 57.981 50.830 43.805 1.00 67.91 764 PRO B N 1
ATOM 5747 C CA . PRO B 1 315 ? 56.568 51.215 43.822 1.00 77.73 764 PRO B CA 1
ATOM 5748 C C . PRO B 1 315 ? 56.263 52.241 44.906 1.00 80.11 764 PRO B C 1
ATOM 5749 O O . PRO B 1 315 ? 56.911 52.249 45.954 1.00 86.26 764 PRO B O 1
ATOM 5753 N N . GLU B 1 316 ? 55.281 53.097 44.644 1.00 87.16 765 GLU B N 1
ATOM 5754 C CA . GLU B 1 316 ? 54.887 54.135 45.589 1.00 94.30 765 GLU B CA 1
ATOM 5755 C C . GLU B 1 316 ? 53.376 54.113 45.787 1.00 92.38 765 GLU B C 1
ATOM 5756 O O . GLU B 1 316 ? 52.662 53.422 45.062 1.00 99.06 765 GLU B O 1
ATOM 5762 N N . PHE B 1 317 ? 52.894 54.868 46.769 1.00 106.43 766 PHE B N 1
ATOM 5763 C CA . PHE B 1 317 ? 51.474 54.887 47.103 1.00 113.65 766 PHE B CA 1
ATOM 5764 C C . PHE B 1 317 ? 50.715 55.775 46.137 1.00 110.74 766 PHE B C 1
ATOM 5765 O O . PHE B 1 317 ? 51.145 56.894 45.851 1.00 102.21 766 PHE B O 1
ATOM 5773 N N . PRO B 1 318 ? 49.565 55.289 45.648 1.00 102.14 767 PRO B N 1
ATOM 5774 C CA . PRO B 1 318 ? 48.974 53.988 45.986 1.00 96.67 767 PRO B CA 1
ATOM 5775 C C . PRO B 1 318 ? 49.537 52.823 45.169 1.00 100.71 767 PRO B C 1
ATOM 5776 O O . PRO B 1 318 ? 49.992 53.020 44.042 1.00 104.19 767 PRO B O 1
ATOM 5780 N N . LEU B 1 319 ? 49.503 51.624 45.743 1.00 96.43 768 LEU B N 1
ATOM 5781 C CA . LEU B 1 319 ? 50.052 50.441 45.090 1.00 93.31 768 LEU B CA 1
ATOM 5782 C C . LEU B 1 319 ? 49.121 49.964 43.980 1.00 96.75 768 LEU B C 1
ATOM 5783 O O . LEU B 1 319 ? 47.931 49.753 44.213 1.00 94.27 768 LEU B O 1
ATOM 5788 N N . PRO B 1 320 ? 49.663 49.791 42.764 1.00 92.97 769 PRO B N 1
ATOM 5789 C CA . PRO B 1 320 ? 48.886 49.269 41.634 1.00 85.87 769 PRO B CA 1
ATOM 5790 C C . PRO B 1 320 ? 48.479 47.812 41.821 1.00 85.78 769 PRO B C 1
ATOM 5791 O O . PRO B 1 320 ? 48.870 47.176 42.799 1.00 97.35 769 PRO B O 1
ATOM 5795 N N . LEU B 1 321 ? 47.707 47.290 40.876 1.00 92.35 770 LEU B N 1
ATOM 5796 C CA . LEU B 1 321 ? 47.271 45.903 40.936 1.00 106.32 770 LEU B CA 1
ATOM 5797 C C . LEU B 1 321 ? 48.417 44.975 40.562 1.00 102.65 770 LEU B C 1
ATOM 5798 O O . LEU B 1 321 ? 49.148 45.243 39.608 1.00 104.67 770 LEU B O 1
ATOM 5803 N N . PRO B 1 322 ? 48.584 43.887 41.329 1.00 101.56 771 PRO B N 1
ATOM 5804 C CA . PRO B 1 322 ? 49.628 42.893 41.065 1.00 97.23 771 PRO B CA 1
ATOM 5805 C C . PRO B 1 322 ? 49.555 42.352 39.643 1.00 87.69 771 PRO B C 1
ATOM 5806 O O . PRO B 1 322 ? 48.463 42.082 39.146 1.00 95.28 771 PRO B O 1
ATOM 5810 N N . SER B 1 323 ? 50.708 42.199 39.002 1.00 87.04 772 SER B N 1
ATOM 5811 C CA . SER B 1 323 ? 50.761 41.666 37.649 1.00 92.17 772 SER B CA 1
ATOM 5812 C C . SER B 1 323 ? 51.315 40.247 37.651 1.00 90.47 772 SER B C 1
ATOM 5813 O O . SER B 1 323 ? 51.660 39.705 38.701 1.00 82.83 772 SER B O 1
ATOM 5816 N N . GLU B 1 324 ? 51.388 39.647 36.469 1.00 87.71 773 GLU B N 1
ATOM 5817 C CA . GLU B 1 324 ? 51.965 38.318 36.326 1.00 82.39 773 GLU B CA 1
ATOM 5818 C C . GLU B 1 324 ? 52.949 38.288 35.165 1.00 89.61 773 GLU B C 1
ATOM 5819 O O . GLU B 1 324 ? 52.706 38.884 34.116 1.00 96.94 773 GLU B O 1
ATOM 5833 N N . GLU B 1 326 ? 55.392 35.469 33.080 1.00 79.51 775 GLU B N 1
ATOM 5834 C CA . GLU B 1 326 ? 55.784 34.082 32.871 1.00 85.68 775 GLU B CA 1
ATOM 5835 C C . GLU B 1 326 ? 57.291 33.980 32.662 1.00 89.59 775 GLU B C 1
ATOM 5836 O O . GLU B 1 326 ? 57.886 34.798 31.959 1.00 90.41 775 GLU B O 1
ATOM 5842 N N . ILE B 1 327 ? 57.903 32.976 33.284 1.00 83.29 776 ILE B N 1
ATOM 5843 C CA . ILE B 1 327 ? 59.351 32.812 33.241 1.00 76.23 776 ILE B CA 1
ATOM 5844 C C . ILE B 1 327 ? 59.837 32.423 31.846 1.00 74.92 776 ILE B C 1
ATOM 5845 O O . ILE B 1 327 ? 59.137 31.738 31.100 1.00 72.65 776 ILE B O 1
ATOM 5850 N N . ARG B 1 328 ? 61.034 32.885 31.499 1.00 72.24 777 ARG B N 1
ATOM 5851 C CA . ARG B 1 328 ? 61.643 32.584 30.208 1.00 66.95 777 ARG B CA 1
ATOM 5852 C C . ARG B 1 328 ? 63.150 32.391 30.359 1.00 66.25 777 ARG B C 1
ATOM 5853 O O . ARG B 1 328 ? 63.825 33.202 30.994 1.00 72.58 777 ARG B O 1
ATOM 5869 N N . PRO B 1 330 ? 66.963 32.649 29.452 1.00 73.85 779 PRO B N 1
ATOM 5870 C CA . PRO B 1 330 ? 67.726 33.698 28.767 1.00 69.85 779 PRO B CA 1
ATOM 5871 C C . PRO B 1 330 ? 68.477 33.160 27.555 1.00 68.40 779 PRO B C 1
ATOM 5872 O O . PRO B 1 330 ? 69.699 33.011 27.590 1.00 66.50 779 PRO B O 1
ATOM 5876 N N . VAL B 1 331 ? 67.737 32.876 26.490 1.00 70.97 780 VAL B N 1
ATOM 5877 C CA . VAL B 1 331 ? 68.309 32.320 25.271 1.00 63.11 780 VAL B CA 1
ATOM 5878 C C . VAL B 1 331 ? 68.006 33.212 24.076 1.00 60.34 780 VAL B C 1
ATOM 5879 O O . VAL B 1 331 ? 68.250 32.833 22.932 1.00 67.87 780 VAL B O 1
ATOM 5883 N N . PHE B 1 332 ? 67.476 34.401 24.344 1.00 69.95 781 PHE B N 1
ATOM 5884 C CA . PHE B 1 332 ? 67.094 35.302 23.267 1.00 64.90 781 PHE B CA 1
ATOM 5885 C C . PHE B 1 332 ? 68.257 36.232 22.969 1.00 51.16 781 PHE B C 1
ATOM 5886 O O . PHE B 1 332 ? 68.885 36.767 23.881 1.00 78.70 781 PHE B O 1
ATOM 5894 N N . VAL B 1 333 ? 68.530 36.446 21.690 1.00 68.79 782 VAL B N 1
ATOM 5895 C CA . VAL B 1 333 ? 69.597 37.352 21.302 1.00 67.21 782 VAL B CA 1
ATOM 5896 C C . VAL B 1 333 ? 69.041 38.683 20.813 1.00 71.33 782 VAL B C 1
ATOM 5897 O O . VAL B 1 333 ? 68.305 38.726 19.828 1.00 86.96 782 VAL B O 1
ATOM 5901 N N . LYS B 1 334 ? 69.398 39.765 21.499 1.00 76.28 783 LYS B N 1
ATOM 5902 C CA . LYS B 1 334 ? 68.888 41.088 21.153 1.00 76.41 783 LYS B CA 1
ATOM 5903 C C . LYS B 1 334 ? 69.245 41.474 19.720 1.00 77.47 783 LYS B C 1
ATOM 5904 O O . LYS B 1 334 ? 68.411 42.004 18.987 1.00 82.94 783 LYS B O 1
ATOM 5910 N N . SER B 1 335 ? 70.486 41.199 19.328 1.00 69.17 784 SER B N 1
ATOM 5911 C CA . SER B 1 335 ? 70.955 41.555 17.994 1.00 78.69 784 SER B CA 1
ATOM 5912 C C . SER B 1 335 ? 70.176 40.808 16.911 1.00 86.98 784 SER B C 1
ATOM 5913 O O . SER B 1 335 ? 69.693 41.425 15.964 1.00 92.30 784 SER B O 1
ATOM 5916 N N . LYS B 1 336 ? 70.045 39.491 17.053 1.00 82.01 785 LYS B N 1
ATOM 5917 C CA . LYS B 1 336 ? 69.273 38.704 16.093 1.00 75.50 785 LYS B CA 1
ATOM 5918 C C . LYS B 1 336 ? 67.820 39.158 16.059 1.00 84.52 785 LYS B C 1
ATOM 5919 O O . LYS B 1 336 ? 67.194 39.167 14.999 1.00 98.93 785 LYS B O 1
ATOM 5925 N N . LEU B 1 337 ? 67.284 39.522 17.220 1.00 73.56 786 LEU B N 1
ATOM 5926 C CA . LEU B 1 337 ? 65.915 40.016 17.296 1.00 79.52 786 LEU B CA 1
ATOM 5927 C C . LEU B 1 337 ? 65.791 41.329 16.529 1.00 83.15 786 LEU B C 1
ATOM 5928 O O . LEU B 1 337 ? 64.754 41.608 15.931 1.00 89.86 786 LEU B O 1
ATOM 5933 N N . LEU B 1 338 ? 66.851 42.131 16.555 1.00 83.83 787 LEU B N 1
ATOM 5934 C CA . LEU B 1 338 ? 66.884 43.387 15.810 1.00 89.79 787 LEU B CA 1
ATOM 5935 C C . LEU B 1 338 ? 66.957 43.123 14.306 1.00 93.62 787 LEU B C 1
ATOM 5936 O O . LEU B 1 338 ? 66.267 43.776 13.523 1.00 96.27 787 LEU B O 1
ATOM 5941 N N . GLU B 1 339 ? 67.806 42.176 13.910 1.00 94.61 788 GLU B N 1
ATOM 5942 C CA . GLU B 1 339 ? 67.945 41.796 12.506 1.00 96.82 788 GLU B CA 1
ATOM 5943 C C . GLU B 1 339 ? 66.618 41.318 11.921 1.00 100.35 788 GLU B C 1
ATOM 5944 O O . GLU B 1 339 ? 66.217 41.750 10.841 1.00 110.30 788 GLU B O 1
ATOM 5950 N N . GLU B 1 340 ? 65.944 40.421 12.637 1.00 101.24 789 GLU B N 1
ATOM 5951 C CA . GLU B 1 340 ? 64.676 39.866 12.174 1.00 99.05 789 GLU B CA 1
ATOM 5952 C C . GLU B 1 340 ? 63.548 40.902 12.149 1.00 105.28 789 GLU B C 1
ATOM 5953 O O . GLU B 1 340 ? 62.842 41.041 11.151 1.00 125.20 789 GLU B O 1
ATOM 5959 N N . ASN B 1 341 ? 63.385 41.620 13.258 1.00 102.72 790 ASN B N 1
ATOM 5960 C CA . ASN B 1 341 ? 62.346 42.644 13.401 1.00 102.61 790 ASN B CA 1
ATOM 5961 C C . ASN B 1 341 ? 62.691 44.008 12.805 1.00 111.71 790 ASN B C 1
ATOM 5962 O O . ASN B 1 341 ? 62.452 45.036 13.441 1.00 117.64 790 ASN B O 1
ATOM 5967 N N . LYS B 1 342 ? 63.231 44.032 11.593 1.00 113.14 791 LYS B N 1
ATOM 5968 C CA . LYS B 1 342 ? 63.544 45.302 10.947 1.00 120.16 791 LYS B CA 1
ATOM 5969 C C . LYS B 1 342 ? 62.357 45.839 10.156 1.00 130.39 791 LYS B C 1
ATOM 5970 O O . LYS B 1 342 ? 62.119 47.047 10.119 1.00 127.30 791 LYS B O 1
ATOM 5976 N N . ALA B 1 343 ? 61.615 44.933 9.527 1.00 130.28 792 ALA B N 1
ATOM 5977 C CA . ALA B 1 343 ? 60.465 45.305 8.711 1.00 130.45 792 ALA B CA 1
ATOM 5978 C C . ALA B 1 343 ? 59.352 45.950 9.530 1.00 130.04 792 ALA B C 1
ATOM 5979 O O . ALA B 1 343 ? 58.705 46.896 9.078 1.00 131.20 792 ALA B O 1
ATOM 5981 N N . ILE B 1 344 ? 59.132 45.436 10.734 1.00 122.35 793 ILE B N 1
ATOM 5982 C CA . ILE B 1 344 ? 58.099 45.973 11.611 1.00 137.83 793 ILE B CA 1
ATOM 5983 C C . ILE B 1 344 ? 58.489 47.347 12.147 1.00 126.93 793 ILE B C 1
ATOM 5984 O O . ILE B 1 344 ? 57.713 48.298 12.068 1.00 135.72 793 ILE B O 1
ATOM 5989 N N . GLU B 1 365 ? 54.470 43.912 19.535 1.00 87.25 814 GLU B N 1
ATOM 5990 C CA . GLU B 1 365 ? 55.449 43.097 20.247 1.00 102.71 814 GLU B CA 1
ATOM 5991 C C . GLU B 1 365 ? 56.540 42.597 19.311 1.00 99.82 814 GLU B C 1
ATOM 5992 O O . GLU B 1 365 ? 56.329 42.479 18.104 1.00 113.41 814 GLU B O 1
ATOM 5998 N N . ILE B 1 366 ? 57.710 42.309 19.873 1.00 93.50 815 ILE B N 1
ATOM 5999 C CA . ILE B 1 366 ? 58.804 41.730 19.104 1.00 92.12 815 ILE B CA 1
ATOM 6000 C C . ILE B 1 366 ? 58.447 40.303 18.703 1.00 80.61 815 ILE B C 1
ATOM 6001 O O . ILE B 1 366 ? 58.017 39.505 19.535 1.00 88.47 815 ILE B O 1
ATOM 6006 N N . GLN B 1 367 ? 58.625 39.985 17.426 1.00 88.37 816 GLN B N 1
ATOM 6007 C CA . GLN B 1 367 ? 58.348 38.643 16.930 1.00 89.65 816 GLN B CA 1
ATOM 6008 C C . GLN B 1 367 ? 59.560 37.738 17.103 1.00 79.36 816 GLN B C 1
ATOM 6009 O O . GLN B 1 367 ? 60.679 38.105 16.743 1.00 69.74 816 GLN B O 1
ATOM 6015 N N . ILE B 1 368 ? 59.329 36.551 17.651 1.00 79.59 817 ILE B N 1
ATOM 6016 C CA . ILE B 1 368 ? 60.413 35.621 17.933 1.00 70.91 817 ILE B CA 1
ATOM 6017 C C . ILE B 1 368 ? 60.361 34.395 17.023 1.00 77.14 817 ILE B C 1
ATOM 6018 O O . ILE B 1 368 ? 59.336 33.715 16.941 1.00 71.22 817 ILE B O 1
ATOM 6023 N N . PRO B 1 369 ? 61.480 34.117 16.332 1.00 72.49 818 PRO B N 1
ATOM 6024 C CA . PRO B 1 369 ? 61.677 32.969 15.437 1.00 79.56 818 PRO B CA 1
ATOM 6025 C C . PRO B 1 369 ? 61.349 31.629 16.093 1.00 86.33 818 PRO B C 1
ATOM 6026 O O . PRO B 1 369 ? 61.575 31.468 17.292 1.00 90.06 818 PRO B O 1
ATOM 6030 N N . VAL B 1 370 ? 60.814 30.692 15.311 1.00 88.54 819 VAL B N 1
ATOM 6031 C CA . VAL B 1 370 ? 60.394 29.391 15.831 1.00 92.98 819 VAL B CA 1
ATOM 6032 C C . VAL B 1 370 ? 61.530 28.644 16.525 1.00 87.67 819 VAL B C 1
ATOM 6033 O O . VAL B 1 370 ? 61.351 28.128 17.629 1.00 84.44 819 VAL B O 1
ATOM 6037 N N . SER B 1 371 ? 62.699 28.605 15.891 1.00 82.54 820 SER B N 1
ATOM 6038 C CA . SER B 1 371 ? 63.837 27.883 16.452 1.00 82.59 820 SER B CA 1
ATOM 6039 C C . SER B 1 371 ? 64.316 28.525 17.750 1.00 87.09 820 SER B C 1
ATOM 6040 O O . SER B 1 371 ? 64.632 27.823 18.710 1.00 83.41 820 SER B O 1
ATOM 6051 N N . ALA B 1 373 ? 62.442 30.263 19.686 1.00 78.95 822 ALA B N 1
ATOM 6052 C CA . ALA B 1 373 ? 61.376 30.046 20.654 1.00 79.35 822 ALA B CA 1
ATOM 6053 C C . ALA B 1 373 ? 61.298 28.577 21.064 1.00 79.90 822 ALA B C 1
ATOM 6054 O O . ALA B 1 373 ? 60.911 28.262 22.190 1.00 81.94 822 ALA B O 1
ATOM 6056 N N . ALA B 1 374 ? 61.661 27.680 20.152 1.00 83.49 823 ALA B N 1
ATOM 6057 C CA . ALA B 1 374 ? 61.625 26.254 20.454 1.00 83.68 823 ALA B CA 1
ATOM 6058 C C . ALA B 1 374 ? 62.717 25.901 21.454 1.00 81.25 823 ALA B C 1
ATOM 6059 O O . ALA B 1 374 ? 62.524 25.056 22.327 1.00 81.99 823 ALA B O 1
ATOM 6061 N N . GLU B 1 375 ? 63.861 26.569 21.326 1.00 81.34 824 GLU B N 1
ATOM 6062 C CA . GLU B 1 375 ? 64.975 26.371 22.246 1.00 77.49 824 GLU B CA 1
ATOM 6063 C C . GLU B 1 375 ? 64.591 26.801 23.651 1.00 75.81 824 GLU B C 1
ATOM 6064 O O . GLU B 1 375 ? 64.925 26.130 24.627 1.00 74.54 824 GLU B O 1
ATOM 6070 N N . GLU B 1 376 ? 63.893 27.927 23.746 1.00 70.68 825 GLU B N 1
ATOM 6071 C CA . GLU B 1 376 ? 63.452 28.432 25.037 1.00 70.43 825 GLU B CA 1
ATOM 6072 C C . GLU B 1 376 ? 62.433 27.496 25.677 1.00 75.27 825 GLU B C 1
ATOM 6073 O O . GLU B 1 376 ? 62.529 27.192 26.865 1.00 80.92 825 GLU B O 1
ATOM 6079 N N . GLU B 1 377 ? 61.463 27.035 24.892 1.00 78.75 826 GLU B N 1
ATOM 6080 C CA . GLU B 1 377 ? 60.425 26.151 25.417 1.00 82.35 826 GLU B CA 1
ATOM 6081 C C . GLU B 1 377 ? 61.000 24.786 25.787 1.00 72.96 826 GLU B C 1
ATOM 6082 O O . GLU B 1 377 ? 60.555 24.152 26.745 1.00 78.73 826 GLU B O 1
ATOM 6088 N N . TYR B 1 378 ? 61.986 24.338 25.019 1.00 64.19 827 TYR B N 1
ATOM 6089 C CA . TYR B 1 378 ? 62.660 23.077 25.296 1.00 67.52 827 TYR B CA 1
ATOM 6090 C C . TYR B 1 378 ? 63.404 23.133 26.627 1.00 76.15 827 TYR B C 1
ATOM 6091 O O . TYR B 1 378 ? 63.286 22.231 27.454 1.00 73.85 827 TYR B O 1
ATOM 6100 N N . LEU B 1 379 ? 64.171 24.199 26.824 1.00 72.81 828 LEU B N 1
ATOM 6101 C CA . LEU B 1 379 ? 64.956 24.370 28.038 1.00 67.41 828 LEU B CA 1
ATOM 6102 C C . LEU B 1 379 ? 64.071 24.616 29.259 1.00 76.99 828 LEU B C 1
ATOM 6103 O O . LEU B 1 379 ? 64.318 24.072 30.336 1.00 72.43 828 LEU B O 1
ATOM 6108 N N . ARG B 1 380 ? 63.037 25.433 29.081 1.00 69.86 829 ARG B N 1
ATOM 6109 C CA . ARG B 1 380 ? 62.113 25.759 30.165 1.00 68.68 829 ARG B CA 1
ATOM 6110 C C . ARG B 1 380 ? 61.372 24.525 30.668 1.00 83.42 829 ARG B C 1
ATOM 6111 O O . ARG B 1 380 ? 61.206 24.337 31.875 1.00 78.39 829 ARG B O 1
ATOM 6119 N N . SER B 1 381 ? 60.923 23.688 29.738 1.00 85.02 830 SER B N 1
ATOM 6120 C CA . SER B 1 381 ? 60.227 22.461 30.101 1.00 89.32 830 SER B CA 1
ATOM 6121 C C . SER B 1 381 ? 61.179 21.501 30.801 1.00 85.41 830 SER B C 1
ATOM 6122 O O . SER B 1 381 ? 60.812 20.847 31.775 1.00 84.45 830 SER B O 1
ATOM 6125 N N . LYS B 1 382 ? 62.405 21.427 30.294 1.00 81.75 831 LYS B N 1
ATOM 6126 C CA . LYS B 1 382 ? 63.447 20.597 30.886 1.00 67.13 831 LYS B CA 1
ATOM 6127 C C . LYS B 1 382 ? 63.728 21.003 32.331 1.00 77.16 831 LYS B C 1
ATOM 6128 O O . LYS B 1 382 ? 63.850 20.153 33.212 1.00 81.45 831 LYS B O 1
ATOM 6134 N N . VAL B 1 383 ? 63.813 22.309 32.562 1.00 76.52 832 VAL B N 1
ATOM 6135 C CA . VAL B 1 383 ? 64.117 22.854 33.882 1.00 74.37 832 VAL B CA 1
ATOM 6136 C C . VAL B 1 383 ? 62.981 22.603 34.873 1.00 79.35 832 VAL B C 1
ATOM 6137 O O . VAL B 1 383 ? 63.207 22.108 35.978 1.00 81.72 832 VAL B O 1
ATOM 6141 N N . LEU B 1 384 ? 61.762 22.945 34.469 1.00 81.27 833 LEU B N 1
ATOM 6142 C CA . LEU B 1 384 ? 60.591 22.779 35.323 1.00 74.91 833 LEU B CA 1
ATOM 6143 C C . LEU B 1 384 ? 60.312 21.307 35.629 1.00 88.24 833 LEU B C 1
ATOM 6144 O O . LEU B 1 384 ? 59.867 20.965 36.726 1.00 81.29 833 LEU B O 1
ATOM 6149 N N . SER B 1 385 ? 60.574 20.440 34.655 1.00 80.85 834 SER B N 1
ATOM 6150 C CA . SER B 1 385 ? 60.365 19.007 34.831 1.00 81.53 834 SER B CA 1
ATOM 6151 C C . SER B 1 385 ? 61.263 18.443 35.933 1.00 83.57 834 SER B C 1
ATOM 6152 O O . SER B 1 385 ? 60.803 17.680 36.781 1.00 73.44 834 SER B O 1
ATOM 6155 N N . GLU B 1 386 ? 62.538 18.825 35.919 1.00 83.92 835 GLU B N 1
ATOM 6156 C CA . GLU B 1 386 ? 63.490 18.365 36.929 1.00 74.75 835 GLU B CA 1
ATOM 6157 C C . GLU B 1 386 ? 63.097 18.810 38.332 1.00 85.43 835 GLU B C 1
ATOM 6158 O O . GLU B 1 386 ? 63.121 18.019 39.274 1.00 76.36 835 GLU B O 1
ATOM 6164 N N . LEU B 1 387 ? 62.744 20.085 38.460 1.00 82.98 836 LEU B N 1
ATOM 6165 C CA . LEU B 1 387 ? 62.349 20.659 39.741 1.00 81.26 836 LEU B CA 1
ATOM 6166 C C . LEU B 1 387 ? 61.120 19.974 40.319 1.00 86.51 836 LEU B C 1
ATOM 6167 O O . LEU B 1 387 ? 61.115 19.557 41.477 1.00 84.71 836 LEU B O 1
ATOM 6172 N N . LEU B 1 388 ? 60.080 19.866 39.499 1.00 89.98 837 LEU B N 1
ATOM 6173 C CA . LEU B 1 388 ? 58.809 19.304 39.932 1.00 89.10 837 LEU B CA 1
ATOM 6174 C C . LEU B 1 388 ? 58.951 17.833 40.311 1.00 89.10 837 LEU B C 1
ATOM 6175 O O . LEU B 1 388 ? 58.360 17.377 41.290 1.00 90.36 837 LEU B O 1
ATOM 6180 N N . THR B 1 389 ? 59.732 17.096 39.526 1.00 73.21 838 THR B N 1
ATOM 6181 C CA . THR B 1 389 ? 60.013 15.695 39.817 1.00 70.71 838 THR B CA 1
ATOM 6182 C C . THR B 1 389 ? 60.719 15.535 41.168 1.00 87.76 838 THR B C 1
ATOM 6183 O O . THR B 1 389 ? 60.389 14.637 41.944 1.00 93.64 838 THR B O 1
ATOM 6187 N N . ASP B 1 390 ? 61.682 16.411 41.447 1.00 78.15 839 ASP B N 1
ATOM 6188 C CA . ASP B 1 390 ? 62.388 16.390 42.729 1.00 80.50 839 ASP B CA 1
ATOM 6189 C C . ASP B 1 390 ? 61.449 16.689 43.887 1.00 86.21 839 ASP B C 1
ATOM 6190 O O . ASP B 1 390 ? 61.513 16.043 44.933 1.00 80.47 839 ASP B O 1
ATOM 6195 N N . THR B 1 391 ? 60.587 17.682 43.697 1.00 87.30 840 THR B N 1
ATOM 6196 C CA . THR B 1 391 ? 59.638 18.080 44.727 1.00 88.37 840 THR B CA 1
ATOM 6197 C C . THR B 1 391 ? 58.687 16.930 45.047 1.00 97.51 840 THR B C 1
ATOM 6198 O O . THR B 1 391 ? 58.400 16.654 46.212 1.00 90.72 840 THR B O 1
ATOM 6202 N N . LEU B 1 392 ? 58.216 16.253 44.004 1.00 99.35 841 LEU B N 1
ATOM 6203 C CA . LEU B 1 392 ? 57.294 15.133 44.165 1.00 97.73 841 LEU B CA 1
ATOM 6204 C C . LEU B 1 392 ? 57.948 13.946 44.868 1.00 94.81 841 LEU B C 1
ATOM 6205 O O . LEU B 1 392 ? 57.367 13.359 45.778 1.00 98.75 841 LEU B O 1
ATOM 6210 N N . GLU B 1 393 ? 59.154 13.591 44.441 1.00 88.35 842 GLU B N 1
ATOM 6211 C CA . GLU B 1 393 ? 59.843 12.436 45.004 1.00 85.97 842 GLU B CA 1
ATOM 6212 C C . GLU B 1 393 ? 60.271 12.670 46.452 1.00 83.20 842 GLU B C 1
ATOM 6213 O O . GLU B 1 393 ? 60.506 11.717 47.194 1.00 90.57 842 GLU B O 1
ATOM 6219 N N . ASN B 1 394 ? 60.377 13.935 46.850 1.00 80.39 843 ASN B N 1
ATOM 6220 C CA . ASN B 1 394 ? 60.862 14.267 48.187 1.00 89.93 843 ASN B CA 1
ATOM 6221 C C . ASN B 1 394 ? 59.783 14.811 49.128 1.00 95.75 843 ASN B C 1
ATOM 6222 O O . ASN B 1 394 ? 59.763 14.472 50.312 1.00 90.87 843 ASN B O 1
ATOM 6227 N N . ASP B 1 395 ? 58.890 15.647 48.605 1.00 98.79 844 ASP B N 1
ATOM 6228 C CA . ASP B 1 395 ? 57.874 16.302 49.433 1.00 89.14 844 ASP B CA 1
ATOM 6229 C C . ASP B 1 395 ? 56.459 15.891 49.041 1.00 102.52 844 ASP B C 1
ATOM 6230 O O . ASP B 1 395 ? 55.485 16.302 49.674 1.00 99.28 844 ASP B O 1
ATOM 6235 N N . GLY B 1 396 ? 56.354 15.089 47.986 1.00 90.09 845 GLY B N 1
ATOM 6236 C CA . GLY B 1 396 ? 55.074 14.578 47.534 1.00 87.53 845 GLY B CA 1
ATOM 6237 C C . GLY B 1 396 ? 54.195 15.616 46.873 1.00 103.51 845 GLY B C 1
ATOM 6238 O O . GLY B 1 396 ? 54.565 16.784 46.768 1.00 112.04 845 GLY B O 1
ATOM 6239 N N . GLU B 1 397 ? 53.027 15.173 46.423 1.00 111.12 846 GLU B N 1
ATOM 6240 C CA . GLU B 1 397 ? 52.044 16.038 45.786 1.00 110.27 846 GLU B CA 1
ATOM 6241 C C . GLU B 1 397 ? 51.607 17.136 46.760 1.00 109.94 846 GLU B C 1
ATOM 6242 O O . GLU B 1 397 ? 51.258 16.849 47.905 1.00 128.15 846 GLU B O 1
ATOM 6256 N N . TYR B 1 399 ? 49.616 20.251 45.625 1.00 116.93 848 TYR B N 1
ATOM 6257 C CA . TYR B 1 399 ? 48.411 20.979 45.231 1.00 117.27 848 TYR B CA 1
ATOM 6258 C C . TYR B 1 399 ? 47.379 20.090 44.541 1.00 119.91 848 TYR B C 1
ATOM 6259 O O . TYR B 1 399 ? 46.230 20.492 44.360 1.00 125.62 848 TYR B O 1
ATOM 6268 N N . GLY B 1 400 ? 47.792 18.890 44.147 1.00 115.63 849 GLY B N 1
ATOM 6269 C CA . GLY B 1 400 ? 46.858 17.912 43.619 1.00 118.18 849 GLY B CA 1
ATOM 6270 C C . GLY B 1 400 ? 46.915 17.675 42.122 1.00 127.95 849 GLY B C 1
ATOM 6271 O O . GLY B 1 400 ? 46.395 16.673 41.630 1.00 136.56 849 GLY B O 1
ATOM 6272 N N . ASN B 1 401 ? 47.536 18.592 41.389 1.00 123.50 850 ASN B N 1
ATOM 6273 C CA . ASN B 1 401 ? 47.578 18.488 39.934 1.00 115.82 850 ASN B CA 1
ATOM 6274 C C . ASN B 1 401 ? 48.975 18.241 39.376 1.00 112.20 850 ASN B C 1
ATOM 6275 O O . ASN B 1 401 ? 49.170 18.254 38.162 1.00 116.64 850 ASN B O 1
ATOM 6280 N N . GLU B 1 402 ? 49.937 18.005 40.262 1.00 105.65 851 GLU B N 1
ATOM 6281 C CA . GLU B 1 402 ? 51.341 17.899 39.869 1.00 104.90 851 GLU B CA 1
ATOM 6282 C C . GLU B 1 402 ? 51.612 16.794 38.849 1.00 104.55 851 GLU B C 1
ATOM 6283 O O . GLU B 1 402 ? 52.416 16.977 37.938 1.00 108.31 851 GLU B O 1
ATOM 6289 N N . ASN B 1 403 ? 50.947 15.654 39.000 1.00 112.25 852 ASN B N 1
ATOM 6290 C CA . ASN B 1 403 ? 51.139 14.547 38.067 1.00 106.89 852 ASN B CA 1
ATOM 6291 C C . ASN B 1 403 ? 50.659 14.886 36.661 1.00 96.98 852 ASN B C 1
ATOM 6292 O O . ASN B 1 403 ? 51.227 14.418 35.674 1.00 95.38 852 ASN B O 1
ATOM 6297 N N . GLU B 1 404 ? 49.611 15.700 36.578 1.00 104.33 853 GLU B N 1
ATOM 6298 C CA . GLU B 1 404 ? 49.077 16.136 35.293 1.00 110.37 853 GLU B CA 1
ATOM 6299 C C . GLU B 1 404 ? 49.904 17.285 34.726 1.00 106.05 853 GLU B C 1
ATOM 6300 O O . GLU B 1 404 ? 50.157 17.343 33.522 1.00 97.73 853 GLU B O 1
ATOM 6306 N N . VAL B 1 405 ? 50.319 18.196 35.604 1.00 102.93 854 VAL B N 1
ATOM 6307 C CA . VAL B 1 405 ? 51.199 19.297 35.223 1.00 98.62 854 VAL B CA 1
ATOM 6308 C C . VAL B 1 405 ? 52.512 18.760 34.667 1.00 94.33 854 VAL B C 1
ATOM 6309 O O . VAL B 1 405 ? 52.985 19.204 33.620 1.00 86.59 854 VAL B O 1
ATOM 6313 N N . LEU B 1 406 ? 53.088 17.795 35.376 1.00 90.56 855 LEU B N 1
ATOM 6314 C CA . LEU B 1 406 ? 54.329 17.160 34.956 1.00 90.09 855 LEU B CA 1
ATOM 6315 C C . LEU B 1 406 ? 54.137 16.422 33.634 1.00 100.22 855 LEU B C 1
ATOM 6316 O O . LEU B 1 406 ? 55.022 16.425 32.778 1.00 105.87 855 LEU B O 1
ATOM 6321 N N . ALA B 1 407 ? 52.977 15.791 33.476 1.00 104.65 856 ALA B N 1
ATOM 6322 C CA . ALA B 1 407 ? 52.655 15.056 32.256 1.00 97.71 856 ALA B CA 1
ATOM 6323 C C . ALA B 1 407 ? 52.552 15.994 31.058 1.00 98.23 856 ALA B C 1
ATOM 6324 O O . ALA B 1 407 ? 53.122 15.729 30.000 1.00 100.88 856 ALA B O 1
ATOM 6326 N N . ALA B 1 408 ? 51.822 17.091 31.237 1.00 93.65 857 ALA B N 1
ATOM 6327 C CA . ALA B 1 408 ? 51.668 18.102 30.197 1.00 99.28 857 ALA B CA 1
ATOM 6328 C C . ALA B 1 408 ? 53.012 18.748 29.880 1.00 102.20 857 ALA B C 1
ATOM 6329 O O . ALA B 1 408 ? 53.271 19.161 28.749 1.00 99.39 857 ALA B O 1
ATOM 6331 N N . LEU B 1 409 ? 53.858 18.827 30.901 1.00 112.50 858 LEU B N 1
ATOM 6332 C CA . LEU B 1 409 ? 55.179 19.429 30.787 1.00 105.83 858 LEU B CA 1
ATOM 6333 C C . LEU B 1 409 ? 56.084 18.629 29.851 1.00 99.68 858 LEU B C 1
ATOM 6334 O O . LEU B 1 409 ? 56.728 19.193 28.966 1.00 98.99 858 LEU B O 1
ATOM 6339 N N . ASN B 1 410 ? 56.120 17.313 30.047 1.00 92.40 859 ASN B N 1
ATOM 6340 C CA . ASN B 1 410 ? 56.934 16.429 29.217 1.00 97.49 859 ASN B CA 1
ATOM 6341 C C . ASN B 1 410 ? 56.443 16.369 27.775 1.00 102.63 859 ASN B C 1
ATOM 6342 O O . ASN B 1 410 ? 57.187 15.985 26.872 1.00 108.19 859 ASN B O 1
ATOM 6347 N N . GLY B 1 411 ? 55.185 16.742 27.563 1.00 104.06 860 GLY B N 1
ATOM 6348 C CA . GLY B 1 411 ? 54.628 16.800 26.225 1.00 106.94 860 GLY B CA 1
ATOM 6349 C C . GLY B 1 411 ? 55.137 18.016 25.476 1.00 96.23 860 GLY B C 1
ATOM 6350 O O . GLY B 1 411 ? 55.512 17.927 24.306 1.00 87.92 860 GLY B O 1
ATOM 6351 N N . ALA B 1 412 ? 55.152 19.156 26.161 1.00 87.86 861 ALA B N 1
ATOM 6352 C CA . ALA B 1 412 ? 55.679 20.394 25.598 1.00 96.95 861 ALA B CA 1
ATOM 6353 C C . ALA B 1 412 ? 57.182 20.287 25.361 1.00 97.38 861 ALA B C 1
ATOM 6354 O O . ALA B 1 412 ? 57.730 20.931 24.465 1.00 84.95 861 ALA B O 1
ATOM 6356 N N . TYR B 1 413 ? 57.837 19.470 26.178 1.00 98.44 862 TYR B N 1
ATOM 6357 C CA . TYR B 1 413 ? 59.267 19.215 26.055 1.00 87.88 862 TYR B CA 1
ATOM 6358 C C . TYR B 1 413 ? 59.570 18.543 24.719 1.00 96.92 862 TYR B C 1
ATOM 6359 O O . TYR B 1 413 ? 60.531 18.901 24.036 1.00 94.43 862 TYR B O 1
ATOM 6368 N N . ASP B 1 414 ? 58.740 17.571 24.351 1.00 100.79 863 ASP B N 1
ATOM 6369 C CA . ASP B 1 414 ? 58.926 16.827 23.110 1.00 97.78 863 ASP B CA 1
ATOM 6370 C C . ASP B 1 414 ? 58.539 17.633 21.872 1.00 86.72 863 ASP B C 1
ATOM 6371 O O . ASP B 1 414 ? 59.173 17.506 20.825 1.00 94.61 863 ASP B O 1
ATOM 6376 N N . LYS B 1 415 ? 57.500 18.455 21.988 1.00 81.22 864 LYS B N 1
ATOM 6377 C CA . LYS B 1 415 ? 57.062 19.273 20.861 1.00 87.62 864 LYS B CA 1
ATOM 6378 C C . LYS B 1 415 ? 58.142 20.262 20.447 1.00 95.74 864 LYS B C 1
ATOM 6379 O O . LYS B 1 415 ? 58.440 20.405 19.260 1.00 93.15 864 LYS B O 1
ATOM 6385 N N . ALA B 1 416 ? 58.723 20.941 21.431 1.00 95.53 865 ALA B N 1
ATOM 6386 C CA . ALA B 1 416 ? 59.780 21.913 21.178 1.00 90.30 865 ALA B CA 1
ATOM 6387 C C . ALA B 1 416 ? 60.996 21.254 20.533 1.00 84.47 865 ALA B C 1
ATOM 6388 O O . ALA B 1 416 ? 61.615 21.821 19.633 1.00 79.42 865 ALA B O 1
ATOM 6390 N N . LEU B 1 417 ? 61.331 20.054 20.995 1.00 80.31 866 LEU B N 1
ATOM 6391 C CA . LEU B 1 417 ? 62.451 19.304 20.437 1.00 79.75 866 LEU B CA 1
ATOM 6392 C C . LEU B 1 417 ? 62.207 18.935 18.979 1.00 87.63 866 LEU B C 1
ATOM 6393 O O . LEU B 1 417 ? 63.130 18.956 18.164 1.00 85.90 866 LEU B O 1
ATOM 6398 N N . LEU B 1 418 ? 60.963 18.594 18.656 1.00 88.56 867 LEU B N 1
ATOM 6399 C CA . LEU B 1 418 ? 60.600 18.229 17.291 1.00 84.73 867 LEU B CA 1
ATOM 6400 C C . LEU B 1 418 ? 60.708 19.434 16.361 1.00 86.48 867 LEU B C 1
ATOM 6401 O O . LEU B 1 418 ? 61.095 19.294 15.200 1.00 88.27 867 LEU B O 1
ATOM 6406 N N . ARG B 1 419 ? 60.363 20.612 16.873 1.00 75.42 868 ARG B N 1
ATOM 6407 C CA . ARG B 1 419 ? 60.516 21.849 16.113 1.00 81.70 868 ARG B CA 1
ATOM 6408 C C . ARG B 1 419 ? 61.990 22.090 15.798 1.00 86.43 868 ARG B C 1
ATOM 6409 O O . ARG B 1 419 ? 62.342 22.509 14.694 1.00 87.43 868 ARG B O 1
ATOM 6417 N N . LEU B 1 420 ? 62.847 21.819 16.778 1.00 79.44 869 LEU B N 1
ATOM 6418 C CA . LEU B 1 420 ? 64.290 21.915 16.593 1.00 84.49 869 LEU B CA 1
ATOM 6419 C C . LEU B 1 420 ? 64.783 20.834 15.642 1.00 82.49 869 LEU B C 1
ATOM 6420 O O . LEU B 1 420 ? 65.694 21.055 14.845 1.00 80.47 869 LEU B O 1
ATOM 6425 N N . PHE B 1 421 ? 64.172 19.660 15.744 1.00 83.08 870 PHE B N 1
ATOM 6426 C CA . PHE B 1 421 ? 64.522 18.527 14.901 1.00 80.27 870 PHE B CA 1
ATOM 6427 C C . PHE B 1 421 ? 64.154 18.805 13.446 1.00 92.90 870 PHE B C 1
ATOM 6428 O O . PHE B 1 421 ? 64.870 18.405 12.526 1.00 84.31 870 PHE B O 1
ATOM 6436 N N . ALA B 1 422 ? 63.027 19.484 13.251 1.00 91.10 871 ALA B N 1
ATOM 6437 C CA . ALA B 1 422 ? 62.546 19.823 11.915 1.00 93.42 871 ALA B CA 1
ATOM 6438 C C . ALA B 1 422 ? 63.443 20.844 11.218 1.00 97.63 871 ALA B C 1
ATOM 6439 O O . ALA B 1 422 ? 63.777 20.685 10.044 1.00 95.27 871 ALA B O 1
ATOM 6441 N N . SER B 1 423 ? 63.829 21.888 11.947 1.00 99.36 872 SER B N 1
ATOM 6442 C CA . SER B 1 423 ? 64.719 22.912 11.408 1.00 96.40 872 SER B CA 1
ATOM 6443 C C . SER B 1 423 ? 66.072 22.316 11.038 1.00 94.27 872 SER B C 1
ATOM 6444 O O . SER B 1 423 ? 66.681 22.710 10.046 1.00 95.35 872 SER B O 1
ATOM 6447 N N . ALA B 1 424 ? 66.534 21.368 11.846 1.00 92.32 873 ALA B N 1
ATOM 6448 C CA . ALA B 1 424 ? 67.794 20.684 11.584 1.00 98.60 873 ALA B CA 1
ATOM 6449 C C . ALA B 1 424 ? 67.713 19.911 10.274 1.00 98.17 873 ALA B C 1
ATOM 6450 O O . ALA B 1 424 ? 68.624 19.977 9.446 1.00 96.15 873 ALA B O 1
ATOM 6452 N N . CYS B 1 425 ? 66.620 19.176 10.094 1.00 90.45 874 CYS B N 1
ATOM 6453 C CA . CYS B 1 425 ? 66.395 18.437 8.860 1.00 97.94 874 CYS B CA 1
ATOM 6454 C C . CYS B 1 425 ? 66.241 19.408 7.692 1.00 96.28 874 CYS B C 1
ATOM 6455 O O . CYS B 1 425 ? 66.686 19.135 6.579 1.00 94.92 874 CYS B O 1
ATOM 6458 N N . SER B 1 426 ? 65.623 20.552 7.967 1.00 91.23 875 SER B N 1
ATOM 6459 C CA . SER B 1 426 ? 65.401 21.584 6.959 1.00 86.74 875 SER B CA 1
ATOM 6460 C C . SER B 1 426 ? 66.699 22.293 6.565 1.00 102.17 875 SER B C 1
ATOM 6461 O O . SER B 1 426 ? 66.723 23.080 5.618 1.00 103.93 875 SER B O 1
ATOM 6464 N N . ASP B 1 427 ? 67.772 22.016 7.299 1.00 110.14 876 ASP B N 1
ATOM 6465 C CA . ASP B 1 427 ? 69.072 22.631 7.039 1.00 109.26 876 ASP B CA 1
ATOM 6466 C C . ASP B 1 427 ? 70.106 21.597 6.610 1.00 101.32 876 ASP B C 1
ATOM 6467 O O . ASP B 1 427 ? 71.309 21.867 6.628 1.00 96.19 876 ASP B O 1
ATOM 6472 N N . GLN B 1 428 ? 69.623 20.412 6.242 1.00 98.98 877 GLN B N 1
ATOM 6473 C CA . GLN B 1 428 ? 70.462 19.307 5.776 1.00 102.81 877 GLN B CA 1
ATOM 6474 C C . GLN B 1 428 ? 71.455 18.838 6.842 1.00 108.72 877 GLN B C 1
ATOM 6475 O O . GLN B 1 428 ? 72.460 18.202 6.525 1.00 104.04 877 GLN B O 1
ATOM 6481 N N . ASN B 1 429 ? 71.170 19.155 8.103 1.00 111.48 878 ASN B N 1
ATOM 6482 C CA . ASN B 1 429 ? 72.035 18.763 9.213 1.00 101.47 878 ASN B CA 1
ATOM 6483 C C . ASN B 1 429 ? 71.654 17.408 9.813 1.00 89.67 878 ASN B C 1
ATOM 6484 O O . ASN B 1 429 ? 70.810 17.332 10.707 1.00 93.42 878 ASN B O 1
ATOM 6489 N N . VAL B 1 430 ? 72.278 16.343 9.322 1.00 87.94 879 VAL B N 1
ATOM 6490 C CA . VAL B 1 430 ? 71.914 14.989 9.729 1.00 85.09 879 VAL B CA 1
ATOM 6491 C C . VAL B 1 430 ? 72.337 14.677 11.165 1.00 87.07 879 VAL B C 1
ATOM 6492 O O . VAL B 1 430 ? 71.542 14.174 11.963 1.00 82.56 879 VAL B O 1
ATOM 6496 N N . GLU B 1 431 ? 73.589 14.984 11.489 1.00 83.38 880 GLU B N 1
ATOM 6497 C CA . GLU B 1 431 ? 74.154 14.664 12.798 1.00 76.61 880 GLU B CA 1
ATOM 6498 C C . GLU B 1 431 ? 73.475 15.418 13.945 1.00 74.90 880 GLU B C 1
ATOM 6499 O O . GLU B 1 431 ? 73.232 14.851 15.011 1.00 69.22 880 GLU B O 1
ATOM 6505 N N . LYS B 1 432 ? 73.169 16.692 13.723 1.00 70.00 881 LYS B N 1
ATOM 6506 C CA . LYS B 1 432 ? 72.498 17.506 14.732 1.00 73.34 881 LYS B CA 1
ATOM 6507 C C . LYS B 1 432 ? 71.092 16.984 15.009 1.00 84.85 881 LYS B C 1
ATOM 6508 O O . LYS B 1 432 ? 70.615 17.025 16.143 1.00 87.72 881 LYS B O 1
ATOM 6514 N N . ALA B 1 433 ? 70.433 16.492 13.966 1.00 91.27 882 ALA B N 1
ATOM 6515 C CA . ALA B 1 433 ? 69.089 15.945 14.101 1.00 84.77 882 ALA B CA 1
ATOM 6516 C C . ALA B 1 433 ? 69.101 14.670 14.938 1.00 82.64 882 ALA B C 1
ATOM 6517 O O . ALA B 1 433 ? 68.262 14.490 15.821 1.00 85.41 882 ALA B O 1
ATOM 6519 N N . LEU B 1 434 ? 70.059 13.790 14.661 1.00 83.11 883 LEU B N 1
ATOM 6520 C CA . LEU B 1 434 ? 70.188 12.541 15.403 1.00 89.08 883 LEU B CA 1
ATOM 6521 C C . LEU B 1 434 ? 70.458 12.822 16.877 1.00 93.64 883 LEU B C 1
ATOM 6522 O O . LEU B 1 434 ? 69.954 12.119 17.756 1.00 90.27 883 LEU B O 1
ATOM 6527 N N . SER B 1 435 ? 71.256 13.854 17.139 1.00 91.29 884 SER B N 1
ATOM 6528 C CA . SER B 1 435 ? 71.557 14.265 18.505 1.00 86.93 884 SER B CA 1
ATOM 6529 C C . SER B 1 435 ? 70.296 14.755 19.208 1.00 82.33 884 SER B C 1
ATOM 6530 O O . SER B 1 435 ? 70.094 14.497 20.395 1.00 88.19 884 SER B O 1
ATOM 6533 N N . LEU B 1 436 ? 69.453 15.466 18.466 1.00 68.28 885 LEU B N 1
ATOM 6534 C CA . LEU B 1 436 ? 68.185 15.952 18.995 1.00 76.10 885 LEU B CA 1
ATOM 6535 C C . LEU B 1 436 ? 67.219 14.804 19.271 1.00 91.84 885 LEU B C 1
ATOM 6536 O O . LEU B 1 436 ? 66.421 14.863 20.208 1.00 89.87 885 LEU B O 1
ATOM 6541 N N . ALA B 1 437 ? 67.302 13.760 18.453 1.00 96.66 886 ALA B N 1
ATOM 6542 C CA . ALA B 1 437 ? 66.418 12.609 18.588 1.00 90.48 886 ALA B CA 1
ATOM 6543 C C . ALA B 1 437 ? 66.664 11.878 19.902 1.00 91.51 886 ALA B C 1
ATOM 6544 O O . ALA B 1 437 ? 65.726 11.406 20.543 1.00 100.63 886 ALA B O 1
ATOM 6546 N N . HIS B 1 438 ? 67.929 11.799 20.305 1.00 85.35 887 HIS B N 1
ATOM 6547 C CA . HIS B 1 438 ? 68.302 11.111 21.537 1.00 86.45 887 HIS B CA 1
ATOM 6548 C C . HIS B 1 438 ? 67.753 11.800 22.785 1.00 90.01 887 HIS B C 1
ATOM 6549 O O . HIS B 1 438 ? 67.713 11.202 23.860 1.00 97.26 887 HIS B O 1
ATOM 6556 N N . GLU B 1 439 ? 67.332 13.053 22.640 1.00 83.87 888 GLU B N 1
ATOM 6557 C CA . GLU B 1 439 ? 66.848 13.829 23.778 1.00 85.78 888 GLU B CA 1
ATOM 6558 C C . GLU B 1 439 ? 65.335 13.727 23.954 1.00 94.06 888 GLU B C 1
ATOM 6559 O O . GLU B 1 439 ? 64.778 14.282 24.900 1.00 108.88 888 GLU B O 1
ATOM 6565 N N . LEU B 1 440 ? 64.675 13.019 23.042 1.00 98.97 889 LEU B N 1
ATOM 6566 C CA . LEU B 1 440 ? 63.227 12.834 23.115 1.00 96.51 889 LEU B CA 1
ATOM 6567 C C . LEU B 1 440 ? 62.850 11.840 24.216 1.00 105.95 889 LEU B C 1
ATOM 6568 O O . LEU B 1 440 ? 63.542 10.844 24.423 1.00 117.50 889 LEU B O 1
ATOM 6573 N N . LYS B 1 441 ? 61.750 12.108 24.916 1.00 109.26 890 LYS B N 1
ATOM 6574 C CA . LYS B 1 441 ? 61.330 11.259 26.030 1.00 103.69 890 LYS B CA 1
ATOM 6575 C C . LYS B 1 441 ? 60.352 10.168 25.608 1.00 93.78 890 LYS B C 1
ATOM 6576 O O . LYS B 1 441 ? 60.655 8.979 25.700 1.00 104.06 890 LYS B O 1
ATOM 6582 N N . GLN B 1 442 ? 59.177 10.583 25.145 1.00 105.02 891 GLN B N 1
ATOM 6583 C CA . GLN B 1 442 ? 58.110 9.653 24.789 1.00 116.47 891 GLN B CA 1
ATOM 6584 C C . GLN B 1 442 ? 58.393 8.935 23.471 1.00 120.30 891 GLN B C 1
ATOM 6585 O O . GLN B 1 442 ? 58.980 9.508 22.553 1.00 113.45 891 GLN B O 1
ATOM 6591 N N . ASP B 1 443 ? 57.969 7.677 23.386 1.00 120.21 892 ASP B N 1
ATOM 6592 C CA . ASP B 1 443 ? 58.174 6.879 22.183 1.00 122.57 892 ASP B CA 1
ATOM 6593 C C . ASP B 1 443 ? 57.328 7.402 21.024 1.00 126.23 892 ASP B C 1
ATOM 6594 O O . ASP B 1 443 ? 57.692 7.244 19.858 1.00 127.82 892 ASP B O 1
ATOM 6599 N N . ARG B 1 444 ? 56.201 8.028 21.350 1.00 121.36 893 ARG B N 1
ATOM 6600 C CA . ARG B 1 444 ? 55.337 8.613 20.331 1.00 122.49 893 ARG B CA 1
ATOM 6601 C C . ARG B 1 444 ? 56.021 9.804 19.666 1.00 131.99 893 ARG B C 1
ATOM 6602 O O . ARG B 1 444 ? 55.727 10.138 18.517 1.00 121.73 893 ARG B O 1
ATOM 6610 N N . ALA B 1 445 ? 56.937 10.437 20.395 1.00 134.72 894 ALA B N 1
ATOM 6611 C CA . ALA B 1 445 ? 57.707 11.557 19.863 1.00 120.68 894 ALA B CA 1
ATOM 6612 C C . ALA B 1 445 ? 58.783 11.070 18.898 1.00 113.08 894 ALA B C 1
ATOM 6613 O O . ALA B 1 445 ? 59.055 11.713 17.883 1.00 110.87 894 ALA B O 1
ATOM 6615 N N . LEU B 1 446 ? 59.387 9.928 19.219 1.00 109.02 895 LEU B N 1
ATOM 6616 C CA . LEU B 1 446 ? 60.359 9.295 18.334 1.00 111.62 895 LEU B CA 1
ATOM 6617 C C . LEU B 1 446 ? 59.677 8.859 17.051 1.00 115.69 895 LEU B C 1
ATOM 6618 O O . LEU B 1 446 ? 60.257 8.917 15.966 1.00 107.34 895 LEU B O 1
ATOM 6623 N N . THR B 1 447 ? 58.435 8.413 17.197 1.00 116.57 896 THR B N 1
ATOM 6624 C CA . THR B 1 447 ? 57.614 8.011 16.068 1.00 120.80 896 THR B CA 1
ATOM 6625 C C . THR B 1 447 ? 57.354 9.194 15.141 1.00 120.11 896 THR B C 1
ATOM 6626 O O . THR B 1 447 ? 57.477 9.080 13.921 1.00 114.06 896 THR B O 1
ATOM 6630 N N . ALA B 1 448 ? 56.997 10.330 15.733 1.00 123.33 897 ALA B N 1
ATOM 6631 C CA . ALA B 1 448 ? 56.752 11.557 14.982 1.00 113.56 897 ALA B CA 1
ATOM 6632 C C . ALA B 1 448 ? 58.025 12.042 14.299 1.00 108.27 897 ALA B C 1
ATOM 6633 O O . ALA B 1 448 ? 57.973 12.669 13.241 1.00 107.75 897 ALA B O 1
ATOM 6635 N N . ALA B 1 449 ? 59.167 11.755 14.917 1.00 113.27 898 ALA B N 1
ATOM 6636 C CA . ALA B 1 449 ? 60.461 12.141 14.368 1.00 116.19 898 ALA B CA 1
ATOM 6637 C C . ALA B 1 449 ? 60.745 11.406 13.061 1.00 110.84 898 ALA B C 1
ATOM 6638 O O . ALA B 1 449 ? 61.346 11.965 12.144 1.00 105.89 898 ALA B O 1
ATOM 6640 N N . VAL B 1 450 ? 60.311 10.151 12.988 1.00 116.30 899 VAL B N 1
ATOM 6641 C CA . VAL B 1 450 ? 60.467 9.347 11.780 1.00 120.98 899 VAL B CA 1
ATOM 6642 C C . VAL B 1 450 ? 59.718 9.968 10.602 1.00 119.37 899 VAL B C 1
ATOM 6643 O O . VAL B 1 450 ? 60.257 10.075 9.499 1.00 102.87 899 VAL B O 1
ATOM 6647 N N . LYS B 1 451 ? 58.476 10.378 10.848 1.00 119.98 900 LYS B N 1
ATOM 6648 C CA . LYS B 1 451 ? 57.641 10.996 9.821 1.00 121.68 900 LYS B CA 1
ATOM 6649 C C . LYS B 1 451 ? 58.298 12.250 9.247 1.00 118.83 900 LYS B C 1
ATOM 6650 O O . LYS B 1 451 ? 58.276 12.474 8.036 1.00 122.04 900 LYS B O 1
ATOM 6656 N N . ILE B 1 452 ? 58.873 13.067 10.125 1.00 116.76 901 ILE B N 1
ATOM 6657 C CA . ILE B 1 452 ? 59.597 14.264 9.709 1.00 116.31 901 ILE B CA 1
ATOM 6658 C C . ILE B 1 452 ? 60.873 13.883 8.956 1.00 114.83 901 ILE B C 1
ATOM 6659 O O . ILE B 1 452 ? 61.282 14.562 8.011 1.00 101.31 901 ILE B O 1
ATOM 6664 N N . SER B 1 453 ? 61.485 12.780 9.377 1.00 111.76 902 SER B N 1
ATOM 6665 C CA . SER B 1 453 ? 62.710 12.281 8.759 1.00 113.42 902 SER B CA 1
ATOM 6666 C C . SER B 1 453 ? 62.466 11.731 7.357 1.00 116.49 902 SER B C 1
ATOM 6667 O O . SER B 1 453 ? 63.327 11.837 6.482 1.00 114.54 902 SER B O 1
ATOM 6670 N N . GLU B 1 454 ? 61.291 11.146 7.151 1.00 120.35 903 GLU B N 1
ATOM 6671 C CA . GLU B 1 454 ? 60.931 10.569 5.859 1.00 115.95 903 GLU B CA 1
ATOM 6672 C C . GLU B 1 454 ? 60.704 11.661 4.818 1.00 107.34 903 GLU B C 1
ATOM 6673 O O . GLU B 1 454 ? 61.147 11.545 3.677 1.00 104.61 903 GLU B O 1
ATOM 6679 N N . ARG B 1 455 ? 60.015 12.723 5.224 1.00 109.91 904 ARG B N 1
ATOM 6680 C CA . ARG B 1 455 ? 59.712 13.843 4.339 1.00 106.19 904 ARG B CA 1
ATOM 6681 C C . ARG B 1 455 ? 60.958 14.625 3.922 1.00 108.94 904 ARG B C 1
ATOM 6682 O O . ARG B 1 455 ? 60.955 15.314 2.901 1.00 97.19 904 ARG B O 1
ATOM 6690 N N . ALA B 1 456 ? 62.018 14.515 4.716 1.00 120.20 905 ALA B N 1
ATOM 6691 C CA . ALA B 1 456 ? 63.246 15.273 4.483 1.00 126.35 905 ALA B CA 1
ATOM 6692 C C . ALA B 1 456 ? 64.296 14.509 3.679 1.00 128.24 905 ALA B C 1
ATOM 6693 O O . ALA B 1 456 ? 65.414 14.997 3.499 1.00 130.07 905 ALA B O 1
ATOM 6695 N N . GLU B 1 457 ? 63.934 13.315 3.214 1.00 124.39 906 GLU B N 1
ATOM 6696 C CA . GLU B 1 457 ? 64.815 12.476 2.400 1.00 125.62 906 GLU B CA 1
ATOM 6697 C C . GLU B 1 457 ? 66.094 12.094 3.142 1.00 112.81 906 GLU B C 1
ATOM 6698 O O . GLU B 1 457 ? 67.190 12.173 2.586 1.00 108.53 906 GLU B O 1
ATOM 6704 N N . LEU B 1 458 ? 65.951 11.679 4.396 1.00 109.60 907 LEU B N 1
ATOM 6705 C CA . LEU B 1 458 ? 67.093 11.233 5.187 1.00 119.58 907 LEU B CA 1
ATOM 6706 C C . LEU B 1 458 ? 66.902 9.798 5.663 1.00 131.71 907 LEU B C 1
ATOM 6707 O O . LEU B 1 458 ? 66.454 9.568 6.786 1.00 128.56 907 LEU B O 1
ATOM 6712 N N . PRO B 1 459 ? 67.246 8.825 4.806 1.00 132.01 908 PRO B N 1
ATOM 6713 C CA . PRO B 1 459 ? 67.009 7.404 5.086 1.00 128.40 908 PRO B CA 1
ATOM 6714 C C . PRO B 1 459 ? 67.856 6.884 6.245 1.00 127.60 908 PRO B C 1
ATOM 6715 O O . PRO B 1 459 ? 67.360 6.117 7.073 1.00 113.20 908 PRO B O 1
ATOM 6719 N N . SER B 1 460 ? 69.117 7.303 6.297 1.00 129.69 909 SER B N 1
ATOM 6720 C CA . SER B 1 460 ? 70.024 6.903 7.367 1.00 131.39 909 SER B CA 1
ATOM 6721 C C . SER B 1 460 ? 69.496 7.368 8.718 1.00 131.69 909 SER B C 1
ATOM 6722 O O . SER B 1 460 ? 69.616 6.662 9.721 1.00 123.23 909 SER B O 1
ATOM 6725 N N . LEU B 1 461 ? 68.912 8.562 8.734 1.00 126.98 910 LEU B N 1
ATOM 6726 C CA . LEU B 1 461 ? 68.313 9.107 9.943 1.00 124.14 910 LEU B CA 1
ATOM 6727 C C . LEU B 1 461 ? 67.150 8.240 10.415 1.00 125.16 910 LEU B C 1
ATOM 6728 O O . LEU B 1 461 ? 67.024 7.956 11.605 1.00 118.11 910 LEU B O 1
ATOM 6733 N N . VAL B 1 462 ? 66.315 7.812 9.471 1.00 133.96 911 VAL B N 1
ATOM 6734 C CA . VAL B 1 462 ? 65.162 6.970 9.779 1.00 132.58 911 VAL B CA 1
ATOM 6735 C C . VAL B 1 462 ? 65.593 5.654 10.422 1.00 126.12 911 VAL B C 1
ATOM 6736 O O . VAL B 1 462 ? 64.996 5.207 11.402 1.00 122.29 911 VAL B O 1
ATOM 6740 N N . LYS B 1 463 ? 66.632 5.041 9.864 1.00 122.27 912 LYS B N 1
ATOM 6741 C CA . LYS B 1 463 ? 67.163 3.795 10.402 1.00 124.68 912 LYS B CA 1
ATOM 6742 C C . LYS B 1 463 ? 67.678 4.002 11.819 1.00 121.56 912 LYS B C 1
ATOM 6743 O O . LYS B 1 463 ? 67.358 3.236 12.727 1.00 111.52 912 LYS B O 1
ATOM 6749 N N . LYS B 1 464 ? 68.467 5.058 11.995 1.00 122.81 913 LYS B N 1
ATOM 6750 C CA . LYS B 1 464 ? 69.102 5.351 13.273 1.00 121.85 913 LYS B CA 1
ATOM 6751 C C . LYS B 1 464 ? 68.078 5.693 14.351 1.00 125.40 913 LYS B C 1
ATOM 6752 O O . LYS B 1 464 ? 68.221 5.274 15.500 1.00 127.02 913 LYS B O 1
ATOM 6758 N N . ILE B 1 465 ? 67.049 6.454 13.987 1.00 115.00 914 ILE B N 1
ATOM 6759 C CA . ILE B 1 465 ? 65.990 6.783 14.935 1.00 116.66 914 ILE B CA 1
ATOM 6760 C C . ILE B 1 465 ? 65.239 5.511 15.319 1.00 126.49 914 ILE B C 1
ATOM 6761 O O . ILE B 1 465 ? 64.828 5.338 16.467 1.00 124.63 914 ILE B O 1
ATOM 6766 N N . ASN B 1 466 ? 65.081 4.612 14.353 1.00 133.94 915 ASN B N 1
ATOM 6767 C CA . ASN B 1 466 ? 64.467 3.317 14.614 1.00 127.86 915 ASN B CA 1
ATOM 6768 C C . ASN B 1 466 ? 65.358 2.463 15.511 1.00 129.09 915 ASN B C 1
ATOM 6769 O O . ASN B 1 466 ? 64.869 1.683 16.328 1.00 126.53 915 ASN B O 1
ATOM 6774 N N . ASN B 1 467 ? 66.670 2.618 15.350 1.00 127.39 916 ASN B N 1
ATOM 6775 C CA . ASN B 1 467 ? 67.636 1.923 16.193 1.00 126.75 916 ASN B CA 1
ATOM 6776 C C . ASN B 1 467 ? 67.556 2.414 17.635 1.00 135.76 916 ASN B C 1
ATOM 6777 O O . ASN B 1 467 ? 67.818 1.661 18.573 1.00 131.92 916 ASN B O 1
ATOM 6782 N N . ILE B 1 468 ? 67.200 3.685 17.798 1.00 133.69 917 ILE B N 1
ATOM 6783 C CA . ILE B 1 468 ? 66.964 4.262 19.117 1.00 139.00 917 ILE B CA 1
ATOM 6784 C C . ILE B 1 468 ? 65.764 3.579 19.761 1.00 145.75 917 ILE B C 1
ATOM 6785 O O . ILE B 1 468 ? 65.793 3.221 20.939 1.00 150.48 917 ILE B O 1
ATOM 6790 N N . ARG B 1 469 ? 64.712 3.405 18.969 1.00 138.68 918 ARG B N 1
ATOM 6791 C CA . ARG B 1 469 ? 63.496 2.733 19.410 1.00 139.29 918 ARG B CA 1
ATOM 6792 C C . ARG B 1 469 ? 63.809 1.295 19.816 1.00 154.48 918 ARG B C 1
ATOM 6793 O O . ARG B 1 469 ? 63.206 0.755 20.743 1.00 154.91 918 ARG B O 1
ATOM 6801 N N . GLU B 1 470 ? 64.753 0.684 19.106 1.00 152.80 919 GLU B N 1
ATOM 6802 C CA . GLU B 1 470 ? 65.194 -0.673 19.406 1.00 151.76 919 GLU B CA 1
ATOM 6803 C C . GLU B 1 470 ? 65.815 -0.746 20.799 1.00 147.28 919 GLU B C 1
ATOM 6804 O O . GLU B 1 470 ? 65.494 -1.638 21.587 1.00 136.31 919 GLU B O 1
ATOM 6810 N N . ALA B 1 471 ? 66.705 0.198 21.093 1.00 153.33 920 ALA B N 1
ATOM 6811 C CA . ALA B 1 471 ? 67.364 0.272 22.394 1.00 154.96 920 ALA B CA 1
ATOM 6812 C C . ALA B 1 471 ? 66.384 0.633 23.509 1.00 161.98 920 ALA B C 1
ATOM 6813 O O . ALA B 1 471 ? 66.412 0.046 24.592 1.00 157.99 920 ALA B O 1
ATOM 6815 N N . ARG B 1 472 ? 65.519 1.604 23.231 1.00 157.46 921 ARG B N 1
ATOM 6816 C CA . ARG B 1 472 ? 64.540 2.086 24.203 1.00 157.59 921 ARG B CA 1
ATOM 6817 C C . ARG B 1 472 ? 63.442 1.066 24.484 1.00 164.22 921 ARG B C 1
ATOM 6818 O O . ARG B 1 472 ? 62.793 1.123 25.529 1.00 170.52 921 ARG B O 1
ATOM 6826 N N . TYR B 1 473 ? 63.225 0.148 23.548 1.00 162.17 922 TYR B N 1
ATOM 6827 C CA . TYR B 1 473 ? 62.272 -0.933 23.765 1.00 164.47 922 TYR B CA 1
ATOM 6828 C C . TYR B 1 473 ? 62.739 -1.759 24.958 1.00 162.46 922 TYR B C 1
ATOM 6829 O O . TYR B 1 473 ? 61.934 -2.182 25.790 1.00 155.91 922 TYR B O 1
ATOM 6838 N N . GLU B 1 474 ? 64.047 -1.979 25.033 1.00 158.79 923 GLU B N 1
ATOM 6839 C CA . GLU B 1 474 ? 64.647 -2.729 26.127 1.00 147.67 923 GLU B CA 1
ATOM 6840 C C . GLU B 1 474 ? 64.553 -1.946 27.434 1.00 137.06 923 GLU B C 1
ATOM 6841 O O . GLU B 1 474 ? 64.666 -2.514 28.520 1.00 131.65 923 GLU B O 1
ATOM 6847 N N . PHE C 1 25 ? 98.440 44.124 52.525 1.00 114.01 474 PHE C N 1
ATOM 6848 C CA . PHE C 1 25 ? 98.300 43.462 53.815 1.00 118.29 474 PHE C CA 1
ATOM 6849 C C . PHE C 1 25 ? 99.578 42.716 54.185 1.00 108.53 474 PHE C C 1
ATOM 6850 O O . PHE C 1 25 ? 100.196 42.064 53.342 1.00 106.41 474 PHE C O 1
ATOM 6858 N N . ARG C 1 26 ? 99.965 42.812 55.453 1.00 90.34 475 ARG C N 1
ATOM 6859 C CA . ARG C 1 26 ? 101.191 42.184 55.927 1.00 83.26 475 ARG C CA 1
ATOM 6860 C C . ARG C 1 26 ? 100.928 40.920 56.740 1.00 84.95 475 ARG C C 1
ATOM 6861 O O . ARG C 1 26 ? 100.228 40.957 57.751 1.00 72.31 475 ARG C O 1
ATOM 6869 N N . TYR C 1 27 ? 101.492 39.803 56.289 1.00 71.71 476 TYR C N 1
ATOM 6870 C CA . TYR C 1 27 ? 101.440 38.568 57.057 1.00 59.36 476 TYR C CA 1
ATOM 6871 C C . TYR C 1 27 ? 102.472 38.599 58.176 1.00 59.55 476 TYR C C 1
ATOM 6872 O O . TYR C 1 27 ? 103.611 39.013 57.965 1.00 54.99 476 TYR C O 1
ATOM 6889 N N . PRO C 1 29 ? 104.154 36.366 61.694 1.00 53.16 478 PRO C N 1
ATOM 6890 C CA . PRO C 1 29 ? 104.268 35.073 62.372 1.00 37.55 478 PRO C CA 1
ATOM 6891 C C . PRO C 1 29 ? 103.337 34.985 63.571 1.00 38.97 478 PRO C C 1
ATOM 6892 O O . PRO C 1 29 ? 103.369 35.847 64.449 1.00 53.83 478 PRO C O 1
ATOM 6896 N N . PHE C 1 30 ? 102.492 33.961 63.582 1.00 50.78 479 PHE C N 1
ATOM 6897 C CA . PHE C 1 30 ? 101.526 33.767 64.655 1.00 43.45 479 PHE C CA 1
ATOM 6898 C C . PHE C 1 30 ? 101.841 32.534 65.497 1.00 52.64 479 PHE C C 1
ATOM 6899 O O . PHE C 1 30 ? 102.281 31.505 64.982 1.00 52.35 479 PHE C O 1
ATOM 6907 N N . SER C 1 31 ? 101.591 32.651 66.795 1.00 49.56 480 SER C N 1
ATOM 6908 C CA . SER C 1 31 ? 101.633 31.519 67.705 1.00 40.67 480 SER C CA 1
ATOM 6909 C C . SER C 1 31 ? 100.561 31.758 68.757 1.00 46.79 480 SER C C 1
ATOM 6910 O O . SER C 1 31 ? 100.314 32.903 69.138 1.00 57.65 480 SER C O 1
ATOM 6913 N N . PRO C 1 32 ? 99.903 30.685 69.216 1.00 53.01 481 PRO C N 1
ATOM 6914 C CA . PRO C 1 32 ? 98.787 30.819 70.162 1.00 53.15 481 PRO C CA 1
ATOM 6915 C C . PRO C 1 32 ? 99.168 31.567 71.440 1.00 55.73 481 PRO C C 1
ATOM 6916 O O . PRO C 1 32 ? 100.135 31.201 72.110 1.00 44.20 481 PRO C O 1
ATOM 6920 N N . ALA C 1 33 ? 98.412 32.622 71.738 1.00 54.84 482 ALA C N 1
ATOM 6921 C CA . ALA C 1 33 ? 98.588 33.436 72.941 1.00 49.33 482 ALA C CA 1
ATOM 6922 C C . ALA C 1 33 ? 99.970 34.088 73.032 1.00 58.19 482 ALA C C 1
ATOM 6923 O O . ALA C 1 33 ? 100.406 34.477 74.115 1.00 55.97 482 ALA C O 1
ATOM 6925 N N . GLY C 1 34 ? 100.656 34.207 71.899 1.00 53.23 483 GLY C N 1
ATOM 6926 C CA . GLY C 1 34 ? 101.944 34.878 71.868 1.00 49.71 483 GLY C CA 1
ATOM 6927 C C . GLY C 1 34 ? 101.800 36.367 72.132 1.00 54.76 483 GLY C C 1
ATOM 6928 O O . GLY C 1 34 ? 100.772 36.963 71.814 1.00 56.79 483 GLY C O 1
ATOM 6929 N N . THR C 1 35 ? 102.829 36.968 72.721 1.00 57.54 484 THR C N 1
ATOM 6930 C CA . THR C 1 35 ? 102.806 38.394 73.043 1.00 56.73 484 THR C CA 1
ATOM 6931 C C . THR C 1 35 ? 103.953 39.133 72.362 1.00 59.56 484 THR C C 1
ATOM 6932 O O . THR C 1 35 ? 104.985 38.533 72.058 1.00 59.45 484 THR C O 1
ATOM 6936 N N . PRO C 1 36 ? 103.779 40.443 72.122 1.00 61.18 485 PRO C N 1
ATOM 6937 C CA . PRO C 1 36 ? 104.855 41.231 71.512 1.00 57.65 485 PRO C CA 1
ATOM 6938 C C . PRO C 1 36 ? 105.887 41.682 72.541 1.00 61.72 485 PRO C C 1
ATOM 6939 O O . PRO C 1 36 ? 105.596 41.695 73.736 1.00 54.99 485 PRO C O 1
ATOM 6943 N N . PHE C 1 37 ? 107.074 42.053 72.074 1.00 52.55 486 PHE C N 1
ATOM 6944 C CA . PHE C 1 37 ? 108.109 42.587 72.947 1.00 56.36 486 PHE C CA 1
ATOM 6945 C C . PHE C 1 37 ? 107.682 43.903 73.587 1.00 71.88 486 PHE C C 1
ATOM 6946 O O . PHE C 1 37 ? 107.892 44.119 74.780 1.00 77.65 486 PHE C O 1
ATOM 6954 N N . GLY C 1 38 ? 107.080 44.779 72.789 1.00 74.94 487 GLY C N 1
ATOM 6955 C CA . GLY C 1 38 ? 106.719 46.107 73.251 1.00 80.51 487 GLY C CA 1
ATOM 6956 C C . GLY C 1 38 ? 107.971 46.925 73.494 1.00 78.90 487 GLY C C 1
ATOM 6957 O O . GLY C 1 38 ? 108.863 46.965 72.646 1.00 83.81 487 GLY C O 1
ATOM 6958 N N . PHE C 1 39 ? 108.052 47.571 74.652 1.00 84.13 488 PHE C N 1
ATOM 6959 C CA . PHE C 1 39 ? 109.260 48.305 75.009 1.00 93.58 488 PHE C CA 1
ATOM 6960 C C . PHE C 1 39 ? 110.117 47.509 75.989 1.00 94.48 488 PHE C C 1
ATOM 6961 O O . PHE C 1 39 ? 111.087 48.030 76.539 1.00 104.36 488 PHE C O 1
ATOM 6969 N N . THR C 1 40 ? 109.760 46.245 76.203 1.00 90.58 489 THR C N 1
ATOM 6970 C CA . THR C 1 40 ? 110.523 45.387 77.103 1.00 70.94 489 THR C CA 1
ATOM 6971 C C . THR C 1 40 ? 111.526 44.553 76.313 1.00 76.14 489 THR C C 1
ATOM 6972 O O . THR C 1 40 ? 111.624 44.679 75.092 1.00 78.60 489 THR C O 1
ATOM 6976 N N . ASP C 1 41 ? 112.264 43.696 77.011 1.00 80.77 490 ASP C N 1
ATOM 6977 C CA . ASP C 1 41 ? 113.287 42.878 76.369 1.00 84.85 490 ASP C CA 1
ATOM 6978 C C . ASP C 1 41 ? 112.880 41.413 76.330 1.00 80.02 490 ASP C C 1
ATOM 6979 O O . ASP C 1 41 ? 113.669 40.552 75.939 1.00 72.11 490 ASP C O 1
ATOM 6984 N N . ARG C 1 42 ? 111.645 41.135 76.733 1.00 67.95 491 ARG C N 1
ATOM 6985 C CA . ARG C 1 42 ? 111.160 39.764 76.774 1.00 80.09 491 ARG C CA 1
ATOM 6986 C C . ARG C 1 42 ? 109.694 39.664 76.369 1.00 76.92 491 ARG C C 1
ATOM 6987 O O . ARG C 1 42 ? 108.932 40.622 76.501 1.00 70.59 491 ARG C O 1
ATOM 6995 N N . ARG C 1 43 ? 109.312 38.494 75.869 1.00 62.59 492 ARG C N 1
ATOM 6996 C CA . ARG C 1 43 ? 107.932 38.233 75.485 1.00 65.96 492 ARG C CA 1
ATOM 6997 C C . ARG C 1 43 ? 107.676 36.736 75.493 1.00 62.04 492 ARG C C 1
ATOM 6998 O O . ARG C 1 43 ? 108.614 35.938 75.552 1.00 56.18 492 ARG C O 1
ATOM 7006 N N . TYR C 1 44 ? 106.407 36.358 75.427 1.00 50.37 493 TYR C N 1
ATOM 7007 C CA . TYR C 1 44 ? 106.045 34.951 75.354 1.00 56.04 493 TYR C CA 1
ATOM 7008 C C . TYR C 1 44 ? 105.787 34.512 73.915 1.00 61.85 493 TYR C C 1
ATOM 7009 O O . TYR C 1 44 ? 104.946 35.080 73.217 1.00 58.31 493 TYR C O 1
ATOM 7018 N N . LEU C 1 45 ? 106.526 33.497 73.479 1.00 56.43 494 LEU C N 1
ATOM 7019 C CA . LEU C 1 45 ? 106.362 32.954 72.139 1.00 47.36 494 LEU C CA 1
ATOM 7020 C C . LEU C 1 45 ? 104.985 32.318 72.001 1.00 54.30 494 LEU C C 1
ATOM 7021 O O . LEU C 1 45 ? 104.293 32.536 71.006 1.00 51.20 494 LEU C O 1
ATOM 7026 N N . THR C 1 46 ? 104.584 31.547 73.008 1.00 44.63 495 THR C N 1
ATOM 7027 C CA . THR C 1 46 ? 103.258 30.939 73.012 1.00 47.23 495 THR C CA 1
ATOM 7028 C C . THR C 1 46 ? 102.845 30.487 74.411 1.00 51.30 495 THR C C 1
ATOM 7029 O O . THR C 1 46 ? 103.685 30.212 75.267 1.00 51.88 495 THR C O 1
ATOM 7041 N N . ASN C 1 48 ? 99.688 27.992 76.407 1.00 56.25 497 ASN C N 1
ATOM 7042 C CA . ASN C 1 48 ? 98.519 27.124 76.334 1.00 54.67 497 ASN C CA 1
ATOM 7043 C C . ASN C 1 48 ? 98.299 26.350 77.628 1.00 58.64 497 ASN C C 1
ATOM 7044 O O . ASN C 1 48 ? 98.863 26.689 78.666 1.00 52.47 497 ASN C O 1
ATOM 7049 N N . GLU C 1 49 ? 97.490 25.300 77.552 1.00 66.58 498 GLU C N 1
ATOM 7050 C CA . GLU C 1 49 ? 97.118 24.524 78.730 1.00 59.59 498 GLU C CA 1
ATOM 7051 C C . GLU C 1 49 ? 98.295 23.744 79.314 1.00 51.48 498 GLU C C 1
ATOM 7052 O O . GLU C 1 49 ? 98.292 23.390 80.493 1.00 62.13 498 GLU C O 1
ATOM 7058 N N . VAL C 1 50 ? 99.300 23.486 78.486 1.00 57.92 499 VAL C N 1
ATOM 7059 C CA . VAL C 1 50 ? 100.478 22.738 78.909 1.00 51.56 499 VAL C CA 1
ATOM 7060 C C . VAL C 1 50 ? 101.450 23.611 79.702 1.00 61.79 499 VAL C C 1
ATOM 7061 O O . VAL C 1 50 ? 101.902 23.235 80.784 1.00 82.51 499 VAL C O 1
ATOM 7065 N N . GLY C 1 51 ? 101.763 24.781 79.155 1.00 67.09 500 GLY C N 1
ATOM 7066 C CA . GLY C 1 51 ? 102.698 25.698 79.778 1.00 51.23 500 GLY C CA 1
ATOM 7067 C C . GLY C 1 51 ? 102.872 26.962 78.957 1.00 58.23 500 GLY C C 1
ATOM 7068 O O . GLY C 1 51 ? 101.945 27.397 78.269 1.00 53.23 500 GLY C O 1
ATOM 7069 N N . TYR C 1 52 ? 104.059 27.557 79.031 1.00 44.26 501 TYR C N 1
ATOM 7070 C CA . TYR C 1 52 ? 104.350 28.773 78.281 1.00 48.78 501 TYR C CA 1
ATOM 7071 C C . TYR C 1 52 ? 105.828 28.840 77.920 1.00 53.90 501 TYR C C 1
ATOM 7072 O O . TYR C 1 52 ? 106.680 28.352 78.659 1.00 55.13 501 TYR C O 1
ATOM 7081 N N . VAL C 1 53 ? 106.121 29.439 76.771 1.00 48.72 502 VAL C N 1
ATOM 7082 C CA . VAL C 1 53 ? 107.493 29.567 76.302 1.00 48.54 502 VAL C CA 1
ATOM 7083 C C . VAL C 1 53 ? 107.841 31.043 76.172 1.00 60.73 502 VAL C C 1
ATOM 7084 O O . VAL C 1 53 ? 107.127 31.802 75.517 1.00 66.79 502 VAL C O 1
ATOM 7088 N N . SER C 1 54 ? 108.937 31.448 76.802 1.00 64.61 503 SER C N 1
ATOM 7089 C CA . SER C 1 54 ? 109.340 32.847 76.787 1.00 59.52 503 SER C CA 1
ATOM 7090 C C . SER C 1 54 ? 110.716 33.024 76.165 1.00 57.56 503 SER C C 1
ATOM 7091 O O . SER C 1 54 ? 111.561 32.131 76.233 1.00 62.76 503 SER C O 1
ATOM 7094 N N . THR C 1 55 ? 110.931 34.182 75.551 1.00 60.80 504 THR C N 1
ATOM 7095 C CA . THR C 1 55 ? 112.234 34.522 74.997 1.00 63.77 504 THR C CA 1
ATOM 7096 C C . THR C 1 55 ? 112.660 35.892 75.518 1.00 63.42 504 THR C C 1
ATOM 7097 O O . THR C 1 55 ? 111.849 36.814 75.620 1.00 61.55 504 THR C O 1
ATOM 7101 N N . VAL C 1 56 ? 113.935 36.008 75.873 1.00 70.12 505 VAL C N 1
ATOM 7102 C CA . VAL C 1 56 ? 114.464 37.240 76.443 1.00 72.08 505 VAL C CA 1
ATOM 7103 C C . VAL C 1 56 ? 115.664 37.722 75.643 1.00 79.20 505 VAL C C 1
ATOM 7104 O O . VAL C 1 56 ? 116.556 36.935 75.322 1.00 77.78 505 VAL C O 1
ATOM 7108 N N . LYS C 1 57 ? 115.681 39.009 75.312 1.00 85.62 506 LYS C N 1
ATOM 7109 C CA . LYS C 1 57 ? 116.796 39.580 74.570 1.00 86.85 506 LYS C CA 1
ATOM 7110 C C . LYS C 1 57 ? 118.074 39.474 75.394 1.00 91.41 506 LYS C C 1
ATOM 7111 O O . LYS C 1 57 ? 118.168 40.025 76.491 1.00 90.09 506 LYS C O 1
ATOM 7117 N N . ASN C 1 58 ? 119.048 38.743 74.865 1.00 85.56 507 ASN C N 1
ATOM 7118 C CA . ASN C 1 58 ? 120.317 38.539 75.551 1.00 86.57 507 ASN C CA 1
ATOM 7119 C C . ASN C 1 58 ? 121.456 38.949 74.625 1.00 91.43 507 ASN C C 1
ATOM 7120 O O . ASN C 1 58 ? 122.060 38.106 73.960 1.00 84.75 507 ASN C O 1
ATOM 7125 N N . SER C 1 59 ? 121.732 40.251 74.595 1.00 98.72 508 SER C N 1
ATOM 7126 C CA . SER C 1 59 ? 122.672 40.853 73.650 1.00 97.73 508 SER C CA 1
ATOM 7127 C C . SER C 1 59 ? 122.251 40.562 72.210 1.00 98.95 508 SER C C 1
ATOM 7128 O O . SER C 1 59 ? 121.182 40.990 71.772 1.00 92.59 508 SER C O 1
ATOM 7131 N N . GLU C 1 60 ? 123.085 39.828 71.481 1.00 101.89 509 GLU C N 1
ATOM 7132 C CA . GLU C 1 60 ? 122.808 39.528 70.078 1.00 104.67 509 GLU C CA 1
ATOM 7133 C C . GLU C 1 60 ? 122.102 38.189 69.909 1.00 98.30 509 GLU C C 1
ATOM 7134 O O . GLU C 1 60 ? 121.858 37.741 68.788 1.00 96.96 509 GLU C O 1
ATOM 7140 N N . GLN C 1 61 ? 121.782 37.550 71.027 1.00 85.95 510 GLN C N 1
ATOM 7141 C CA . GLN C 1 61 ? 121.063 36.285 70.995 1.00 81.58 510 GLN C CA 1
ATOM 7142 C C . GLN C 1 61 ? 119.868 36.350 71.938 1.00 80.03 510 GLN C C 1
ATOM 7143 O O . GLN C 1 61 ? 119.589 37.395 72.527 1.00 79.99 510 GLN C O 1
ATOM 7149 N N . TYR C 1 62 ? 119.165 35.234 72.079 1.00 68.29 511 TYR C N 1
ATOM 7150 C CA . TYR C 1 62 ? 117.988 35.188 72.934 1.00 66.47 511 TYR C CA 1
ATOM 7151 C C . TYR C 1 62 ? 118.056 34.021 73.905 1.00 71.09 511 TYR C C 1
ATOM 7152 O O . TYR C 1 62 ? 118.694 33.002 73.637 1.00 73.44 511 TYR C O 1
ATOM 7161 N N . SER C 1 63 ? 117.388 34.181 75.039 1.00 71.45 512 SER C N 1
ATOM 7162 C CA . SER C 1 63 ? 117.357 33.149 76.058 1.00 69.18 512 SER C CA 1
ATOM 7163 C C . SER C 1 63 ? 115.954 32.580 76.149 1.00 71.57 512 SER C C 1
ATOM 7164 O O . SER C 1 63 ? 115.045 33.222 76.677 1.00 72.66 512 SER C O 1
ATOM 7167 N N . ILE C 1 64 ? 115.779 31.370 75.628 1.00 58.26 513 ILE C N 1
ATOM 7168 C CA . ILE C 1 64 ? 114.461 30.755 75.588 1.00 64.26 513 ILE C CA 1
ATOM 7169 C C . ILE C 1 64 ? 114.230 29.866 76.804 1.00 77.63 513 ILE C C 1
ATOM 7170 O O . ILE C 1 64 ? 115.077 29.046 77.164 1.00 71.87 513 ILE C O 1
ATOM 7175 N N . THR C 1 65 ? 113.076 30.048 77.434 1.00 63.71 514 THR C N 1
ATOM 7176 C CA . THR C 1 65 ? 112.690 29.250 78.585 1.00 56.85 514 THR C CA 1
ATOM 7177 C C . THR C 1 65 ? 111.355 28.564 78.329 1.00 64.98 514 THR C C 1
ATOM 7178 O O . THR C 1 65 ? 110.338 29.227 78.115 1.00 63.41 514 THR C O 1
ATOM 7182 N N . VAL C 1 66 ? 111.360 27.235 78.352 1.00 52.74 515 VAL C N 1
ATOM 7183 C CA . VAL C 1 66 ? 110.126 26.476 78.199 1.00 53.68 515 VAL C CA 1
ATOM 7184 C C . VAL C 1 66 ? 109.647 26.045 79.575 1.00 55.06 515 VAL C C 1
ATOM 7185 O O . VAL C 1 66 ? 110.327 25.288 80.266 1.00 60.04 515 VAL C O 1
ATOM 7189 N N . SER C 1 67 ? 108.479 26.538 79.973 1.00 46.45 516 SER C N 1
ATOM 7190 C CA . SER C 1 67 ? 107.952 26.270 81.304 1.00 56.48 516 SER C CA 1
ATOM 7191 C C . SER C 1 67 ? 106.627 25.528 81.231 1.00 62.53 516 SER C C 1
ATOM 7192 O O . SER C 1 67 ? 105.899 25.636 80.245 1.00 60.16 516 SER C O 1
ATOM 7195 N N . PHE C 1 68 ? 106.315 24.786 82.288 1.00 57.70 517 PHE C N 1
ATOM 7196 C CA . PHE C 1 68 ? 105.105 23.979 82.329 1.00 54.38 517 PHE C CA 1
ATOM 7197 C C . PHE C 1 68 ? 104.292 24.252 83.590 1.00 71.67 517 PHE C C 1
ATOM 7198 O O . PHE C 1 68 ? 104.838 24.660 84.615 1.00 88.72 517 PHE C O 1
ATOM 7206 N N . PHE C 1 69 ? 102.986 24.012 83.514 1.00 61.46 518 PHE C N 1
ATOM 7207 C CA . PHE C 1 69 ? 102.115 24.188 84.669 1.00 72.68 518 PHE C CA 1
ATOM 7208 C C . PHE C 1 69 ? 102.150 22.943 85.547 1.00 83.93 518 PHE C C 1
ATOM 7209 O O . PHE C 1 69 ? 101.990 23.025 86.764 1.00 99.50 518 PHE C O 1
ATOM 7217 N N . ASP C 1 70 ? 102.367 21.791 84.921 1.00 86.14 519 ASP C N 1
ATOM 7218 C CA . ASP C 1 70 ? 102.477 20.533 85.650 1.00 88.49 519 ASP C CA 1
ATOM 7219 C C . ASP C 1 70 ? 103.949 20.217 85.904 1.00 96.78 519 ASP C C 1
ATOM 7220 O O . ASP C 1 70 ? 104.584 19.491 85.135 1.00 83.59 519 ASP C O 1
ATOM 7225 N N . VAL C 1 71 ? 104.484 20.764 86.993 1.00 95.98 520 VAL C N 1
ATOM 7226 C CA . VAL C 1 71 ? 105.903 20.631 87.312 1.00 98.53 520 VAL C CA 1
ATOM 7227 C C . VAL C 1 71 ? 106.285 19.195 87.663 1.00 96.74 520 VAL C C 1
ATOM 7228 O O . VAL C 1 71 ? 107.463 18.836 87.650 1.00 85.41 520 VAL C O 1
ATOM 7232 N N . GLY C 1 72 ? 105.284 18.383 87.991 1.00 86.00 521 GLY C N 1
ATOM 7233 C CA . GLY C 1 72 ? 105.507 16.986 88.308 1.00 79.30 521 GLY C CA 1
ATOM 7234 C C . GLY C 1 72 ? 105.745 16.113 87.090 1.00 84.01 521 GLY C C 1
ATOM 7235 O O . GLY C 1 72 ? 106.512 15.151 87.142 1.00 88.93 521 GLY C O 1
ATOM 7236 N N . ARG C 1 73 ? 105.091 16.456 85.985 1.00 88.66 522 ARG C N 1
ATOM 7237 C CA . ARG C 1 73 ? 105.140 15.634 84.779 1.00 87.28 522 ARG C CA 1
ATOM 7238 C C . ARG C 1 73 ? 106.219 16.084 83.797 1.00 88.57 522 ARG C C 1
ATOM 7239 O O . ARG C 1 73 ? 106.855 15.258 83.139 1.00 80.75 522 ARG C O 1
ATOM 7247 N N . PHE C 1 74 ? 106.431 17.392 83.708 1.00 86.66 523 PHE C N 1
ATOM 7248 C CA . PHE C 1 74 ? 107.359 17.935 82.724 1.00 85.81 523 PHE C CA 1
ATOM 7249 C C . PHE C 1 74 ? 108.495 18.711 83.369 1.00 80.14 523 PHE C C 1
ATOM 7250 O O . PHE C 1 74 ? 108.385 19.188 84.499 1.00 76.28 523 PHE C O 1
ATOM 7258 N N . ARG C 1 75 ? 109.582 18.850 82.620 1.00 80.61 524 ARG C N 1
ATOM 7259 C CA . ARG C 1 75 ? 110.794 19.468 83.127 1.00 83.03 524 ARG C CA 1
ATOM 7260 C C . ARG C 1 75 ? 111.129 20.777 82.424 1.00 94.00 524 ARG C C 1
ATOM 7261 O O . ARG C 1 75 ? 111.540 20.778 81.260 1.00 73.14 524 ARG C O 1
ATOM 7269 N N . GLU C 1 76 ? 110.949 21.888 83.138 1.00 77.74 525 GLU C N 1
ATOM 7270 C CA . GLU C 1 76 ? 111.292 23.205 82.614 1.00 56.91 525 GLU C CA 1
ATOM 7271 C C . GLU C 1 76 ? 112.769 23.249 82.238 1.00 63.35 525 GLU C C 1
ATOM 7272 O O . GLU C 1 76 ? 113.619 22.785 82.997 1.00 78.50 525 GLU C O 1
ATOM 7278 N N . TYR C 1 77 ? 113.075 23.795 81.066 1.00 69.38 526 TYR C N 1
ATOM 7279 C CA . TYR C 1 77 ? 114.462 23.883 80.625 1.00 68.39 526 TYR C CA 1
ATOM 7280 C C . TYR C 1 77 ? 114.743 25.180 79.875 1.00 69.20 526 TYR C C 1
ATOM 7281 O O . TYR C 1 77 ? 113.829 25.941 79.557 1.00 70.75 526 TYR C O 1
ATOM 7290 N N . HIS C 1 78 ? 116.022 25.422 79.604 1.00 64.56 527 HIS C N 1
ATOM 7291 C CA . HIS C 1 78 ? 116.452 26.635 78.924 1.00 55.48 527 HIS C CA 1
ATOM 7292 C C . HIS C 1 78 ? 117.485 26.310 77.859 1.00 71.06 527 HIS C C 1
ATOM 7293 O O . HIS C 1 78 ? 118.145 25.271 77.917 1.00 69.71 527 HIS C O 1
ATOM 7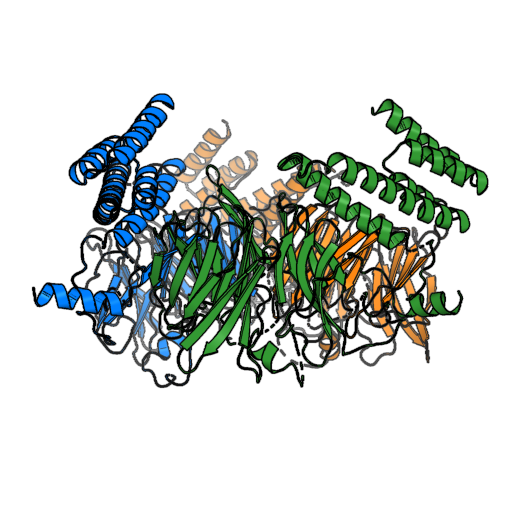300 N N . PHE C 1 79 ? 117.624 27.210 76.892 1.00 64.75 528 PHE C N 1
ATOM 7301 C CA . PHE C 1 79 ? 118.710 27.142 75.923 1.00 67.80 528 PHE C CA 1
ATOM 7302 C C . PHE C 1 79 ? 118.870 28.499 75.257 1.00 73.12 528 PHE C C 1
ATOM 7303 O O . PHE C 1 79 ? 117.987 29.354 75.353 1.00 65.65 528 PHE C O 1
ATOM 7311 N N . GLU C 1 80 ? 120.006 28.702 74.598 1.00 67.56 529 GLU C N 1
ATOM 7312 C CA . GLU C 1 80 ? 120.283 29.979 73.963 1.00 62.99 529 GLU C CA 1
ATOM 7313 C C . GLU C 1 80 ? 119.917 29.945 72.488 1.00 78.87 529 GLU C C 1
ATOM 7314 O O . GLU C 1 80 ? 120.278 29.018 71.762 1.00 76.51 529 GLU C O 1
ATOM 7320 N N . ASP C 1 81 ? 119.193 30.970 72.053 1.00 81.64 530 ASP C N 1
ATOM 7321 C CA . ASP C 1 81 ? 118.720 31.048 70.681 1.00 63.71 530 ASP C CA 1
ATOM 7322 C C . ASP C 1 81 ? 119.595 31.996 69.868 1.00 65.36 530 ASP C C 1
ATOM 7323 O O . ASP C 1 81 ? 119.628 33.200 70.119 1.00 80.22 530 ASP C O 1
ATOM 7328 N N . LEU C 1 82 ? 120.298 31.439 68.888 1.00 64.47 531 LEU C N 1
ATOM 7329 C CA . LEU C 1 82 ? 121.203 32.210 68.042 1.00 71.76 531 LEU C CA 1
ATOM 7330 C C . LEU C 1 82 ? 120.567 32.538 66.698 1.00 72.94 531 LEU C C 1
ATOM 7331 O O . LEU C 1 82 ? 121.202 33.138 65.830 1.00 82.58 531 LEU C O 1
ATOM 7336 N N . PHE C 1 83 ? 119.315 32.132 66.524 1.00 64.14 532 PHE C N 1
ATOM 7337 C CA . PHE C 1 83 ? 118.640 32.285 65.242 1.00 67.09 532 PHE C CA 1
ATOM 7338 C C . PHE C 1 83 ? 117.525 33.319 65.311 1.00 71.33 532 PHE C C 1
ATOM 7339 O O . PHE C 1 83 ? 117.227 33.988 64.320 1.00 65.93 532 PHE C O 1
ATOM 7347 N N . GLY C 1 84 ? 116.912 33.446 66.484 1.00 53.46 533 GLY C N 1
ATOM 7348 C CA . GLY C 1 84 ? 115.858 34.422 66.687 1.00 49.85 533 GLY C CA 1
ATOM 7349 C C . GLY C 1 84 ? 114.481 33.878 66.364 1.00 54.70 533 GLY C C 1
ATOM 7350 O O . GLY C 1 84 ? 113.743 34.467 65.577 1.00 72.06 533 GLY C O 1
ATOM 7351 N N . TYR C 1 85 ? 114.134 32.755 66.979 1.00 54.70 534 TYR C N 1
ATOM 7352 C CA . TYR C 1 85 ? 112.839 32.125 66.762 1.00 53.51 534 TYR C CA 1
ATOM 7353 C C . TYR C 1 85 ? 111.690 33.049 67.166 1.00 52.42 534 TYR C C 1
ATOM 7354 O O . TYR C 1 85 ? 111.640 33.527 68.297 1.00 57.11 534 TYR C O 1
ATOM 7363 N N . ASP C 1 86 ? 110.773 33.301 66.236 1.00 60.47 535 ASP C N 1
ATOM 7364 C CA . ASP C 1 86 ? 109.585 34.098 66.528 1.00 50.28 535 ASP C CA 1
ATOM 7365 C C . ASP C 1 86 ? 108.314 33.259 66.413 1.00 51.57 535 ASP C C 1
ATOM 7366 O O . ASP C 1 86 ? 107.203 33.769 66.563 1.00 53.29 535 ASP C O 1
ATOM 7371 N N . LEU C 1 87 ? 108.492 31.967 66.158 1.00 53.37 536 LEU C N 1
ATOM 7372 C CA . LEU C 1 87 ? 107.382 31.025 66.046 1.00 47.10 536 LEU C CA 1
ATOM 7373 C C . LEU C 1 87 ? 107.558 29.881 67.033 1.00 44.66 536 LEU C C 1
ATOM 7374 O O . LEU C 1 87 ? 108.666 29.386 67.226 1.00 47.06 536 LEU C O 1
ATOM 7379 N N . CYS C 1 88 ? 106.466 29.451 67.650 1.00 32.49 537 CYS C N 1
ATOM 7380 C CA . CYS C 1 88 ? 106.555 28.371 68.619 1.00 46.17 537 CYS C CA 1
ATOM 7381 C C . CYS C 1 88 ? 105.250 27.606 68.784 1.00 49.95 537 CYS C C 1
ATOM 7382 O O . CYS C 1 88 ? 104.163 28.173 68.693 1.00 54.97 537 CYS C O 1
ATOM 7385 N N . PHE C 1 89 ? 105.376 26.309 69.040 1.00 42.63 538 PHE C N 1
ATOM 7386 C CA . PHE C 1 89 ? 104.232 25.474 69.372 1.00 48.70 538 PHE C CA 1
ATOM 7387 C C . PHE C 1 89 ? 104.625 24.463 70.440 1.00 48.96 538 PHE C C 1
ATOM 7388 O O . PHE C 1 89 ? 105.670 23.817 70.345 1.00 49.60 538 PHE C O 1
ATOM 7396 N N . LEU C 1 90 ? 103.787 24.340 71.462 1.00 42.92 539 LEU C N 1
ATOM 7397 C CA . LEU C 1 90 ? 104.095 23.493 72.607 1.00 44.11 539 LEU C CA 1
ATOM 7398 C C . LEU C 1 90 ? 102.960 22.511 72.868 1.00 55.51 539 LEU C C 1
ATOM 7399 O O . LEU C 1 90 ? 101.802 22.911 73.008 1.00 49.95 539 LEU C O 1
ATOM 7404 N N . ASN C 1 91 ? 103.293 21.226 72.924 1.00 45.75 540 ASN C N 1
ATOM 7405 C CA . ASN C 1 91 ? 102.323 20.206 73.299 1.00 50.39 540 ASN C CA 1
ATOM 7406 C C . ASN C 1 91 ? 102.881 19.286 74.385 1.00 57.34 540 ASN C C 1
ATOM 7407 O O . ASN C 1 91 ? 103.896 19.598 75.011 1.00 53.50 540 ASN C O 1
ATOM 7412 N N . GLU C 1 92 ? 102.223 18.152 74.599 1.00 59.03 541 GLU C N 1
ATOM 7413 C CA . GLU C 1 92 ? 102.609 17.237 75.669 1.00 54.68 541 GLU C CA 1
ATOM 7414 C C . GLU C 1 92 ? 103.782 16.334 75.290 1.00 62.87 541 GLU C C 1
ATOM 7415 O O . GLU C 1 92 ? 104.284 15.584 76.125 1.00 83.66 541 GLU C O 1
ATOM 7421 N N . LYS C 1 93 ? 104.222 16.406 74.038 1.00 53.45 542 LYS C N 1
ATOM 7422 C CA . LYS C 1 93 ? 105.291 15.529 73.569 1.00 55.07 542 LYS C CA 1
ATOM 7423 C C . LYS C 1 93 ? 106.590 16.281 73.289 1.00 57.42 542 LYS C C 1
ATOM 7424 O O . LYS C 1 93 ? 107.679 15.732 73.457 1.00 68.38 542 LYS C O 1
ATOM 7430 N N . GLY C 1 94 ? 106.476 17.536 72.869 1.00 51.48 543 GLY C N 1
ATOM 7431 C CA . GLY C 1 94 ? 107.649 18.315 72.522 1.00 43.06 543 GLY C CA 1
ATOM 7432 C C . GLY C 1 94 ? 107.366 19.788 72.306 1.00 51.14 543 GLY C C 1
ATOM 7433 O O . GLY C 1 94 ? 106.260 20.265 72.563 1.00 50.05 543 GLY C O 1
ATOM 7434 N N . THR C 1 95 ? 108.382 20.511 71.846 1.00 49.73 544 THR C N 1
ATOM 7435 C CA . THR C 1 95 ? 108.255 21.933 71.556 1.00 48.12 544 THR C CA 1
ATOM 7436 C C . THR C 1 95 ? 108.803 22.216 70.159 1.00 50.69 544 THR C C 1
ATOM 7437 O O . THR C 1 95 ? 109.885 21.749 69.802 1.00 50.20 544 THR C O 1
ATOM 7441 N N . LEU C 1 96 ? 108.048 22.970 69.368 1.00 54.49 545 LEU C N 1
ATOM 7442 C CA . LEU C 1 96 ? 108.448 23.290 68.001 1.00 43.43 545 LEU C CA 1
ATOM 7443 C C . LEU C 1 96 ? 108.799 24.765 67.876 1.00 54.05 545 LEU C C 1
ATOM 7444 O O . LEU C 1 96 ? 108.052 25.628 68.339 1.00 56.60 545 LEU C O 1
ATOM 7449 N N . PHE C 1 97 ? 109.938 25.048 67.252 1.00 48.06 546 PHE C N 1
ATOM 7450 C CA . PHE C 1 97 ? 110.406 26.420 67.083 1.00 51.01 546 PHE C CA 1
ATOM 7451 C C . PHE C 1 97 ? 110.582 26.749 65.610 1.00 50.42 546 PHE C C 1
ATOM 7452 O O . PHE C 1 97 ? 110.889 25.870 64.808 1.00 58.51 546 PHE C O 1
ATOM 7460 N N . GLY C 1 98 ? 110.383 28.013 65.255 1.00 51.12 547 GLY C N 1
ATOM 7461 C CA . GLY C 1 98 ? 110.513 28.433 63.872 1.00 53.01 547 GLY C CA 1
ATOM 7462 C C . GLY C 1 98 ? 111.003 29.858 63.710 1.00 55.38 547 GLY C C 1
ATOM 7463 O O . GLY C 1 98 ? 110.693 30.733 64.517 1.00 58.05 547 GLY C O 1
ATOM 7464 N N . GLN C 1 99 ? 111.773 30.084 62.652 1.00 54.23 548 GLN C N 1
ATOM 7465 C CA . GLN C 1 99 ? 112.248 31.417 62.303 1.00 59.61 548 GLN C CA 1
ATOM 7466 C C . GLN C 1 99 ? 111.629 31.815 60.965 1.00 61.55 548 GLN C C 1
ATOM 7467 O O . GLN C 1 99 ? 111.938 31.232 59.923 1.00 53.17 548 GLN C O 1
ATOM 7473 N N . SER C 1 100 ? 110.748 32.809 61.005 1.00 55.54 549 SER C N 1
ATOM 7474 C CA . SER C 1 100 ? 109.898 33.137 59.865 1.00 50.50 549 SER C CA 1
ATOM 7475 C C . SER C 1 100 ? 110.658 33.666 58.650 1.00 60.42 549 SER C C 1
ATOM 7476 O O . SER C 1 100 ? 110.152 33.597 57.531 1.00 67.80 549 SER C O 1
ATOM 7479 N N . LYS C 1 101 ? 111.862 34.193 58.855 1.00 60.64 550 LYS C N 1
ATOM 7480 C CA . LYS C 1 101 ? 112.601 34.794 57.747 1.00 58.27 550 LYS C CA 1
ATOM 7481 C C . LYS C 1 101 ? 113.603 33.833 57.111 1.00 58.31 550 LYS C C 1
ATOM 7482 O O . LYS C 1 101 ? 113.749 33.810 55.890 1.00 67.46 550 LYS C O 1
ATOM 7488 N N . THR C 1 102 ? 114.286 33.037 57.928 1.00 60.09 551 THR C N 1
ATOM 7489 C CA . THR C 1 102 ? 115.290 32.115 57.401 1.00 61.51 551 THR C CA 1
ATOM 7490 C C . THR C 1 102 ? 114.654 30.780 57.036 1.00 54.92 551 THR C C 1
ATOM 7491 O O . THR C 1 102 ? 115.189 30.026 56.221 1.00 63.21 551 THR C O 1
ATOM 7495 N N . GLY C 1 103 ? 113.514 30.490 57.657 1.00 50.86 552 GLY C N 1
ATOM 7496 C CA . GLY C 1 103 ? 112.783 29.268 57.385 1.00 46.93 552 GLY C CA 1
ATOM 7497 C C . GLY C 1 103 ? 113.297 28.106 58.209 1.00 62.05 552 GLY C C 1
ATOM 7498 O O . GLY C 1 103 ? 112.991 26.947 57.925 1.00 55.32 552 GLY C O 1
ATOM 7499 N N . GLN C 1 104 ? 114.073 28.412 59.243 1.00 57.36 553 GLN C N 1
ATOM 7500 C CA . GLN C 1 104 ? 114.640 27.367 60.079 1.00 61.68 553 GLN C CA 1
ATOM 7501 C C . GLN C 1 104 ? 113.676 26.942 61.175 1.00 57.86 553 GLN C C 1
ATOM 7502 O O . GLN C 1 104 ? 113.152 27.774 61.916 1.00 54.21 553 GLN C O 1
ATOM 7508 N N . ILE C 1 105 ? 113.442 25.637 61.260 1.00 54.69 554 ILE C N 1
ATOM 7509 C CA . ILE C 1 105 ? 112.632 25.069 62.327 1.00 64.26 554 ILE C CA 1
ATOM 7510 C C . ILE C 1 105 ? 113.418 24.040 63.127 1.00 58.31 554 ILE C C 1
ATOM 7511 O O . ILE C 1 105 ? 114.408 23.487 62.649 1.00 57.34 554 ILE C O 1
ATOM 7516 N N . GLN C 1 106 ? 112.972 23.795 64.352 1.00 48.01 555 GLN C N 1
ATOM 7517 C CA . GLN C 1 106 ? 113.584 22.781 65.198 1.00 60.68 555 GLN C CA 1
ATOM 7518 C C . GLN C 1 106 ? 112.531 22.155 66.094 1.00 52.21 555 GLN C C 1
ATOM 7519 O O . GLN C 1 106 ? 111.777 22.859 66.767 1.00 50.97 555 GLN C O 1
ATOM 7525 N N . TYR C 1 107 ? 112.462 20.831 66.081 1.00 54.84 556 TYR C N 1
ATOM 7526 C CA . TYR C 1 107 ? 111.556 20.126 66.971 1.00 58.18 556 TYR C CA 1
ATOM 7527 C C . TYR C 1 107 ? 112.345 19.573 68.149 1.00 52.86 556 TYR C C 1
ATOM 7528 O O . TYR C 1 107 ? 113.356 18.893 67.973 1.00 52.10 556 TYR C O 1
ATOM 7537 N N . ARG C 1 108 ? 111.881 19.878 69.353 1.00 50.96 557 ARG C N 1
ATOM 7538 C CA . ARG C 1 108 ? 112.562 19.442 70.56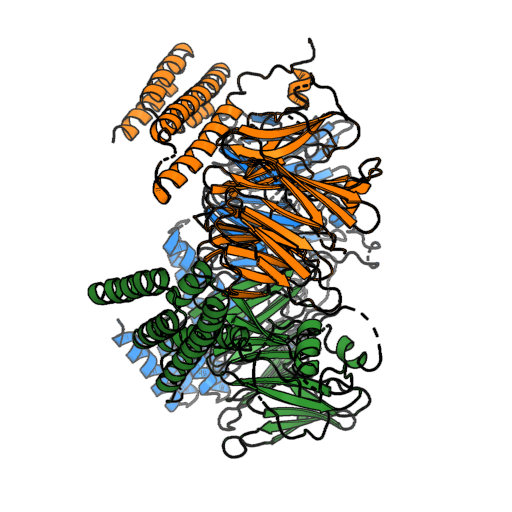1 1.00 55.72 557 ARG C CA 1
ATOM 7539 C C . ARG C 1 108 ? 111.639 18.565 71.390 1.00 45.31 557 ARG C C 1
ATOM 7540 O O . ARG C 1 108 ? 110.768 19.074 72.096 1.00 48.27 557 ARG C O 1
ATOM 7548 N N . PRO C 1 109 ? 111.798 17.238 71.274 1.00 51.49 558 PRO C N 1
ATOM 7549 C CA . PRO C 1 109 ? 111.031 16.318 72.118 1.00 57.85 558 PRO C CA 1
ATOM 7550 C C . PRO C 1 109 ? 111.289 16.592 73.596 1.00 61.96 558 PRO C C 1
ATOM 7551 O O . PRO C 1 109 ? 112.431 16.868 73.970 1.00 53.23 558 PRO C O 1
ATOM 7555 N N . HIS C 1 110 ? 110.242 16.550 74.413 1.00 56.88 559 HIS C N 1
ATOM 7556 C CA . HIS C 1 110 ? 110.382 16.770 75.847 1.00 63.50 559 HIS C CA 1
ATOM 7557 C C . HIS C 1 110 ? 111.303 15.724 76.470 1.00 73.57 559 HIS C C 1
ATOM 7558 O O . HIS C 1 110 ? 112.182 16.054 77.266 1.00 76.12 559 HIS C O 1
ATOM 7565 N N . ASP C 1 111 ? 111.103 14.465 76.092 1.00 68.81 560 ASP C N 1
ATOM 7566 C CA . ASP C 1 111 ? 111.949 13.375 76.564 1.00 75.85 560 ASP C CA 1
ATOM 7567 C C . ASP C 1 111 ? 113.235 13.335 75.744 1.00 84.81 560 ASP C C 1
ATOM 7568 O O . ASP C 1 111 ? 113.200 13.164 74.525 1.00 83.32 560 ASP C O 1
ATOM 7573 N N . SER C 1 112 ? 114.367 13.492 76.423 1.00 93.04 561 SER C N 1
ATOM 7574 C CA . SER C 1 112 ? 115.669 13.577 75.765 1.00 93.85 561 SER C CA 1
ATOM 7575 C C . SER C 1 112 ? 116.109 12.278 75.083 1.00 106.68 561 SER C C 1
ATOM 7576 O O . SER C 1 112 ? 117.119 12.261 74.378 1.00 102.51 561 SER C O 1
ATOM 7579 N N . ILE C 1 113 ? 115.360 11.199 75.299 1.00 108.28 562 ILE C N 1
ATOM 7580 C CA . ILE C 1 113 ? 115.606 9.935 74.608 1.00 88.78 562 ILE C CA 1
ATOM 7581 C C . ILE C 1 113 ? 115.546 10.140 73.097 1.00 93.72 562 ILE C C 1
ATOM 7582 O O . ILE C 1 113 ? 116.360 9.598 72.347 1.00 94.10 562 ILE C O 1
ATOM 7587 N N . HIS C 1 114 ? 114.576 10.938 72.660 1.00 97.12 563 HIS C N 1
ATOM 7588 C CA . HIS C 1 114 ? 114.447 11.295 71.254 1.00 85.82 563 HIS C CA 1
ATOM 7589 C C . HIS C 1 114 ? 115.294 12.527 70.954 1.00 74.33 563 HIS C C 1
ATOM 7590 O O . HIS C 1 114 ? 115.245 13.514 71.687 1.00 93.28 563 HIS C O 1
ATOM 7597 N N . SER C 1 115 ? 116.067 12.472 69.877 1.00 63.34 564 SER C N 1
ATOM 7598 C CA . SER C 1 115 ? 116.990 13.554 69.558 1.00 77.98 564 SER C CA 1
ATOM 7599 C C . SER C 1 115 ? 116.283 14.697 68.836 1.00 75.09 564 SER C C 1
ATOM 7600 O O . SER C 1 115 ? 115.311 14.481 68.114 1.00 72.66 564 SER C O 1
ATOM 7603 N N . ASN C 1 116 ? 116.773 15.915 69.040 1.00 77.88 565 ASN C N 1
ATOM 7604 C CA . ASN C 1 116 ? 116.263 17.069 68.315 1.00 57.32 565 ASN C CA 1
ATOM 7605 C C . ASN C 1 116 ? 116.638 16.993 66.845 1.00 72.62 565 ASN C C 1
ATOM 7606 O O . ASN C 1 116 ? 117.652 16.392 66.487 1.00 84.88 565 ASN C O 1
ATOM 7611 N N . TRP C 1 117 ? 115.822 17.604 65.993 1.00 62.19 566 TRP C N 1
ATOM 7612 C CA . TRP C 1 117 ? 116.182 17.756 64.590 1.00 66.72 566 TRP C CA 1
ATOM 7613 C C . TRP C 1 117 ? 115.851 19.163 64.107 1.00 66.52 566 TRP C C 1
ATOM 7614 O O . TRP C 1 117 ? 114.904 19.794 64.577 1.00 60.55 566 TRP C O 1
ATOM 7625 N N . THR C 1 118 ? 116.666 19.652 63.179 1.00 67.05 567 THR C N 1
ATOM 7626 C CA . THR C 1 118 ? 116.518 20.993 62.639 1.00 50.92 567 THR C CA 1
ATOM 7627 C C . THR C 1 118 ? 116.376 20.935 61.128 1.00 61.23 567 THR C C 1
ATOM 7628 O O . THR C 1 118 ? 117.079 20.178 60.461 1.00 65.73 567 THR C O 1
ATOM 7632 N N . LYS C 1 119 ? 115.462 21.737 60.592 1.00 57.09 568 LYS C N 1
ATOM 7633 C CA . LYS C 1 119 ? 115.228 21.776 59.157 1.00 63.52 568 LYS C CA 1
ATOM 7634 C C . LYS C 1 119 ? 115.142 23.211 58.671 1.00 63.13 568 LYS C C 1
ATOM 7635 O O . LYS C 1 119 ? 114.803 24.119 59.431 1.00 55.44 568 LYS C O 1
ATOM 7641 N N . ILE C 1 120 ? 115.442 23.409 57.394 1.00 60.87 569 ILE C N 1
ATOM 7642 C CA . ILE C 1 120 ? 115.291 24.716 56.782 1.00 58.05 569 ILE C CA 1
ATOM 7643 C C . ILE C 1 120 ? 114.192 24.650 55.735 1.00 54.48 569 ILE C C 1
ATOM 7644 O O . ILE C 1 120 ? 114.312 23.938 54.738 1.00 58.96 569 ILE C O 1
ATOM 7649 N N . ILE C 1 121 ? 113.117 25.392 55.977 1.00 50.56 570 ILE C N 1
ATOM 7650 C CA . ILE C 1 121 ? 111.984 25.428 55.064 1.00 56.67 570 ILE C CA 1
ATOM 7651 C C . ILE C 1 121 ? 112.308 26.315 53.867 1.00 51.62 570 ILE C C 1
ATOM 7652 O O . ILE C 1 121 ? 112.714 27.465 54.040 1.00 67.40 570 ILE C O 1
ATOM 7657 N N . PRO C 1 122 ? 112.143 25.782 52.648 1.00 44.93 571 PRO C N 1
ATOM 7658 C CA . PRO C 1 122 ? 112.392 26.583 51.444 1.00 48.87 571 PRO C CA 1
ATOM 7659 C C . PRO C 1 122 ? 111.476 27.798 51.389 1.00 56.14 571 PRO C C 1
ATOM 7660 O O . PRO C 1 122 ? 110.258 27.649 51.485 1.00 55.10 571 PRO C O 1
ATOM 7664 N N . LEU C 1 123 ? 112.059 28.982 51.238 1.00 52.94 572 LEU C N 1
ATOM 7665 C CA . LEU C 1 123 ? 111.280 30.212 51.175 1.00 44.06 572 LEU C CA 1
ATOM 7666 C C . LEU C 1 123 ? 111.715 31.070 49.997 1.00 58.73 572 LEU C C 1
ATOM 7667 O O . LEU C 1 123 ? 112.903 31.335 49.816 1.00 71.91 572 LEU C O 1
ATOM 7672 N N . GLN C 1 124 ? 110.746 31.506 49.199 1.00 57.29 573 GLN C N 1
ATOM 7673 C CA . GLN C 1 124 ? 111.021 32.434 48.113 1.00 48.35 573 GLN C CA 1
ATOM 7674 C C . GLN C 1 124 ? 111.265 33.816 48.689 1.00 58.58 573 GLN C C 1
ATOM 7675 O O . GLN C 1 124 ? 111.126 34.026 49.895 1.00 64.47 573 GLN C O 1
ATOM 7681 N N . ALA C 1 125 ? 111.621 34.758 47.824 1.00 57.06 574 ALA C N 1
ATOM 7682 C CA . ALA C 1 125 ? 111.830 36.132 48.252 1.00 46.80 574 ALA C CA 1
ATOM 7683 C C . ALA C 1 125 ? 110.522 36.710 48.780 1.00 52.74 574 ALA C C 1
ATOM 7684 O O . ALA C 1 125 ? 109.512 36.720 48.076 1.00 56.66 574 ALA C O 1
ATOM 7686 N N . GLY C 1 126 ? 110.540 37.157 50.032 1.00 57.03 575 GLY C N 1
ATOM 7687 C CA . GLY C 1 126 ? 109.372 37.766 50.644 1.00 41.85 575 GLY C CA 1
ATOM 7688 C C . GLY C 1 126 ? 108.455 36.780 51.342 1.00 59.15 575 GLY C C 1
ATOM 7689 O O . GLY C 1 126 ? 107.538 37.183 52.058 1.00 68.48 575 GLY C O 1
ATOM 7690 N N . GLU C 1 127 ? 108.692 35.489 51.125 1.00 54.32 576 GLU C N 1
ATOM 7691 C CA . GLU C 1 127 ? 107.884 34.442 51.746 1.00 54.00 576 GLU C CA 1
ATOM 7692 C C . GLU C 1 127 ? 108.294 34.235 53.204 1.00 56.02 576 GLU C C 1
ATOM 7693 O O . GLU C 1 127 ? 109.479 34.104 53.511 1.00 52.09 576 GLU C O 1
ATOM 7699 N N . ARG C 1 128 ? 107.311 34.202 54.098 1.00 40.82 577 ARG C N 1
ATOM 7700 C CA . ARG C 1 128 ? 107.578 34.017 55.521 1.00 54.72 577 ARG C CA 1
ATOM 7701 C C . ARG C 1 128 ? 106.774 32.848 56.082 1.00 50.50 577 ARG C C 1
ATOM 7702 O O . ARG C 1 128 ? 105.649 32.602 55.649 1.00 54.22 577 ARG C O 1
ATOM 7710 N N . ILE C 1 129 ? 107.344 32.129 57.044 1.00 50.01 578 ILE C N 1
ATOM 7711 C CA . ILE C 1 129 ? 106.567 31.148 57.791 1.00 45.51 578 ILE C CA 1
ATOM 7712 C C . ILE C 1 129 ? 105.598 31.906 58.682 1.00 41.57 578 ILE C C 1
ATOM 7713 O O . ILE C 1 129 ? 106.005 32.778 59.445 1.00 52.10 578 ILE C O 1
ATOM 7718 N N . THR C 1 130 ? 104.317 31.572 58.589 1.00 42.42 579 THR C N 1
ATOM 7719 C CA . THR C 1 130 ? 103.290 32.325 59.295 1.00 41.37 579 THR C CA 1
ATOM 7720 C C . THR C 1 130 ? 102.766 31.602 60.530 1.00 44.19 579 THR C C 1
ATOM 7721 O O . THR C 1 130 ? 102.240 32.236 61.444 1.00 54.50 579 THR C O 1
ATOM 7725 N N . SER C 1 131 ? 102.906 30.280 60.551 1.00 42.96 580 SER C N 1
ATOM 7726 C CA . SER C 1 131 ? 102.393 29.476 61.655 1.00 41.88 580 SER C CA 1
ATOM 7727 C C . SER C 1 131 ? 102.935 28.050 61.636 1.00 49.22 580 SER C C 1
ATOM 7728 O O . SER C 1 131 ? 103.134 27.467 60.570 1.00 53.17 580 SER C O 1
ATOM 7731 N N . VAL C 1 132 ? 103.172 27.496 62.824 1.00 40.55 581 VAL C N 1
ATOM 7732 C CA . VAL C 1 132 ? 103.599 26.105 62.962 1.00 33.49 581 VAL C CA 1
ATOM 7733 C C . VAL C 1 132 ? 102.814 25.388 64.067 1.00 48.38 581 VAL C C 1
ATOM 7734 O O . VAL C 1 132 ? 102.284 26.019 64.986 1.00 49.58 581 VAL C O 1
ATOM 7738 N N . ALA C 1 133 ? 102.738 24.067 63.958 1.00 40.80 582 ALA C N 1
ATOM 7739 C CA . ALA C 1 133 ? 102.094 23.227 64.965 1.00 37.22 582 ALA C CA 1
ATOM 7740 C C . ALA C 1 133 ? 102.662 21.817 64.873 1.00 49.05 582 ALA C C 1
ATOM 7741 O O . ALA C 1 133 ? 103.408 21.507 63.942 1.00 46.94 582 ALA C O 1
ATOM 7743 N N . ALA C 1 134 ? 102.332 20.971 65.842 1.00 51.25 583 ALA C N 1
ATOM 7744 C CA . ALA C 1 134 ? 102.859 19.611 65.854 1.00 45.72 583 ALA C CA 1
ATOM 7745 C C . ALA C 1 134 ? 101.898 18.617 66.491 1.00 48.30 583 ALA C C 1
ATOM 7746 O O . ALA C 1 134 ? 101.179 18.937 67.436 1.00 65.36 583 ALA C O 1
ATOM 7748 N N . THR C 1 135 ? 101.894 17.407 65.944 1.00 52.79 584 THR C N 1
ATOM 7749 C CA . THR C 1 135 ? 101.147 16.291 66.500 1.00 52.48 584 THR C CA 1
ATOM 7750 C C . THR C 1 135 ? 102.180 15.214 66.832 1.00 52.84 584 THR C C 1
ATOM 7751 O O . THR C 1 135 ? 103.354 15.378 66.499 1.00 57.08 584 THR C O 1
ATOM 7755 N N . PRO C 1 136 ? 101.772 14.121 67.502 1.00 56.42 585 PRO C N 1
ATOM 7756 C CA . PRO C 1 136 ? 102.739 13.039 67.725 1.00 54.68 585 PRO C CA 1
ATOM 7757 C C . PRO C 1 136 ? 103.301 12.410 66.450 1.00 62.19 585 PRO C C 1
ATOM 7758 O O . PRO C 1 136 ? 104.318 11.720 66.524 1.00 75.75 585 PRO C O 1
ATOM 7762 N N . VAL C 1 137 ? 102.674 12.653 65.304 1.00 49.05 586 VAL C N 1
ATOM 7763 C CA . VAL C 1 137 ? 103.122 12.033 64.061 1.00 56.51 586 VAL C CA 1
ATOM 7764 C C . VAL C 1 137 ? 103.421 13.052 62.967 1.00 58.34 586 VAL C C 1
ATOM 7765 O O . VAL C 1 137 ? 103.935 12.691 61.910 1.00 54.34 586 VAL C O 1
ATOM 7769 N N . ARG C 1 138 ? 103.103 14.319 63.212 1.00 58.12 587 ARG C N 1
ATOM 7770 C CA . ARG C 1 138 ? 103.298 15.344 62.189 1.00 51.56 587 ARG C CA 1
ATOM 7771 C C . ARG C 1 138 ? 103.897 16.635 62.730 1.00 48.89 587 ARG C C 1
ATOM 7772 O O . ARG C 1 138 ? 103.643 17.034 63.867 1.00 55.81 587 ARG C O 1
ATOM 7780 N N . VAL C 1 139 ? 104.686 17.285 61.880 1.00 42.40 588 VAL C N 1
ATOM 7781 C CA . VAL C 1 139 ? 105.180 18.632 62.129 1.00 44.51 588 VAL C CA 1
ATOM 7782 C C . VAL C 1 139 ? 104.722 19.482 60.956 1.00 45.33 588 VAL C C 1
ATOM 7783 O O . VAL C 1 139 ? 104.981 19.144 59.803 1.00 43.36 588 VAL C O 1
ATOM 7787 N N . ILE C 1 140 ? 104.049 20.589 61.253 1.00 47.48 589 ILE C N 1
ATOM 7788 C CA . ILE C 1 140 ? 103.335 21.342 60.231 1.00 48.97 589 ILE C CA 1
ATOM 7789 C C . ILE C 1 140 ? 103.829 22.775 60.098 1.00 52.48 589 ILE C C 1
ATOM 7790 O O . ILE C 1 140 ? 104.012 23.473 61.093 1.00 58.44 589 ILE C O 1
ATOM 7795 N N . VAL C 1 141 ? 104.040 23.202 58.855 1.00 55.64 590 VAL C N 1
ATOM 7796 C CA . VAL C 1 141 ? 104.491 24.556 58.555 1.00 42.20 590 VAL C CA 1
ATOM 7797 C C . VAL C 1 141 ? 103.612 25.213 57.493 1.00 47.70 590 VAL C C 1
ATOM 7798 O O . VAL C 1 141 ? 103.326 24.613 56.457 1.00 50.06 590 VAL C O 1
ATOM 7802 N N . GLY C 1 142 ? 103.186 26.446 57.753 1.00 52.34 591 GLY C N 1
ATOM 7803 C CA . GLY C 1 142 ? 102.413 27.207 56.786 1.00 30.79 591 GLY C CA 1
ATOM 7804 C C . GLY C 1 142 ? 103.120 28.505 56.439 1.00 45.17 591 GLY C C 1
ATOM 7805 O O . GLY C 1 142 ? 103.706 29.146 57.309 1.00 49.33 591 GLY C O 1
ATOM 7806 N N . THR C 1 143 ? 103.073 28.897 55.168 1.00 44.88 592 THR C N 1
ATOM 7807 C CA . THR C 1 143 ? 103.775 30.101 54.731 1.00 46.09 592 THR C CA 1
ATOM 7808 C C . THR C 1 143 ? 102.820 31.153 54.178 1.00 48.11 592 THR C C 1
ATOM 7809 O O . THR C 1 143 ? 101.635 30.894 53.971 1.00 49.49 592 THR C O 1
ATOM 7813 N N . SER C 1 144 ? 103.353 32.346 53.947 1.00 45.13 593 SER C N 1
ATOM 7814 C CA . SER C 1 144 ? 102.552 33.474 53.497 1.00 47.54 593 SER C CA 1
ATOM 7815 C C . SER C 1 144 ? 102.142 33.377 52.027 1.00 45.95 593 SER C C 1
ATOM 7816 O O . SER C 1 144 ? 101.257 34.107 51.578 1.00 50.60 593 SER C O 1
ATOM 7819 N N . LEU C 1 145 ? 102.764 32.461 51.289 1.00 45.40 594 LEU C N 1
ATOM 7820 C CA . LEU C 1 145 ? 102.438 32.265 49.877 1.00 35.68 594 LEU C CA 1
ATOM 7821 C C . LEU C 1 145 ? 101.426 31.138 49.688 1.00 35.62 594 LEU C C 1
ATOM 7822 O O . LEU C 1 145 ? 101.034 30.824 48.566 1.00 57.80 594 LEU C O 1
ATOM 7827 N N . GLY C 1 146 ? 101.009 30.535 50.796 1.00 44.69 595 GLY C N 1
ATOM 7828 C CA . GLY C 1 146 ? 100.010 29.485 50.773 1.00 36.78 595 GLY C CA 1
ATOM 7829 C C . GLY C 1 146 ? 100.600 28.094 50.631 1.00 50.20 595 GLY C C 1
ATOM 7830 O O . GLY C 1 146 ? 99.917 27.155 50.218 1.00 50.54 595 GLY C O 1
ATOM 7831 N N . TYR C 1 147 ? 101.874 27.957 50.979 1.00 43.17 596 TYR C N 1
ATOM 7832 C CA . TYR C 1 147 ? 102.522 26.652 50.969 1.00 39.52 596 TYR C CA 1
ATOM 7833 C C . TYR C 1 147 ? 102.316 25.921 52.289 1.00 36.86 596 TYR C C 1
ATOM 7834 O O . TYR C 1 147 ? 102.417 26.510 53.363 1.00 50.03 596 TYR C O 1
ATOM 7843 N N . PHE C 1 148 ? 102.013 24.634 52.185 1.00 49.95 597 PHE C N 1
ATOM 7844 C CA . PHE C 1 148 ? 101.753 23.775 53.331 1.00 37.37 597 PHE C CA 1
ATOM 7845 C C . PHE C 1 148 ? 102.734 22.611 53.342 1.00 53.85 597 PHE C C 1
ATOM 7846 O O . PHE C 1 148 ? 102.671 21.733 52.481 1.00 50.80 597 PHE C O 1
ATOM 7854 N N . ARG C 1 149 ? 103.651 22.612 54.303 1.00 43.37 598 ARG C N 1
ATOM 7855 C CA . ARG C 1 149 ? 104.685 21.584 54.363 1.00 44.06 598 ARG C CA 1
ATOM 7856 C C . ARG C 1 149 ? 104.587 20.764 55.645 1.00 47.70 598 ARG C C 1
ATOM 7857 O O . ARG C 1 149 ? 104.560 21.316 56.746 1.00 45.08 598 ARG C O 1
ATOM 7865 N N . SER C 1 150 ? 104.506 19.445 55.495 1.00 46.01 599 SER C N 1
ATOM 7866 C CA . SER C 1 150 ? 104.408 18.561 56.650 1.00 47.64 599 SER C CA 1
ATOM 7867 C C . SER C 1 150 ? 105.586 17.593 56.736 1.00 48.23 599 SER C C 1
ATOM 7868 O O . SER C 1 150 ? 106.199 17.236 55.731 1.00 51.62 599 SER C O 1
ATOM 7871 N N . PHE C 1 151 ? 105.895 17.177 57.957 1.00 54.76 600 PHE C N 1
ATOM 7872 C CA . PHE C 1 151 ? 106.961 16.222 58.215 1.00 51.13 600 PHE C CA 1
ATOM 7873 C C . PHE C 1 151 ? 106.440 15.262 59.266 1.00 41.50 600 PHE C C 1
ATOM 7874 O O . PHE C 1 151 ? 105.453 15.570 59.927 1.00 58.02 600 PHE C O 1
ATOM 7882 N N . ASN C 1 152 ? 107.071 14.104 59.431 1.00 48.51 601 ASN C N 1
ATOM 7883 C CA . ASN C 1 152 ? 106.736 13.283 60.590 1.00 53.27 601 ASN C CA 1
ATOM 7884 C C . ASN C 1 152 ? 107.520 13.813 61.781 1.00 45.39 601 ASN C C 1
ATOM 7885 O O . ASN C 1 152 ? 108.312 14.743 61.628 1.00 46.49 601 ASN C O 1
ATOM 7890 N N . GLN C 1 153 ? 107.347 13.208 62.951 1.00 45.94 602 GLN C N 1
ATOM 7891 C CA . GLN C 1 153 ? 107.975 13.737 64.160 1.00 39.83 602 GLN C CA 1
ATOM 7892 C C . GLN C 1 153 ? 109.497 13.571 64.151 1.00 43.04 602 GLN C C 1
ATOM 7893 O O . GLN C 1 153 ? 110.174 13.974 65.095 1.00 56.57 602 GLN C O 1
ATOM 7899 N N . PHE C 1 154 ? 110.034 12.997 63.079 1.00 51.81 603 PHE C N 1
ATOM 7900 C CA . PHE C 1 154 ? 111.465 12.733 62.989 1.00 50.15 603 PHE C CA 1
ATOM 7901 C C . PHE C 1 154 ? 112.150 13.556 61.901 1.00 54.35 603 PHE C C 1
ATOM 7902 O O . PHE C 1 154 ? 113.367 13.477 61.729 1.00 57.39 603 PHE C O 1
ATOM 7910 N N . GLY C 1 155 ? 111.370 14.336 61.161 1.00 52.34 604 GLY C N 1
ATOM 7911 C CA . GLY C 1 155 ? 111.929 15.248 60.179 1.00 59.75 604 GLY C CA 1
ATOM 7912 C C . GLY C 1 155 ? 111.851 14.750 58.749 1.00 56.13 604 GLY C C 1
ATOM 7913 O O . GLY C 1 155 ? 112.440 15.339 57.846 1.00 63.29 604 GLY C O 1
ATOM 7914 N N . VAL C 1 156 ? 111.124 13.659 58.543 1.00 47.63 605 VAL C N 1
ATOM 7915 C CA . VAL C 1 156 ? 110.917 13.122 57.207 1.00 49.83 605 VAL C CA 1
ATOM 7916 C C . VAL C 1 156 ? 109.799 13.888 56.517 1.00 58.22 605 VAL C C 1
ATOM 7917 O O . VAL C 1 156 ? 108.673 13.905 57.011 1.00 50.74 605 VAL C O 1
ATOM 7921 N N . PRO C 1 157 ? 110.105 14.529 55.377 1.00 53.25 606 PRO C N 1
ATOM 7922 C CA . PRO C 1 157 ? 109.087 15.258 54.612 1.00 52.48 606 PRO C CA 1
ATOM 7923 C C . PRO C 1 157 ? 107.994 14.329 54.101 1.00 45.50 606 PRO C C 1
ATOM 7924 O O . PRO C 1 157 ? 108.294 13.276 53.545 1.00 59.38 606 PRO C O 1
ATOM 7928 N N . PHE C 1 158 ? 106.739 14.716 54.296 1.00 46.87 607 PHE C N 1
ATOM 7929 C CA . PHE C 1 158 ? 105.619 13.869 53.907 1.00 48.44 607 PHE C CA 1
ATOM 7930 C C . PHE C 1 158 ? 104.723 14.508 52.853 1.00 55.37 607 PHE C C 1
ATOM 7931 O O . PHE C 1 158 ? 104.116 13.802 52.049 1.00 63.22 607 PHE C O 1
ATOM 7939 N N . ALA C 1 159 ? 104.645 15.835 52.846 1.00 51.95 608 ALA C N 1
ATOM 7940 C CA . ALA C 1 159 ? 103.770 16.518 51.899 1.00 50.05 608 ALA C CA 1
ATOM 7941 C C . ALA C 1 159 ? 104.157 17.968 51.643 1.00 51.94 608 ALA C C 1
ATOM 7942 O O . ALA C 1 159 ? 104.700 18.651 52.514 1.00 54.84 608 ALA C O 1
ATOM 7944 N N . VAL C 1 160 ? 103.880 18.411 50.420 1.00 45.41 609 VAL C N 1
ATOM 7945 C CA . VAL C 1 160 ? 103.989 19.809 50.029 1.00 44.68 609 VAL C CA 1
ATOM 7946 C C . VAL C 1 160 ? 102.709 20.192 49.298 1.00 45.03 609 VAL C C 1
ATOM 7947 O O . VAL C 1 160 ? 102.472 19.755 48.175 1.00 49.98 609 VAL C O 1
ATOM 7951 N N . GLU C 1 161 ? 101.875 20.990 49.949 1.00 49.34 610 GLU C N 1
ATOM 7952 C CA . GLU C 1 161 ? 100.580 21.361 49.396 1.00 47.68 610 GLU C CA 1
ATOM 7953 C C . GLU C 1 161 ? 100.470 22.859 49.155 1.00 46.51 610 GLU C C 1
ATOM 7954 O O . GLU C 1 161 ? 101.228 23.646 49.716 1.00 46.34 610 GLU C O 1
ATOM 7960 N N . LYS C 1 162 ? 99.545 23.243 48.287 1.00 53.28 611 LYS C N 1
ATOM 7961 C CA . LYS C 1 162 ? 99.234 24.648 48.076 1.00 51.17 611 LYS C CA 1
ATOM 7962 C C . LYS C 1 162 ? 97.835 24.917 48.644 1.00 44.94 611 LYS C C 1
ATOM 7963 O O . LYS C 1 162 ? 96.868 24.267 48.247 1.00 45.61 611 LYS C O 1
ATOM 7969 N N . THR C 1 163 ? 97.724 25.845 49.589 1.00 39.92 612 THR C N 1
ATOM 7970 C CA . THR C 1 163 ? 96.424 26.170 50.179 1.00 39.26 612 THR C CA 1
ATOM 7971 C C . THR C 1 163 ? 96.220 27.670 50.265 1.00 35.73 612 THR C C 1
ATOM 7972 O O . THR C 1 163 ? 97.096 28.444 49.881 1.00 45.07 612 THR C O 1
ATOM 7976 N N . SER C 1 164 ? 95.068 28.087 50.780 1.00 39.44 613 SER C N 1
ATOM 7977 C CA . SER C 1 164 ? 94.893 29.493 51.114 1.00 49.85 613 SER C CA 1
ATOM 7978 C C . SER C 1 164 ? 95.862 29.780 52.254 1.00 40.62 613 SER C C 1
ATOM 7979 O O . SER C 1 164 ? 96.007 28.952 53.154 1.00 47.23 613 SER C O 1
ATOM 7982 N N . PRO C 1 165 ? 96.527 30.948 52.219 1.00 38.02 614 PRO C N 1
ATOM 7983 C CA . PRO C 1 165 ? 97.571 31.294 53.193 1.00 45.51 614 PRO C CA 1
ATOM 7984 C C . PRO C 1 165 ? 97.172 31.031 54.640 1.00 48.42 614 PRO C C 1
ATOM 7985 O O . PRO C 1 165 ? 96.199 31.610 55.127 1.00 47.22 614 PRO C O 1
ATOM 7989 N N . ILE C 1 166 ? 97.917 30.157 55.312 1.00 45.25 615 ILE C N 1
ATOM 7990 C CA . ILE C 1 166 ? 97.612 29.810 56.692 1.00 50.59 615 ILE C CA 1
ATOM 7991 C C . ILE C 1 166 ? 98.144 30.907 57.605 1.00 52.28 615 ILE C C 1
ATOM 7992 O O . ILE C 1 166 ? 99.288 31.336 57.474 1.00 49.66 615 ILE C O 1
ATOM 7997 N N . VAL C 1 167 ? 97.312 31.347 58.541 1.00 51.48 616 VAL C N 1
ATOM 7998 C CA . VAL C 1 167 ? 97.695 32.415 59.452 1.00 57.88 616 VAL C CA 1
ATOM 7999 C C . VAL C 1 167 ? 97.665 31.968 60.907 1.00 41.35 616 VAL C C 1
ATOM 8000 O O . VAL C 1 167 ? 98.152 32.672 61.783 1.00 51.91 616 VAL C O 1
ATOM 8004 N N . ALA C 1 168 ? 97.090 30.798 61.158 1.00 43.60 617 ALA C N 1
ATOM 8005 C CA . ALA C 1 168 ? 97.021 30.271 62.512 1.00 55.82 617 ALA C CA 1
ATOM 8006 C C . ALA C 1 168 ? 96.843 28.758 62.495 1.00 56.10 617 ALA C C 1
ATOM 8007 O O . ALA C 1 168 ? 96.119 28.217 61.661 1.00 62.85 617 ALA C O 1
ATOM 8009 N N . LEU C 1 169 ? 97.512 28.086 63.429 1.00 48.75 618 LEU C N 1
ATOM 8010 C CA . LEU C 1 169 ? 97.460 26.632 63.547 1.00 44.97 618 LEU C CA 1
ATOM 8011 C C . LEU C 1 169 ? 97.375 26.213 65.001 1.00 49.79 618 LEU C C 1
ATOM 8012 O O . LEU C 1 169 ? 98.042 26.788 65.861 1.00 55.02 618 LEU C O 1
ATOM 8017 N N . THR C 1 170 ? 96.564 25.199 65.269 1.00 57.15 619 THR C N 1
ATOM 8018 C CA . THR C 1 170 ? 96.579 24.537 66.564 1.00 48.73 619 THR C CA 1
ATOM 8019 C C . THR C 1 170 ? 96.326 23.051 66.365 1.00 48.66 619 THR C C 1
ATOM 8020 O O . THR C 1 170 ? 95.843 22.625 65.317 1.00 51.57 619 THR C O 1
ATOM 8024 N N . ALA C 1 171 ? 96.662 22.259 67.372 1.00 69.63 620 ALA C N 1
ATOM 8025 C CA . ALA C 1 171 ? 96.538 20.819 67.250 1.00 52.17 620 ALA C CA 1
ATOM 8026 C C . ALA C 1 171 ? 96.342 20.175 68.609 1.00 58.66 620 ALA C C 1
ATOM 8027 O O . ALA C 1 171 ? 96.883 20.634 69.616 1.00 60.98 620 ALA C O 1
ATOM 8029 N N . GLN C 1 172 ? 95.551 19.112 68.619 1.00 59.23 621 GLN C N 1
ATOM 8030 C CA . GLN C 1 172 ? 95.318 18.320 69.815 1.00 59.16 621 GLN C CA 1
ATOM 8031 C C . GLN C 1 172 ? 95.275 16.864 69.396 1.00 62.23 621 GLN C C 1
ATOM 8032 O O . GLN C 1 172 ? 94.415 16.459 68.612 1.00 67.99 621 GLN C O 1
ATOM 8038 N N . ASN C 1 173 ? 96.217 16.092 69.927 1.00 66.32 622 ASN C N 1
ATOM 8039 C CA . ASN C 1 173 ? 96.416 14.702 69.542 1.00 71.39 622 ASN C CA 1
ATOM 8040 C C . ASN C 1 173 ? 96.674 14.592 68.044 1.00 67.73 622 ASN C C 1
ATOM 8041 O O . ASN C 1 173 ? 97.743 14.961 67.566 1.00 64.26 622 ASN C O 1
ATOM 8046 N N . TYR C 1 174 ? 95.682 14.131 67.294 1.00 62.60 623 TYR C N 1
ATOM 8047 C CA . TYR C 1 174 ? 95.865 13.949 65.861 1.00 66.53 623 TYR C CA 1
ATOM 8048 C C . TYR C 1 174 ? 95.025 14.922 65.046 1.00 68.69 623 TYR C C 1
ATOM 8049 O O . TYR C 1 174 ? 95.083 14.924 63.816 1.00 71.25 623 TYR C O 1
ATOM 8058 N N . ARG C 1 175 ? 94.248 15.751 65.734 1.00 66.20 624 ARG C N 1
ATOM 8059 C CA . ARG C 1 175 ? 93.387 16.711 65.059 1.00 66.07 624 ARG C CA 1
ATOM 8060 C C . ARG C 1 175 ? 94.113 18.029 64.842 1.00 59.64 624 ARG C C 1
ATOM 8061 O O . ARG C 1 175 ? 94.871 18.481 65.699 1.00 68.60 624 ARG C O 1
ATOM 8069 N N . VAL C 1 176 ? 93.874 18.642 63.687 1.00 59.15 625 VAL C N 1
ATOM 8070 C CA . VAL C 1 176 ? 94.516 19.901 63.330 1.00 54.31 625 VAL C CA 1
ATOM 8071 C C . VAL C 1 176 ? 93.488 20.936 62.896 1.00 51.82 625 VAL C C 1
ATOM 8072 O O . VAL C 1 176 ? 92.643 20.673 62.040 1.00 56.53 625 VAL C O 1
ATOM 8076 N N . PHE C 1 177 ? 93.577 22.116 63.499 1.00 51.26 626 PHE C N 1
ATOM 8077 C CA . PHE C 1 177 ? 92.660 23.218 63.233 1.00 52.68 626 PHE C CA 1
ATOM 8078 C C . PHE C 1 177 ? 93.438 24.399 62.661 1.00 42.31 626 PHE C C 1
ATOM 8079 O O . PHE C 1 177 ? 94.238 25.023 63.356 1.00 51.27 626 PHE C O 1
ATOM 8087 N N . SER C 1 178 ? 93.214 24.688 61.383 1.00 43.67 627 SER C N 1
ATOM 8088 C CA . SER C 1 178 ? 93.936 25.763 60.711 1.00 44.76 627 SER C CA 1
ATOM 8089 C C . SER C 1 178 ? 93.013 26.914 60.349 1.00 43.10 627 SER C C 1
ATOM 8090 O O . SER C 1 178 ? 91.820 26.718 60.130 1.00 50.36 627 SER C O 1
ATOM 8093 N N . VAL C 1 179 ? 93.577 28.117 60.305 1.00 41.16 628 VAL C N 1
ATOM 8094 C CA . VAL C 1 179 ? 92.860 29.308 59.872 1.00 43.77 628 VAL C CA 1
ATOM 8095 C C . VAL C 1 179 ? 93.547 29.896 58.645 1.00 44.24 628 VAL C C 1
ATOM 8096 O O . VAL C 1 179 ? 94.770 30.035 58.623 1.00 52.85 628 VAL C O 1
ATOM 8100 N N . HIS C 1 180 ? 92.769 30.235 57.623 1.00 40.63 629 HIS C N 1
ATOM 8101 C CA . HIS C 1 180 ? 93.343 30.748 56.382 1.00 46.78 629 HIS C CA 1
ATOM 8102 C C . HIS C 1 180 ? 92.824 32.143 56.075 1.00 43.50 629 HIS C C 1
ATOM 8103 O O . HIS C 1 180 ? 91.651 32.445 56.309 1.00 43.64 629 HIS C O 1
ATOM 8110 N N . TYR C 1 181 ? 93.691 32.991 55.533 1.00 34.75 630 TYR C N 1
ATOM 8111 C CA . TYR C 1 181 ? 93.239 34.280 55.027 1.00 40.01 630 TYR C CA 1
ATOM 8112 C C . TYR C 1 181 ? 94.051 34.776 53.840 1.00 46.60 630 TYR C C 1
ATOM 8113 O O . TYR C 1 181 ? 95.273 34.635 53.788 1.00 41.17 630 TYR C O 1
ATOM 8122 N N . SER C 1 182 ? 93.339 35.388 52.905 1.00 37.28 631 SER C N 1
ATOM 8123 C CA . SER C 1 182 ? 93.929 36.073 51.772 1.00 37.83 631 SER C CA 1
ATOM 8124 C C . SER C 1 182 ? 92.928 37.135 51.353 1.00 48.49 631 SER C C 1
ATOM 8125 O O . SER C 1 182 ? 91.741 37.018 51.661 1.00 47.40 631 SER C O 1
ATOM 8128 N N . GLN C 1 183 ? 93.391 38.171 50.662 1.00 49.18 632 GLN C N 1
ATOM 8129 C CA . GLN C 1 183 ? 92.486 39.217 50.198 1.00 51.26 632 GLN C CA 1
ATOM 8130 C C . GLN C 1 183 ? 91.678 38.734 49.001 1.00 51.81 632 GLN C C 1
ATOM 8131 O O . GLN C 1 183 ? 90.768 39.421 48.534 1.00 58.74 632 GLN C O 1
ATOM 8137 N N . PHE C 1 184 ? 92.006 37.541 48.518 1.00 42.48 633 PHE C N 1
ATOM 8138 C CA . PHE C 1 184 ? 91.313 36.961 47.378 1.00 50.44 633 PHE C CA 1
ATOM 8139 C C . PHE C 1 184 ? 90.531 35.716 47.765 1.00 51.94 633 PHE C C 1
ATOM 8140 O O . PHE C 1 184 ? 89.876 35.109 46.922 1.00 52.19 633 PHE C O 1
ATOM 8148 N N . HIS C 1 185 ? 90.604 35.330 49.035 1.00 41.64 634 HIS C N 1
ATOM 8149 C CA . HIS C 1 185 ? 89.914 34.131 49.494 1.00 37.31 634 HIS C CA 1
ATOM 8150 C C . HIS C 1 185 ? 89.007 34.418 50.671 1.00 38.86 634 HIS C C 1
ATOM 8151 O O . HIS C 1 185 ? 88.026 33.712 50.900 1.00 63.47 634 HIS C O 1
ATOM 8158 N N . GLY C 1 186 ? 89.330 35.469 51.412 1.00 52.85 635 GLY C N 1
ATOM 8159 C CA . GLY C 1 186 ? 88.588 35.787 52.612 1.00 43.77 635 GLY C CA 1
ATOM 8160 C C . GLY C 1 186 ? 89.061 34.951 53.785 1.00 53.18 635 GLY C C 1
ATOM 8161 O O . GLY C 1 186 ? 90.090 34.280 53.702 1.00 51.09 635 GLY C O 1
ATOM 8162 N N . LEU C 1 187 ? 88.304 34.992 54.876 1.00 55.48 636 LEU C N 1
ATOM 8163 C CA . LEU C 1 187 ? 88.667 34.306 56.114 1.00 31.02 636 LEU C CA 1
ATOM 8164 C C . LEU C 1 187 ? 88.032 32.920 56.216 1.00 48.85 636 LEU C C 1
ATOM 8165 O O . LEU C 1 187 ? 86.807 32.787 56.223 1.00 54.08 636 LEU C O 1
ATOM 8170 N N . SER C 1 188 ? 88.866 31.887 56.295 1.00 37.17 637 SER C N 1
ATOM 8171 C CA . SER C 1 188 ? 88.366 30.516 56.346 1.00 51.15 637 SER C CA 1
ATOM 8172 C C . SER C 1 188 ? 89.118 29.659 57.367 1.00 49.27 637 SER C C 1
ATOM 8173 O O . SER C 1 188 ? 90.117 30.091 57.944 1.00 45.62 637 SER C O 1
ATOM 8176 N N . TYR C 1 189 ? 88.625 28.443 57.582 1.00 35.51 638 TYR C N 1
ATOM 8177 C CA . TYR C 1 189 ? 89.263 27.491 58.483 1.00 49.62 638 TYR C CA 1
ATOM 8178 C C . TYR C 1 189 ? 89.221 26.079 57.914 1.00 47.51 638 TYR C C 1
ATOM 8179 O O . TYR C 1 189 ? 88.381 25.765 57.074 1.00 43.48 638 TYR C O 1
ATOM 8188 N N . SER C 1 190 ? 90.124 25.227 58.385 1.00 55.22 639 SER C N 1
ATOM 8189 C CA . SER C 1 190 ? 90.111 23.820 58.003 1.00 54.07 639 SER C CA 1
ATOM 8190 C C . SER C 1 190 ? 90.251 22.934 59.236 1.00 52.13 639 SER C C 1
ATOM 8191 O O . SER C 1 190 ? 90.902 23.310 60.212 1.00 60.52 639 SER C O 1
ATOM 8194 N N . LEU C 1 191 ? 89.629 21.760 59.187 1.00 57.34 640 LEU C N 1
ATOM 8195 C CA . LEU C 1 191 ? 89.685 20.809 60.292 1.00 50.57 640 LEU C CA 1
ATOM 8196 C C . LEU C 1 191 ? 89.952 19.395 59.780 1.00 61.22 640 LEU C C 1
ATOM 8197 O O . LEU C 1 191 ? 89.181 18.862 58.983 1.00 61.59 640 LEU C O 1
ATOM 8202 N N . SER C 1 192 ? 91.051 18.798 60.229 1.00 62.80 641 SER C N 1
ATOM 8203 C CA . SER C 1 192 ? 91.446 17.469 59.768 1.00 52.87 641 SER C CA 1
ATOM 8204 C C . SER C 1 192 ? 91.939 16.583 60.911 1.00 71.04 641 SER C C 1
ATOM 8205 O O . SER C 1 192 ? 92.418 17.080 61.931 1.00 66.96 641 SER C O 1
ATOM 8208 N N . GLU C 1 193 ? 91.816 15.269 60.738 1.00 80.87 642 GLU C N 1
ATOM 8209 C CA . GLU C 1 193 ? 92.347 14.318 61.713 1.00 75.02 642 GLU C CA 1
ATOM 8210 C C . GLU C 1 193 ? 93.150 13.218 61.028 1.00 81.85 642 GLU C C 1
ATOM 8211 O O . GLU C 1 193 ? 92.586 12.275 60.473 1.00 96.20 642 GLU C O 1
ATOM 8217 N N . LEU C 1 194 ? 94.472 13.345 61.079 1.00 80.65 643 LEU C N 1
ATOM 8218 C CA . LEU C 1 194 ? 95.366 12.344 60.511 1.00 91.58 643 LEU C CA 1
ATOM 8219 C C . LEU C 1 194 ? 96.034 11.568 61.640 1.00 100.50 643 LEU C C 1
ATOM 8220 O O . LEU C 1 194 ? 97.033 12.010 62.209 1.00 96.23 643 LEU C O 1
ATOM 8225 N N . GLY C 1 195 ? 95.464 10.412 61.965 1.00 113.26 644 GLY C N 1
ATOM 8226 C CA . GLY C 1 195 ? 95.910 9.628 63.101 1.00 95.64 644 GLY C CA 1
ATOM 8227 C C . GLY C 1 195 ? 96.931 8.556 62.775 1.00 104.07 644 GLY C C 1
ATOM 8228 O O . GLY C 1 195 ? 97.538 8.556 61.703 1.00 111.67 644 GLY C O 1
ATOM 8229 N N . THR C 1 196 ? 97.113 7.633 63.713 1.00 115.91 645 THR C N 1
ATOM 8230 C CA . THR C 1 196 ? 98.101 6.569 63.578 1.00 126.37 645 THR C CA 1
ATOM 8231 C C . THR C 1 196 ? 97.665 5.517 62.561 1.00 124.28 645 THR C C 1
ATOM 8232 O O . THR C 1 196 ? 98.500 4.872 61.927 1.00 119.84 645 THR C O 1
ATOM 8236 N N . SER C 1 197 ? 96.355 5.347 62.407 1.00 127.67 646 SER C N 1
ATOM 8237 C CA . SER C 1 197 ? 95.825 4.313 61.525 1.00 129.03 646 SER C CA 1
ATOM 8238 C C . SER C 1 197 ? 94.527 4.727 60.835 1.00 125.39 646 SER C C 1
ATOM 8239 O O . SER C 1 197 ? 93.735 3.874 60.435 1.00 132.62 646 SER C O 1
ATOM 8242 N N . SER C 1 198 ? 94.311 6.031 60.691 1.00 110.46 647 SER C N 1
ATOM 8243 C CA . SER C 1 198 ? 93.089 6.527 60.065 1.00 113.36 647 SER C CA 1
ATOM 8244 C C . SER C 1 198 ? 93.221 7.969 59.586 1.00 115.82 647 SER C C 1
ATOM 8245 O O . SER C 1 198 ? 93.843 8.801 60.246 1.00 116.82 647 SER C O 1
ATOM 8248 N N . LYS C 1 199 ? 92.632 8.255 58.430 1.00 105.97 648 LYS C N 1
ATOM 8249 C CA . LYS C 1 199 ? 92.546 9.623 57.939 1.00 97.85 648 LYS C CA 1
ATOM 8250 C C . LYS C 1 199 ? 91.102 10.097 57.947 1.00 103.89 648 LYS C C 1
ATOM 8251 O O . LYS C 1 199 ? 90.184 9.312 57.710 1.00 108.61 648 LYS C O 1
ATOM 8257 N N . ARG C 1 200 ? 90.903 11.381 58.219 1.00 103.76 649 ARG C N 1
ATOM 8258 C CA . ARG C 1 200 ? 89.570 11.963 58.168 1.00 103.79 649 ARG C CA 1
ATOM 8259 C C . ARG C 1 200 ? 89.707 13.475 58.016 1.00 91.16 649 ARG C C 1
ATOM 8260 O O . ARG C 1 200 ? 90.418 14.115 58.791 1.00 88.83 649 ARG C O 1
ATOM 8268 N N . TYR C 1 201 ? 89.048 14.051 57.015 1.00 81.23 650 TYR C N 1
ATOM 8269 C CA . TYR C 1 201 ? 89.159 15.488 56.801 1.00 72.44 650 TYR C CA 1
ATOM 8270 C C . TYR C 1 201 ? 87.776 16.125 56.956 1.00 76.46 650 TYR C C 1
ATOM 8271 O O . TYR C 1 201 ? 86.988 16.157 56.012 1.00 91.12 650 TYR C O 1
ATOM 8280 N N . TYR C 1 202 ? 87.490 16.638 58.147 1.00 65.78 651 TYR C N 1
ATOM 8281 C CA . TYR C 1 202 ? 86.179 17.212 58.451 1.00 63.55 651 TYR C CA 1
ATOM 8282 C C . TYR C 1 202 ? 85.780 18.516 57.740 1.00 55.94 651 TYR C C 1
ATOM 8283 O O . TYR C 1 202 ? 84.650 18.648 57.275 1.00 57.43 651 TYR C O 1
ATOM 8292 N N . LYS C 1 203 ? 86.700 19.472 57.660 1.00 60.05 652 LYS C N 1
ATOM 8293 C CA . LYS C 1 203 ? 86.423 20.770 57.037 1.00 58.22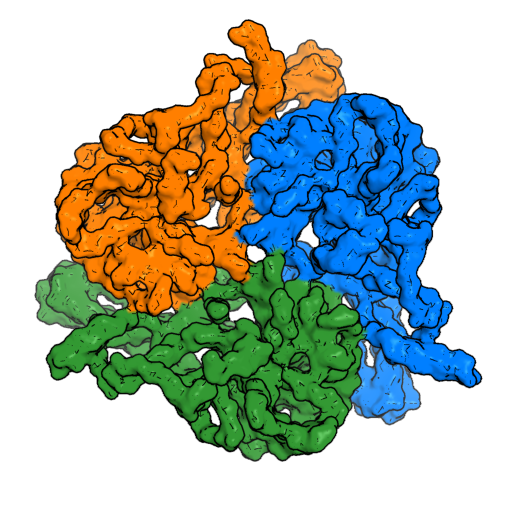 652 LYS C CA 1
ATOM 8294 C C . LYS C 1 203 ? 87.587 21.252 56.183 1.00 53.53 652 LYS C C 1
ATOM 8295 O O . LYS C 1 203 ? 88.725 21.281 56.648 1.00 62.19 652 LYS C O 1
ATOM 8301 N N . ARG C 1 204 ? 87.319 21.622 54.934 1.00 54.51 653 ARG C N 1
ATOM 8302 C CA . ARG C 1 204 ? 88.397 22.113 54.086 1.00 62.19 653 ARG C CA 1
ATOM 8303 C C . ARG C 1 204 ? 88.101 23.539 53.609 1.00 56.17 653 ARG C C 1
ATOM 8304 O O . ARG C 1 204 ? 87.309 23.744 52.693 1.00 59.14 653 ARG C O 1
ATOM 8312 N N . GLU C 1 205 ? 88.748 24.510 54.249 1.00 51.69 654 GLU C N 1
ATOM 8313 C CA . GLU C 1 205 ? 88.601 25.935 53.939 1.00 46.19 654 GLU C CA 1
ATOM 8314 C C . GLU C 1 205 ? 87.149 26.412 53.839 1.00 57.72 654 GLU C C 1
ATOM 8315 O O . GLU C 1 205 ? 86.766 27.067 52.869 1.00 52.91 654 GLU C O 1
ATOM 8321 N N . CYS C 1 206 ? 86.348 26.071 54.846 1.00 54.16 655 CYS C N 1
ATOM 8322 C CA . CYS C 1 206 ? 84.997 26.612 54.980 1.00 50.16 655 CYS C CA 1
ATOM 8323 C C . CYS C 1 206 ? 85.082 27.983 55.644 1.00 55.59 655 CYS C C 1
ATOM 8324 O O . CYS C 1 206 ? 86.004 28.233 56.418 1.00 59.67 655 CYS C O 1
ATOM 8327 N N . PRO C 1 207 ? 84.135 28.882 55.333 1.00 64.89 656 PRO C N 1
ATOM 8328 C CA . PRO C 1 207 ? 84.160 30.242 55.890 1.00 63.31 656 PRO C CA 1
ATOM 8329 C C . PRO C 1 207 ? 84.172 30.279 57.419 1.00 67.85 656 PRO C C 1
ATOM 8330 O O . PRO C 1 207 ? 83.431 29.537 58.069 1.00 61.29 656 PRO C O 1
ATOM 8334 N N . LEU C 1 208 ? 85.022 31.139 57.974 1.00 63.58 657 LEU C N 1
ATOM 8335 C CA . LEU C 1 208 ? 85.135 31.310 59.419 1.00 49.84 657 LEU C CA 1
ATOM 8336 C C . LEU C 1 208 ? 84.477 32.609 59.876 1.00 52.28 657 LEU C C 1
ATOM 8337 O O . LEU C 1 208 ? 84.938 33.696 59.532 1.00 60.00 657 LEU C O 1
ATOM 8342 N N . PRO C 1 209 ? 83.400 32.497 60.668 1.00 55.17 658 PRO C N 1
ATOM 8343 C CA . PRO C 1 209 ? 82.594 33.641 61.108 1.00 49.69 658 PRO C CA 1
ATOM 8344 C C . PRO C 1 209 ? 83.209 34.425 62.265 1.00 62.53 658 PRO C C 1
ATOM 8345 O O . PRO C 1 209 ? 82.485 34.875 63.151 1.00 65.12 658 PRO C O 1
ATOM 8357 N N . SER C 1 211 ? 85.130 37.733 63.850 1.00 60.83 660 SER C N 1
ATOM 8358 C CA . SER C 1 211 ? 85.207 39.163 63.585 1.00 50.36 660 SER C CA 1
ATOM 8359 C C . SER C 1 211 ? 86.658 39.606 63.432 1.00 51.72 660 SER C C 1
ATOM 8360 O O . SER C 1 211 ? 87.551 39.080 64.096 1.00 60.73 660 SER C O 1
ATOM 8363 N N . LEU C 1 212 ? 86.894 40.558 62.536 1.00 61.68 661 LEU C N 1
ATOM 8364 C CA . LEU C 1 212 ? 88.227 41.120 62.366 1.00 51.56 661 LEU C CA 1
ATOM 8365 C C . LEU C 1 212 ? 88.314 42.533 62.940 1.00 58.54 661 LEU C C 1
ATOM 8366 O O . LEU C 1 212 ? 87.311 43.245 62.997 1.00 79.84 661 LEU C O 1
ATOM 8371 N N . PRO C 1 213 ? 89.518 42.944 63.366 1.00 60.84 662 PRO C N 1
ATOM 8372 C CA . PRO C 1 213 ? 89.719 44.255 63.995 1.00 72.72 662 PRO C CA 1
ATOM 8373 C C . PRO C 1 213 ? 89.561 45.424 63.026 1.00 96.81 662 PRO C C 1
ATOM 8374 O O . PRO C 1 213 ? 89.676 45.258 61.814 1.00 92.83 662 PRO C O 1
ATOM 8378 N N . ASN C 1 214 ? 89.294 46.602 63.574 1.00 119.96 663 ASN C N 1
ATOM 8379 C CA . ASN C 1 214 ? 89.151 47.799 62.766 1.00 112.65 663 ASN C CA 1
ATOM 8380 C C . ASN C 1 214 ? 90.385 48.695 62.862 1.00 99.16 663 ASN C C 1
ATOM 8381 O O . ASN C 1 214 ? 91.089 48.902 61.872 1.00 90.93 663 ASN C O 1
ATOM 8386 N N . ASP C 1 222 ? 97.125 54.905 70.223 1.00 94.12 671 ASP C N 1
ATOM 8387 C CA . ASP C 1 222 ? 96.630 53.882 71.136 1.00 108.94 671 ASP C CA 1
ATOM 8388 C C . ASP C 1 222 ? 97.808 53.163 71.792 1.00 115.79 671 ASP C C 1
ATOM 8389 O O . ASP C 1 222 ? 98.899 53.100 71.224 1.00 102.78 671 ASP C O 1
ATOM 8394 N N . ALA C 1 223 ? 97.586 52.629 72.990 1.00 118.01 672 ALA C N 1
ATOM 8395 C CA . ALA C 1 223 ? 98.638 51.930 73.724 1.00 113.33 672 ALA C CA 1
ATOM 8396 C C . ALA C 1 223 ? 98.844 50.504 73.219 1.00 105.87 672 ALA C C 1
ATOM 8397 O O . ALA C 1 223 ? 99.920 49.926 73.385 1.00 93.56 672 ALA C O 1
ATOM 8399 N N . ASN C 1 224 ? 97.809 49.940 72.605 1.00 108.97 673 ASN C N 1
ATOM 8400 C CA . ASN C 1 224 ? 97.860 48.564 72.126 1.00 98.84 673 ASN C CA 1
ATOM 8401 C C . ASN C 1 224 ? 98.281 48.471 70.664 1.00 93.58 673 ASN C C 1
ATOM 8402 O O . ASN C 1 224 ? 98.107 47.434 70.025 1.00 97.21 673 ASN C O 1
ATOM 8407 N N . LEU C 1 225 ? 98.828 49.562 70.140 1.00 95.38 674 LEU C N 1
ATOM 8408 C CA . LEU C 1 225 ? 99.284 49.605 68.756 1.00 92.98 674 LEU C CA 1
ATOM 8409 C C . LEU C 1 225 ? 100.376 48.574 68.488 1.00 80.66 674 LEU C C 1
ATOM 8410 O O . LEU C 1 225 ? 100.469 48.028 67.389 1.00 88.81 674 LEU C O 1
ATOM 8415 N N . ASP C 1 226 ? 101.195 48.306 69.500 1.00 87.01 675 ASP C N 1
ATOM 8416 C CA . ASP C 1 226 ? 102.280 47.342 69.364 1.00 83.99 675 ASP C CA 1
ATOM 8417 C C . ASP C 1 226 ? 101.756 45.930 69.115 1.00 81.52 675 ASP C C 1
ATOM 8418 O O . ASP C 1 226 ? 102.405 45.132 68.437 1.00 67.56 675 ASP C O 1
ATOM 8423 N N . TYR C 1 227 ? 100.583 45.626 69.666 1.00 74.19 676 TYR C N 1
ATOM 8424 C CA . TYR C 1 227 ? 99.986 44.302 69.510 1.00 66.91 676 TYR C CA 1
ATOM 8425 C C . TYR C 1 227 ? 99.358 44.082 68.131 1.00 74.13 676 TYR C C 1
ATOM 8426 O O . TYR C 1 227 ? 99.437 42.982 67.582 1.00 63.18 676 TYR C O 1
ATOM 8435 N N . TYR C 1 228 ? 98.730 45.115 67.576 1.00 74.02 677 TYR C N 1
ATOM 8436 C CA . TYR C 1 228 ? 98.026 44.964 66.305 1.00 77.25 677 TYR C CA 1
ATOM 8437 C C . TYR C 1 228 ? 98.986 45.003 65.118 1.00 74.02 677 TYR C C 1
ATOM 8438 O O . TYR C 1 228 ? 98.634 44.585 64.016 1.00 76.87 677 TYR C O 1
ATOM 8447 N N . ASN C 1 229 ? 100.195 45.503 65.345 1.00 59.74 678 ASN C N 1
ATOM 8448 C CA . ASN C 1 229 ? 101.262 45.364 64.363 1.00 72.13 678 ASN C CA 1
ATOM 8449 C C . ASN C 1 229 ? 101.894 43.979 64.478 1.00 74.91 678 ASN C C 1
ATOM 8450 O O . ASN C 1 229 ? 102.451 43.445 63.516 1.00 75.95 678 ASN C O 1
ATOM 8455 N N . PHE C 1 230 ? 101.787 43.406 65.673 1.00 59.57 679 PHE C N 1
ATOM 8456 C CA . PHE C 1 230 ? 102.346 42.095 65.981 1.00 53.33 679 PHE C CA 1
ATOM 8457 C C . PHE C 1 230 ? 101.378 40.983 65.576 1.00 53.83 679 PHE C C 1
ATOM 8458 O O . PHE C 1 230 ? 101.799 39.897 65.176 1.00 55.68 679 PHE C O 1
ATOM 8466 N N . ASN C 1 231 ? 100.083 41.266 65.676 1.00 52.00 680 ASN C N 1
ATOM 8467 C CA . ASN C 1 231 ? 99.048 40.307 65.306 1.00 59.30 680 ASN C CA 1
ATOM 8468 C C . ASN C 1 231 ? 97.891 40.989 64.572 1.00 49.62 680 ASN C C 1
ATOM 8469 O O . ASN C 1 231 ? 96.852 41.265 65.171 1.00 61.02 680 ASN C O 1
ATOM 8474 N N . PRO C 1 232 ? 98.071 41.261 63.269 1.00 64.29 681 PRO C N 1
ATOM 8475 C CA . PRO C 1 232 ? 97.081 41.980 62.453 1.00 58.21 681 PRO C CA 1
ATOM 8476 C C . PRO C 1 232 ? 95.694 41.334 62.476 1.00 66.23 681 PRO C C 1
ATOM 8477 O O . PRO C 1 232 ? 94.696 42.044 62.599 1.00 57.96 681 PRO C O 1
ATOM 8489 N N . GLY C 1 234 ? 94.377 39.684 64.763 1.00 63.70 683 GLY C N 1
ATOM 8490 C CA . GLY C 1 234 ? 93.792 39.895 66.073 1.00 61.34 683 GLY C CA 1
ATOM 8491 C C . GLY C 1 234 ? 93.354 38.615 66.761 1.00 51.46 683 GLY C C 1
ATOM 8492 O O . GLY C 1 234 ? 92.602 38.653 67.734 1.00 64.00 683 GLY C O 1
ATOM 8493 N N . ILE C 1 235 ? 93.823 37.479 66.257 1.00 53.94 684 ILE C N 1
ATOM 8494 C CA . ILE C 1 235 ? 93.553 36.193 66.894 1.00 59.25 684 ILE C CA 1
ATOM 8495 C C . ILE C 1 235 ? 94.426 36.034 68.129 1.00 52.29 684 ILE C C 1
ATOM 8496 O O . ILE C 1 235 ? 95.625 35.780 68.018 1.00 52.37 684 ILE C O 1
ATOM 8501 N N . LYS C 1 236 ? 93.834 36.195 69.306 1.00 47.09 685 LYS C N 1
ATOM 8502 C CA . LYS C 1 236 ? 94.617 36.131 70.530 1.00 55.05 685 LYS C CA 1
ATOM 8503 C C . LYS C 1 236 ? 95.101 34.708 70.746 1.00 51.90 685 LYS C C 1
ATOM 8504 O O . LYS C 1 236 ? 96.282 34.482 71.008 1.00 57.20 685 LYS C O 1
ATOM 8510 N N . SER C 1 237 ? 94.197 33.748 70.589 1.00 41.67 686 SER C N 1
ATOM 8511 C CA . SER C 1 237 ? 94.579 32.342 70.610 1.00 48.27 686 SER C CA 1
ATOM 8512 C C . SER C 1 237 ? 93.491 31.454 70.017 1.00 50.74 686 SER C C 1
ATOM 8513 O O . SER C 1 237 ? 92.344 31.874 69.855 1.00 42.40 686 SER C O 1
ATOM 8516 N N . LEU C 1 238 ? 93.877 30.230 69.675 1.00 45.78 687 LEU C N 1
ATOM 8517 C CA . LEU C 1 238 ? 92.945 29.212 69.204 1.00 49.12 687 LEU C CA 1
ATOM 8518 C C . LEU C 1 238 ? 93.401 27.843 69.693 1.00 49.24 687 LEU C C 1
ATOM 8519 O O . LEU C 1 238 ? 94.600 27.593 69.837 1.00 47.60 687 LEU C O 1
ATOM 8524 N N . PHE C 1 239 ? 92.444 26.959 69.953 1.00 47.08 688 PHE C N 1
ATOM 8525 C CA . PHE C 1 239 ? 92.751 25.668 70.553 1.00 47.64 688 PHE C CA 1
ATOM 8526 C C . PHE C 1 239 ? 91.563 24.712 70.514 1.00 52.40 688 PHE C C 1
ATOM 8527 O O . PHE C 1 239 ? 90.423 25.129 70.311 1.00 47.23 688 PHE C O 1
ATOM 8535 N N . PHE C 1 240 ? 91.846 23.426 70.700 1.00 47.27 689 PHE C N 1
ATOM 8536 C CA . PHE C 1 240 ? 90.805 22.431 70.922 1.00 39.16 689 PHE C CA 1
ATOM 8537 C C . PHE C 1 240 ? 90.414 22.439 72.395 1.00 45.96 689 PHE C C 1
ATOM 8538 O O . PHE C 1 240 ? 91.264 22.648 73.260 1.00 49.90 689 PHE C O 1
ATOM 8546 N N . SER C 1 241 ? 89.136 22.225 72.689 1.00 49.45 690 SER C N 1
ATOM 8547 C CA . SER C 1 241 ? 88.711 22.140 74.083 1.00 57.59 690 SER C CA 1
ATOM 8548 C C . SER C 1 241 ? 89.242 20.850 74.708 1.00 63.65 690 SER C C 1
ATOM 8549 O O . SER C 1 241 ? 89.809 20.002 74.015 1.00 60.24 690 SER C O 1
ATOM 8552 N N . SER C 1 242 ? 89.048 20.697 76.014 1.00 61.55 691 SER C N 1
ATOM 8553 C CA . SER C 1 242 ? 89.511 19.504 76.719 1.00 67.61 691 SER C CA 1
ATOM 8554 C C . SER C 1 242 ? 88.784 18.255 76.231 1.00 67.59 691 SER C C 1
ATOM 8555 O O . SER C 1 242 ? 89.262 17.136 76.415 1.00 74.39 691 SER C O 1
ATOM 8558 N N . TYR C 1 243 ? 87.627 18.456 75.607 1.00 59.84 692 TYR C N 1
ATOM 8559 C CA . TYR C 1 243 ? 86.849 17.354 75.055 1.00 61.42 692 TYR C CA 1
ATOM 8560 C C . TYR C 1 243 ? 87.028 17.237 73.540 1.00 62.00 692 TYR C C 1
ATOM 8561 O O . TYR C 1 243 ? 86.380 16.416 72.891 1.00 67.35 692 TYR C O 1
ATOM 8570 N N . GLY C 1 244 ? 87.910 18.062 72.981 1.00 50.25 693 GLY C N 1
ATOM 8571 C CA . GLY C 1 244 ? 88.288 17.936 71.584 1.00 53.37 693 GLY C CA 1
ATOM 8572 C C . GLY C 1 244 ? 87.501 18.767 70.587 1.00 60.37 693 GLY C C 1
ATOM 8573 O O . GLY C 1 244 ? 87.474 18.448 69.399 1.00 60.13 693 GLY C O 1
ATOM 8574 N N . ASP C 1 245 ? 86.863 19.833 71.060 1.00 60.16 694 ASP C N 1
ATOM 8575 C CA . ASP C 1 245 ? 86.111 20.726 70.183 1.00 47.49 694 ASP C CA 1
ATOM 8576 C C . ASP C 1 245 ? 86.906 21.996 69.869 1.00 62.47 694 ASP C C 1
ATOM 8577 O O . ASP C 1 245 ? 87.526 22.576 70.762 1.00 64.15 694 ASP C O 1
ATOM 8582 N N . PRO C 1 246 ? 86.886 22.432 68.596 1.00 54.66 695 PRO C N 1
ATOM 8583 C CA . PRO C 1 246 ? 87.658 23.590 68.122 1.00 49.27 695 PRO C CA 1
ATOM 8584 C C . PRO C 1 246 ? 87.183 24.925 68.699 1.00 41.05 695 PRO C C 1
ATOM 8585 O O . PRO C 1 246 ? 85.990 25.227 68.664 1.00 45.95 695 PRO C O 1
ATOM 8589 N N . CYS C 1 247 ? 88.119 25.720 69.209 1.00 36.08 696 CYS C N 1
ATOM 8590 C CA . CYS C 1 247 ? 87.795 27.030 69.770 1.00 49.94 696 CYS C CA 1
ATOM 8591 C C . CYS C 1 247 ? 88.703 28.120 69.226 1.00 48.33 696 CYS C C 1
ATOM 8592 O O . CYS C 1 247 ? 89.876 27.881 68.938 1.00 49.97 696 CYS C O 1
ATOM 8595 N N . ILE C 1 248 ? 88.160 29.325 69.105 1.00 40.84 697 ILE C N 1
ATOM 8596 C CA . ILE C 1 248 ? 88.965 30.465 68.698 1.00 43.69 697 ILE C CA 1
ATOM 8597 C C . ILE C 1 248 ? 88.549 31.706 69.497 1.00 51.47 697 ILE C C 1
ATOM 8598 O O . ILE C 1 248 ? 87.401 31.830 69.929 1.00 43.37 697 ILE C O 1
ATOM 8603 N N . PHE C 1 249 ? 89.499 32.610 69.710 1.00 48.06 698 PHE C N 1
ATOM 8604 C CA . PHE C 1 249 ? 89.283 33.782 70.548 1.00 41.79 698 PHE C CA 1
ATOM 8605 C C . PHE C 1 249 ? 89.908 34.988 69.854 1.00 51.21 698 PHE C C 1
ATOM 8606 O O . PHE C 1 249 ? 91.132 35.148 69.855 1.00 44.97 698 PHE C O 1
ATOM 8614 N N . GLY C 1 250 ? 89.066 35.824 69.252 1.00 53.23 699 GLY C N 1
ATOM 8615 C CA . GLY C 1 250 ? 89.538 36.923 68.429 1.00 52.05 699 GLY C CA 1
ATOM 8616 C C . GLY C 1 250 ? 89.501 38.288 69.094 1.00 74.07 699 GLY C C 1
ATOM 8617 O O . GLY C 1 250 ? 89.374 38.398 70.315 1.00 63.56 699 GLY C O 1
ATOM 8618 N N . SER C 1 251 ? 89.615 39.333 68.278 1.00 67.96 700 SER C N 1
ATOM 8619 C CA . SER C 1 251 ? 89.724 40.702 68.773 1.00 47.05 700 SER C CA 1
ATOM 8620 C C . SER C 1 251 ? 88.450 41.202 69.455 1.00 55.38 700 SER C C 1
ATOM 8621 O O . SER C 1 251 ? 88.484 42.199 70.177 1.00 59.25 700 SER C O 1
ATOM 8624 N N . ASP C 1 252 ? 87.331 40.522 69.221 1.00 54.38 701 ASP C N 1
ATOM 8625 C CA . ASP C 1 252 ? 86.071 40.899 69.854 1.00 50.43 701 ASP C CA 1
ATOM 8626 C C . ASP C 1 252 ? 85.923 40.237 71.220 1.00 62.27 701 ASP C C 1
ATOM 8627 O O . ASP C 1 252 ? 84.864 40.317 71.846 1.00 62.43 701 ASP C O 1
ATOM 8632 N N . ASN C 1 253 ? 86.988 39.565 71.655 1.00 69.57 702 ASN C N 1
ATOM 8633 C CA . ASN C 1 253 ? 87.053 38.930 72.972 1.00 61.67 702 ASN C CA 1
ATOM 8634 C C . ASN C 1 253 ? 85.907 37.960 73.235 1.00 65.49 702 ASN C C 1
ATOM 8635 O O . ASN C 1 253 ? 85.472 37.793 74.374 1.00 70.66 702 ASN C O 1
ATOM 8640 N N . THR C 1 254 ? 85.419 37.327 72.173 1.00 64.87 703 THR C N 1
ATOM 8641 C CA . THR C 1 254 ? 84.341 36.355 72.292 1.00 58.01 703 THR C CA 1
ATOM 8642 C C . THR C 1 254 ? 84.834 34.965 71.905 1.00 51.01 703 THR C C 1
ATOM 8643 O O . THR C 1 254 ? 85.427 34.782 70.842 1.00 64.44 703 THR C O 1
ATOM 8647 N N . LEU C 1 255 ? 84.601 33.991 72.779 1.00 54.56 704 LEU C N 1
ATOM 8648 C CA . LEU C 1 255 ? 85.003 32.615 72.517 1.00 43.74 704 LEU C CA 1
ATOM 8649 C C . LEU C 1 255 ? 84.028 31.933 71.567 1.00 59.42 704 LEU C C 1
ATOM 8650 O O . LEU C 1 255 ? 82.831 31.848 71.847 1.00 58.81 704 LEU C O 1
ATOM 8655 N N . LEU C 1 256 ? 84.554 31.443 70.447 1.00 57.35 705 LEU C N 1
ATOM 8656 C CA . LEU C 1 256 ? 83.751 30.732 69.460 1.00 52.34 705 LEU C CA 1
ATOM 8657 C C . LEU C 1 256 ? 84.062 29.247 69.520 1.00 52.53 705 LEU C C 1
ATOM 8658 O O . LEU C 1 256 ? 85.221 28.845 69.616 1.00 57.65 705 LEU C O 1
ATOM 8663 N N . LEU C 1 257 ? 83.014 28.436 69.458 1.00 52.49 706 LEU C N 1
ATOM 8664 C CA . LEU C 1 257 ? 83.151 26.994 69.573 1.00 49.99 706 LEU C CA 1
ATOM 8665 C C . LEU C 1 257 ? 82.417 26.313 68.428 1.00 59.81 706 LEU C C 1
ATOM 8666 O O . LEU C 1 257 ? 81.249 26.611 68.171 1.00 56.13 706 LEU C O 1
ATOM 8671 N N . LEU C 1 258 ? 83.101 25.405 67.736 1.00 59.44 707 LEU C N 1
ATOM 8672 C CA . LEU C 1 258 ? 82.497 24.709 66.605 1.00 48.48 707 LEU C CA 1
ATOM 8673 C C . LEU C 1 258 ? 81.749 23.465 67.063 1.00 49.23 707 LEU C C 1
ATOM 8674 O O . LEU C 1 258 ? 82.356 22.484 67.487 1.00 57.78 707 LEU C O 1
ATOM 8679 N N . SER C 1 259 ? 80.426 23.508 66.966 1.00 51.33 708 SER C N 1
ATOM 8680 C CA . SER C 1 259 ? 79.600 22.381 67.375 1.00 55.46 708 SER C CA 1
ATOM 8681 C C . SER C 1 259 ? 79.234 21.508 66.181 1.00 63.84 708 SER C C 1
ATOM 8682 O O . SER C 1 259 ? 79.166 21.993 65.050 1.00 58.27 708 SER C O 1
ATOM 8685 N N . LYS C 1 260 ? 78.998 20.225 66.449 1.00 55.96 709 LYS C N 1
ATOM 8686 C CA . LYS C 1 260 ? 78.603 19.255 65.429 1.00 60.82 709 LYS C CA 1
ATOM 8687 C C . LYS C 1 260 ? 79.590 19.207 64.265 1.00 56.08 709 LYS C C 1
ATOM 8688 O O . LYS C 1 260 ? 79.188 19.057 63.114 1.00 61.97 709 LYS C O 1
ATOM 8694 N N . TRP C 1 261 ? 80.878 19.337 64.566 1.00 52.93 710 TRP C N 1
ATOM 8695 C CA . TRP C 1 261 ? 81.900 19.369 63.524 1.00 53.52 710 TRP C CA 1
ATOM 8696 C C . TRP C 1 261 ? 82.126 18.005 62.873 1.00 63.41 710 TRP C C 1
ATOM 8697 O O . TRP C 1 261 ? 82.753 17.912 61.818 1.00 59.19 710 TRP C O 1
ATOM 8708 N N . ARG C 1 262 ? 81.613 16.950 63.499 1.00 67.47 711 ARG C N 1
ATOM 8709 C CA . ARG C 1 262 ? 81.721 15.604 62.943 1.00 56.44 711 ARG C CA 1
ATOM 8710 C C . ARG C 1 262 ? 80.692 15.374 61.836 1.00 59.08 711 ARG C C 1
ATOM 8711 O O . ARG C 1 262 ? 80.874 14.512 60.978 1.00 67.26 711 ARG C O 1
ATOM 8719 N N . SER C 1 263 ? 79.611 16.148 61.871 1.00 74.24 712 SER C N 1
ATOM 8720 C CA . SER C 1 263 ? 78.564 16.084 60.852 1.00 77.58 712 SER C CA 1
ATOM 8721 C C . SER C 1 263 ? 78.626 17.304 59.940 1.00 72.58 712 SER C C 1
ATOM 8722 O O . SER C 1 263 ? 78.334 18.419 60.371 1.00 68.47 712 SER C O 1
ATOM 8725 N N . PRO C 1 264 ? 79.006 17.090 58.672 1.00 84.52 713 PRO C N 1
ATOM 8726 C CA . PRO C 1 264 ? 79.259 18.167 57.705 1.00 86.92 713 PRO C CA 1
ATOM 8727 C C . PRO C 1 264 ? 78.063 19.090 57.467 1.00 85.37 713 PRO C C 1
ATOM 8728 O O . PRO C 1 264 ? 78.259 20.268 57.172 1.00 94.66 713 PRO C O 1
ATOM 8732 N N . GLU C 1 265 ? 76.847 18.571 57.598 1.00 77.82 714 GLU C N 1
ATOM 8733 C CA . GLU C 1 265 ? 75.659 19.384 57.356 1.00 75.89 714 GLU C CA 1
ATOM 8734 C C . GLU C 1 265 ? 75.119 20.047 58.625 1.00 87.78 714 GLU C C 1
ATOM 8735 O O . GLU C 1 265 ? 74.306 20.968 58.549 1.00 87.36 714 GLU C O 1
ATOM 8741 N N . GLU C 1 266 ? 75.569 19.582 59.787 1.00 74.50 715 GLU C N 1
ATOM 8742 C CA . GLU C 1 266 ? 75.044 20.076 61.057 1.00 76.75 715 GLU C CA 1
ATOM 8743 C C . GLU C 1 266 ? 75.978 21.045 61.788 1.00 78.58 715 GLU C C 1
ATOM 8744 O O . GLU C 1 266 ? 75.642 21.535 62.865 1.00 79.52 715 GLU C O 1
ATOM 8750 N N . SER C 1 267 ? 77.140 21.324 61.208 1.00 66.04 716 SER C N 1
ATOM 8751 C CA . SER C 1 267 ? 78.149 22.138 61.882 1.00 57.20 716 SER C CA 1
ATOM 8752 C C . SER C 1 267 ? 77.692 23.579 62.115 1.00 62.48 716 SER C C 1
ATOM 8753 O O . SER C 1 267 ? 76.988 24.162 61.291 1.00 62.79 716 SER C O 1
ATOM 8756 N N . LYS C 1 268 ? 78.100 24.141 63.249 1.00 69.35 717 LYS C N 1
ATOM 8757 C CA . LYS C 1 268 ? 77.706 25.493 63.630 1.00 54.66 717 LYS C CA 1
ATOM 8758 C C . LYS C 1 268 ? 78.708 26.115 64.605 1.00 54.99 717 LYS C C 1
ATOM 8759 O O . LYS C 1 268 ? 79.208 25.447 65.513 1.00 51.72 717 LYS C O 1
ATOM 8765 N N . TRP C 1 269 ? 78.999 27.398 64.409 1.00 44.77 718 TRP C N 1
ATOM 8766 C CA . TRP C 1 269 ? 79.871 28.133 65.316 1.00 44.71 718 TRP C CA 1
ATOM 8767 C C . TRP C 1 269 ? 79.046 28.813 66.407 1.00 50.86 718 TRP C C 1
ATOM 8768 O O . TRP C 1 269 ? 78.072 29.508 66.119 1.00 43.92 718 TRP C O 1
ATOM 8779 N N . LEU C 1 270 ? 79.441 28.615 67.660 1.00 60.01 719 LEU C N 1
ATOM 8780 C CA . LEU C 1 270 ? 78.681 29.143 68.788 1.00 40.65 719 LEU C CA 1
ATOM 8781 C C . LEU C 1 270 ? 79.463 30.167 69.598 1.00 39.90 719 LEU C C 1
ATOM 8782 O O . LEU C 1 270 ? 80.554 29.876 70.084 1.00 59.74 719 LEU C O 1
ATOM 8787 N N . PRO C 1 271 ? 78.904 31.375 69.748 1.00 44.50 720 PRO C N 1
ATOM 8788 C CA . PRO C 1 271 ? 79.475 32.337 70.695 1.00 57.28 720 PRO C CA 1
ATOM 8789 C C . PRO C 1 271 ? 79.115 31.939 72.128 1.00 57.74 720 PRO C C 1
ATOM 8790 O O . PRO C 1 271 ? 77.963 32.097 72.533 1.00 60.21 720 PRO C O 1
ATOM 8794 N N . ILE C 1 272 ? 80.073 31.405 72.878 1.00 45.11 721 ILE C N 1
ATOM 8795 C CA . ILE C 1 272 ? 79.759 30.857 74.195 1.00 63.38 721 ILE C CA 1
ATOM 8796 C C . ILE C 1 272 ? 80.344 31.667 75.350 1.00 72.66 721 ILE C C 1
ATOM 8797 O O . ILE C 1 272 ? 80.148 31.320 76.516 1.00 60.10 721 ILE C O 1
ATOM 8802 N N . LEU C 1 273 ? 81.052 32.745 75.033 1.00 65.36 722 LEU C N 1
ATOM 8803 C CA . LEU C 1 273 ? 81.607 33.598 76.074 1.00 56.98 722 LEU C CA 1
ATOM 8804 C C . LEU C 1 273 ? 82.006 34.968 75.549 1.00 56.86 722 LEU C C 1
ATOM 8805 O O . LEU C 1 273 ? 83.049 35.120 74.918 1.00 59.06 722 LEU C O 1
ATOM 8810 N N . ASP C 1 274 ? 81.181 35.969 75.834 1.00 58.52 723 ASP C N 1
ATOM 8811 C CA . ASP C 1 274 ? 81.553 37.351 75.577 1.00 64.93 723 ASP C CA 1
ATOM 8812 C C . ASP C 1 274 ? 82.285 37.868 76.809 1.00 69.75 723 ASP C C 1
ATOM 8813 O O . ASP C 1 274 ? 81.658 38.276 77.787 1.00 66.97 723 ASP C O 1
ATOM 8818 N N . SER C 1 275 ? 83.613 37.834 76.765 1.00 58.85 724 SER C N 1
ATOM 8819 C CA . SER C 1 275 ? 84.413 38.161 77.938 1.00 62.28 724 SER C CA 1
ATOM 8820 C C . SER C 1 275 ? 84.252 39.631 78.332 1.00 68.19 724 SER C C 1
ATOM 8821 O O . SER C 1 275 ? 84.380 39.978 79.504 1.00 82.13 724 SER C O 1
ATOM 8824 N N . ASN C 1 276 ? 83.963 40.487 77.357 1.00 76.98 725 ASN C N 1
ATOM 8825 C CA . ASN C 1 276 ? 83.698 41.895 77.634 1.00 68.38 725 ASN C CA 1
ATOM 8826 C C . ASN C 1 276 ? 82.414 42.057 78.435 1.00 74.14 725 ASN C C 1
ATOM 8827 O O . ASN C 1 276 ? 82.347 42.852 79.373 1.00 70.35 725 ASN C O 1
ATOM 8840 N N . GLU C 1 278 ? 80.934 39.785 80.341 1.00 81.77 727 GLU C N 1
ATOM 8841 C CA . GLU C 1 278 ? 81.039 39.170 81.654 1.00 75.36 727 GLU C CA 1
ATOM 8842 C C . GLU C 1 278 ? 81.857 40.031 82.612 1.00 79.70 727 GLU C C 1
ATOM 8843 O O . GLU C 1 278 ? 81.560 40.090 83.805 1.00 86.33 727 GLU C O 1
ATOM 8849 N N . ILE C 1 279 ? 82.886 40.691 82.087 1.00 66.27 728 ILE C N 1
ATOM 8850 C CA . ILE C 1 279 ? 83.672 41.633 82.878 1.00 72.61 728 ILE C CA 1
ATOM 8851 C C . ILE C 1 279 ? 82.797 42.815 83.283 1.00 81.50 728 ILE C C 1
ATOM 8852 O O . ILE C 1 279 ? 82.856 43.292 84.418 1.00 82.13 728 ILE C O 1
ATOM 8857 N N . TRP C 1 280 ? 81.971 43.266 82.346 1.00 81.14 729 TRP C N 1
ATOM 8858 C CA . TRP C 1 280 ? 81.020 44.342 82.595 1.00 79.73 729 TRP C CA 1
ATOM 8859 C C . TRP C 1 280 ? 80.048 43.985 83.718 1.00 82.61 729 TRP C C 1
ATOM 8860 O O . TRP C 1 280 ? 79.634 44.853 84.484 1.00 87.13 729 TRP C O 1
ATOM 8871 N N . LYS C 1 281 ? 79.687 42.709 83.815 1.00 78.98 730 LYS C N 1
ATOM 8872 C CA . LYS C 1 281 ? 78.787 42.256 84.871 1.00 74.63 730 LYS C CA 1
ATOM 8873 C C . LYS C 1 281 ? 79.518 42.100 86.205 1.00 89.36 730 LYS C C 1
ATOM 8874 O O . LYS C 1 281 ? 78.941 42.338 87.266 1.00 92.97 730 LYS C O 1
ATOM 8888 N N . SER C 1 283 ? 82.238 43.896 87.188 1.00 83.68 732 SER C N 1
ATOM 8889 C CA . SER C 1 283 ? 82.602 45.225 87.671 1.00 93.12 732 SER C CA 1
ATOM 8890 C C . SER C 1 283 ? 81.391 46.048 88.117 1.00 91.45 732 SER C C 1
ATOM 8891 O O . SER C 1 283 ? 81.535 47.195 88.539 1.00 97.80 732 SER C O 1
ATOM 8894 N N . GLY C 1 284 ? 80.202 45.464 88.012 1.00 84.68 733 GLY C N 1
ATOM 8895 C CA . GLY C 1 284 ? 78.990 46.111 88.481 1.00 80.08 733 GLY C CA 1
ATOM 8896 C C . GLY C 1 284 ? 78.341 47.030 87.466 1.00 92.84 733 GLY C C 1
ATOM 8897 O O . GLY C 1 284 ? 77.679 48.002 87.829 1.00 99.34 733 GLY C O 1
ATOM 8898 N N . GLY C 1 285 ? 78.525 46.719 86.188 1.00 95.76 734 GLY C N 1
ATOM 8899 C CA . GLY C 1 285 ? 77.866 47.450 85.122 1.00 82.67 734 GLY C CA 1
ATOM 8900 C C . GLY C 1 285 ? 78.608 48.677 84.627 1.00 86.08 734 GLY C C 1
ATOM 8901 O O . GLY C 1 285 ? 78.029 49.521 83.944 1.00 89.08 734 GLY C O 1
ATOM 8902 N N . LYS C 1 286 ? 79.891 48.780 84.960 1.00 92.97 735 LYS C N 1
ATOM 8903 C CA . LYS C 1 286 ? 80.687 49.922 84.520 1.00 109.65 735 LYS C CA 1
ATOM 8904 C C . LYS C 1 286 ? 81.643 49.514 83.399 1.00 113.26 735 LYS C C 1
ATOM 8905 O O . LYS C 1 286 ? 82.154 48.393 83.379 1.00 109.74 735 LYS C O 1
ATOM 8911 N N . GLU C 1 287 ? 81.873 50.429 82.463 1.00 103.21 736 GLU C N 1
ATOM 8912 C CA . GLU C 1 287 ? 82.719 50.159 81.305 1.00 104.92 736 GLU C CA 1
ATOM 8913 C C . GLU C 1 287 ? 84.204 50.316 81.625 1.00 110.69 736 GLU C C 1
ATOM 8914 O O . GLU C 1 287 ? 84.774 51.393 81.456 1.00 119.55 736 GLU C O 1
ATOM 8920 N N . THR C 1 288 ? 84.823 49.232 82.083 1.00 119.68 737 THR C N 1
ATOM 8921 C CA . THR C 1 288 ? 86.240 49.244 82.431 1.00 112.08 737 THR C CA 1
ATOM 8922 C C . THR C 1 288 ? 87.125 49.128 81.195 1.00 112.05 737 THR C C 1
ATOM 8923 O O . THR C 1 288 ? 86.737 48.523 80.195 1.00 113.71 737 THR C O 1
ATOM 8927 N N . THR C 1 289 ? 88.314 49.717 81.270 1.00 112.85 738 THR C N 1
ATOM 8928 C CA . THR C 1 289 ? 89.291 49.621 80.191 1.00 111.89 738 THR C CA 1
ATOM 8929 C C . THR C 1 289 ? 90.666 49.259 80.746 1.00 115.27 738 THR C C 1
ATOM 8930 O O . THR C 1 289 ? 91.694 49.607 80.163 1.00 117.19 738 THR C O 1
ATOM 8934 N N . ASP C 1 290 ? 90.679 48.561 81.878 1.00 110.68 739 ASP C N 1
ATOM 8935 C CA . ASP C 1 290 ? 91.929 48.188 82.532 1.00 108.02 739 ASP C CA 1
ATOM 8936 C C . ASP C 1 290 ? 91.996 46.702 82.893 1.00 100.80 739 ASP C C 1
ATOM 8937 O O . ASP C 1 290 ? 93.001 46.234 83.427 1.00 87.66 739 ASP C O 1
ATOM 8942 N N . ILE C 1 291 ? 90.926 45.967 82.602 1.00 102.64 740 ILE C N 1
ATOM 8943 C CA . ILE C 1 291 ? 90.885 44.528 82.856 1.00 97.64 740 ILE C CA 1
ATOM 8944 C C . ILE C 1 291 ? 90.694 43.764 81.546 1.00 89.86 740 ILE C C 1
ATOM 8945 O O . ILE C 1 291 ? 89.753 44.028 80.796 1.00 85.89 740 ILE C O 1
ATOM 8950 N N . HIS C 1 292 ? 91.584 42.814 81.275 1.00 81.34 741 HIS C N 1
ATOM 8951 C CA . HIS C 1 292 ? 91.574 42.112 79.994 1.00 85.20 741 HIS C CA 1
ATOM 8952 C C . HIS C 1 292 ? 91.729 40.600 80.135 1.00 77.86 741 HIS C C 1
ATOM 8953 O O . HIS C 1 292 ? 92.350 40.112 81.079 1.00 89.90 741 HIS C O 1
ATOM 8960 N N . VAL C 1 293 ? 91.160 39.866 79.184 1.00 76.46 742 VAL C N 1
ATOM 8961 C CA . VAL C 1 293 ? 91.219 38.409 79.194 1.00 68.30 742 VAL C CA 1
ATOM 8962 C C . VAL C 1 293 ? 92.230 37.892 78.170 1.00 55.00 742 VAL C C 1
ATOM 8963 O O . VAL C 1 293 ? 92.271 38.359 77.032 1.00 80.53 742 VAL C O 1
ATOM 8967 N N . TRP C 1 294 ? 93.054 36.937 78.590 1.00 63.94 743 TRP C N 1
ATOM 8968 C CA . TRP C 1 294 ? 94.016 36.288 77.706 1.00 57.57 743 TRP C CA 1
ATOM 8969 C C . TRP C 1 294 ? 93.802 34.780 77.738 1.00 57.35 743 TRP C C 1
ATOM 8970 O O . TRP C 1 294 ? 94.218 34.114 78.683 1.00 64.92 743 TRP C O 1
ATOM 8981 N N . PRO C 1 295 ? 93.164 34.234 76.694 1.00 69.14 744 PRO C N 1
ATOM 8982 C CA . PRO C 1 295 ? 92.713 32.839 76.690 1.00 55.91 744 PRO C CA 1
ATOM 8983 C C . PRO C 1 295 ? 93.854 31.829 76.615 1.00 64.99 744 PRO C C 1
ATOM 8984 O O . PRO C 1 295 ? 94.808 32.022 75.859 1.00 61.59 744 PRO C O 1
ATOM 8988 N N . LEU C 1 296 ? 93.749 30.766 77.408 1.00 60.70 745 LEU C N 1
ATOM 8989 C CA . LEU C 1 296 ? 94.731 29.688 77.393 1.00 60.79 745 LEU C CA 1
ATOM 8990 C C . LEU C 1 296 ? 94.122 28.399 76.862 1.00 58.75 745 LEU C C 1
ATOM 8991 O O . LEU C 1 296 ? 94.690 27.753 75.981 1.00 69.03 745 LEU C O 1
ATOM 8996 N N . ALA C 1 297 ? 92.961 28.032 77.398 1.00 57.53 746 ALA C N 1
ATOM 8997 C CA . ALA C 1 297 ? 92.298 26.790 77.020 1.00 59.63 746 ALA C CA 1
ATOM 8998 C C . ALA C 1 297 ? 90.843 26.771 77.470 1.00 58.34 746 ALA C C 1
ATOM 8999 O O . ALA C 1 297 ? 90.398 27.653 78.203 1.00 61.29 746 ALA C O 1
ATOM 9001 N N . LEU C 1 298 ? 90.104 25.764 77.015 1.00 50.99 747 LEU C N 1
ATOM 9002 C CA . LEU C 1 298 ? 88.736 25.552 77.470 1.00 49.60 747 LEU C CA 1
ATOM 9003 C C . LEU C 1 298 ? 88.593 24.207 78.172 1.00 56.05 747 LEU C C 1
ATOM 9004 O O . LEU C 1 298 ? 88.880 23.159 77.595 1.00 66.22 747 LEU C O 1
ATOM 9009 N N . ALA C 1 299 ? 88.152 24.246 79.424 1.00 68.69 748 ALA C N 1
ATOM 9010 C CA . ALA C 1 299 ? 87.916 23.033 80.195 1.00 60.08 748 ALA C CA 1
ATOM 9011 C C . ALA C 1 299 ? 86.423 22.847 80.442 1.00 62.98 748 ALA C C 1
ATOM 9012 O O . ALA C 1 299 ? 85.863 23.436 81.367 1.00 72.54 748 ALA C O 1
ATOM 9014 N N . TYR C 1 300 ? 85.789 22.037 79.596 1.00 68.28 749 TYR C N 1
ATOM 9015 C CA . TYR C 1 300 ? 84.360 21.746 79.694 1.00 74.48 749 TYR C CA 1
ATOM 9016 C C . TYR C 1 300 ? 83.515 23.022 79.607 1.00 72.85 749 TYR C C 1
ATOM 9017 O O . TYR C 1 300 ? 82.973 23.340 78.548 1.00 78.21 749 TYR C O 1
ATOM 9026 N N . ASP C 1 301 ? 83.409 23.749 80.715 1.00 64.25 750 ASP C N 1
ATOM 9027 C CA . ASP C 1 301 ? 82.581 24.953 80.768 1.00 67.18 750 ASP C CA 1
ATOM 9028 C C . ASP C 1 301 ? 83.363 26.139 81.319 1.00 65.82 750 ASP C C 1
ATOM 9029 O O . ASP C 1 301 ? 82.791 27.182 81.639 1.00 63.31 750 ASP C O 1
ATOM 9034 N N . THR C 1 302 ? 84.674 25.966 81.442 1.00 57.32 751 THR C N 1
ATOM 9035 C CA . THR C 1 302 ? 85.517 26.969 82.075 1.00 66.35 751 THR C CA 1
ATOM 9036 C C . THR C 1 302 ? 86.683 27.377 81.188 1.00 56.16 751 THR C C 1
ATOM 9037 O O . THR C 1 302 ? 87.444 26.532 80.719 1.00 52.35 751 THR C O 1
ATOM 9041 N N . LEU C 1 303 ? 86.814 28.679 80.956 1.00 50.59 752 LEU C N 1
ATOM 9042 C CA . LEU C 1 303 ? 87.929 29.204 80.183 1.00 58.45 752 LEU C CA 1
ATOM 9043 C C . LEU C 1 303 ? 89.133 29.463 81.082 1.00 59.46 752 LEU C C 1
ATOM 9044 O O . LEU C 1 303 ? 89.092 30.338 81.947 1.00 64.03 752 LEU C O 1
ATOM 9049 N N . ASN C 1 304 ? 90.205 28.706 80.877 1.00 61.64 753 ASN C N 1
ATOM 9050 C CA . ASN C 1 304 ? 91.463 28.978 81.560 1.00 60.47 753 ASN C CA 1
ATOM 9051 C C . ASN C 1 304 ? 92.126 30.191 80.925 1.00 66.20 753 ASN C C 1
ATOM 9052 O O . ASN C 1 304 ? 92.415 30.189 79.730 1.00 62.02 753 ASN C O 1
ATOM 9057 N N . CYS C 1 305 ? 92.356 31.232 81.718 1.00 71.59 754 CYS C N 1
ATOM 9058 C CA . CYS C 1 305 ? 92.861 32.484 81.171 1.00 61.60 754 CYS C CA 1
ATOM 9059 C C . CYS C 1 305 ? 93.764 33.245 82.130 1.00 63.79 754 CYS C C 1
ATOM 9060 O O . CYS C 1 305 ? 93.900 32.886 83.298 1.00 79.94 754 CYS C O 1
ATOM 9063 N N . ILE C 1 306 ? 94.373 34.305 81.615 1.00 56.92 755 ILE C N 1
ATOM 9064 C CA . ILE C 1 306 ? 95.164 35.220 82.421 1.00 56.87 755 ILE C CA 1
ATOM 9065 C C . ILE C 1 306 ? 94.463 36.568 82.461 1.00 68.61 755 ILE C C 1
ATOM 9066 O O . ILE C 1 306 ? 94.277 37.198 81.422 1.00 71.00 755 ILE C O 1
ATOM 9071 N N . LEU C 1 307 ? 94.069 37.013 83.649 1.00 74.00 756 LEU C N 1
ATOM 9072 C CA . LEU C 1 307 ? 93.443 38.324 83.775 1.00 75.57 756 LEU C CA 1
ATOM 9073 C C . LEU C 1 307 ? 94.504 39.414 83.821 1.00 81.25 756 LEU C C 1
ATOM 9074 O O . LEU C 1 307 ? 95.142 39.636 84.848 1.00 86.61 756 LEU C O 1
ATOM 9079 N N . VAL C 1 308 ? 94.683 40.092 82.694 1.00 82.51 757 VAL C N 1
ATOM 9080 C CA . VAL C 1 308 ? 95.680 41.146 82.589 1.00 80.63 757 VAL C CA 1
ATOM 9081 C C . VAL C 1 308 ? 95.114 42.469 83.079 1.00 83.84 757 VAL C C 1
ATOM 9082 O O . VAL C 1 308 ? 94.042 42.896 82.651 1.00 80.24 757 VAL C O 1
ATOM 9086 N N . LYS C 1 309 ? 95.838 43.107 83.990 1.00 87.98 758 LYS C N 1
ATOM 9087 C CA . LYS C 1 309 ? 95.428 44.397 84.523 1.00 91.27 758 LYS C CA 1
ATOM 9088 C C . LYS C 1 309 ? 96.421 45.481 84.116 1.00 87.23 758 LYS C C 1
ATOM 9089 O O . LYS C 1 309 ? 97.618 45.369 84.379 1.00 83.83 758 LYS C O 1
ATOM 9095 N N . GLY C 1 310 ? 95.922 46.522 83.456 1.00 83.96 759 GLY C N 1
ATOM 9096 C CA . GLY C 1 310 ? 96.773 47.610 83.011 1.00 86.97 759 GLY C CA 1
ATOM 9097 C C . GLY C 1 310 ? 96.365 48.188 81.670 1.00 89.54 759 GLY C C 1
ATOM 9098 O O . GLY C 1 310 ? 95.217 48.054 81.244 1.00 84.64 759 GLY C O 1
ATOM 9099 N N . LYS C 1 311 ? 97.314 48.837 81.003 1.00 91.99 760 LYS C N 1
ATOM 9100 C CA . LYS C 1 311 ? 97.050 49.480 79.723 1.00 95.98 760 LYS C CA 1
ATOM 9101 C C . LYS C 1 311 ? 97.214 48.494 78.573 1.00 99.11 760 LYS C C 1
ATOM 9102 O O . LYS C 1 311 ? 96.522 48.583 77.559 1.00 97.36 760 LYS C O 1
ATOM 9108 N N . HIS C 1 312 ? 98.133 47.549 78.744 1.00 100.07 761 HIS C N 1
ATOM 9109 C CA . HIS C 1 312 ? 98.363 46.507 77.752 1.00 71.89 761 HIS C CA 1
ATOM 9110 C C . HIS C 1 312 ? 97.338 45.388 77.899 1.00 85.77 761 HIS C C 1
ATOM 9111 O O . HIS C 1 312 ? 96.975 45.013 79.016 1.00 90.69 761 HIS C O 1
ATOM 9118 N N . ILE C 1 313 ? 96.873 44.856 76.774 1.00 82.00 762 ILE C N 1
ATOM 9119 C CA . ILE C 1 313 ? 95.901 43.770 76.798 1.00 75.26 762 ILE C CA 1
ATOM 9120 C C . ILE C 1 313 ? 96.594 42.415 76.870 1.00 73.21 762 ILE C C 1
ATOM 9121 O O . ILE C 1 313 ? 95.946 41.388 77.072 1.00 70.68 762 ILE C O 1
ATOM 9126 N N . TRP C 1 314 ? 97.913 42.416 76.700 1.00 61.28 763 TRP C N 1
ATOM 9127 C CA . TRP C 1 314 ? 98.677 41.177 76.749 1.00 63.55 763 TRP C CA 1
ATOM 9128 C C . TRP C 1 314 ? 99.443 41.033 78.063 1.00 73.14 763 TRP C C 1
ATOM 9129 O O . TRP C 1 314 ? 99.934 42.017 78.613 1.00 79.05 763 TRP C O 1
ATOM 9140 N N . PRO C 1 315 ? 99.549 39.794 78.567 1.00 75.93 764 PRO C N 1
ATOM 9141 C CA . PRO C 1 315 ? 100.241 39.503 79.825 1.00 69.60 764 PRO C CA 1
ATOM 9142 C C . PRO C 1 315 ? 101.733 39.766 79.713 1.00 70.51 764 PRO C C 1
ATOM 9143 O O . PRO C 1 315 ? 102.296 39.640 78.626 1.00 64.72 764 PRO C O 1
ATOM 9147 N N . GLU C 1 316 ? 102.360 40.134 80.824 1.00 82.92 765 GLU C N 1
ATOM 9148 C CA . GLU C 1 316 ? 103.783 40.433 80.822 1.00 67.49 765 GLU C CA 1
ATOM 9149 C C . GLU C 1 316 ? 104.486 39.683 81.947 1.00 74.22 765 GLU C C 1
ATOM 9150 O O . GLU C 1 316 ? 103.837 39.119 82.827 1.00 80.78 765 GLU C O 1
ATOM 9156 N N . PHE C 1 317 ? 105.814 39.682 81.910 1.00 79.68 766 PHE C N 1
ATOM 9157 C CA . PHE C 1 317 ? 106.623 38.972 82.895 1.00 79.26 766 PHE C CA 1
ATOM 9158 C C . PHE C 1 317 ? 106.754 39.794 84.174 1.00 93.44 766 PHE C C 1
ATOM 9159 O O . PHE C 1 317 ? 107.007 40.998 84.113 1.00 96.86 766 PHE C O 1
ATOM 9167 N N . PRO C 1 318 ? 106.589 39.149 85.340 1.00 94.95 767 PRO C N 1
ATOM 9168 C CA . PRO C 1 318 ? 106.287 37.724 85.530 1.00 89.09 767 PRO C CA 1
ATOM 9169 C C . PRO C 1 318 ? 104.792 37.402 85.446 1.00 79.35 767 PRO C C 1
ATOM 9170 O O . PRO C 1 318 ? 103.952 38.257 85.734 1.00 69.97 767 PRO C O 1
ATOM 9174 N N . LEU C 1 319 ? 104.475 36.173 85.051 1.00 74.44 768 LEU C N 1
ATOM 9175 C CA . LEU C 1 319 ? 103.087 35.753 84.873 1.00 77.18 768 LEU C CA 1
ATOM 9176 C C . LEU C 1 319 ? 102.369 35.483 86.185 1.00 73.25 768 LEU C C 1
ATOM 9177 O O . LEU C 1 319 ? 102.863 34.730 87.023 1.00 91.99 768 LEU C O 1
ATOM 9182 N N . PRO C 1 320 ? 101.194 36.103 86.367 1.00 69.91 769 PRO C N 1
ATOM 9183 C CA . PRO C 1 320 ? 100.351 35.825 87.534 1.00 79.31 769 PRO C CA 1
ATOM 9184 C C . PRO C 1 320 ? 99.793 34.407 87.471 1.00 76.53 769 PRO C C 1
ATOM 9185 O O . PRO C 1 320 ? 100.025 33.706 86.487 1.00 74.19 769 PRO C O 1
ATOM 9189 N N . LEU C 1 321 ? 99.071 33.986 88.501 1.00 82.99 770 LEU C N 1
ATOM 9190 C CA . LEU C 1 321 ? 98.470 32.660 88.482 1.00 80.88 770 LEU C CA 1
ATOM 9191 C C . LEU C 1 321 ? 97.254 32.658 87.569 1.00 75.32 770 LEU C C 1
ATOM 9192 O O . LEU C 1 321 ? 96.460 33.600 87.586 1.00 73.20 770 LEU C O 1
ATOM 9197 N N . PRO C 1 322 ? 97.117 31.599 86.755 1.00 73.73 771 PRO C N 1
ATOM 9198 C CA . PRO C 1 322 ? 95.993 31.426 85.830 1.00 56.07 771 PRO C CA 1
ATOM 9199 C C . PRO C 1 322 ? 94.649 31.552 86.535 1.00 66.62 771 PRO C C 1
ATOM 9200 O O . PRO C 1 322 ? 94.484 31.061 87.651 1.00 79.09 771 PRO C O 1
ATOM 9204 N N . SER C 1 323 ? 93.699 32.207 85.880 1.00 66.75 772 SER C N 1
ATOM 9205 C CA . SER C 1 323 ? 92.372 32.395 86.445 1.00 58.01 772 SER C CA 1
ATOM 9206 C C . SER C 1 323 ? 91.367 31.477 85.764 1.00 67.31 772 SER C C 1
ATOM 9207 O O . SER C 1 323 ? 91.721 30.703 84.873 1.00 67.96 772 SER C O 1
ATOM 9210 N N . GLU C 1 324 ? 90.115 31.556 86.198 1.00 66.91 773 GLU C N 1
ATOM 9211 C CA . GLU C 1 324 ? 89.050 30.772 85.590 1.00 47.66 773 GLU C CA 1
ATOM 9212 C C . GLU C 1 324 ? 87.848 31.652 85.280 1.00 66.69 773 GLU C C 1
ATOM 9213 O O . GLU C 1 324 ? 87.514 32.562 86.040 1.00 69.36 773 GLU C O 1
ATOM 9227 N N . GLU C 1 326 ? 83.894 31.124 83.840 1.00 69.38 775 GLU C N 1
ATOM 9228 C CA . GLU C 1 326 ? 82.816 30.238 83.425 1.00 72.12 775 GLU C CA 1
ATOM 9229 C C . GLU C 1 326 ? 82.109 30.827 82.208 1.00 79.07 775 GLU C C 1
ATOM 9230 O O . GLU C 1 326 ? 81.839 32.027 82.162 1.00 77.97 775 GLU C O 1
ATOM 9236 N N . ILE C 1 327 ? 81.823 29.982 81.221 1.00 78.95 776 ILE C N 1
ATOM 9237 C CA . ILE C 1 327 ? 81.222 30.447 79.974 1.00 75.10 776 ILE C CA 1
ATOM 9238 C C . ILE C 1 327 ? 79.775 30.885 80.183 1.00 70.46 776 ILE C C 1
ATOM 9239 O O . ILE C 1 327 ? 79.052 30.321 81.004 1.00 81.79 776 ILE C O 1
ATOM 9244 N N . ARG C 1 328 ? 79.359 31.897 79.429 1.00 74.53 777 ARG C N 1
ATOM 9245 C CA . ARG C 1 328 ? 78.000 32.419 79.511 1.00 79.70 777 ARG C CA 1
ATOM 9246 C C . ARG C 1 328 ? 77.480 32.815 78.131 1.00 78.57 777 ARG C C 1
ATOM 9247 O O . ARG C 1 328 ? 78.151 33.528 77.381 1.00 69.05 777 ARG C O 1
ATOM 9263 N N . PRO C 1 330 ? 75.669 34.819 75.372 1.00 84.25 779 PRO C N 1
ATOM 9264 C CA . PRO C 1 330 ? 75.396 36.247 75.175 1.00 79.09 779 PRO C CA 1
ATOM 9265 C C . PRO C 1 330 ? 73.938 36.517 74.806 1.00 79.19 779 PRO C C 1
ATOM 9266 O O . PRO C 1 330 ? 73.637 36.816 73.649 1.00 75.49 779 PRO C O 1
ATOM 9270 N N . VAL C 1 331 ? 73.047 36.413 75.788 1.00 85.55 780 VAL C N 1
ATOM 9271 C CA . VAL C 1 331 ? 71.620 36.614 75.558 1.00 74.06 780 VAL C CA 1
ATOM 9272 C C . VAL C 1 331 ? 71.064 37.732 76.438 1.00 74.02 780 VAL C C 1
ATOM 9273 O O . VAL C 1 331 ? 69.854 37.956 76.484 1.00 75.80 780 VAL C O 1
ATOM 9277 N N . PHE C 1 332 ? 71.953 38.424 77.142 1.00 63.49 781 PHE C N 1
ATOM 9278 C CA . PHE C 1 332 ? 71.552 39.505 78.036 1.00 67.09 781 PHE C CA 1
ATOM 9279 C C . PHE C 1 332 ? 71.668 40.885 77.394 1.00 69.15 781 PHE C C 1
ATOM 9280 O O . PHE C 1 332 ? 72.610 41.163 76.652 1.00 77.33 781 PHE C O 1
ATOM 9288 N N . VAL C 1 333 ? 70.702 41.745 77.700 1.00 68.16 782 VAL C N 1
ATOM 9289 C CA . VAL C 1 333 ? 70.699 43.127 77.234 1.00 69.73 782 VAL C CA 1
ATOM 9290 C C . VAL C 1 333 ? 71.174 44.039 78.362 1.00 79.94 782 VAL C C 1
ATOM 9291 O O . VAL C 1 333 ? 70.608 44.014 79.455 1.00 87.81 782 VAL C O 1
ATOM 9295 N N . LYS C 1 334 ? 72.214 44.831 78.102 1.00 75.15 783 LYS C N 1
ATOM 9296 C CA . LYS C 1 334 ? 72.814 45.680 79.135 1.00 87.41 783 LYS C CA 1
ATOM 9297 C C . LYS C 1 334 ? 71.811 46.599 79.830 1.00 98.06 783 LYS C C 1
ATOM 9298 O O . LYS C 1 334 ? 71.849 46.754 81.052 1.00 91.59 783 LYS C O 1
ATOM 9304 N N . SER C 1 335 ? 70.921 47.207 79.052 1.00 100.09 784 SER C N 1
ATOM 9305 C CA . SER C 1 335 ? 69.931 48.120 79.609 1.00 85.31 784 SER C CA 1
ATOM 9306 C C . SER C 1 335 ? 68.994 47.391 80.568 1.00 98.63 784 SER C C 1
ATOM 9307 O O . SER C 1 335 ? 68.772 47.845 81.690 1.00 99.04 784 SER C O 1
ATOM 9310 N N . LYS C 1 336 ? 68.457 46.258 80.121 1.00 88.39 785 LYS C N 1
ATOM 9311 C CA . LYS C 1 336 ? 67.552 45.454 80.939 1.00 90.74 785 LYS C CA 1
ATOM 9312 C C . LYS C 1 336 ? 68.207 44.943 82.222 1.00 91.33 785 LYS C C 1
ATOM 9313 O O . LYS C 1 336 ? 67.563 44.886 83.267 1.00 94.79 785 LYS C O 1
ATOM 9319 N N . LEU C 1 337 ? 69.479 44.562 82.141 1.00 89.29 786 LEU C N 1
ATOM 9320 C CA . LEU C 1 337 ? 70.201 44.086 83.319 1.00 94.47 786 LEU C CA 1
ATOM 9321 C C . LEU C 1 337 ? 70.384 45.182 84.366 1.00 95.99 786 LEU C C 1
ATOM 9322 O O . LEU C 1 337 ? 70.347 44.913 85.565 1.00 95.61 786 LEU C O 1
ATOM 9327 N N . LEU C 1 338 ? 70.586 46.414 83.909 1.00 96.62 787 LEU C N 1
ATOM 9328 C CA . LEU C 1 338 ? 70.745 47.548 84.816 1.00 94.40 787 LEU C CA 1
ATOM 9329 C C . LEU C 1 338 ? 69.439 47.900 85.522 1.00 102.26 787 LEU C C 1
ATOM 9330 O O . LEU C 1 338 ? 69.425 48.137 86.730 1.00 106.58 787 LEU C O 1
ATOM 9335 N N . GLU C 1 339 ? 68.349 47.941 84.761 1.00 98.04 788 GLU C N 1
ATOM 9336 C CA . GLU C 1 339 ? 67.028 48.218 85.317 1.00 93.29 788 GLU C CA 1
ATOM 9337 C C . GLU C 1 339 ? 66.667 47.187 86.381 1.00 105.87 788 GLU C C 1
ATOM 9338 O O . GLU C 1 339 ? 66.189 47.538 87.460 1.00 128.14 788 GLU C O 1
ATOM 9344 N N . GLU C 1 340 ? 66.895 45.916 86.068 1.00 95.21 789 GLU C N 1
ATOM 9345 C CA . GLU C 1 340 ? 66.610 44.829 86.998 1.00 101.97 789 GLU C CA 1
ATOM 9346 C C . GLU C 1 340 ? 67.496 44.905 88.238 1.00 108.29 789 GLU C C 1
ATOM 9347 O O . GLU C 1 340 ? 67.020 44.694 89.351 1.00 107.89 789 GLU C O 1
ATOM 9353 N N . ASN C 1 341 ? 68.781 45.199 88.053 1.00 111.67 790 ASN C N 1
ATOM 9354 C CA . ASN C 1 341 ? 69.698 45.269 89.188 1.00 111.34 790 ASN C CA 1
ATOM 9355 C C . ASN C 1 341 ? 69.531 46.550 90.004 1.00 124.12 790 ASN C C 1
ATOM 9356 O O . ASN C 1 341 ? 70.092 46.681 91.094 1.00 118.98 790 ASN C O 1
ATOM 9361 N N . LYS C 1 342 ? 68.732 47.483 89.496 1.00 128.47 791 LYS C N 1
ATOM 9362 C CA . LYS C 1 342 ? 68.422 48.691 90.248 1.00 120.54 791 LYS C CA 1
ATOM 9363 C C . LYS C 1 342 ? 67.154 48.439 91.051 1.00 117.75 791 LYS C C 1
ATOM 9364 O O . LYS C 1 342 ? 67.030 48.873 92.195 1.00 130.18 791 LYS C O 1
ATOM 9370 N N . ALA C 1 343 ? 66.214 47.731 90.430 1.00 119.25 792 ALA C N 1
ATOM 9371 C CA . ALA C 1 343 ? 64.948 47.388 91.066 1.00 122.23 792 ALA C CA 1
ATOM 9372 C C . ALA C 1 343 ? 65.169 46.427 92.234 1.00 123.83 792 ALA C C 1
ATOM 9373 O O . ALA C 1 343 ? 64.504 46.528 93.266 1.00 124.67 792 ALA C O 1
ATOM 9375 N N . ILE C 1 344 ? 66.101 45.493 92.063 1.00 120.47 793 ILE C N 1
ATOM 9376 C CA . ILE C 1 344 ? 66.429 44.535 93.116 1.00 112.32 793 ILE C CA 1
ATOM 9377 C C . ILE C 1 344 ? 67.164 45.217 94.264 1.00 104.04 793 ILE C C 1
ATOM 9378 O O . ILE C 1 344 ? 66.705 45.197 95.406 1.00 111.29 793 ILE C O 1
ATOM 9383 N N . GLU C 1 365 ? 78.778 42.619 91.867 1.00 93.16 814 GLU C N 1
ATOM 9384 C CA . GLU C 1 365 ? 78.329 42.031 90.610 1.00 95.53 814 GLU C CA 1
ATOM 9385 C C . GLU C 1 365 ? 76.858 42.331 90.348 1.00 103.91 814 GLU C C 1
ATOM 9386 O O . GLU C 1 365 ? 76.086 42.569 91.277 1.00 111.31 814 GLU C O 1
ATOM 9392 N N . ILE C 1 366 ? 76.480 42.313 89.075 1.00 94.39 815 ILE C N 1
ATOM 9393 C CA . ILE C 1 366 ? 75.094 42.519 88.671 1.00 93.81 815 ILE C CA 1
ATOM 9394 C C . ILE C 1 366 ? 74.198 41.356 89.096 1.00 88.03 815 ILE C C 1
ATOM 9395 O O . ILE C 1 366 ? 74.533 40.193 88.878 1.00 90.73 815 ILE C O 1
ATOM 9400 N N . GLN C 1 367 ? 73.068 41.675 89.720 1.00 96.90 816 GLN C N 1
ATOM 9401 C CA . GLN C 1 367 ? 72.091 40.658 90.094 1.00 106.31 816 GLN C CA 1
ATOM 9402 C C . GLN C 1 367 ? 71.127 40.410 88.939 1.00 95.07 816 GLN C C 1
ATOM 9403 O O . GLN C 1 367 ? 70.560 41.350 88.382 1.00 96.39 816 GLN C O 1
ATOM 9409 N N . ILE C 1 368 ? 70.946 39.143 88.581 1.00 83.51 817 ILE C N 1
ATOM 9410 C CA . ILE C 1 368 ? 70.070 38.784 87.471 1.00 96.25 817 ILE C CA 1
ATOM 9411 C C . ILE C 1 368 ? 68.855 38.008 87.973 1.00 87.70 817 ILE C C 1
ATOM 9412 O O . ILE C 1 368 ? 69.004 37.015 88.688 1.00 73.92 817 ILE C O 1
ATOM 9417 N N . PRO C 1 369 ? 67.645 38.472 87.615 1.00 88.44 818 PRO C N 1
ATOM 9418 C CA . PRO C 1 369 ? 66.397 37.788 87.977 1.00 83.51 818 PRO C CA 1
ATOM 9419 C C . PRO C 1 369 ? 66.403 36.321 87.558 1.00 90.13 818 PRO C C 1
ATOM 9420 O O . PRO C 1 369 ? 66.947 35.992 86.505 1.00 101.32 818 PRO C O 1
ATOM 9424 N N . VAL C 1 370 ? 65.803 35.461 88.376 1.00 91.65 819 VAL C N 1
ATOM 9425 C CA . VAL C 1 370 ? 65.804 34.020 88.133 1.00 94.44 819 VAL C CA 1
ATOM 9426 C C . VAL C 1 370 ? 65.195 33.666 86.776 1.00 89.72 819 VAL C C 1
ATOM 9427 O O . VAL C 1 370 ? 65.755 32.864 86.027 1.00 98.37 819 VAL C O 1
ATOM 9431 N N . SER C 1 371 ? 64.054 34.274 86.464 1.00 91.94 820 SER C N 1
ATOM 9432 C CA . SER C 1 371 ? 63.348 34.006 85.212 1.00 104.55 820 SER C CA 1
ATOM 9433 C C . SER C 1 371 ? 64.141 34.465 83.988 1.00 99.76 820 SER C C 1
ATOM 9434 O O . SER C 1 371 ? 63.996 33.912 82.898 1.00 94.23 820 SER C O 1
ATOM 9445 N N . ALA C 1 373 ? 67.645 34.796 84.064 1.00 94.09 822 ALA C N 1
ATOM 9446 C CA . ALA C 1 373 ? 68.891 34.036 84.085 1.00 81.62 822 ALA C CA 1
ATOM 9447 C C . ALA C 1 373 ? 68.696 32.623 83.550 1.00 76.21 822 ALA C C 1
ATOM 9448 O O . ALA C 1 373 ? 69.635 32.001 83.055 1.00 79.30 822 ALA C O 1
ATOM 9450 N N . ALA C 1 374 ? 67.471 32.122 83.660 1.00 74.77 823 ALA C N 1
ATOM 9451 C CA . ALA C 1 374 ? 67.149 30.763 83.243 1.00 75.24 823 ALA C CA 1
ATOM 9452 C C . ALA C 1 374 ? 67.303 30.573 81.735 1.00 83.87 823 ALA C C 1
ATOM 9453 O O . ALA C 1 374 ? 67.636 29.480 81.279 1.00 81.42 823 ALA C O 1
ATOM 9455 N N . GLU C 1 375 ? 67.056 31.629 80.963 1.00 78.46 824 GLU C N 1
ATOM 9456 C CA . GLU C 1 375 ? 67.222 31.554 79.515 1.00 82.01 824 GLU C CA 1
ATOM 9457 C C . GLU C 1 375 ? 68.668 31.245 79.142 1.00 74.54 824 GLU C C 1
ATOM 9458 O O . GLU C 1 375 ? 68.930 30.402 78.283 1.00 70.13 824 GLU C O 1
ATOM 9464 N N . GLU C 1 376 ? 69.601 31.915 79.809 1.00 70.79 825 GLU C N 1
ATOM 9465 C CA . GLU C 1 376 ? 71.022 31.682 79.585 1.00 62.62 825 GLU C CA 1
ATOM 9466 C C . GLU C 1 376 ? 71.402 30.277 80.039 1.00 71.52 825 GLU C C 1
ATOM 9467 O O . GLU C 1 376 ? 72.143 29.574 79.353 1.00 82.39 825 GLU C O 1
ATOM 9473 N N . GLU C 1 377 ? 70.892 29.874 81.198 1.00 81.52 826 GLU C N 1
ATOM 9474 C CA . GLU C 1 377 ? 71.192 28.557 81.747 1.00 85.62 826 GLU C CA 1
ATOM 9475 C C . GLU C 1 377 ? 70.583 27.449 80.894 1.00 68.95 826 GLU C C 1
ATOM 9476 O O . GLU C 1 377 ? 71.166 26.374 80.753 1.00 58.93 826 GLU C O 1
ATOM 9482 N N . TYR C 1 378 ? 69.407 27.715 80.333 1.00 63.36 827 TYR C N 1
ATOM 9483 C CA . TYR C 1 378 ? 68.745 26.754 79.458 1.00 69.47 827 TYR C CA 1
ATOM 9484 C C . TYR C 1 378 ? 69.558 26.537 78.192 1.00 73.33 827 TYR C C 1
ATOM 9485 O O . TYR C 1 378 ? 69.817 25.400 77.798 1.00 69.69 827 TYR C O 1
ATOM 9494 N N . LEU C 1 379 ? 69.970 27.635 77.568 1.00 69.96 828 LEU C N 1
ATOM 9495 C CA . LEU C 1 379 ? 70.725 27.563 76.324 1.00 70.54 828 LEU C CA 1
ATOM 9496 C C . LEU C 1 379 ? 72.114 26.975 76.539 1.00 72.90 828 LEU C C 1
ATOM 9497 O O . LEU C 1 379 ? 72.580 26.164 75.738 1.00 78.85 828 LEU C O 1
ATOM 9502 N N . ARG C 1 380 ? 72.771 27.375 77.623 1.00 56.37 829 ARG C N 1
ATOM 9503 C CA . ARG C 1 380 ? 74.107 26.873 77.923 1.00 62.04 829 ARG C CA 1
ATOM 9504 C C . ARG C 1 380 ? 74.110 25.367 78.162 1.00 66.87 829 ARG C C 1
ATOM 9505 O O . ARG C 1 380 ? 74.983 24.654 77.667 1.00 68.89 829 ARG C O 1
ATOM 9513 N N . SER C 1 381 ? 73.129 24.886 78.917 1.00 70.42 830 SER C N 1
ATOM 9514 C CA . SER C 1 381 ? 73.019 23.462 79.188 1.00 69.07 830 SER C CA 1
ATOM 9515 C C . SER C 1 381 ? 72.681 22.714 77.907 1.00 65.48 830 SER C C 1
ATOM 9516 O O . SER C 1 381 ? 73.224 21.644 77.641 1.00 60.97 830 SER C O 1
ATOM 9519 N N . LYS C 1 382 ? 71.791 23.297 77.112 1.00 61.82 831 LYS C N 1
ATOM 9520 C CA . LYS C 1 382 ? 71.398 22.719 75.833 1.00 68.88 831 LYS C CA 1
ATOM 9521 C C . LYS C 1 382 ? 72.611 22.542 74.928 1.00 66.14 831 LYS C C 1
ATOM 9522 O O . LYS C 1 382 ? 72.777 21.504 74.287 1.00 67.27 831 LYS C O 1
ATOM 9528 N N . VAL C 1 383 ? 73.459 23.563 74.895 1.00 61.61 832 VAL C N 1
ATOM 9529 C CA . VAL C 1 383 ? 74.650 23.556 74.056 1.00 61.29 832 VAL C CA 1
ATOM 9530 C C . VAL C 1 383 ? 75.676 22.534 74.537 1.00 60.74 832 VAL C C 1
ATOM 9531 O O . VAL C 1 383 ? 76.151 21.705 73.759 1.00 68.68 832 VAL C O 1
ATOM 9535 N N . LEU C 1 384 ? 76.000 22.586 75.825 1.00 66.74 833 LEU C N 1
ATOM 9536 C CA . LEU C 1 384 ? 76.993 21.689 76.404 1.00 64.90 833 LEU C CA 1
ATOM 9537 C C . LEU C 1 384 ? 76.539 20.232 76.354 1.00 63.22 833 LEU C C 1
ATOM 9538 O O . LEU C 1 384 ? 77.353 19.329 76.152 1.00 54.65 833 LEU C O 1
ATOM 9543 N N . SER C 1 385 ? 75.239 20.009 76.529 1.00 65.57 834 SER C N 1
ATOM 9544 C CA . SER C 1 385 ? 74.679 18.661 76.479 1.00 61.61 834 SER C CA 1
ATOM 9545 C C . SER C 1 385 ? 74.871 18.031 75.107 1.00 64.87 834 SER C C 1
ATOM 9546 O O . SER C 1 385 ? 75.269 16.871 75.000 1.00 60.20 834 SER C O 1
ATOM 9549 N N . GLU C 1 386 ? 74.591 18.803 74.062 1.00 73.55 835 GLU C N 1
ATOM 9550 C CA . GLU C 1 386 ? 74.746 18.327 72.692 1.00 63.93 835 GLU C CA 1
ATOM 9551 C C . GLU C 1 386 ? 76.197 17.953 72.413 1.00 66.84 835 GLU C C 1
ATOM 9552 O O . GLU C 1 386 ? 76.481 16.889 71.859 1.00 61.03 835 GLU C O 1
ATOM 9558 N N . LEU C 1 387 ? 77.110 18.831 72.818 1.00 63.34 836 LEU C N 1
ATOM 9559 C CA . LEU C 1 387 ? 78.538 18.614 72.627 1.00 64.67 836 LEU C CA 1
ATOM 9560 C C . LEU C 1 387 ? 79.024 17.355 73.329 1.00 61.77 836 LEU C C 1
ATOM 9561 O O . LEU C 1 387 ? 79.683 16.513 72.720 1.00 62.09 836 LEU C O 1
ATOM 9566 N N . LEU C 1 388 ? 78.701 17.239 74.614 1.00 70.29 837 LEU C N 1
ATOM 9567 C CA . LEU C 1 388 ? 79.158 16.116 75.424 1.00 64.80 837 LEU C CA 1
ATOM 9568 C C . LEU C 1 388 ? 78.564 14.805 74.924 1.00 62.36 837 LEU C C 1
ATOM 9569 O O . LEU C 1 388 ? 79.240 13.776 74.905 1.00 61.23 837 LEU C O 1
ATOM 9574 N N . THR C 1 389 ? 77.299 14.853 74.515 1.00 60.95 838 THR C N 1
ATOM 9575 C CA . THR C 1 389 ? 76.631 13.693 73.933 1.00 64.97 838 THR C CA 1
ATOM 9576 C C . THR C 1 389 ? 77.346 13.226 72.665 1.00 73.21 838 THR C C 1
ATOM 9577 O O . THR C 1 389 ? 77.534 12.028 72.458 1.00 85.78 838 THR C O 1
ATOM 9581 N N . ASP C 1 390 ? 77.749 14.178 71.826 1.00 63.41 839 ASP C N 1
ATOM 9582 C CA . ASP C 1 390 ? 78.494 13.863 70.610 1.00 64.29 839 ASP C CA 1
ATOM 9583 C C . ASP C 1 390 ? 79.848 13.243 70.936 1.00 67.01 839 ASP C C 1
ATOM 9584 O O . ASP C 1 390 ? 80.260 12.262 70.316 1.00 71.91 839 ASP C O 1
ATOM 9589 N N . THR C 1 391 ? 80.533 13.828 71.913 1.00 65.85 840 THR C N 1
ATOM 9590 C CA . THR C 1 391 ? 81.851 13.360 72.327 1.00 66.80 840 THR C CA 1
ATOM 9591 C C . THR C 1 391 ? 81.794 11.939 72.883 1.00 73.86 840 THR C C 1
ATOM 9592 O O . THR C 1 391 ? 82.654 11.113 72.582 1.00 78.36 840 THR C O 1
ATOM 9596 N N . LEU C 1 392 ? 80.777 11.661 73.694 1.00 74.00 841 LEU C N 1
ATOM 9597 C CA . LEU C 1 392 ? 80.613 10.339 74.289 1.00 61.39 841 LEU C CA 1
ATOM 9598 C C . LEU C 1 392 ? 80.311 9.264 73.250 1.00 73.30 841 LEU C C 1
ATOM 9599 O O . LEU C 1 392 ? 80.903 8.186 73.275 1.00 81.93 841 LEU C O 1
ATOM 9604 N N . GLU C 1 393 ? 79.388 9.555 72.342 1.00 64.33 842 GLU C N 1
ATOM 9605 C CA . GLU C 1 393 ? 78.975 8.572 71.347 1.00 69.16 842 GLU C CA 1
ATOM 9606 C C . GLU C 1 393 ? 80.068 8.258 70.326 1.00 79.40 842 GLU C C 1
ATOM 9607 O O . GLU C 1 393 ? 80.045 7.198 69.701 1.00 89.81 842 GLU C O 1
ATOM 9613 N N . ASN C 1 394 ? 81.028 9.165 70.165 1.00 74.17 843 ASN C N 1
ATOM 9614 C CA . ASN C 1 394 ? 82.056 9.000 69.138 1.00 81.46 843 ASN C CA 1
ATOM 9615 C C . ASN C 1 394 ? 83.433 8.647 69.682 1.00 76.49 843 ASN C C 1
ATOM 9616 O O . ASN C 1 394 ? 84.138 7.814 69.115 1.00 84.89 843 ASN C O 1
ATOM 9621 N N . ASP C 1 395 ? 83.811 9.273 70.788 1.00 68.68 844 ASP C N 1
ATOM 9622 C CA . ASP C 1 395 ? 85.151 9.094 71.325 1.00 73.07 844 ASP C CA 1
ATOM 9623 C C . ASP C 1 395 ? 85.106 8.442 72.694 1.00 80.17 844 ASP C C 1
ATOM 9624 O O . ASP C 1 395 ? 86.135 8.115 73.274 1.00 88.83 844 ASP C O 1
ATOM 9629 N N . GLY C 1 396 ? 83.905 8.243 73.213 1.00 83.42 845 GLY C N 1
ATOM 9630 C CA . GLY C 1 396 ? 83.783 7.588 74.497 1.00 71.65 845 GLY C CA 1
ATOM 9631 C C . GLY C 1 396 ? 84.238 8.439 75.664 1.00 83.50 845 GLY C C 1
ATOM 9632 O O . GLY C 1 396 ? 84.634 9.596 75.513 1.00 90.94 845 GLY C O 1
ATOM 9633 N N . GLU C 1 397 ? 84.151 7.853 76.848 1.00 98.83 846 GLU C N 1
ATOM 9634 C CA . GLU C 1 397 ? 84.572 8.512 78.070 1.00 104.28 846 GLU C CA 1
ATOM 9635 C C . GLU C 1 397 ? 86.064 8.829 78.028 1.00 95.02 846 GLU C C 1
ATOM 9636 O O . GLU C 1 397 ? 86.876 7.981 77.667 1.00 98.95 846 GLU C O 1
ATOM 9650 N N . TYR C 1 399 ? 87.751 11.125 80.654 1.00 91.93 848 TYR C N 1
ATOM 9651 C CA . TYR C 1 399 ? 88.362 11.437 81.943 1.00 88.80 848 TYR C CA 1
ATOM 9652 C C . TYR C 1 399 ? 87.786 10.662 83.128 1.00 99.72 848 TYR C C 1
ATOM 9653 O O . TYR C 1 399 ? 88.370 10.664 84.216 1.00 111.97 848 TYR C O 1
ATOM 9662 N N . GLY C 1 400 ? 86.652 9.999 82.921 1.00 88.43 849 GLY C N 1
ATOM 9663 C CA . GLY C 1 400 ? 86.081 9.161 83.959 1.00 94.19 849 GLY C CA 1
ATOM 9664 C C . GLY C 1 400 ? 84.805 9.671 84.620 1.00 108.59 849 GLY C C 1
ATOM 9665 O O . GLY C 1 400 ? 84.143 8.921 85.345 1.00 115.68 849 GLY C O 1
ATOM 9666 N N . ASN C 1 401 ? 84.484 10.951 84.427 1.00 98.98 850 ASN C N 1
ATOM 9667 C CA . ASN C 1 401 ? 83.294 11.538 85.045 1.00 96.71 850 ASN C CA 1
ATOM 9668 C C . ASN C 1 401 ? 82.231 12.009 84.045 1.00 95.87 850 ASN C C 1
ATOM 9669 O O . ASN C 1 401 ? 81.224 12.595 84.439 1.00 96.06 850 ASN C O 1
ATOM 9674 N N . GLU C 1 402 ? 82.446 11.729 82.762 1.00 94.80 851 GLU C N 1
ATOM 9675 C CA . GLU C 1 402 ? 81.589 12.250 81.691 1.00 89.70 851 GLU C CA 1
ATOM 9676 C C . GLU C 1 402 ? 80.116 11.858 81.782 1.00 87.34 851 GLU C C 1
ATOM 9677 O O . GLU C 1 402 ? 79.237 12.675 81.503 1.00 87.03 851 GLU C O 1
ATOM 9683 N N . ASN C 1 403 ? 79.846 10.614 82.162 1.00 90.87 852 ASN C N 1
ATOM 9684 C CA . ASN C 1 403 ? 78.470 10.144 82.279 1.00 92.36 852 ASN C CA 1
ATOM 9685 C C . ASN C 1 403 ? 77.710 10.877 83.384 1.00 95.38 852 ASN C C 1
ATOM 9686 O O . ASN C 1 403 ? 76.502 11.100 83.279 1.00 82.72 852 ASN C O 1
ATOM 9691 N N . GLU C 1 404 ? 78.433 11.257 84.433 1.00 100.29 853 GLU C N 1
ATOM 9692 C CA . GLU C 1 404 ? 77.861 11.988 85.561 1.00 99.59 853 GLU C CA 1
ATOM 9693 C C . GLU C 1 404 ? 77.706 13.467 85.232 1.00 89.83 853 GLU C C 1
ATOM 9694 O O . GLU C 1 404 ? 76.723 14.101 85.622 1.00 84.37 853 GLU C O 1
ATOM 9700 N N . VAL C 1 405 ? 78.694 14.013 84.529 1.00 87.55 854 VAL C N 1
ATOM 9701 C CA . VAL C 1 405 ? 78.635 15.392 84.059 1.00 89.51 854 VAL C CA 1
ATOM 9702 C C . VAL C 1 405 ? 77.433 15.591 83.143 1.00 79.95 854 VAL C C 1
ATOM 9703 O O . VAL C 1 405 ? 76.681 16.555 83.292 1.00 78.36 854 VAL C O 1
ATOM 9707 N N . LEU C 1 406 ? 77.253 14.666 82.205 1.00 68.79 855 LEU C N 1
ATOM 9708 C CA . LEU C 1 406 ? 76.135 14.725 81.271 1.00 76.70 855 LEU C CA 1
ATOM 9709 C C . LEU C 1 406 ? 74.798 14.619 81.996 1.00 78.79 855 LEU C C 1
ATOM 9710 O O . LEU C 1 406 ? 73.837 15.305 81.650 1.00 72.78 855 LEU C O 1
ATOM 9715 N N . ALA C 1 407 ? 74.746 13.761 83.010 1.00 83.28 856 ALA C N 1
ATOM 9716 C CA . ALA C 1 407 ? 73.529 13.576 83.790 1.00 74.24 856 ALA C CA 1
ATOM 9717 C C . ALA C 1 407 ? 73.178 14.850 84.550 1.00 81.91 856 ALA C C 1
ATOM 9718 O O . ALA C 1 407 ? 72.033 15.302 84.529 1.00 79.35 856 ALA C O 1
ATOM 9720 N N . ALA C 1 408 ? 74.175 15.428 85.214 1.00 82.06 857 ALA C N 1
ATOM 9721 C CA . ALA C 1 408 ? 73.993 16.674 85.952 1.00 75.29 857 ALA C CA 1
ATOM 9722 C C . ALA C 1 408 ? 73.631 17.806 85.002 1.00 76.64 857 ALA C C 1
ATOM 9723 O O . ALA C 1 408 ? 72.898 18.729 85.362 1.00 87.35 857 ALA C O 1
ATOM 9725 N N . LEU C 1 409 ? 74.161 17.725 83.788 1.00 85.09 858 LEU C N 1
ATOM 9726 C CA . LEU C 1 409 ? 73.914 18.724 82.758 1.00 84.85 858 LEU C CA 1
ATOM 9727 C C . LEU C 1 409 ? 72.452 18.714 82.322 1.00 79.59 858 LEU C C 1
ATOM 9728 O O . LEU C 1 409 ? 71.816 19.764 82.225 1.00 87.26 858 LEU C O 1
ATOM 9733 N N . ASN C 1 410 ? 71.927 17.522 82.055 1.00 74.51 859 ASN C N 1
ATOM 9734 C CA . ASN C 1 410 ? 70.533 17.374 81.652 1.00 84.05 859 ASN C CA 1
ATOM 9735 C C . ASN C 1 410 ? 69.578 17.734 82.786 1.00 80.28 859 ASN C C 1
ATOM 9736 O O . ASN C 1 410 ? 68.410 18.044 82.551 1.00 83.12 859 ASN C O 1
ATOM 9741 N N . GLY C 1 411 ? 70.084 17.691 84.015 1.00 76.15 860 GLY C N 1
ATOM 9742 C CA . GLY C 1 411 ? 69.305 18.082 85.175 1.00 66.09 860 GLY C CA 1
ATOM 9743 C C . GLY C 1 411 ? 69.182 19.591 85.268 1.00 79.43 860 GLY C C 1
ATOM 9744 O O . GLY C 1 411 ? 68.103 20.122 85.532 1.00 79.05 860 GLY C O 1
ATOM 9745 N N . ALA C 1 412 ? 70.297 20.283 85.052 1.00 71.69 861 ALA C N 1
ATOM 9746 C CA . ALA C 1 412 ? 70.301 21.740 85.031 1.00 83.04 861 ALA C CA 1
ATOM 9747 C C . ALA C 1 412 ? 69.502 22.248 83.834 1.00 80.17 861 ALA C C 1
ATOM 9748 O O . ALA C 1 412 ? 68.913 23.329 83.875 1.00 79.49 861 ALA C O 1
ATOM 9750 N N . TYR C 1 413 ? 69.495 21.454 82.769 1.00 78.26 862 TYR C N 1
ATOM 9751 C CA . TYR C 1 413 ? 68.730 21.760 81.567 1.00 77.77 862 TYR C CA 1
ATOM 9752 C C . TYR C 1 413 ? 67.232 21.763 81.850 1.00 79.08 862 TYR C C 1
ATOM 9753 O O . TYR C 1 413 ? 66.506 22.647 81.395 1.00 82.59 862 TYR C O 1
ATOM 9762 N N . ASP C 1 414 ? 66.775 20.774 82.610 1.00 83.32 863 ASP C N 1
ATOM 9763 C CA . ASP C 1 414 ? 65.357 20.645 82.918 1.00 80.42 863 ASP C CA 1
ATOM 9764 C C . ASP C 1 414 ? 64.908 21.698 83.927 1.00 77.29 863 ASP C C 1
ATOM 9765 O O . ASP C 1 414 ? 63.787 22.201 83.845 1.00 73.95 863 ASP C O 1
ATOM 9770 N N . LYS C 1 415 ? 65.785 22.034 84.869 1.00 77.26 864 LYS C N 1
ATOM 9771 C CA . LYS C 1 415 ? 65.469 23.046 85.875 1.00 85.58 864 LYS C CA 1
ATOM 9772 C C . LYS C 1 415 ? 65.227 24.404 85.233 1.00 83.57 864 LYS C C 1
ATOM 9773 O O . LYS C 1 415 ? 64.255 25.087 85.555 1.00 82.96 864 LYS C O 1
ATOM 9779 N N . ALA C 1 416 ? 66.118 24.788 84.323 1.00 82.48 865 ALA C N 1
ATOM 9780 C CA . ALA C 1 416 ? 66.007 26.069 83.638 1.00 73.53 865 ALA C CA 1
ATOM 9781 C C . ALA C 1 416 ? 64.716 26.153 82.831 1.00 69.73 865 ALA C C 1
ATOM 9782 O O . ALA C 1 416 ? 64.057 27.193 82.812 1.00 67.28 865 ALA C O 1
ATOM 9784 N N . LEU C 1 417 ? 64.353 25.056 82.173 1.00 56.34 866 LEU C N 1
ATOM 9785 C CA . LEU C 1 417 ? 63.112 25.013 81.409 1.00 63.03 866 LEU C CA 1
ATOM 9786 C C . LEU C 1 417 ? 61.878 25.142 82.296 1.00 76.40 866 LEU C C 1
ATOM 9787 O O . LEU C 1 417 ? 60.914 25.814 81.930 1.00 74.02 866 LEU C O 1
ATOM 9792 N N . LEU C 1 418 ? 61.913 24.506 83.463 1.00 78.10 867 LEU C N 1
ATOM 9793 C CA . LEU C 1 418 ? 60.777 24.552 84.376 1.00 64.01 867 LEU C CA 1
ATOM 9794 C C . LEU C 1 418 ? 60.580 25.952 84.952 1.00 74.76 867 LEU C C 1
ATOM 9795 O O . LEU C 1 418 ? 59.447 26.406 85.118 1.00 78.38 867 LEU C O 1
ATOM 9800 N N . ARG C 1 419 ? 61.681 26.637 85.250 1.00 61.40 868 ARG C N 1
ATOM 9801 C CA . ARG C 1 419 ? 61.607 28.020 85.709 1.00 60.17 868 ARG C CA 1
ATOM 9802 C C . ARG C 1 419 ? 61.028 28.916 84.616 1.00 78.90 868 ARG C C 1
ATOM 9803 O O . ARG C 1 419 ? 60.231 29.811 84.897 1.00 80.52 868 ARG C O 1
ATOM 9811 N N . LEU C 1 420 ? 61.430 28.669 83.372 1.00 73.91 869 LEU C N 1
ATOM 9812 C CA . LEU C 1 420 ? 60.866 29.387 82.234 1.00 71.16 869 LEU C CA 1
ATOM 9813 C C . LEU C 1 420 ? 59.404 29.003 82.056 1.00 64.61 869 LEU C C 1
ATOM 9814 O O . LEU C 1 420 ? 58.574 29.830 81.684 1.00 74.57 869 LEU C O 1
ATOM 9819 N N . PHE C 1 421 ? 59.100 27.740 82.329 1.00 67.51 870 PHE C N 1
ATOM 9820 C CA . PHE C 1 421 ? 57.738 27.232 82.223 1.00 75.47 870 PHE C CA 1
ATOM 9821 C C . PHE C 1 421 ? 56.830 27.892 83.255 1.00 80.54 870 PHE C C 1
ATOM 9822 O O . PHE C 1 421 ? 55.661 28.165 82.983 1.00 79.63 870 PHE C O 1
ATOM 9830 N N . ALA C 1 422 ? 57.380 28.148 84.437 1.00 80.66 871 ALA C N 1
ATOM 9831 C CA . ALA C 1 422 ? 56.634 28.783 85.516 1.00 72.93 871 ALA C CA 1
ATOM 9832 C C . ALA C 1 422 ? 56.278 30.221 85.154 1.00 77.61 871 ALA C C 1
ATOM 9833 O O . ALA C 1 422 ? 55.160 30.674 85.404 1.00 79.53 871 ALA C O 1
ATOM 9835 N N . SER C 1 423 ? 57.236 30.937 84.570 1.00 74.25 872 SER C N 1
ATOM 9836 C CA . SER C 1 423 ? 57.008 32.312 84.131 1.00 72.05 872 SER C CA 1
ATOM 9837 C C . SER C 1 423 ? 55.910 32.374 83.075 1.00 74.45 872 SER C C 1
ATOM 9838 O O . SER C 1 423 ? 55.105 33.304 83.057 1.00 88.70 872 SER C O 1
ATOM 9841 N N . ALA C 1 424 ? 55.885 31.380 82.194 1.00 66.43 873 ALA C N 1
ATOM 9842 C CA . ALA C 1 424 ? 54.865 31.299 81.157 1.00 79.65 873 ALA C CA 1
ATOM 9843 C C . ALA C 1 424 ? 53.482 31.122 81.775 1.00 81.80 873 ALA C C 1
ATOM 9844 O O . ALA C 1 424 ? 52.529 31.797 81.384 1.00 81.60 873 ALA C O 1
ATOM 9846 N N . CYS C 1 425 ? 53.383 30.211 82.740 1.00 85.31 874 CYS C N 1
ATOM 9847 C CA . CYS C 1 425 ? 52.134 29.981 83.462 1.00 77.10 874 CYS C CA 1
ATOM 9848 C C . CYS C 1 425 ? 51.730 31.218 84.256 1.00 77.61 874 CYS C C 1
ATOM 9849 O O . CYS C 1 425 ? 50.545 31.513 84.404 1.00 88.78 874 CYS C O 1
ATOM 9852 N N . SER C 1 426 ? 52.726 31.945 84.755 1.00 75.55 875 SER C N 1
ATOM 9853 C CA . SER C 1 426 ? 52.485 33.142 85.554 1.00 79.08 875 SER C CA 1
ATOM 9854 C C . SER C 1 426 ? 51.919 34.299 84.730 1.00 89.29 875 SER C C 1
ATOM 9855 O O . SER C 1 426 ? 51.494 35.312 85.286 1.00 101.33 875 SER C O 1
ATOM 9858 N N . ASP C 1 427 ? 51.916 34.149 83.409 1.00 100.52 876 ASP C N 1
ATOM 9859 C CA . ASP C 1 427 ? 51.379 35.177 82.523 1.00 94.46 876 ASP C CA 1
ATOM 9860 C C . ASP C 1 427 ? 50.171 34.653 81.760 1.00 96.59 876 ASP C C 1
ATOM 9861 O O . ASP C 1 427 ? 49.733 35.268 80.785 1.00 97.11 876 ASP C O 1
ATOM 9866 N N . GLN C 1 428 ? 49.653 33.509 82.205 1.00 93.94 877 GLN C N 1
ATOM 9867 C CA . GLN C 1 428 ? 48.482 32.873 81.600 1.00 101.15 877 GLN C CA 1
ATOM 9868 C C . GLN C 1 428 ? 48.729 32.524 80.130 1.00 106.05 877 GLN C C 1
ATOM 9869 O O . GLN C 1 428 ? 47.787 32.352 79.356 1.00 105.44 877 GLN C O 1
ATOM 9875 N N . ASN C 1 429 ? 50.003 32.417 79.758 1.00 95.53 878 ASN C N 1
ATOM 9876 C CA . ASN C 1 429 ? 50.389 32.089 78.390 1.00 91.39 878 ASN C CA 1
ATOM 9877 C C . ASN C 1 429 ? 50.479 30.580 78.187 1.00 84.29 878 ASN C C 1
ATOM 9878 O O . ASN C 1 429 ? 51.530 29.976 78.407 1.00 80.75 878 ASN C O 1
ATOM 9883 N N . VAL C 1 430 ? 49.375 29.982 77.752 1.00 69.41 879 VAL C N 1
ATOM 9884 C CA . VAL C 1 430 ? 49.273 28.530 77.650 1.00 84.81 879 VAL C CA 1
ATOM 9885 C C . VAL C 1 430 ? 50.133 27.962 76.524 1.00 94.11 879 VAL C C 1
ATOM 9886 O O . VAL C 1 430 ? 50.850 26.978 76.719 1.00 86.49 879 VAL C O 1
ATOM 9890 N N . GLU C 1 431 ? 50.051 28.574 75.346 1.00 95.60 880 GLU C N 1
ATOM 9891 C CA . GLU C 1 431 ? 50.774 28.076 74.180 1.00 86.65 880 GLU C CA 1
ATOM 9892 C C . GLU C 1 431 ? 52.289 28.157 74.363 1.00 80.95 880 GLU C C 1
ATOM 9893 O O . GLU C 1 431 ? 53.012 27.234 73.983 1.00 68.79 880 GLU C O 1
ATOM 9899 N N . LYS C 1 432 ? 52.767 29.258 74.940 1.00 76.20 881 LYS C N 1
ATOM 9900 C CA . LYS C 1 432 ? 54.197 29.418 75.201 1.00 71.53 881 LYS C CA 1
ATOM 9901 C C . LYS C 1 432 ? 54.676 28.419 76.248 1.00 75.79 881 LYS C C 1
ATOM 9902 O O . LYS C 1 432 ? 55.794 27.908 76.173 1.00 75.06 881 LYS C O 1
ATOM 9908 N N . ALA C 1 433 ? 53.825 28.151 77.232 1.00 88.42 882 ALA C N 1
ATOM 9909 C CA . ALA C 1 433 ? 54.151 27.192 78.278 1.00 82.57 882 ALA C CA 1
ATOM 9910 C C . ALA C 1 433 ? 54.220 25.775 77.714 1.00 81.91 882 ALA C C 1
ATOM 9911 O O . ALA C 1 433 ? 55.147 25.023 78.015 1.00 78.43 882 ALA C O 1
ATOM 9913 N N . LEU C 1 434 ? 53.238 25.422 76.890 1.00 68.07 883 LEU C N 1
ATOM 9914 C CA . LEU C 1 434 ? 53.184 24.097 76.285 1.00 64.81 883 LEU C CA 1
ATOM 9915 C C . LEU C 1 434 ? 54.389 23.840 75.384 1.00 78.58 883 LEU C C 1
ATOM 9916 O O . LEU C 1 434 ? 54.915 22.727 75.348 1.00 77.05 883 LEU C O 1
ATOM 9921 N N . SER C 1 435 ? 54.825 24.872 74.667 1.00 80.23 884 SER C N 1
ATOM 9922 C CA . SER C 1 435 ? 55.990 24.762 73.794 1.00 72.77 884 SER C CA 1
ATOM 9923 C C . SER C 1 435 ? 57.253 24.471 74.601 1.00 74.19 884 SER C C 1
ATOM 9924 O O . SER C 1 435 ? 58.112 23.700 74.171 1.00 84.44 884 SER C O 1
ATOM 9927 N N . LEU C 1 436 ? 57.355 25.085 75.776 1.00 77.75 885 LEU C N 1
ATOM 9928 C CA . LEU C 1 436 ? 58.483 24.852 76.673 1.00 75.17 885 LEU C CA 1
ATOM 9929 C C . LEU C 1 436 ? 58.468 23.427 77.218 1.00 74.48 885 LEU C C 1
ATOM 9930 O O . LEU C 1 436 ? 59.519 22.843 77.483 1.00 77.15 885 LEU C O 1
ATOM 9935 N N . ALA C 1 437 ? 57.270 22.881 77.396 1.00 66.63 886 ALA C N 1
ATOM 9936 C CA . ALA C 1 437 ? 57.105 21.532 77.927 1.00 82.78 886 ALA C CA 1
ATOM 9937 C C . ALA C 1 437 ? 57.655 20.466 76.979 1.00 86.61 886 ALA C C 1
ATOM 9938 O O . ALA C 1 437 ? 58.228 19.470 77.422 1.00 79.32 886 ALA C O 1
ATOM 9940 N N . HIS C 1 438 ? 57.477 20.677 75.677 1.00 84.03 887 HIS C N 1
ATOM 9941 C CA . HIS C 1 438 ? 57.942 19.718 74.675 1.00 83.16 887 HIS C CA 1
ATOM 9942 C C . HIS C 1 438 ? 59.463 19.596 74.641 1.00 86.54 887 HIS C C 1
ATOM 9943 O O . HIS C 1 438 ? 60.000 18.635 74.090 1.00 89.65 887 HIS C O 1
ATOM 9950 N N . GLU C 1 439 ? 60.153 20.566 75.233 1.00 83.36 888 GLU C N 1
ATOM 9951 C CA . GLU C 1 439 ? 61.611 20.589 75.212 1.00 82.27 888 GLU C CA 1
ATOM 9952 C C . GLU C 1 439 ? 62.214 19.897 76.430 1.00 81.99 888 GLU C C 1
ATOM 9953 O O . GLU C 1 439 ? 63.435 19.782 76.545 1.00 80.40 888 GLU C O 1
ATOM 9959 N N . LEU C 1 440 ? 61.356 19.439 77.337 1.00 88.81 889 LEU C N 1
ATOM 9960 C CA . LEU C 1 440 ? 61.809 18.737 78.533 1.00 78.20 889 LEU C CA 1
ATOM 9961 C C . LEU C 1 440 ? 62.282 17.329 78.193 1.00 82.93 889 LEU C C 1
ATOM 9962 O O . LEU C 1 440 ? 61.704 16.658 77.338 1.00 85.66 889 LEU C O 1
ATOM 9967 N N . LYS C 1 441 ? 63.333 16.884 78.873 1.00 80.00 890 LYS C N 1
ATOM 9968 C CA . LYS C 1 441 ? 63.920 15.577 78.606 1.00 84.93 890 LYS C CA 1
ATOM 9969 C C . LYS C 1 441 ? 63.332 14.483 79.496 1.00 87.29 890 LYS C C 1
ATOM 9970 O O . LYS C 1 441 ? 62.714 13.537 79.005 1.00 83.62 890 LYS C O 1
ATOM 9976 N N . GLN C 1 442 ? 63.524 14.623 80.805 1.00 92.55 891 GLN C N 1
ATOM 9977 C CA . GLN C 1 442 ? 63.102 13.608 81.768 1.00 93.11 891 GLN C CA 1
ATOM 9978 C C . GLN C 1 442 ? 61.587 13.584 81.963 1.00 94.05 891 GLN C C 1
ATOM 9979 O O . GLN C 1 442 ? 60.929 14.624 81.916 1.00 88.24 891 GLN C O 1
ATOM 9985 N N . ASP C 1 443 ? 61.038 12.392 82.181 1.00 96.12 892 ASP C N 1
ATOM 9986 C CA . ASP C 1 443 ? 59.604 12.244 82.399 1.00 94.05 892 ASP C CA 1
ATOM 9987 C C . ASP C 1 443 ? 59.204 12.845 83.744 1.00 98.12 892 ASP C C 1
ATOM 9988 O O . ASP C 1 443 ? 58.072 13.295 83.922 1.00 92.05 892 ASP C O 1
ATOM 9993 N N . ARG C 1 444 ? 60.139 12.839 84.690 1.00 96.33 893 ARG C N 1
ATOM 9994 C CA . ARG C 1 444 ? 59.911 13.440 86.000 1.00 94.56 893 ARG C CA 1
ATOM 9995 C C . ARG C 1 444 ? 59.820 14.960 85.887 1.00 96.92 893 ARG C C 1
ATOM 9996 O O . ARG C 1 444 ? 59.200 15.620 86.723 1.00 92.60 893 ARG C O 1
ATOM 10004 N N . ALA C 1 445 ? 60.448 15.510 84.851 1.00 92.99 894 ALA C N 1
ATOM 10005 C CA . ALA C 1 445 ? 60.384 16.943 84.590 1.00 81.38 894 ALA C CA 1
ATOM 10006 C C . ALA C 1 445 ? 59.016 17.299 84.023 1.00 75.29 894 ALA C C 1
ATOM 10007 O O . ALA C 1 445 ? 58.472 18.365 84.311 1.00 77.13 894 ALA C O 1
ATOM 10009 N N . LEU C 1 446 ? 58.475 16.406 83.200 1.00 71.85 895 LEU C N 1
ATOM 10010 C CA . LEU C 1 446 ? 57.118 16.558 82.687 1.00 83.02 895 LEU C CA 1
ATOM 10011 C C . LEU C 1 446 ? 56.111 16.448 83.825 1.00 91.52 895 LEU C C 1
ATOM 10012 O O . LEU C 1 446 ? 55.080 17.120 83.820 1.00 91.97 895 LEU C O 1
ATOM 10017 N N . THR C 1 447 ? 56.418 15.585 84.790 1.00 88.26 896 THR C N 1
ATOM 10018 C CA . THR C 1 447 ? 55.587 15.417 85.977 1.00 84.65 896 THR C CA 1
ATOM 10019 C C . THR C 1 447 ? 55.535 16.707 86.787 1.00 83.66 896 THR C C 1
ATOM 10020 O O . THR C 1 447 ? 54.464 17.147 87.207 1.00 87.11 896 THR C O 1
ATOM 10024 N N . ALA C 1 448 ? 56.698 17.314 86.995 1.00 79.05 897 ALA C N 1
ATOM 10025 C CA . ALA C 1 448 ? 56.783 18.574 87.722 1.00 75.67 897 ALA C CA 1
ATOM 10026 C C . ALA C 1 448 ? 56.070 19.691 86.968 1.00 80.49 897 ALA C C 1
ATOM 10027 O O . ALA C 1 448 ? 55.514 20.602 87.576 1.00 84.39 897 ALA C O 1
ATOM 10029 N N . ALA C 1 449 ? 56.086 19.607 85.641 1.00 96.55 898 ALA C N 1
ATOM 10030 C CA . ALA C 1 449 ? 55.432 20.603 84.801 1.00 80.64 898 ALA C CA 1
ATOM 10031 C C . ALA C 1 449 ? 53.919 20.564 84.991 1.00 77.45 898 ALA C C 1
ATOM 10032 O O . ALA C 1 449 ? 53.256 21.600 84.974 1.00 77.20 898 ALA C O 1
ATOM 10034 N N . VAL C 1 450 ? 53.383 19.360 85.167 1.00 85.04 899 VAL C N 1
ATOM 10035 C CA . VAL C 1 450 ? 51.961 19.182 85.436 1.00 91.31 899 VAL C CA 1
ATOM 10036 C C . VAL C 1 450 ? 51.589 19.847 86.754 1.00 83.82 899 VAL C C 1
ATOM 10037 O O . VAL C 1 450 ? 50.589 20.561 86.845 1.00 85.68 899 VAL C O 1
ATOM 10041 N N . LYS C 1 451 ? 52.411 19.603 87.770 1.00 65.22 900 LYS C N 1
ATOM 10042 C CA . LYS C 1 451 ? 52.202 20.166 89.097 1.00 91.74 900 LYS C CA 1
ATOM 10043 C C . LYS C 1 451 ? 52.182 21.693 89.054 1.00 92.06 900 LYS C C 1
ATOM 10044 O O . LYS C 1 451 ? 51.331 22.327 89.677 1.00 85.62 900 LYS C O 1
ATOM 10050 N N . ILE C 1 452 ? 53.112 22.277 88.302 1.00 84.19 901 ILE C N 1
ATOM 10051 C CA . ILE C 1 452 ? 53.163 23.726 88.133 1.00 80.59 901 ILE C CA 1
ATOM 10052 C C . ILE C 1 452 ? 51.947 24.220 87.349 1.00 78.56 901 ILE C C 1
ATOM 10053 O O . ILE C 1 452 ? 51.428 25.308 87.605 1.00 83.12 901 ILE C O 1
ATOM 10058 N N . SER C 1 453 ? 51.486 23.407 86.405 1.00 71.04 902 SER C N 1
ATOM 10059 C CA . SER C 1 453 ? 50.319 23.750 85.600 1.00 87.53 902 SER C CA 1
ATOM 10060 C C . SER C 1 453 ? 49.037 23.706 86.429 1.00 91.47 902 SER C C 1
ATOM 10061 O O . SER C 1 453 ? 48.111 24.485 86.198 1.00 92.38 902 SER C O 1
ATOM 10064 N N . GLU C 1 454 ? 48.986 22.789 87.390 1.00 89.21 903 GLU C N 1
ATOM 10065 C CA . GLU C 1 454 ? 47.821 22.658 88.259 1.00 92.82 903 GLU C CA 1
ATOM 10066 C C . GLU C 1 454 ? 47.726 23.828 89.230 1.00 88.89 903 GLU C C 1
ATOM 10067 O O . GLU C 1 454 ? 46.649 24.389 89.441 1.00 87.05 903 GLU C O 1
ATOM 10073 N N . ARG C 1 455 ? 48.864 24.199 89.808 1.00 77.12 904 ARG C N 1
ATOM 10074 C CA . ARG C 1 455 ? 48.923 25.288 90.776 1.00 77.83 904 ARG C CA 1
ATOM 10075 C C . ARG C 1 455 ? 48.603 26.635 90.144 1.00 83.09 904 ARG C C 1
ATOM 10076 O O . ARG C 1 455 ? 48.180 27.558 90.832 1.00 84.71 904 ARG C O 1
ATOM 10084 N N . ALA C 1 456 ? 48.780 26.738 88.830 1.00 87.55 905 ALA C N 1
ATOM 10085 C CA . ALA C 1 456 ? 48.548 27.997 88.133 1.00 82.37 905 ALA C CA 1
ATOM 10086 C C . ALA C 1 456 ? 47.135 28.063 87.566 1.00 85.73 905 ALA C C 1
ATOM 10087 O O . ALA C 1 456 ? 46.774 29.028 86.886 1.00 86.05 905 ALA C O 1
ATOM 10089 N N . GLU C 1 457 ? 46.350 27.026 87.849 1.00 87.56 906 GLU C N 1
ATOM 10090 C CA . GLU C 1 457 ? 44.948 26.961 87.442 1.00 95.12 906 GLU C CA 1
ATOM 10091 C C . GLU C 1 457 ? 44.790 27.051 85.928 1.00 92.17 906 GLU C C 1
ATOM 10092 O O . GLU C 1 457 ? 43.977 27.822 85.415 1.00 86.23 906 GLU C O 1
ATOM 10098 N N . LEU C 1 458 ? 45.589 26.259 85.222 1.00 100.92 907 LEU C N 1
ATOM 10099 C CA . LEU C 1 458 ? 45.526 26.181 83.769 1.00 103.10 907 LEU C CA 1
ATOM 10100 C C . LEU C 1 458 ? 45.196 24.746 83.374 1.00 102.21 907 LEU C C 1
ATOM 10101 O O . LEU C 1 458 ? 46.093 23.954 83.091 1.00 94.64 907 LEU C O 1
ATOM 10106 N N . PRO C 1 459 ? 43.897 24.411 83.357 1.00 102.61 908 PRO C N 1
ATOM 10107 C CA . PRO C 1 459 ? 43.423 23.036 83.149 1.00 104.55 908 PRO C CA 1
ATOM 10108 C C . PRO C 1 459 ? 43.713 22.471 81.758 1.00 99.12 908 PRO C C 1
ATOM 10109 O O . PRO C 1 459 ? 44.083 21.301 81.659 1.00 101.83 908 PRO C O 1
ATOM 10113 N N . SER C 1 460 ? 43.544 23.274 80.712 1.00 101.48 909 SER C N 1
ATOM 10114 C CA . SER C 1 460 ? 43.823 22.820 79.351 1.00 103.68 909 SER C CA 1
ATOM 10115 C C . SER C 1 460 ? 45.289 22.430 79.189 1.00 102.26 909 SER C C 1
ATOM 10116 O O . SER C 1 460 ? 45.613 21.459 78.503 1.00 100.16 909 SER C O 1
ATOM 10119 N N . LEU C 1 461 ? 46.167 23.198 79.828 1.00 99.73 910 LEU C N 1
ATOM 10120 C CA . LEU C 1 461 ? 47.600 22.924 79.811 1.00 85.96 910 LEU C CA 1
ATOM 10121 C C . LEU C 1 461 ? 47.928 21.591 80.472 1.00 86.43 910 LEU C C 1
ATOM 10122 O O . LEU C 1 461 ? 48.748 20.827 79.964 1.00 89.31 910 LEU C O 1
ATOM 10127 N N . VAL C 1 462 ? 47.287 21.322 81.605 1.00 93.47 911 VAL C N 1
ATOM 10128 C CA . VAL C 1 462 ? 47.492 20.074 82.333 1.00 88.65 911 VAL C CA 1
ATOM 10129 C C . VAL C 1 462 ? 47.116 18.887 81.455 1.00 88.25 911 VAL C C 1
ATOM 10130 O O . VAL C 1 462 ? 47.830 17.887 81.403 1.00 84.88 911 VAL C O 1
ATOM 10134 N N . LYS C 1 463 ? 45.994 19.021 80.756 1.00 95.27 912 LYS C N 1
ATOM 10135 C CA . LYS C 1 463 ? 45.493 17.981 79.866 1.00 104.45 912 LYS C CA 1
ATOM 10136 C C . LYS C 1 463 ? 46.469 17.670 78.733 1.00 106.90 912 LYS C C 1
ATOM 10137 O O . LYS C 1 463 ? 46.775 16.507 78.470 1.00 105.03 912 LYS C O 1
ATOM 10143 N N . LYS C 1 464 ? 46.953 18.715 78.067 1.00 98.70 913 LYS C N 1
ATOM 10144 C CA . LYS C 1 464 ? 47.849 18.557 76.923 1.00 103.74 913 LYS C CA 1
ATOM 10145 C C . LYS C 1 464 ? 49.216 17.984 77.301 1.00 102.46 913 LYS C C 1
ATOM 10146 O O . LYS C 1 464 ? 49.764 17.146 76.583 1.00 105.45 913 LYS C O 1
ATOM 10152 N N . ILE C 1 465 ? 49.762 18.443 78.423 1.00 87.27 914 ILE C N 1
ATOM 10153 C CA . ILE C 1 465 ? 51.053 17.962 78.909 1.00 83.83 914 ILE C CA 1
ATOM 10154 C C . ILE C 1 465 ? 50.974 16.483 79.297 1.00 96.96 914 ILE C C 1
ATOM 10155 O O . ILE C 1 465 ? 51.939 15.734 79.129 1.00 107.92 914 ILE C O 1
ATOM 10160 N N . ASN C 1 466 ? 49.816 16.062 79.798 1.00 96.63 915 ASN C N 1
ATOM 10161 C CA . ASN C 1 466 ? 49.596 14.657 80.127 1.00 103.17 915 ASN C CA 1
ATOM 10162 C C . ASN C 1 466 ? 49.625 13.776 78.887 1.00 103.95 915 ASN C C 1
ATOM 10163 O O . ASN C 1 466 ? 50.061 12.626 78.939 1.00 99.76 915 ASN C O 1
ATOM 10168 N N . ASN C 1 467 ? 49.157 14.326 77.771 1.00 110.18 916 ASN C N 1
ATOM 10169 C CA . ASN C 1 467 ? 49.170 13.613 76.502 1.00 114.54 916 ASN C CA 1
ATOM 10170 C C . ASN C 1 467 ? 50.591 13.354 76.015 1.00 113.65 916 ASN C C 1
ATOM 10171 O O . ASN C 1 467 ? 50.856 12.351 75.353 1.00 116.59 916 ASN C O 1
ATOM 10176 N N . ILE C 1 468 ? 51.501 14.266 76.346 1.00 109.23 917 ILE C N 1
ATOM 10177 C CA . ILE C 1 468 ? 52.915 14.079 76.045 1.00 103.12 917 ILE C CA 1
ATOM 10178 C C . ILE C 1 468 ? 53.463 12.899 76.835 1.00 105.39 917 ILE C C 1
ATOM 10179 O O . ILE C 1 468 ? 54.156 12.039 76.291 1.00 112.14 917 ILE C O 1
ATOM 10184 N N . ARG C 1 469 ? 53.141 12.868 78.125 1.00 108.78 918 ARG C N 1
ATOM 10185 C CA . ARG C 1 469 ? 53.564 11.789 79.010 1.00 115.03 918 ARG C CA 1
ATOM 10186 C C . ARG C 1 469 ? 52.972 10.457 78.562 1.00 117.63 918 ARG C C 1
ATOM 10187 O O . ARG C 1 469 ? 53.634 9.420 78.610 1.00 116.43 918 ARG C O 1
ATOM 10195 N N . GLU C 1 470 ? 51.716 10.504 78.125 1.00 117.10 919 GLU C N 1
ATOM 10196 C CA . GLU C 1 470 ? 51.015 9.327 77.624 1.00 124.90 919 GLU C CA 1
ATOM 10197 C C . GLU C 1 470 ? 51.642 8.803 76.337 1.00 127.23 919 GLU C C 1
ATOM 10198 O O . GLU C 1 470 ? 51.859 7.600 76.183 1.00 129.45 919 GLU C O 1
ATOM 10204 N N . ALA C 1 471 ? 51.930 9.717 75.416 1.00 130.65 920 ALA C N 1
ATOM 10205 C CA . ALA C 1 471 ? 52.526 9.361 74.134 1.00 125.17 920 ALA C CA 1
ATOM 10206 C C . ALA C 1 471 ? 53.927 8.792 74.317 1.00 131.24 920 ALA C C 1
ATOM 10207 O O . ALA C 1 471 ? 54.286 7.800 73.686 1.00 133.82 920 ALA C O 1
ATOM 10209 N N . ARG C 1 472 ? 54.712 9.416 75.190 1.00 130.98 921 ARG C N 1
ATOM 10210 C CA . ARG C 1 472 ? 56.078 8.966 75.434 1.00 129.79 921 ARG C CA 1
ATOM 10211 C C . ARG C 1 472 ? 56.097 7.626 76.160 1.00 134.36 921 ARG C C 1
ATOM 10212 O O . ARG C 1 472 ? 57.057 6.867 76.041 1.00 132.89 921 ARG C O 1
ATOM 10220 N N . TYR C 1 473 ? 55.041 7.343 76.915 1.00 134.11 922 TYR C N 1
ATOM 10221 C CA . TYR C 1 473 ? 54.928 6.065 77.608 1.00 139.46 922 TYR C CA 1
ATOM 10222 C C . TYR C 1 473 ? 54.809 4.879 76.646 1.00 148.68 922 TYR C C 1
ATOM 10223 O O . TYR C 1 473 ? 55.485 3.865 76.823 1.00 153.00 922 TYR C O 1
ATOM 10232 N N . GLU C 1 474 ? 53.957 5.007 75.631 1.00 146.66 923 GLU C N 1
ATOM 10233 C CA . GLU C 1 474 ? 53.781 3.943 74.642 1.00 153.20 923 GLU C CA 1
ATOM 10234 C C . GLU C 1 474 ? 54.972 3.829 73.691 1.00 146.23 923 GLU C C 1
ATOM 10235 O O . GLU C 1 474 ? 55.362 2.732 73.289 1.00 149.30 923 GLU C O 1
ATOM 10241 N N . GLN C 1 475 ? 55.542 4.977 73.343 1.00 136.73 924 GLN C N 1
ATOM 10242 C CA . GLN C 1 475 ? 56.656 5.068 72.401 1.00 130.83 924 GLN C CA 1
ATOM 10243 C C . GLN C 1 475 ? 57.955 4.463 72.938 1.00 138.61 924 GLN C C 1
ATOM 10244 O O . GLN C 1 475 ? 58.946 4.371 72.213 1.00 141.14 924 GLN C O 1
ATOM 10250 N N . GLN C 1 476 ? 57.951 4.063 74.207 1.00 139.74 925 GLN C N 1
ATOM 10251 C CA . GLN C 1 476 ? 59.129 3.468 74.832 1.00 133.19 925 GLN C CA 1
ATOM 10252 C C . GLN C 1 476 ? 59.472 2.129 74.190 1.00 133.72 925 GLN C C 1
ATOM 10253 O O . GLN C 1 476 ? 60.572 1.945 73.668 1.00 117.32 925 GLN C O 1
#

Organism: Saccharomyces cerevisiae (strain ATCC 204508 / S288c) (NCBI:txid559292)

Sequence (1244 aa):
FRYPFSPAGTPFGFTDRRYLTNEVGYVSTVKNSEQYSITVSFFDVGRFREYHFEDLFGYDLCFLNEKGTLFGQSKTGQIQYRPHDSIHSNWTKIIPLQAGERITSVAATPVRVIVGTSLGYFRSFNQFGVPFAVEKTSPIVALTAQNYRVFSVHYSQFHGLSYSLSELKRYYKRECPLPSLPNINSDKKDANLDYYNFNPGIKSLFFSSYGDPCIFGSDNTLLLLSKWRSPEESKWLPILDSNEIWKSGGKETTDIHVWPLALAYDTLNNCILVKGKHIWPEFPLPLPSEEIRPVFVKSKLLEENKAILNKEIQIPVSAAEEEYLRSKVLSELLTDTLENDGEYGNENEVLAALNGAYDKALLRLFASACSDQNVEKALSLAHELKQDRALTAAVKISERAELPSLVKKINNIREARYEQQFRYPFSPAGTPFGFTDRRYLTNEVGYVSTVKNSEQYSITVSFFDVGRFREYHFEDLFGYDLCFLNEKGTLFGQSKTGQIQYRPHDSIHSNWTKIIPLQAGERITSVAATPVRVIVGTSLGYFRSFNQFGVPFAVEKTSPIVALTAQNYRVFSVHYSQFHGLSYSLSELKRYYKRECPLPSLPNDANLDYYNFNPGIKSLFFSSYGDPCIFGSDNTLLLLSKWRSPEESKWLPILDSNEIWKSGGKETTDIHVWPLALAYDTLNCILVKGKHIWPEFPLPLPSEEIRPVFVKSKLLEENKAIEIQIPVSAAEEEYLRSKVLSELLTDTLENDGEYGNENEVLAALNGAYDKALLRLFASACSDQNVEKALSLAHELKQDRALTAAVKISERAELPSLVKKINNIREARYEFRYPFSPAGTPFGFTDRRYLTNEVGYVSTVKNSEQYSITVSFFDVGRFREYHFEDLFGYDLCFLNEKGTLFGQSKTGQIQYRPHDSIHSNWTKIIPLQAGERITSVAATPVRVIVGTSLGYFRSFNQFGVPFAVEKTSPIVALTAQNYRVFSVHYSQFHGLSYSLSELGTSSKRYYKRECPLPSLPNDANLDYYNFNPGIKSLFFSSYGDPCIFGSDNTLLLLSKWRSPEESKWLPILDSNEIWKSGGKETTDIHVWPLALAYDTLNCILVKGKHIWPEFPLPLPSEEIRPVFVKSKLLEENKAIEIQIPVSAAEEEYLRSKVLSELLTDTLENDGEYGNENEVLAALNGAYDKALLRLFASACSDQNVEKALSLAHELKQDRALTAAVKISERAELPSLVKKINNIREARYEQQ

GO terms:
  GO:0043596 nuclear replication fork (C, IDA)
  GO:0000228 nuclear chromosome (C, IDA)
  GO:0003682 chromatin binding (F, IDA)
  GO:0007064 mitotic sister chromatid cohesion (P, IGI)
  GO:0000727 double-strand break repair via break-induced replication (P, IMP)
  GO:0005634 nucleus (C, HDA)
  GO:0034085 establishment of sister chromatid cohesion (P, IMP)
  GO:0006261 DNA-templated DNA replication (P, IMP)
  GO:0006270 DNA replication initiation (P, IMP)
  GO:0006281 DNA repair (P, IMP)
  GO:0007064 mitotic sister chromatid cohesion (P, IMP)
  GO:0042802 identical protein binding (F, IPI)
  GO:0005515 protein binding (F, IPI)
  GO:0005657 replication fork (C, IPI)

Secondary structure (DSSP, 8-state):
----B-TT----TTSSEEE----SEEEEEEEETTEEEEEEEES-TTT---EEEEESS---EEEE-SSEEEEE-TTT-EEEEEESSTTSPPEEEE----TT--EEEEEE-SS-EEEEETT-EEEEE-TT--EEEEEE-S-EEEEEEETTEEEEEEEETTTEEEEEEEE--EEEEEEEE------------STTHHHHHH-----EEEE-TTS-EEEE-TT-EEEEEESTTSTTT-EEEEEEE--------S---SSEEEEEEEEETTEEEEEEEESS-SS--SSP---B--------HHHHHHHHHHHHH---------HHHHHHHHHHHHHHHHHHHHHH-----HHHHHHHHHHHHHHHHHHHHHHHHTTT-HHHHHHHHTT--SHHHHHHHHHHHHHTT-HHHHHHHHHHHHHHHHH-/----B-TT----TTSSEEE----SEEEEEEEETTEEEEEEEES-TTT---EEEEESS---EEEE-SSEEEEE-TTT-EEEEEESSTTSPPEEEE----TT--EEEEEE-SS-EEEEETT-EEEEE-TTS-EEEEEE-S-EEEEEEETTEEEEEEEETTTEEEEEEEE--EEEEEEEE-------TTHHHHHH-----EEEE-TTS-EEEE-TT-EEEEEESTTSTTT-EEEEEEE--------S---SSEEEEEEEEETTEEEEEEEESS-SS--SSP---B--------HHHHHHHTT----------HHHHHHHHHHHHHHHHHHHHHH-----HHHHHHHHHHHHHHHHHHHHHHHHTTT-HHHHHHHHTT--SHHHHHHHHHHHHHTT-HHHHHHHHHHHHHHH-/------TT----TTSSEEE----SEEEEEEEETTEEEEEEEES-TTTS--EEEEESS---EEEE-SSEEEEE-TTT-EEEEEESSTTSPPEEEE----TT--EEEEEE-SS-EEEEETTSEEEEE-TTS-EEEEEE-SPEEEEEEETTEEEEEEEETTTEEEEEEEEE-SS-EEEEEEEEE-------TTHHHHHH-----EEEE-TTS-EEEE-TT-EEEEEESTTSTTT-EEEEEEE--------S---SSEEEEEEEEETTEEEEEEEESS-SS--SSP---B--------HHHHHHHHHH---------HHHHHHHHHHHHHHHHHHHHHH-----HHHHHHHHHHHHHHHHHHHHHHHHTTT-HHHHHHHHTT--SHHHHHHHHHHHHHTT-HHHHHHHHHHHHHHHHT-